Protein 7F9T (pdb70)

Sequence (958 aa):
MVTAKKDENFSEWYTQAIVRSEMIEYYDISGCYIMRPWAFHIWEKVQRFFDDEIKKMGVENSYFPMMFVSSRHKLEKGFSPEVAWVTHYGDSPLPEKIAIIRPTSETIMYPAYAKKWIRSHRDLPLKLNQWCSVVRWEFKQPTPFLRTREFLWQEGHTAHATEEEAWELVLDILELYRRWYEECLAVPVIKGEKSEGEKFAGGKKTTTVEAFIPENGRGIQAATSHLLGTNFAKMFEIEFEDEEGHKRLVHQTSWGCTTRSLGVMMIMTHGDDKGLVIPPRVASVQVVIIPILENTGEILGKCRELKTMLEKADIRVRIDDRSNYTPGWKYNHWEVKGVPLRLELGPKDLAKGTARVVRRDTGEAYQISWADLAPKLLELMEGIQRSLFEKAKARLHEGIEKISSTFDEVMPALNRKHLVLAPWCEDPESEEQIKKETQKLSEIQTGAMKTLCIPFDQPPMPEGTKCFYTGKPAKRWTLWGRSSYVTAKKDENFSEWYTQAIVRSEMMIEYYDISGCYIMRPWAFHIWEKVQRFFDDEIKKMGVENSYFPMFVSSRHKLEKGFSPEVAWVTHYGDSPLPEKIAIIRPTSETIMYPAYAKWIRSHRDLPLKLNQWCSVVRWEFKQQPTPFLRTREFLWQEGHTAHATEEEAWELVLDILELYRRWYEECLAVPVIKGEKSEGEKFAGGKKTTTVEAFIPENGRGIQAATSHLLGTNFAKMFEIEFEDEEGHKRLVHQTSWGCTTRSLGVMMIMTHGDDKGLVIPPRVASVQVVIIPILFKDENTGEILGKCRELKTMLEKADIRVRIDDRSNYTPGWKYNNHWEVKGVPLRLELGPKDLAKGTARVVRRDTGEAYQISWADLAPKLLELMEGIQRSLFEKAKARLHEGIEKISTFDEVMPALNRKHLVLAPWCEDPESEEQIKKETQKLSEIQTGAMKTLCIPFDQPPMPEGTKCFYTGKPAKRWTLWGRSSY

Secondary structure (DSSP, 8-state):
---S-TTTSHHHHHHHHHHHTT-EE--SSTT--EE-HHHHHHHHHHHHHHHHHHHHTT-EE-B--SEEEHHHHT-----S-EEEEEETTEEEEEEEEEPSSSHHHHHHHHHHH--BGGG--EEEEEEEEEE---SSPPBTTTB-SEEEEEEEEEEESSHHHHHHHHHHHHHHHHHIIIIIS----EEEE--TTTS-TTSSEEEEEEEEETTTTEEEEEEEEEEEETHHHHHHT-EEE-TTS-EEE-EEEEEEEETHHHHHHHHHH-BTTB----TTT-S-SEEEEE-----SHHHHHHHHHHHHHHHTT--EEE---TT--HHHHHHHHHHHT-SEEEEE-HHHHHHTEEEEEETTT--EEEEESTTHHHHHHHHHHHHHHHHHHHHHHHHHHTEEE-SSGGGHHHHHHTT-EEEEEE---HHHHHHHHHHHHHHHHH-----EEEEEESSPPP--TTPBPTTT-SBP-EEEEEE-B-/--S-TTT-HHHHHHHHHHHTT-EE--SSTT--EE-HHHHHHHHHHHHHHHHHHHHTT-EE-B--SEEEHHHHT-----S-EEEEEETTEEEEEEEEEPSSSHHHHHHHHHHH--BGGG--EEEEEEEEEE---SSPPBTTTB-SEEEEEEEEEEESSHHHHHHHHHHHHHHHHHIIIIIS----EEEE--TTTS-TTSSEEEEEEEEETTTTEEEEEEEEEEEETHHHHHHT-EEE-TTS-EEE-EEEEEEEETHHHHHHHHHH-BTTB----GGG-S-SEEEEE---TTSSHHHHHHHHHHHHHHHHTTT--EEE---TTS-HHHHHHHHHHTT-SEEEEE-HHHHHHTEEEEEETTT--EEEEEGGGHHHHHHHHHHHHHHHHHHHHHHHHHHTEEE-SSGGGHHHHHHTT-EEEEEE---HHHHHHHHHHHHHHHHH-----EEEEEESSPPP--TTPBPTTT-SBP-EEEEEE-B-

InterPro domains:
  IPR002314 Aminoacyl-tRNA synthetase, class II (G/ P/ S/T) [PF00587] (313-481)
  IPR002316 Proline-tRNA ligase, class IIa [PR01046] (274-292)
  IPR002316 Proline-tRNA ligase, class IIa [PR01046] (315-326)
  IPR002316 Proline-tRNA ligase, class IIa [PR01046] (345-353)
  IPR002316 Proline-tRNA ligase, class IIa [PR01046] (355-366)
  IPR004154 Anticodon-binding [PF03129] (500-596)
  IPR004499 Proline-tRNA ligase, class IIa, archaeal-type [MF_01571] (216-711)
  IPR004499 Proline-tRNA ligase, class IIa, archaeal-type [PTHR43382] (191-711)
  IPR004499 Proline-tRNA ligase, class IIa, archaeal-type [TIGR00408] (217-711)
  IPR006195 Aminoacyl-tRNA synthetase, class II [PS50862] (253-493)
  IPR007214 YbaK/aminoacyl-tRNA synthetase-associated domain [PF04073] (37-163)
  IPR016061 Proline-tRNA ligase, class II, C-terminal [PF09180] (623-711)
  IPR016061 Proline-tRNA ligase, class II, C-terminal [SM00946] (623-711)
  IPR017449 Prolyl-tRNA synthetase, class II [G3DSA:3.30.110.30] (617-711)
  IPR017449 Prolyl-tRNA synthetase, class II [SSF64586] (619-711)
  IPR033721 Prolyl-tRNA synthetase, catalytic domain [cd00778] (222-483)
  IPR036621 Anticodon-binding domain superfamily [G3DSA:3.40.50.800] (494-614)
  IPR036754 YbaK/aminoacyl-tRNA synthetase-associated domain superfamily [G3DSA:3.90.960.10] (5-181)
  IPR036754 YbaK/aminoacyl-tRNA synthetase-associated domain superfamily [SSF55826] (19-177)
  IPR045864 Class II Aminoacyl-tRNA synthetase/Biotinyl protein ligase (BPL) and lipoyl protein ligase (LPL) [G3DSA:3.30.930.10] (215-493)

Organism: Toxoplasma gondii (NCBI:txid5811)

CATH classification: 3.30.930.10 (+2 more: 3.40.50.800, 3.30.110.30)

Solvent-accessible surface area: 39431 Å² total; per-residue (Å²): 157,18,98,15,102,21,106,146,80,26,80,80,0,13,45,22,0,0,52,100,0,58,0,4,15,102,26,70,13,64,2,2,46,2,17,39,19,12,0,24,32,1,7,33,71,0,52,109,36,0,18,63,25,0,75,159,45,44,2,68,6,1,17,0,2,4,0,0,1,112,111,37,30,79,130,125,192,22,62,96,3,0,0,1,21,60,49,8,87,45,91,25,139,65,42,7,0,0,7,19,41,0,15,22,1,0,0,40,7,0,14,116,30,1,152,28,38,119,49,23,64,32,45,3,0,0,42,13,6,0,0,91,9,93,159,73,152,23,33,17,17,6,105,22,30,15,32,18,20,0,4,0,2,0,0,0,40,60,51,130,66,0,74,108,10,0,56,68,0,0,54,12,0,61,59,0,0,30,61,14,0,0,2,9,13,33,50,0,22,17,4,102,57,45,46,69,97,21,4,99,60,4,0,0,0,5,3,16,1,41,40,47,4,56,0,2,56,4,6,27,0,22,5,0,3,43,72,23,0,60,97,16,124,0,47,8,92,20,134,148,46,122,148,124,60,0,38,1,0,4,5,10,2,27,6,54,0,0,0,0,0,2,2,14,10,6,45,53,131,0,0,5,2,0,3,137,1,0,15,5,17,0,0,0,0,2,55,64,164,101,105,32,114,12,15,18,53,0,138,103,4,61,65,66,0,71,164,31,125,4,57,17,86,23,5,88,64,61,94,43,90,28,41,98,9,46,46,25,10,39,5,8,0,6,0,0,26,0,8,0,1,89,82,20,47,96,73,20,32,0,89,0,12,28,17,30,72,45,94,42,40,121,9,42,51,88,80,0,17,83,63,0,76,107,10,14,86,33,0,9,176,27,13,35,78,101,5,104,62,98,20,150,70,3,47,40,138,4,66,71,38,113,65,0,22,59,0,3,74,126,96,46,2,0,30,0,2,2,6,36,41,64,116,2,5,86,76,0,51,147,68,0,55,122,62,28,113,131,133,102,14,25,0,49,0,4,0,4,13,83,124,61,53,116,53,80,181,57,33,111,4,9,60,46,42,98,94,15,129,74,13,0,3,0,0,43,21,58,42,101,16,90,24,119,141,80,28,82,77,0,10,46,17,0,0,52,110,0,60,0,4,13,104,28,73,13,66,3,3,45,3,14,39,16,20,0,26,27,2,5,32,65,0,49,111,37,0,18,64,23,0,83,156,44,45,3,63,8,1,14,0,2,4,0,0,2,114,109,42,31,74,101,127,198,25,62,94,4,0,0,1,20,60,52,8,84,46,91,26,140,66,47,7,0,1,9,20,40,0,15,25,1,0,0,43,8,0,15,113,34,1,156,10,49,78,52,24,64,32,45,2,0,0,47,13,11,0,0,93,8,74,157,158,145,22,31,15,17,6,107,21,31,15,34,21,21,0,4,0,2,0,0,0,38,58,49,113,67,0,76,111,8,0,59,78,0,0,56,11,0,59,58,0,0,31,57,13,0,0,3,11,13,35,52,0,23,19,3,108,56,42,46,68,96,21,4,101,71,4,0,0,0,5,4,18,1,40,46,48,4,56,0,0,56,4,6,26,0,22,7,0,4,30,59,16,0,126,113,30,126,0,77,9,68,36,147,77,44,116,74,71,45,0,38,0,0,5,4,9,2,25,8,50,0,0,0,0,1,1,3,15,11,5,43,54,119,0,1,5,4,0,4,140,1,0,28,16,17,0,0,0,0,1,57,57,153,76,124,83,68,40,58,119,0,58,16,45,1,168,95,5,60,93,61,0,79,92,32,129,3,76,14,79,20,0,84,73,102,67,36,89,29,36,92,6,55,97,27,10,32,20,8,0,0,1,0,23,0,12,0,6,37,67,18,30,93,133,21,26,0,87,0,14,28,13,30,71,42,89,44,39,105,9,47,55,89,77,0,14,82,59,0,77,105,11,12,127,30,1,12,182,26,14,39,89,105,4,108,62,95,20,150,68,3,46,37,146,6,66,66,35,113,64,0,23,59,0,2,81,128,101,43,3,0,35,0,2,3,5,38,37,63,114,1,3,93,76,0,46,146,66,0,42,88,57,21,125,132,128,105,10,31,0,53,0,3,0,4,13,84,123,59,56,117,52,83,187,68,34,129,5,9,59,48,26,95,108,14,133,74,15,0,3,0,0,42,23,54

Structure (mmCIF, N/CA/C/O backbone):
data_7F9T
#
_entry.id   7F9T
#
_cell.length_a   70.587
_cell.length_b   70.630
_cell.length_c   76.485
_cell.angle_alpha   101.050
_cell.angle_beta   92.190
_cell.angle_gamma   115.840
#
_symmetry.space_group_name_H-M   'P 1'
#
loop_
_entity.id
_entity.type
_entity.pdbx_description
1 polymer 'Prolyl-tRNA synthetase (ProRS)'
2 non-polymer 4-[(3S)-3-cyclopropyl-3-(hydroxymethyl)-2-oxidanylidene-pyrrolidin-1-yl]-N-[[3-fluoranyl-5-(1-methylpyrazol-4-yl)phenyl]methyl]-6-methyl-pyridine-2-carboxamide
3 non-polymer 7-bromo-6-chloro-3-{3-[(2R,3S)-3-hydroxypiperidin-2-yl]-2-oxopropyl}quinazolin-4(3H)-one
4 non-polymer '2-(N-MORPHOLINO)-ETHANESULFONIC ACID'
5 non-polymer 'OXAMIC ACID'
6 non-polymer 1,2-ETHANEDIOL
7 non-polymer 'FORMIC ACID'
8 non-polymer 'ACETATE ION'
9 water water
#
loop_
_atom_site.group_PDB
_atom_site.id
_atom_site.type_symbol
_atom_site.label_atom_id
_atom_site.label_alt_id
_atom_site.label_comp_id
_atom_site.label_asym_id
_atom_site.label_entity_id
_atom_site.label_seq_id
_atom_site.pdbx_PDB_ins_code
_atom_site.Cartn_x
_atom_site.Cartn_y
_atom_site.Cartn_z
_atom_site.occupancy
_atom_site.B_iso_or_equiv
_atom_site.auth_seq_id
_atom_site.auth_comp_id
_atom_site.auth_asym_id
_atom_site.auth_atom_id
_atom_site.pdbx_PDB_model_num
ATOM 1 N N . MET A 1 3 ? -15.118 -22.278 38.707 1.00 56.80 333 MET A N 1
ATOM 2 C CA . MET A 1 3 ? -16.545 -22.025 38.861 1.00 60.73 333 MET A CA 1
ATOM 3 C C . MET A 1 3 ? -16.943 -20.675 38.279 1.00 60.67 333 MET A C 1
ATOM 4 O O . MET A 1 3 ? -16.238 -19.687 38.450 1.00 64.64 333 MET A O 1
ATOM 9 N N . VAL A 1 4 ? -18.071 -20.638 37.581 1.00 55.78 334 VAL A N 1
ATOM 10 C CA . VAL A 1 4 ? -18.572 -19.395 37.012 1.00 51.95 334 VAL A CA 1
ATOM 11 C C . VAL A 1 4 ? -19.359 -18.656 38.098 1.00 54.67 334 VAL A C 1
ATOM 12 O O . VAL A 1 4 ? -20.280 -19.217 38.679 1.00 57.87 334 VAL A O 1
ATOM 16 N N . THR A 1 5 ? -18.992 -17.407 38.374 1.00 51.68 335 THR A N 1
ATOM 17 C CA . THR A 1 5 ? -19.665 -16.626 39.412 1.00 49.78 335 THR A CA 1
ATOM 18 C C . THR A 1 5 ? -20.528 -15.473 38.894 1.00 48.64 335 THR A C 1
ATOM 19 O O . THR A 1 5 ? -21.525 -15.128 39.519 1.00 46.49 335 THR A O 1
ATOM 23 N N . ALA A 1 6 ? -20.142 -14.863 37.778 1.00 40.69 336 ALA A N 1
ATOM 24 C CA . ALA A 1 6 ? -20.946 -13.785 37.214 1.00 39.73 336 ALA A CA 1
ATOM 25 C C . ALA A 1 6 ? -22.230 -14.366 36.643 1.00 38.76 336 ALA A C 1
ATOM 26 O O . ALA A 1 6 ? -22.205 -15.394 35.958 1.00 39.88 336 ALA A O 1
ATOM 28 N N . LYS A 1 7 ? -23.355 -13.714 36.926 1.00 35.74 337 LYS A N 1
ATOM 29 C CA . LYS A 1 7 ? -24.647 -14.194 36.457 1.00 36.63 337 LYS A CA 1
ATOM 30 C C . LYS A 1 7 ? -24.933 -13.635 35.068 1.00 35.23 337 LYS A C 1
ATOM 31 O O . LYS A 1 7 ? -24.683 -12.455 34.795 1.00 35.55 337 LYS A O 1
ATOM 37 N N . LYS A 1 8 ? -25.426 -14.503 34.185 1.00 29.54 338 LYS A N 1
ATOM 38 C CA . LYS A 1 8 ? -25.521 -14.165 32.768 1.00 29.80 338 LYS A CA 1
ATOM 39 C C . LYS A 1 8 ? -26.402 -12.941 32.527 1.00 36.50 338 LYS A C 1
ATOM 40 O O . LYS A 1 8 ? -26.110 -12.123 31.645 1.00 35.00 338 LYS A O 1
ATOM 46 N N . ASP A 1 9 ? -27.483 -12.796 33.296 1.00 41.88 339 ASP A N 1
ATOM 47 C CA . ASP A 1 9 ? -28.403 -11.689 33.054 1.00 47.41 339 ASP A CA 1
ATOM 48 C C . ASP A 1 9 ? -27.916 -10.376 33.655 1.00 50.42 339 ASP A C 1
ATOM 49 O O . ASP A 1 9 ? -28.268 -9.306 33.149 1.00 61.68 339 ASP A O 1
ATOM 54 N N . GLU A 1 10 ? -27.098 -10.426 34.705 1.00 46.19 340 GLU A N 1
ATOM 55 C CA . GLU A 1 10 ? -26.721 -9.211 35.422 1.00 47.95 340 GLU A CA 1
ATOM 56 C C . GLU A 1 10 ? -25.466 -8.548 34.862 1.00 45.76 340 GLU A C 1
ATOM 57 O O . GLU A 1 10 ? -25.455 -7.335 34.633 1.00 48.85 340 GLU A O 1
ATOM 63 N N . ASN A 1 11 ? -24.392 -9.317 34.654 1.00 37.63 341 ASN A N 1
ATOM 64 C CA . ASN A 1 11 ? -23.146 -8.791 34.094 1.00 31.48 341 ASN A CA 1
ATOM 65 C C . ASN A 1 11 ? -22.764 -9.708 32.937 1.00 32.92 341 ASN A C 1
ATOM 66 O O . ASN A 1 11 ? -21.875 -10.554 33.060 1.00 31.36 341 ASN A O 1
ATOM 71 N N . PHE A 1 12 ? -23.454 -9.520 31.812 1.00 30.90 342 PHE A N 1
ATOM 72 C CA . PHE A 1 12 ? -23.307 -10.408 30.663 1.00 27.16 342 PHE A CA 1
ATOM 73 C C . PHE A 1 12 ? -21.868 -10.462 30.156 1.00 29.43 342 PHE A C 1
ATOM 74 O O . PHE A 1 12 ? -21.372 -11.535 29.794 1.00 26.92 342 PHE A O 1
ATOM 82 N N . SER A 1 13 ? -21.177 -9.322 30.111 1.00 30.34 343 SER A N 1
ATOM 83 C CA . SER A 1 13 ? -19.841 -9.313 29.520 1.00 33.76 343 SER A CA 1
ATOM 84 C C . SER A 1 13 ? -18.837 -10.067 30.388 1.00 29.46 343 SER A C 1
ATOM 85 O O . SER A 1 13 ? -18.013 -10.845 29.878 1.00 28.91 343 SER A O 1
ATOM 88 N N . GLU A 1 14 ? -18.903 -9.868 31.705 1.00 28.98 344 GLU A N 1
ATOM 89 C CA . GLU A 1 14 ? -18.036 -10.632 32.590 1.00 29.76 344 GLU A CA 1
ATOM 90 C C . GLU A 1 14 ? -18.423 -12.104 32.590 1.00 30.82 344 GLU A C 1
ATOM 91 O O . GLU A 1 14 ? -17.551 -12.982 32.664 1.00 28.46 344 GLU A O 1
ATOM 97 N N . TRP A 1 15 ? -19.723 -12.395 32.490 1.00 29.51 345 TRP A N 1
ATOM 98 C CA . TRP A 1 15 ? -20.152 -13.783 32.360 1.00 25.06 345 TRP A CA 1
ATOM 99 C C . TRP A 1 15 ? -19.501 -14.436 31.145 1.00 27.03 345 TRP A C 1
ATOM 100 O O . TRP A 1 15 ? -18.975 -15.550 31.232 1.00 26.32 345 TRP A O 1
ATOM 111 N N . TYR A 1 16 ? -19.523 -13.745 30.004 1.00 24.00 346 TYR A N 1
ATOM 112 C CA . TYR A 1 16 ? -18.969 -14.303 28.773 1.00 24.28 346 TYR A CA 1
ATOM 113 C C . TYR A 1 16 ? -17.475 -14.584 28.915 1.00 26.49 346 TYR A C 1
ATOM 114 O O . TYR A 1 16 ? -16.985 -15.660 28.531 1.00 25.05 346 TYR A O 1
ATOM 123 N N . THR A 1 17 ? -16.732 -13.615 29.459 1.00 25.24 347 THR A N 1
ATOM 124 C CA . THR A 1 17 ? -15.299 -13.813 29.669 1.00 27.85 347 THR A CA 1
ATOM 125 C C . THR A 1 17 ? -15.031 -15.007 30.585 1.00 28.95 347 THR A C 1
ATOM 126 O O . THR A 1 17 ? -14.199 -15.881 30.278 1.00 27.75 347 THR A O 1
ATOM 130 N N . GLN A 1 18 ? -15.721 -15.057 31.725 1.00 28.66 348 GLN A N 1
ATOM 131 C CA . GLN A 1 18 ? -15.537 -16.182 32.634 1.00 31.01 348 GLN A CA 1
ATOM 132 C C . GLN A 1 18 ? -15.859 -17.505 31.946 1.00 28.87 348 GLN A C 1
ATOM 133 O O . GLN A 1 18 ? -15.124 -18.485 32.093 1.00 27.37 348 GLN A O 1
ATOM 139 N N . ALA A 1 19 ? -16.947 -17.549 31.176 1.00 28.08 349 ALA A N 1
ATOM 140 C CA . ALA A 1 19 ? -17.395 -18.809 30.597 1.00 28.39 349 ALA A CA 1
ATOM 141 C C . ALA A 1 19 ? -16.376 -19.347 29.605 1.00 25.93 349 ALA A C 1
ATOM 142 O O . ALA A 1 19 ? -16.026 -20.540 29.633 1.00 28.30 349 ALA A O 1
ATOM 144 N N . ILE A 1 20 ? -15.855 -18.466 28.745 1.00 24.14 350 ILE A N 1
ATOM 145 C CA . ILE A 1 20 ? -14.956 -18.938 27.698 1.00 23.23 350 ILE A CA 1
ATOM 146 C C . ILE A 1 20 ? -13.566 -19.251 28.247 1.00 24.37 350 ILE A C 1
ATOM 147 O O . ILE A 1 20 ? -12.842 -20.069 27.663 1.00 23.23 350 ILE A O 1
ATOM 152 N N . VAL A 1 21 ? -13.167 -18.632 29.362 1.00 24.13 351 VAL A N 1
ATOM 153 C CA . VAL A 1 21 ? -11.859 -18.943 29.934 1.00 25.02 351 VAL A CA 1
ATOM 154 C C . VAL A 1 21 ? -11.928 -20.180 30.820 1.00 25.75 351 VAL A C 1
ATOM 155 O O . VAL A 1 21 ? -11.085 -21.082 30.725 1.00 26.49 351 VAL A O 1
ATOM 159 N N . ARG A 1 22 ? -12.925 -20.242 31.704 1.00 24.51 352 ARG A N 1
ATOM 160 C CA . ARG A 1 22 ? -13.000 -21.345 32.656 1.00 25.06 352 ARG A CA 1
ATOM 161 C C . ARG A 1 22 ? -13.422 -22.650 32.002 1.00 27.67 352 ARG A C 1
ATOM 162 O O . ARG A 1 22 ? -13.135 -23.721 32.557 1.00 28.96 352 ARG A O 1
ATOM 170 N N . SER A 1 23 ? -14.060 -22.584 30.829 1.00 25.97 353 SER A N 1
ATOM 171 C CA . SER A 1 23 ? -14.359 -23.780 30.050 1.00 26.86 353 SER A CA 1
ATOM 172 C C . SER A 1 23 ? -13.175 -24.258 29.215 1.00 27.00 353 SER A C 1
ATOM 173 O O . SER A 1 23 ? -13.312 -25.257 28.503 1.00 29.89 353 SER A O 1
ATOM 176 N N . GLU A 1 24 ? -12.046 -23.545 29.258 1.00 24.42 354 GLU A N 1
ATOM 177 C CA . GLU A 1 24 ? -10.847 -23.876 28.485 1.00 26.82 354 GLU A CA 1
ATOM 178 C C . GLU A 1 24 ? -11.094 -23.777 26.983 1.00 25.23 354 GLU A C 1
ATOM 179 O O . GLU A 1 24 ? -10.558 -24.549 26.190 1.00 26.57 354 GLU A O 1
ATOM 185 N N . MET A 1 25 ? -11.923 -22.821 26.579 1.00 21.47 355 MET A N 1
ATOM 186 C CA . MET A 1 25 ? -12.106 -22.593 25.155 1.00 22.80 355 MET A CA 1
ATOM 187 C C . MET A 1 25 ? -11.048 -21.673 24.560 1.00 24.04 355 MET A C 1
ATOM 188 O O . MET A 1 25 ? -10.608 -21.899 23.426 1.00 22.25 355 MET A O 1
ATOM 193 N N . ILE A 1 26 ? -10.636 -20.630 25.286 1.00 22.78 356 ILE A N 1
ATOM 194 C CA . ILE A 1 26 ? -9.691 -19.663 24.749 1.00 23.66 356 ILE A CA 1
ATOM 195 C C . ILE A 1 26 ? -8.534 -19.480 25.716 1.00 26.45 356 ILE A C 1
ATOM 196 O O . ILE A 1 26 ? -8.627 -19.763 26.916 1.00 27.87 356 ILE A O 1
ATOM 201 N N . GLU A 1 27 ? -7.429 -18.993 25.168 1.00 21.54 357 GLU A N 1
ATOM 202 C CA . GLU A 1 27 ? -6.326 -18.490 25.974 1.00 22.65 357 GLU A CA 1
ATOM 203 C C . GLU A 1 27 ? -5.927 -17.123 25.437 1.00 24.96 357 GLU A C 1
ATOM 204 O O . GLU A 1 27 ? -5.989 -16.881 24.227 1.00 21.86 357 GLU A O 1
ATOM 210 N N . TYR A 1 28 ? -5.542 -16.223 26.339 1.00 27.23 358 TYR A N 1
ATOM 211 C CA . TYR A 1 28 ? -5.137 -14.898 25.910 1.00 29.75 358 TYR A CA 1
ATOM 212 C C . TYR A 1 28 ? -3.747 -14.931 25.294 1.00 29.35 358 TYR A C 1
ATOM 213 O O . TYR A 1 28 ? -2.986 -15.892 25.437 1.00 28.64 358 TYR A O 1
ATOM 222 N N . TYR A 1 29 ? -3.420 -13.834 24.616 1.00 28.56 359 TYR A N 1
ATOM 223 C CA . TYR A 1 29 ? -2.200 -13.721 23.840 1.00 28.22 359 TYR A CA 1
ATOM 224 C C . TYR A 1 29 ? -1.722 -12.279 23.939 1.00 32.03 359 TYR A C 1
ATOM 225 O O . TYR A 1 29 ? -2.525 -11.357 24.113 1.00 30.78 359 TYR A O 1
ATOM 234 N N . ASP A 1 30 ? -0.412 -12.086 23.802 1.00 31.42 360 ASP A N 1
ATOM 235 C CA . ASP A 1 30 ? 0.155 -10.758 24.026 1.00 33.65 360 ASP A CA 1
ATOM 236 C C . ASP A 1 30 ? -0.154 -9.778 22.897 1.00 33.35 360 ASP A C 1
ATOM 237 O O . ASP A 1 30 ? -0.064 -8.562 23.109 1.00 39.77 360 ASP A O 1
ATOM 242 N N . ILE A 1 31 ? -0.504 -10.265 21.712 1.00 30.87 361 ILE A N 1
ATOM 243 C CA . ILE A 1 31 ? -0.893 -9.399 20.605 1.00 33.03 361 ILE A CA 1
ATOM 244 C C . ILE A 1 31 ? -2.399 -9.181 20.668 1.00 33.93 361 ILE A C 1
ATOM 245 O O . ILE A 1 31 ? -3.181 -10.124 20.494 1.00 31.37 361 ILE A O 1
ATOM 250 N N . SER A 1 32 ? -2.807 -7.933 20.897 1.00 27.78 362 SER A N 1
ATOM 251 C CA . SER A 1 32 ? -4.207 -7.630 21.148 1.00 32.15 362 SER A CA 1
ATOM 252 C C . SER A 1 32 ? -5.058 -7.963 19.931 1.00 29.24 362 SER A C 1
ATOM 253 O O . SER A 1 32 ? -4.651 -7.744 18.786 1.00 31.45 362 SER A O 1
ATOM 256 N N . GLY A 1 33 ? -6.242 -8.504 20.185 1.00 31.07 363 GLY A N 1
ATOM 257 C CA . GLY A 1 33 ? -7.145 -8.879 19.121 1.00 27.24 363 GLY A CA 1
ATOM 258 C C . GLY A 1 33 ? -6.963 -10.284 18.595 1.00 25.26 363 GLY A C 1
ATOM 259 O O . GLY A 1 33 ? -7.721 -10.704 17.715 1.00 28.13 363 GLY A O 1
ATOM 260 N N . CYS A 1 34 ? -5.994 -11.031 19.112 1.00 26.55 364 CYS A N 1
ATOM 261 C CA . CYS A 1 34 ? -5.733 -12.394 18.683 1.00 26.06 364 CYS A CA 1
ATOM 262 C C . CYS A 1 34 ? -5.869 -13.274 19.921 1.00 26.11 364 CYS A C 1
ATOM 263 O O . CYS A 1 34 ? -5.455 -12.882 21.015 1.00 27.06 364 CYS A O 1
ATOM 266 N N . TYR A 1 35 ? -6.457 -14.455 19.761 1.00 25.08 365 TYR A N 1
ATOM 267 C CA . TYR A 1 35 ? -6.691 -15.353 20.885 1.00 23.32 365 TYR A CA 1
ATOM 268 C C . TYR A 1 35 ? -6.366 -16.776 20.453 1.00 23.94 365 TYR A C 1
ATOM 269 O O . TYR A 1 35 ? -6.529 -17.140 19.289 1.00 26.38 365 TYR A O 1
ATOM 278 N N . ILE A 1 36 ? -5.901 -17.582 21.398 1.00 19.66 366 ILE A N 1
ATOM 279 C CA . ILE A 1 36 ? -5.649 -18.987 21.121 1.00 20.34 366 ILE A CA 1
ATOM 280 C C . ILE A 1 36 ? -6.964 -19.744 21.248 1.00 18.62 366 ILE A C 1
ATOM 281 O O . ILE A 1 36 ? -7.698 -19.561 22.230 1.00 22.12 366 ILE A O 1
ATOM 286 N N . MET A 1 37 ? -7.259 -20.598 20.261 1.00 18.13 367 MET A N 1
ATOM 287 C CA . MET A 1 37 ? -8.439 -21.460 20.272 1.00 20.04 367 MET A CA 1
ATOM 288 C C . MET A 1 37 ? -8.003 -22.842 20.748 1.00 21.85 367 MET A C 1
ATOM 289 O O . MET A 1 37 ? -7.342 -23.586 20.018 1.00 18.89 367 MET A O 1
ATOM 294 N N . ARG A 1 38 ? -8.378 -23.174 21.968 1.00 18.50 368 ARG A N 1
ATOM 295 C CA . ARG A 1 38 ? -8.004 -24.436 22.584 1.00 18.64 368 ARG A CA 1
ATOM 296 C C . ARG A 1 38 ? -8.912 -25.544 22.064 1.00 18.72 368 ARG A C 1
ATOM 297 O O . ARG A 1 38 ? -9.952 -25.273 21.470 1.00 19.11 368 ARG A O 1
ATOM 305 N N . PRO A 1 39 ? -8.551 -26.816 22.282 1.00 18.57 369 PRO A N 1
ATOM 306 C CA . PRO A 1 39 ? -9.343 -27.908 21.681 1.00 20.92 369 PRO A CA 1
ATOM 307 C C . PRO A 1 39 ? -10.824 -27.903 22.020 1.00 19.48 369 PRO A C 1
ATOM 308 O O . PRO A 1 39 ? -11.639 -28.267 21.160 1.00 22.61 369 PRO A O 1
ATOM 312 N N . TRP A 1 40 ? -11.210 -27.511 23.245 1.00 20.30 370 TRP A N 1
ATOM 313 C CA . TRP A 1 40 ? -12.637 -27.531 23.575 1.00 21.33 370 TRP A CA 1
ATOM 314 C C . TRP A 1 40 ? -13.456 -26.672 22.610 1.00 21.78 370 TRP A C 1
ATOM 315 O O . TRP A 1 40 ? -14.584 -27.033 22.242 1.00 21.81 370 TRP A O 1
ATOM 326 N N . ALA A 1 41 ? -12.901 -25.552 22.158 1.00 20.22 371 ALA A N 1
ATOM 327 C CA . ALA A 1 41 ? -13.571 -24.748 21.131 1.00 18.69 371 ALA A CA 1
ATOM 328 C C . ALA A 1 41 ? -13.275 -25.231 19.704 1.00 19.11 371 ALA A C 1
ATOM 329 O O . ALA A 1 41 ? -14.172 -25.278 18.831 1.00 18.93 371 ALA A O 1
ATOM 331 N N . PHE A 1 42 ? -12.017 -25.620 19.459 1.00 19.10 372 PHE A N 1
ATOM 332 C CA . PHE A 1 42 ? -11.638 -25.978 18.103 1.00 17.44 372 PHE A CA 1
ATOM 333 C C . PHE A 1 42 ? -12.408 -27.191 17.590 1.00 19.19 372 PHE A C 1
ATOM 334 O O . PHE A 1 42 ? -12.701 -27.266 16.387 1.00 19.66 372 PHE A O 1
ATOM 342 N N . HIS A 1 43 ? -12.771 -28.119 18.473 1.00 20.65 373 HIS A N 1
ATOM 343 C CA . HIS A 1 43 ? -13.542 -29.272 18.019 1.00 21.92 373 HIS A CA 1
ATOM 344 C C . HIS A 1 43 ? -14.875 -28.846 17.426 1.00 25.04 373 HIS A C 1
ATOM 345 O O . HIS A 1 43 ? -15.339 -29.435 16.442 1.00 22.44 373 HIS A O 1
ATOM 352 N N . ILE A 1 44 ? -15.505 -27.826 18.014 1.00 22.11 374 ILE A N 1
ATOM 353 C CA . ILE A 1 44 ? -16.766 -27.317 17.472 1.00 22.15 374 ILE A CA 1
ATOM 354 C C . ILE A 1 44 ? -16.562 -26.773 16.069 1.00 18.95 374 ILE A C 1
ATOM 355 O O . ILE A 1 44 ? -17.367 -27.031 15.152 1.00 21.53 374 ILE A O 1
ATOM 360 N N . TRP A 1 45 ? -15.478 -26.002 15.878 1.00 19.43 375 TRP A N 1
ATOM 361 C CA . TRP A 1 45 ? -15.151 -25.559 14.526 1.00 19.89 375 TRP A CA 1
ATOM 362 C C . TRP A 1 45 ? -14.971 -26.741 13.579 1.00 22.25 375 TRP A C 1
ATOM 363 O O . TRP A 1 45 ? -15.451 -26.713 12.444 1.00 18.88 375 TRP A O 1
ATOM 374 N N . GLU A 1 46 ? -14.253 -27.784 14.020 1.00 18.72 376 GLU A N 1
ATOM 375 C CA . GLU A 1 46 ? -14.059 -28.953 13.166 1.00 19.45 376 GLU A CA 1
ATOM 376 C C . GLU A 1 46 ? -15.394 -29.572 12.762 1.00 18.46 376 GLU A C 1
ATOM 377 O O . GLU A 1 46 ? -15.555 -30.022 11.624 1.00 19.05 376 GLU A O 1
ATOM 383 N N . LYS A 1 47 ? -16.363 -29.590 13.680 1.00 18.16 377 LYS A N 1
ATOM 384 C CA . LYS A 1 47 ? -17.659 -30.207 13.368 1.00 18.41 377 LYS A CA 1
ATOM 385 C C . LYS A 1 47 ? -18.443 -29.392 12.341 1.00 21.45 377 LYS A C 1
ATOM 386 O O . LYS A 1 47 ? -18.984 -29.955 11.371 1.00 21.87 377 LYS A O 1
ATOM 392 N N . VAL A 1 48 ? -18.544 -28.071 12.549 1.00 19.44 378 VAL A N 1
ATOM 393 C CA . VAL A 1 48 ? -19.264 -27.249 11.572 1.00 18.18 378 VAL A CA 1
ATOM 394 C C . VAL A 1 48 ? -18.531 -27.216 10.236 1.00 18.54 378 VAL A C 1
ATOM 395 O O . VAL A 1 48 ? -19.148 -27.178 9.167 1.00 19.23 378 VAL A O 1
ATOM 399 N N . GLN A 1 49 ? -17.195 -27.243 10.268 1.00 17.94 379 GLN A N 1
ATOM 400 C CA . GLN A 1 49 ? -16.436 -27.281 9.031 1.00 19.04 379 GLN A CA 1
ATOM 401 C C . GLN A 1 49 ? -16.742 -28.548 8.247 1.00 19.81 379 GLN A C 1
ATOM 402 O O . GLN A 1 49 ? -16.923 -28.500 7.030 1.00 18.24 379 GLN A O 1
ATOM 408 N N . ARG A 1 50 ? -16.800 -29.697 8.927 1.00 17.19 380 ARG A N 1
ATOM 409 C CA . ARG A 1 50 ? -17.110 -30.944 8.231 1.00 18.78 380 ARG A CA 1
ATOM 410 C C . ARG A 1 50 ? -18.514 -30.917 7.633 1.00 21.04 380 ARG A C 1
ATOM 411 O O . ARG A 1 50 ? -18.708 -31.317 6.477 1.00 20.87 380 ARG A O 1
ATOM 419 N N . PHE A 1 51 ? -19.504 -30.454 8.412 1.00 19.57 381 PHE A N 1
ATOM 420 C CA . PHE A 1 51 ? -20.866 -30.332 7.881 1.00 18.06 381 PHE A CA 1
ATOM 421 C C . PHE A 1 51 ? -20.888 -29.471 6.621 1.00 21.66 381 PHE A C 1
ATOM 422 O O . PHE A 1 51 ? -21.396 -29.884 5.561 1.00 20.34 381 PHE A O 1
ATOM 430 N N . PHE A 1 52 ? -20.329 -28.258 6.716 1.00 17.83 382 PHE A N 1
ATOM 431 C CA . PHE A 1 52 ? -20.459 -27.334 5.599 1.00 17.44 382 PHE A CA 1
ATOM 432 C C . PHE A 1 52 ? -19.670 -27.826 4.400 1.00 18.51 382 PHE A C 1
ATOM 433 O O . PHE A 1 52 ? -20.114 -27.722 3.256 1.00 18.93 382 PHE A O 1
ATOM 441 N N . ASP A 1 53 ? -18.469 -28.348 4.644 1.00 17.55 383 ASP A N 1
ATOM 442 C CA . ASP A 1 53 ? -17.643 -28.825 3.556 1.00 18.50 383 ASP A CA 1
ATOM 443 C C . ASP A 1 53 ? -18.324 -29.962 2.809 1.00 18.82 383 ASP A C 1
ATOM 444 O O . ASP A 1 53 ? -18.336 -29.972 1.569 1.00 19.20 383 ASP A O 1
ATOM 449 N N . ASP A 1 54 ? -18.911 -30.925 3.549 1.00 18.66 384 ASP A N 1
ATOM 450 C CA . ASP A 1 54 ? -19.642 -32.015 2.896 1.00 19.73 384 ASP A CA 1
ATOM 451 C C . ASP A 1 54 ? -20.777 -31.469 2.021 1.00 22.35 384 ASP A C 1
ATOM 452 O O . ASP A 1 54 ? -20.982 -31.922 0.878 1.00 23.57 384 ASP A O 1
ATOM 457 N N . GLU A 1 55 ? -21.495 -30.455 2.524 1.00 19.36 385 GLU A N 1
ATOM 458 C CA . GLU A 1 55 ? -22.627 -29.917 1.766 1.00 20.30 385 GLU A CA 1
ATOM 459 C C . GLU A 1 55 ? -22.182 -29.173 0.500 1.00 21.17 385 GLU A C 1
ATOM 460 O O . GLU A 1 55 ? -22.768 -29.343 -0.590 1.00 22.75 385 GLU A O 1
ATOM 466 N N . ILE A 1 56 ? -21.139 -28.344 0.608 1.00 18.23 386 ILE A N 1
ATOM 467 C CA . ILE A 1 56 ? -20.757 -27.604 -0.592 1.00 18.45 386 ILE A CA 1
ATOM 468 C C . ILE A 1 56 ? -20.147 -28.541 -1.616 1.00 19.47 386 ILE A C 1
ATOM 469 O O . ILE A 1 56 ? -20.234 -28.299 -2.825 1.00 21.34 386 ILE A O 1
ATOM 474 N N . LYS A 1 57 ? -19.503 -29.620 -1.160 1.00 20.40 387 LYS A N 1
ATOM 475 C CA . LYS A 1 57 ? -18.994 -30.592 -2.119 1.00 21.16 387 LYS A CA 1
ATOM 476 C C . LYS A 1 57 ? -20.136 -31.223 -2.898 1.00 27.59 387 LYS A C 1
ATOM 477 O O . LYS A 1 57 ? -20.006 -31.466 -4.104 1.00 25.08 387 LYS A O 1
ATOM 483 N N . LYS A 1 58 ? -21.278 -31.460 -2.235 1.00 23.35 388 LYS A N 1
ATOM 484 C CA . LYS A 1 58 ? -22.441 -31.945 -2.980 1.00 25.46 388 LYS A CA 1
ATOM 485 C C . LYS A 1 58 ? -22.884 -30.944 -4.039 1.00 27.50 388 LYS A C 1
ATOM 486 O O . LYS A 1 58 ? -23.463 -31.339 -5.060 1.00 31.84 388 LYS A O 1
ATOM 492 N N . MET A 1 59 ? -22.650 -29.649 -3.806 1.00 23.91 389 MET A N 1
ATOM 493 C CA . MET A 1 59 ? -22.970 -28.659 -4.838 1.00 25.39 389 MET A CA 1
ATOM 494 C C . MET A 1 59 ? -21.908 -28.506 -5.925 1.00 24.60 389 MET A C 1
ATOM 495 O O . MET A 1 59 ? -22.081 -27.670 -6.817 1.00 29.78 389 MET A O 1
ATOM 500 N N . GLY A 1 60 ? -20.808 -29.250 -5.871 1.00 25.96 390 GLY A N 1
ATOM 501 C CA . GLY A 1 60 ? -19.760 -29.088 -6.861 1.00 25.45 390 GLY A CA 1
ATOM 502 C C . GLY A 1 60 ? -18.736 -28.023 -6.540 1.00 23.35 390 GLY A C 1
ATOM 503 O O . GLY A 1 60 ? -17.935 -27.673 -7.411 1.00 25.81 390 GLY A O 1
ATOM 504 N N . VAL A 1 61 ? -18.739 -27.489 -5.338 1.00 21.42 391 VAL A N 1
ATOM 505 C CA . VAL A 1 61 ? -17.706 -26.532 -4.951 1.00 20.05 391 VAL A CA 1
ATOM 506 C C . VAL A 1 61 ? -16.467 -27.309 -4.552 1.00 23.01 391 VAL A C 1
ATOM 507 O O . VAL A 1 61 ? -16.558 -28.298 -3.809 1.00 24.22 391 VAL A O 1
ATOM 511 N N . GLU A 1 62 ? -15.298 -26.857 -5.010 1.00 19.23 392 GLU A N 1
ATOM 512 C CA . GLU A 1 62 ? -14.057 -27.551 -4.681 1.00 19.62 392 GLU A CA 1
ATOM 513 C C . GLU A 1 62 ? -13.164 -26.654 -3.840 1.00 19.31 392 GLU A C 1
ATOM 514 O O . GLU A 1 62 ? -13.120 -25.438 -4.052 1.00 19.97 392 GLU A O 1
ATOM 520 N N . ASN A 1 63 ? -12.451 -27.254 -2.890 1.00 18.29 393 ASN A N 1
ATOM 521 C CA . ASN A 1 63 ? -11.548 -26.486 -2.052 1.00 17.71 393 ASN A CA 1
ATOM 522 C C . ASN A 1 63 ? -10.225 -26.233 -2.773 1.00 18.14 393 ASN A C 1
ATOM 523 O O . ASN A 1 63 ? -9.841 -26.931 -3.724 1.00 20.24 393 ASN A O 1
ATOM 528 N N . SER A 1 64 ? -9.547 -25.186 -2.322 1.00 18.07 394 SER A N 1
ATOM 529 C CA . SER A 1 64 ? -8.305 -24.719 -2.919 1.00 19.47 394 SER A CA 1
ATOM 530 C C . SER A 1 64 ? -7.556 -23.989 -1.820 1.00 16.94 394 SER A C 1
ATOM 531 O O . SER A 1 64 ? -8.052 -23.837 -0.705 1.00 19.18 394 SER A O 1
ATOM 534 N N . TYR A 1 65 ? -6.367 -23.489 -2.147 1.00 17.04 395 TYR A N 1
ATOM 535 C CA . TYR A 1 65 ? -5.656 -22.648 -1.191 1.00 16.91 395 TYR A CA 1
ATOM 536 C C . TYR A 1 65 ? -4.858 -21.592 -1.940 1.00 17.15 395 TYR A C 1
ATOM 537 O O . TYR A 1 65 ? -3.953 -21.926 -2.710 1.00 19.02 395 TYR A O 1
ATOM 546 N N . PHE A 1 66 ? -5.200 -20.317 -1.721 1.00 17.20 396 PHE A N 1
ATOM 547 C CA . PHE A 1 66 ? -4.533 -19.175 -2.311 1.00 17.48 396 PHE A CA 1
ATOM 548 C C . PHE A 1 66 ? -3.633 -18.519 -1.281 1.00 17.72 396 PHE A C 1
ATOM 549 O O . PHE A 1 66 ? -3.809 -18.706 -0.069 1.00 17.72 396 PHE A O 1
ATOM 557 N N . PRO A 1 67 ? -2.629 -17.767 -1.726 1.00 17.71 397 PRO A N 1
ATOM 558 C CA . PRO A 1 67 ? -1.657 -17.192 -0.791 1.00 19.45 397 PRO A CA 1
ATOM 559 C C . PRO A 1 67 ? -2.278 -16.238 0.207 1.00 18.76 397 PRO A C 1
ATOM 560 O O . PRO A 1 67 ? -3.294 -15.586 -0.050 1.00 18.62 397 PRO A O 1
ATOM 564 N N . MET A 1 68 ? -1.613 -16.125 1.353 1.00 18.22 398 MET A N 1
ATOM 565 C CA A MET A 1 68 ? -2.059 -15.220 2.398 0.42 18.59 398 MET A CA 1
ATOM 566 C CA B MET A 1 68 ? -2.058 -15.222 2.401 0.58 18.61 398 MET A CA 1
ATOM 567 C C . MET A 1 68 ? -1.643 -13.777 2.148 1.00 20.19 398 MET A C 1
ATOM 568 O O . MET A 1 68 ? -2.113 -12.885 2.862 1.00 21.43 398 MET A O 1
ATOM 577 N N . PHE A 1 69 ? -0.798 -13.523 1.148 1.00 20.99 399 PHE A N 1
ATOM 578 C CA . PHE A 1 69 ? -0.272 -12.191 0.883 1.00 20.00 399 PHE A CA 1
ATOM 579 C C . PHE A 1 69 ? -0.821 -11.657 -0.422 1.00 21.60 399 PHE A C 1
ATOM 580 O O . PHE A 1 69 ? -0.976 -12.393 -1.400 1.00 22.97 399 PHE A O 1
ATOM 588 N N . VAL A 1 70 ? -1.052 -10.352 -0.448 1.00 20.81 400 VAL A N 1
ATOM 589 C CA . VAL A 1 70 ? -1.436 -9.673 -1.676 1.00 25.68 400 VAL A CA 1
ATOM 590 C C . VAL A 1 70 ? -0.583 -8.426 -1.866 1.00 23.73 400 VAL A C 1
ATOM 591 O O . VAL A 1 70 ? -0.375 -7.655 -0.922 1.00 21.88 400 VAL A O 1
ATOM 595 N N . SER A 1 71 ? -0.085 -8.235 -3.087 1.00 25.23 401 SER A N 1
ATOM 596 C CA A SER A 1 71 ? 0.754 -7.084 -3.388 0.51 27.86 401 SER A CA 1
ATOM 597 C CA B SER A 1 71 ? 0.751 -7.084 -3.400 0.49 28.05 401 SER A CA 1
ATOM 598 C C . SER A 1 71 ? -0.034 -5.786 -3.234 1.00 28.03 401 SER A C 1
ATOM 599 O O . SER A 1 71 ? -1.246 -5.733 -3.450 1.00 27.00 401 SER A O 1
ATOM 604 N N . ARG A 1 72 ? 0.683 -4.722 -2.858 1.00 25.94 402 ARG A N 1
ATOM 605 C CA . ARG A 1 72 ? 0.041 -3.428 -2.631 1.00 25.83 402 ARG A CA 1
ATOM 606 C C . ARG A 1 72 ? -0.797 -3.008 -3.831 1.00 29.91 402 ARG A C 1
ATOM 607 O O . ARG A 1 72 ? -1.952 -2.590 -3.681 1.00 28.70 402 ARG A O 1
ATOM 615 N N . HIS A 1 73 ? -0.235 -3.146 -5.035 1.00 30.73 403 HIS A N 1
ATOM 616 C CA . HIS A 1 73 ? -0.931 -2.687 -6.233 1.00 35.83 403 HIS A CA 1
ATOM 617 C C . HIS A 1 73 ? -2.113 -3.584 -6.587 1.00 37.59 403 HIS A C 1
ATOM 618 O O . HIS A 1 73 ? -3.070 -3.119 -7.216 1.00 38.42 403 HIS A O 1
ATOM 625 N N . LYS A 1 74 ? -2.072 -4.862 -6.199 1.00 32.75 404 LYS A N 1
ATOM 626 C CA . LYS A 1 74 ? -3.234 -5.718 -6.427 1.00 32.26 404 LYS A CA 1
ATOM 627 C C . LYS A 1 74 ? -4.324 -5.517 -5.377 1.00 39.81 404 LYS A C 1
ATOM 628 O O . LYS A 1 74 ? -5.507 -5.665 -5.694 1.00 37.46 404 LYS A O 1
ATOM 634 N N . LEU A 1 75 ? -3.963 -5.175 -4.136 1.00 33.35 405 LEU A N 1
ATOM 635 C CA . LEU A 1 75 ? -4.990 -4.917 -3.127 1.00 29.58 405 LEU A CA 1
ATOM 636 C C . LEU A 1 75 ? -5.672 -3.582 -3.377 1.00 28.80 405 LEU A C 1
ATOM 637 O O . LEU A 1 75 ? -6.898 -3.473 -3.282 1.00 30.86 405 LEU A O 1
ATOM 642 N N . GLU A 1 76 ? -4.882 -2.552 -3.669 1.00 33.11 406 GLU A N 1
ATOM 643 C CA . GLU A 1 76 ? -5.388 -1.204 -3.883 1.00 39.53 406 GLU A CA 1
ATOM 644 C C . GLU A 1 76 ? -5.811 -0.959 -5.326 1.00 50.34 406 GLU A C 1
ATOM 645 O O . GLU A 1 76 ? -5.730 0.177 -5.812 1.00 51.34 406 GLU A O 1
ATOM 651 N N . LYS A 1 77 ? -6.267 -2.009 -5.998 1.00 64.89 407 LYS A N 1
ATOM 652 C CA . LYS A 1 77 ? -6.711 -1.896 -7.377 1.00 71.06 407 LYS A CA 1
ATOM 653 C C . LYS A 1 77 ? -7.799 -0.835 -7.507 1.00 72.79 407 LYS A C 1
ATOM 654 O O . LYS A 1 77 ? -7.766 -0.005 -8.416 1.00 74.01 407 LYS A O 1
ATOM 660 N N . GLY A 1 84 ? -5.680 8.046 -0.816 1.00 57.69 414 GLY A N 1
ATOM 661 C CA . GLY A 1 84 ? -4.282 7.805 -0.517 1.00 59.85 414 GLY A CA 1
ATOM 662 C C . GLY A 1 84 ? -4.079 7.248 0.879 1.00 63.84 414 GLY A C 1
ATOM 663 O O . GLY A 1 84 ? -2.962 7.242 1.397 1.00 68.58 414 GLY A O 1
ATOM 664 N N . PHE A 1 85 ? -5.166 6.783 1.491 1.00 52.14 415 PHE A N 1
ATOM 665 C CA . PHE A 1 85 ? -5.126 6.189 2.822 1.00 45.69 415 PHE A CA 1
ATOM 666 C C . PHE A 1 85 ? -5.348 4.688 2.726 1.00 47.58 415 PHE A C 1
ATOM 667 O O . PHE A 1 85 ? -6.246 4.228 2.010 1.00 50.46 415 PHE A O 1
ATOM 675 N N . SER A 1 86 ? -4.528 3.933 3.444 1.00 36.98 416 SER A N 1
ATOM 676 C CA . SER A 1 86 ? -4.600 2.491 3.365 1.00 38.07 416 SER A CA 1
ATOM 677 C C . SER A 1 86 ? -5.834 1.963 4.085 1.00 37.30 416 SER A C 1
ATOM 678 O O . SER A 1 86 ? -6.286 2.542 5.077 1.00 32.16 416 SER A O 1
ATOM 681 N N . PRO A 1 87 ? -6.398 0.857 3.609 1.00 35.65 417 PRO A N 1
ATOM 682 C CA . PRO A 1 87 ? -7.361 0.111 4.420 1.00 32.94 417 PRO A CA 1
ATOM 683 C C . PRO A 1 87 ? -6.690 -0.388 5.693 1.00 32.99 417 PRO A C 1
ATOM 684 O O . PRO A 1 87 ? -5.476 -0.285 5.855 1.00 29.24 417 PRO A O 1
ATOM 688 N N . GLU A 1 88 ? -7.496 -0.931 6.610 1.00 31.53 418 GLU A N 1
ATOM 689 C CA . GLU A 1 88 ? -7.003 -1.394 7.911 1.00 28.39 418 GLU A CA 1
ATOM 690 C C . GLU A 1 88 ? -6.415 -2.807 7.795 1.00 24.19 418 GLU A C 1
ATOM 691 O O . GLU A 1 88 ? -6.883 -3.772 8.399 1.00 28.22 418 GLU A O 1
ATOM 697 N N . VAL A 1 89 ? -5.396 -2.927 6.956 1.00 24.32 419 VAL A N 1
ATOM 698 C CA . VAL A 1 89 ? -4.741 -4.205 6.748 1.00 25.70 419 VAL A CA 1
ATOM 699 C C . VAL A 1 89 ? -3.384 -4.182 7.423 1.00 22.56 419 VAL A C 1
ATOM 700 O O . VAL A 1 89 ? -2.781 -3.121 7.653 1.00 24.42 419 VAL A O 1
ATOM 704 N N . ALA A 1 90 ? -2.915 -5.379 7.745 1.00 22.92 420 ALA A N 1
ATOM 705 C CA . ALA A 1 90 ? -1.554 -5.569 8.221 1.00 21.67 420 ALA A CA 1
ATOM 706 C C . ALA A 1 90 ? -0.601 -5.636 7.029 1.00 20.49 420 ALA A C 1
ATOM 707 O O . ALA A 1 90 ? -0.814 -6.422 6.099 1.00 21.72 420 ALA A O 1
ATOM 709 N N . TRP A 1 91 ? 0.428 -4.784 7.041 1.00 21.01 421 TRP A N 1
ATOM 710 C CA . TRP A 1 91 ? 1.405 -4.707 5.955 1.00 21.23 421 TRP A CA 1
ATOM 711 C C . TRP A 1 91 ? 2.721 -5.356 6.377 1.00 21.21 421 TRP A C 1
ATOM 712 O O . TRP A 1 91 ? 3.325 -4.954 7.380 1.00 21.73 421 TRP A O 1
ATOM 723 N N . VAL A 1 92 ? 3.154 -6.340 5.605 1.00 20.91 422 VAL A N 1
ATOM 724 C CA . VAL A 1 92 ? 4.515 -6.867 5.682 1.00 20.99 422 VAL A CA 1
ATOM 725 C C . VAL A 1 92 ? 5.415 -5.976 4.843 1.00 21.84 422 VAL A C 1
ATOM 726 O O . VAL A 1 92 ? 5.167 -5.748 3.648 1.00 21.90 422 VAL A O 1
ATOM 730 N N . THR A 1 93 ? 6.486 -5.473 5.454 1.00 22.94 423 THR A N 1
ATOM 731 C CA . THR A 1 93 ? 7.357 -4.527 4.772 1.00 22.68 423 THR A CA 1
ATOM 732 C C . THR A 1 93 ? 8.796 -4.993 4.718 1.00 23.95 423 THR A C 1
ATOM 733 O O . THR A 1 93 ? 9.595 -4.392 3.988 1.00 26.98 423 THR A O 1
ATOM 737 N N . HIS A 1 94 ? 9.147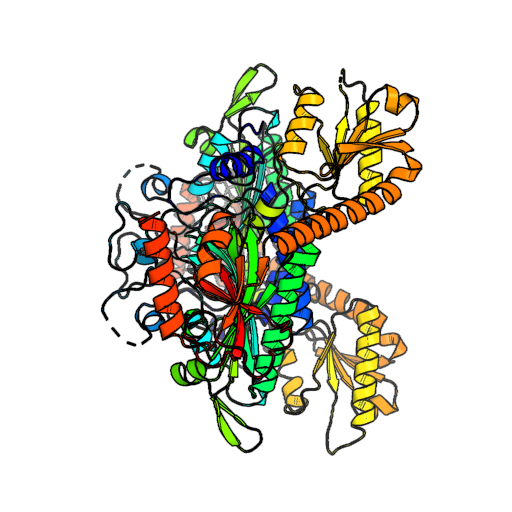 -6.030 5.468 1.00 22.47 424 HIS A N 1
ATOM 738 C CA . HIS A 1 94 ? 10.530 -6.470 5.575 1.00 24.41 424 HIS A CA 1
ATOM 739 C C . HIS A 1 94 ? 10.576 -7.987 5.611 1.00 25.66 424 HIS A C 1
ATOM 740 O O . HIS A 1 94 ? 9.701 -8.642 6.181 1.00 23.18 424 HIS A O 1
ATOM 747 N N . TYR A 1 95 ? 11.620 -8.543 5.008 1.00 25.39 425 TYR A N 1
ATOM 748 C CA . TYR A 1 95 ? 11.994 -9.925 5.252 1.00 28.19 425 TYR A CA 1
ATOM 749 C C . TYR A 1 95 ? 13.349 -9.876 5.929 1.00 28.32 425 TYR A C 1
ATOM 750 O O . TYR A 1 95 ? 14.290 -9.277 5.391 1.00 27.74 425 TYR A O 1
ATOM 759 N N . GLY A 1 96 ? 13.434 -10.451 7.128 1.00 26.14 426 GLY A N 1
ATOM 760 C CA . GLY A 1 96 ? 14.612 -10.190 7.935 1.00 27.73 426 GLY A CA 1
ATOM 761 C C . GLY A 1 96 ? 14.743 -8.695 8.140 1.00 25.82 426 GLY A C 1
ATOM 762 O O . GLY A 1 96 ? 13.767 -7.995 8.437 1.00 26.24 426 GLY A O 1
ATOM 763 N N . ASP A 1 97 ? 15.945 -8.170 7.918 1.00 26.13 427 ASP A N 1
ATOM 764 C CA . ASP A 1 97 ? 16.164 -6.737 8.016 1.00 24.91 427 ASP A CA 1
ATOM 765 C C . ASP A 1 97 ? 15.990 -6.009 6.685 1.00 26.97 427 ASP A C 1
ATOM 766 O O . ASP A 1 97 ? 16.142 -4.784 6.643 1.00 29.30 427 ASP A O 1
ATOM 771 N N . SER A 1 98 ? 15.645 -6.732 5.605 1.00 25.61 428 SER A N 1
ATOM 772 C CA . SER A 1 98 ? 15.629 -6.151 4.267 1.00 24.50 428 SER A CA 1
ATOM 773 C C . SER A 1 98 ? 14.242 -5.660 3.906 1.00 24.27 428 SER A C 1
ATOM 774 O O . SER A 1 98 ? 13.275 -6.421 4.059 1.00 26.22 428 SER A O 1
ATOM 777 N N . PRO A 1 99 ? 14.111 -4.420 3.447 1.00 26.25 429 PRO A N 1
ATOM 778 C CA . PRO A 1 99 ? 12.791 -3.947 3.007 1.00 27.74 429 PRO A CA 1
ATOM 779 C C . PRO A 1 99 ? 12.368 -4.644 1.726 1.00 29.40 429 PRO A C 1
ATOM 780 O O . PRO A 1 99 ? 13.171 -4.857 0.815 1.00 30.28 429 PRO A O 1
ATOM 784 N N . LEU A 1 100 ? 11.090 -4.994 1.653 1.00 28.18 430 LEU A N 1
ATOM 785 C CA . LEU A 1 100 ? 10.555 -5.476 0.394 1.00 29.93 430 LEU A CA 1
ATOM 786 C C . LEU A 1 100 ? 10.514 -4.321 -0.601 1.00 28.63 430 LEU A C 1
ATOM 787 O O . LEU A 1 100 ? 10.209 -3.189 -0.221 1.00 29.76 430 LEU A O 1
ATOM 792 N N . PRO A 1 101 ? 10.818 -4.573 -1.875 1.00 32.42 431 PRO A N 1
ATOM 793 C CA . PRO A 1 101 ? 10.667 -3.517 -2.884 1.00 32.72 431 PRO A CA 1
ATOM 794 C C . PRO A 1 101 ? 9.260 -2.959 -2.945 1.00 33.03 431 PRO A C 1
ATOM 795 O O . PRO A 1 101 ? 9.081 -1.763 -3.201 1.00 35.47 431 PRO A O 1
ATOM 799 N N . GLU A 1 102 ? 8.255 -3.798 -2.700 1.00 32.77 432 GLU A N 1
ATOM 800 C CA . GLU A 1 102 ? 6.871 -3.366 -2.591 1.00 31.71 432 GLU A CA 1
ATOM 801 C C . GLU A 1 102 ? 6.273 -4.090 -1.396 1.00 24.95 432 GLU A C 1
ATOM 802 O O . GLU A 1 102 ? 6.368 -5.315 -1.312 1.00 28.50 432 GLU A O 1
ATOM 808 N N . LYS A 1 103 ? 5.671 -3.339 -0.476 1.00 23.79 433 LYS A N 1
ATOM 809 C CA . LYS A 1 103 ? 5.035 -3.969 0.673 1.00 23.73 433 LYS A CA 1
ATOM 810 C C . LYS A 1 103 ? 3.864 -4.839 0.228 1.00 22.96 433 LYS A C 1
ATOM 811 O O . LYS A 1 103 ? 3.241 -4.622 -0.820 1.00 25.20 433 LYS A O 1
ATOM 817 N N . ILE A 1 104 ? 3.556 -5.827 1.057 1.00 21.55 434 ILE A N 1
ATOM 818 C CA . ILE A 1 104 ? 2.487 -6.772 0.753 1.00 21.16 434 ILE A CA 1
ATOM 819 C C . ILE A 1 104 ? 1.581 -6.867 1.968 1.00 22.84 434 ILE A C 1
ATOM 820 O O . ILE A 1 104 ? 2.030 -6.775 3.108 1.00 23.90 434 ILE A O 1
ATOM 825 N N . ALA A 1 105 ? 0.289 -7.067 1.738 1.00 20.38 435 ALA A N 1
ATOM 826 C CA . ALA A 1 105 ? -0.647 -7.119 2.848 1.00 20.58 435 ALA A CA 1
ATOM 827 C C . ALA A 1 105 ? -1.065 -8.547 3.175 1.00 19.50 435 ALA A C 1
ATOM 828 O O . ALA A 1 105 ? -1.087 -9.429 2.311 1.00 21.46 435 ALA A O 1
ATOM 830 N N . ILE A 1 106 ? -1.389 -8.783 4.444 1.00 19.29 436 ILE A N 1
ATOM 831 C CA A ILE A 1 106 ? -2.065 -10.018 4.834 0.47 19.04 436 ILE A CA 1
ATOM 832 C CA B ILE A 1 106 ? -2.059 -10.026 4.805 0.53 19.07 436 ILE A CA 1
ATOM 833 C C . ILE A 1 106 ? -3.516 -9.917 4.386 1.00 18.67 436 ILE A C 1
ATOM 834 O O . ILE A 1 106 ? -4.164 -8.882 4.593 1.00 18.97 436 ILE A O 1
ATOM 843 N N . ARG A 1 107 ? -4.020 -10.973 3.766 1.00 18.34 437 ARG A N 1
ATOM 844 C CA . ARG A 1 107 ? -5.387 -10.966 3.254 1.00 18.26 437 ARG A CA 1
ATOM 845 C C . ARG A 1 107 ? -6.402 -10.562 4.330 1.00 20.55 437 ARG A C 1
ATOM 846 O O . ARG A 1 107 ? -6.442 -11.168 5.410 1.00 18.64 437 ARG A O 1
ATOM 854 N N . PRO A 1 108 ? -7.270 -9.587 4.047 1.00 18.72 438 PRO A N 1
ATOM 855 C CA . PRO A 1 108 ? -8.470 -9.365 4.857 1.00 18.44 438 PRO A CA 1
ATOM 856 C C . PRO A 1 108 ? -9.665 -10.130 4.304 1.00 18.16 438 PRO A C 1
ATOM 857 O O . PRO A 1 108 ? -10.705 -10.206 4.975 1.00 19.26 438 PRO A O 1
ATOM 861 N N . THR A 1 109 ? -9.506 -10.666 3.094 1.00 18.11 439 THR A N 1
ATOM 862 C CA . THR A 1 109 ? -10.465 -11.410 2.278 1.00 17.98 439 THR A CA 1
ATOM 863 C C . THR A 1 109 ? -9.744 -11.589 0.944 1.00 18.11 439 THR A C 1
ATOM 864 O O . THR A 1 109 ? -8.717 -10.935 0.725 1.00 19.49 439 THR A O 1
ATOM 868 N N . SER A 1 110 ? -10.187 -12.479 0.061 1.00 19.09 440 SER A N 1
ATOM 869 C CA . SER A 1 110 ? -9.283 -12.892 -1.011 1.00 19.51 440 SER A CA 1
ATOM 870 C C . SER A 1 110 ? -9.743 -12.548 -2.424 1.00 18.95 440 SER A C 1
ATOM 871 O O . SER A 1 110 ? -9.171 -13.076 -3.383 1.00 20.73 440 SER A O 1
ATOM 874 N N . GLU A 1 111 ? -10.705 -11.628 -2.591 1.00 19.07 441 GLU A N 1
ATOM 875 C CA . GLU A 1 111 ? -11.123 -11.219 -3.932 1.00 20.08 441 GLU A CA 1
ATOM 876 C C . GLU A 1 111 ? -9.947 -10.788 -4.800 1.00 21.01 441 GLU A C 1
ATOM 877 O O . GLU A 1 111 ? -9.834 -11.200 -5.966 1.00 21.47 441 GLU A O 1
ATOM 883 N N . THR A 1 112 ? -9.051 -9.955 -4.255 1.00 19.81 442 THR A N 1
ATOM 884 C CA . THR A 1 112 ? -7.976 -9.408 -5.077 1.00 19.98 442 THR A CA 1
ATOM 885 C C . THR A 1 112 ? -6.860 -10.421 -5.325 1.00 19.82 442 THR A C 1
ATOM 886 O O . THR A 1 112 ? -5.989 -10.168 -6.175 1.00 21.87 442 THR A O 1
ATOM 890 N N . ILE A 1 113 ? -6.866 -11.533 -4.590 1.00 19.33 443 ILE A N 1
ATOM 891 C CA . ILE A 1 113 ? -5.933 -12.635 -4.785 1.00 20.19 443 ILE A CA 1
ATOM 892 C C . ILE A 1 113 ? -6.473 -13.647 -5.783 1.00 22.79 443 ILE A C 1
ATOM 893 O O . ILE A 1 113 ? -5.740 -14.128 -6.646 1.00 23.72 443 ILE A O 1
ATOM 898 N N . MET A 1 114 ? -7.769 -13.944 -5.709 1.00 20.52 444 MET A N 1
ATOM 899 C CA . MET A 1 114 ? -8.393 -14.983 -6.516 1.00 20.17 444 MET A CA 1
ATOM 900 C C . MET A 1 114 ? -8.842 -14.501 -7.885 1.00 19.65 444 MET A C 1
ATOM 901 O O . MET A 1 114 ? -8.699 -15.237 -8.872 1.00 21.29 444 MET A O 1
ATOM 906 N N . TYR A 1 115 ? -9.398 -13.294 -7.976 1.00 19.80 445 TYR A N 1
ATOM 907 C CA . TYR A 1 115 ? -10.064 -12.910 -9.216 1.00 20.82 445 TYR A CA 1
ATOM 908 C C . TYR A 1 115 ? -9.130 -12.732 -10.423 1.00 21.54 445 TYR A C 1
ATOM 909 O O . TYR A 1 115 ? -9.555 -13.006 -11.555 1.00 22.64 445 TYR A O 1
ATOM 918 N N . PRO A 1 116 ? -7.867 -12.297 -10.263 1.00 24.11 446 PRO A N 1
ATOM 919 C CA . PRO A 1 116 ? -6.960 -12.339 -11.434 1.00 22.66 446 PRO A CA 1
ATOM 920 C C . PRO A 1 116 ? -6.760 -13.750 -11.979 1.00 22.67 446 PRO A C 1
ATOM 921 O O . PRO A 1 116 ? -6.685 -13.961 -13.207 1.00 25.84 446 PRO A O 1
ATOM 925 N N . ALA A 1 117 ? -6.706 -14.742 -11.084 1.00 22.00 447 ALA A N 1
ATOM 926 C CA . ALA A 1 117 ? -6.666 -16.128 -11.533 1.00 21.54 447 ALA A CA 1
ATOM 927 C C . ALA A 1 117 ? -7.962 -16.519 -12.233 1.00 24.06 447 ALA A C 1
ATOM 928 O O . ALA A 1 117 ? -7.930 -17.224 -13.246 1.00 24.01 447 ALA A O 1
ATOM 930 N N . TYR A 1 118 ? -9.110 -16.095 -11.697 1.00 22.76 448 TYR A N 1
ATOM 931 C CA . TYR A 1 118 ? -10.370 -16.384 -12.376 1.00 23.63 448 TYR A CA 1
ATOM 932 C C . TYR A 1 118 ? -10.357 -15.825 -13.796 1.00 25.73 448 TYR A C 1
ATOM 933 O O . TYR A 1 118 ? -10.823 -16.481 -14.738 1.00 24.55 448 TYR A O 1
ATOM 942 N N . ALA A 1 119 ? -9.807 -14.616 -13.968 1.00 22.01 449 ALA A N 1
ATOM 943 C CA . ALA A 1 119 ? -9.736 -14.002 -15.293 1.00 24.39 449 ALA A CA 1
ATOM 944 C C . ALA A 1 119 ? -8.876 -14.830 -16.232 1.00 27.13 449 ALA A C 1
ATOM 945 O O . ALA A 1 119 ? -9.164 -14.915 -17.436 1.00 30.18 449 ALA A O 1
ATOM 947 N N . LYS A 1 120 ? -7.809 -15.442 -15.698 1.00 24.74 450 LYS A N 1
ATOM 948 C CA A LYS A 1 120 ? -6.973 -16.305 -16.528 0.49 24.99 450 LYS A CA 1
ATOM 949 C CA B LYS A 1 120 ? -6.974 -16.305 -16.530 0.51 25.04 450 LYS A CA 1
ATOM 950 C C . LYS A 1 120 ? -7.682 -17.613 -16.873 1.00 25.66 450 LYS A C 1
ATOM 951 O O . LYS A 1 120 ? -7.600 -18.089 -18.014 1.00 29.17 450 LYS A O 1
ATOM 962 N N . TRP A 1 121 ? -8.372 -18.212 -15.899 1.00 23.60 451 TRP A N 1
ATOM 963 C CA . TRP A 1 121 ? -8.943 -19.549 -16.054 1.00 25.20 451 TRP A CA 1
ATOM 964 C C . TRP A 1 121 ? -10.208 -19.561 -16.899 1.00 28.08 451 TRP A C 1
ATOM 965 O O . TRP A 1 121 ? -10.500 -20.576 -17.542 1.00 29.84 451 TRP A O 1
ATOM 976 N N . ILE A 1 122 ? -10.976 -18.476 -16.901 1.00 24.43 452 ILE A N 1
ATOM 977 C CA . ILE A 1 122 ? -12.258 -18.443 -17.599 1.00 24.96 452 ILE A CA 1
ATOM 978 C C . ILE A 1 122 ? -12.066 -17.820 -18.977 1.00 27.12 452 ILE A C 1
ATOM 979 O O . ILE A 1 122 ? -11.653 -16.661 -19.098 1.00 29.85 452 ILE A O 1
ATOM 984 N N . ARG A 1 123 ? -12.344 -18.593 -20.020 1.00 27.07 453 ARG A N 1
ATOM 985 C CA . ARG A 1 123 ? -12.198 -18.081 -21.379 1.00 28.17 453 ARG A CA 1
ATOM 986 C C . ARG A 1 123 ? -13.470 -18.269 -22.194 1.00 29.98 453 ARG A C 1
ATOM 987 O O . ARG A 1 123 ? -13.754 -17.486 -23.104 1.00 31.40 453 ARG A O 1
ATOM 995 N N . SER A 1 124 ? -14.236 -19.306 -21.883 1.00 30.31 454 SER A N 1
ATOM 996 C CA . SER A 1 124 ? -15.430 -19.613 -22.649 1.00 34.60 454 SER A CA 1
ATOM 997 C C . SER A 1 124 ? -16.486 -20.179 -21.716 1.00 32.60 454 SER A C 1
ATOM 998 O O . SER A 1 124 ? -16.225 -20.488 -20.551 1.00 31.10 454 SER A O 1
ATOM 1001 N N . HIS A 1 125 ? -17.707 -20.288 -22.246 1.00 30.37 455 HIS A N 1
ATOM 1002 C CA . HIS A 1 125 ? -18.804 -20.843 -21.469 1.00 29.49 455 HIS A CA 1
ATOM 1003 C C . HIS A 1 125 ? -18.502 -22.246 -20.963 1.00 30.74 455 HIS A C 1
ATOM 1004 O O . HIS A 1 125 ? -19.045 -22.650 -19.926 1.00 32.36 455 HIS A O 1
ATOM 1011 N N . ARG A 1 126 ? -17.629 -22.984 -21.663 1.00 33.35 456 ARG A N 1
ATOM 1012 C CA . ARG A 1 126 ? -17.250 -24.325 -21.225 1.00 33.63 456 ARG A CA 1
ATOM 1013 C C . ARG A 1 126 ? -16.595 -24.309 -19.852 1.00 32.65 456 ARG A C 1
ATOM 1014 O O . ARG A 1 126 ? -16.628 -25.316 -19.139 1.00 33.05 456 ARG A O 1
ATOM 1022 N N . ASP A 1 127 ? -15.967 -23.195 -19.483 1.00 31.65 457 ASP A N 1
ATOM 1023 C CA . ASP A 1 127 ? -15.272 -23.088 -18.210 1.00 29.78 457 ASP A CA 1
ATOM 1024 C C . ASP A 1 127 ? -16.203 -22.745 -17.056 1.00 31.21 457 ASP A C 1
ATOM 1025 O O . ASP A 1 127 ? -15.721 -22.597 -15.926 1.00 28.50 457 ASP A O 1
ATOM 1030 N N . LEU A 1 128 ? -17.512 -22.621 -17.304 1.00 28.32 458 LEU A N 1
ATOM 1031 C CA . LEU A 1 128 ? -18.401 -22.186 -16.242 1.00 25.78 458 LEU A CA 1
ATOM 1032 C C . LEU A 1 128 ? -19.450 -23.257 -15.959 1.00 28.29 458 LEU A C 1
ATOM 1033 O O . LEU A 1 128 ? -19.807 -24.029 -16.857 1.00 31.47 458 LEU A O 1
ATOM 1038 N N . PRO A 1 129 ? -19.970 -23.332 -14.719 1.00 27.48 459 PRO A N 1
ATOM 1039 C CA . PRO A 1 129 ? -19.597 -22.469 -13.591 1.00 24.18 459 PRO A CA 1
ATOM 1040 C C . PRO A 1 129 ? -18.267 -22.862 -12.951 1.00 24.81 459 PRO A C 1
ATOM 1041 O O . PRO A 1 129 ? -17.866 -24.025 -13.000 1.00 25.64 459 PRO A O 1
ATOM 1045 N N . LEU A 1 130 ? -17.588 -21.876 -12.373 1.00 21.21 460 LEU A N 1
ATOM 1046 C CA . LEU A 1 130 ? -16.375 -22.099 -11.595 1.00 20.80 460 LEU A CA 1
ATOM 1047 C C . LEU A 1 130 ? -16.724 -21.886 -10.127 1.00 23.84 460 LEU A C 1
ATOM 1048 O O . LEU A 1 130 ? -17.230 -20.820 -9.763 1.00 22.99 460 LEU A O 1
ATOM 1053 N N . LYS A 1 131 ? -16.479 -22.899 -9.289 1.00 19.95 461 LYS A N 1
ATOM 1054 C CA . LYS A 1 131 ? -16.935 -22.886 -7.901 1.00 19.02 461 LYS A CA 1
ATOM 1055 C C . LYS A 1 131 ? -15.790 -23.287 -6.987 1.00 18.61 461 LYS A C 1
ATOM 1056 O O . LYS A 1 131 ? -15.458 -24.479 -6.902 1.00 21.56 461 LYS A O 1
ATOM 1062 N N . LEU A 1 132 ? -15.232 -22.312 -6.258 1.00 18.70 462 LEU A N 1
ATOM 1063 C CA . LEU A 1 132 ? -14.120 -22.601 -5.362 1.00 18.01 462 LEU A CA 1
ATOM 1064 C C . LEU A 1 132 ? -14.439 -22.142 -3.947 1.00 18.19 462 LEU A C 1
ATOM 1065 O O . LEU A 1 132 ? -15.215 -21.214 -3.729 1.00 21.13 462 LEU A O 1
ATOM 1070 N N . ASN A 1 133 ? -13.815 -22.808 -2.987 1.00 17.39 463 ASN A N 1
ATOM 1071 C CA . ASN A 1 133 ? -13.892 -22.432 -1.587 1.00 17.11 463 ASN A CA 1
ATOM 1072 C C . ASN A 1 133 ? -12.495 -22.550 -1.002 1.00 18.89 463 ASN A C 1
ATOM 1073 O O . ASN A 1 133 ? -11.675 -23.340 -1.481 1.00 18.00 463 ASN A O 1
ATOM 1078 N N . GLN A 1 134 ? -12.241 -21.782 0.049 1.00 16.81 464 GLN A N 1
ATOM 1079 C CA . GLN A 1 134 ? -11.056 -22.068 0.843 1.00 17.33 464 GLN A CA 1
ATOM 1080 C C . GLN A 1 134 ? -11.314 -21.871 2.331 1.00 17.22 464 GLN A C 1
ATOM 1081 O O . GLN A 1 134 ? -12.074 -20.989 2.738 1.00 18.18 464 GLN A O 1
ATOM 1087 N N . TRP A 1 135 ? -10.677 -22.712 3.139 1.00 17.17 465 TRP A N 1
ATOM 1088 C CA . TRP A 1 135 ? -10.657 -22.569 4.588 1.00 16.20 465 TRP A CA 1
ATOM 1089 C C . TRP A 1 135 ? -9.326 -21.941 4.957 1.00 18.52 465 TRP A C 1
ATOM 1090 O O . TRP A 1 135 ? -8.269 -22.472 4.588 1.00 21.08 465 TRP A O 1
ATOM 1101 N N . CYS A 1 136 ? -9.367 -20.828 5.683 1.00 16.47 466 CYS A N 1
ATOM 1102 C CA . CYS A 1 136 ? -8.114 -20.127 6.006 1.00 16.95 466 CYS A CA 1
ATOM 1103 C C . CYS A 1 136 ? -8.364 -19.207 7.191 1.00 17.03 466 CYS A C 1
ATOM 1104 O O . CYS A 1 136 ? -9.382 -19.312 7.868 1.00 23.21 466 CYS A O 1
ATOM 1107 N N . SER A 1 137 ? -7.410 -18.331 7.480 1.00 17.48 467 SER A N 1
ATOM 1108 C CA . SER A 1 137 ? -7.668 -17.212 8.366 1.00 19.67 467 SER A CA 1
ATOM 1109 C C . SER A 1 137 ? -7.423 -15.911 7.614 1.00 19.09 467 SER A C 1
ATOM 1110 O O . SER A 1 137 ? -6.677 -15.874 6.630 1.00 19.46 467 SER A O 1
ATOM 1113 N N . VAL A 1 138 ? -8.094 -14.851 8.068 1.00 17.72 468 VAL A N 1
ATOM 1114 C CA . VAL A 1 138 ? -7.890 -13.510 7.534 1.00 17.68 468 VAL A CA 1
ATOM 1115 C C . VAL A 1 138 ? -7.621 -12.554 8.686 1.00 17.57 468 VAL A C 1
ATOM 1116 O O . VAL A 1 138 ? -7.853 -12.868 9.859 1.00 18.50 468 VAL A O 1
ATOM 1120 N N . VAL A 1 139 ? -7.092 -11.388 8.329 1.00 18.53 469 VAL A N 1
ATOM 1121 C CA . VAL A 1 139 ? -6.650 -10.391 9.291 1.00 18.22 469 VAL A CA 1
ATOM 1122 C C . VAL A 1 139 ? -7.264 -9.041 8.948 1.00 18.68 469 VAL A C 1
ATOM 1123 O O . VAL A 1 139 ? -7.120 -8.545 7.823 1.00 19.00 469 VAL A O 1
ATOM 1127 N N . ARG A 1 140 ? -7.950 -8.451 9.922 1.00 20.04 470 ARG A N 1
ATOM 1128 C CA . ARG A 1 140 ? -8.533 -7.121 9.788 1.00 19.14 470 ARG A CA 1
ATOM 1129 C C . ARG A 1 140 ? -8.135 -6.341 11.029 1.00 20.41 470 ARG A C 1
ATOM 1130 O O . ARG A 1 140 ? -8.662 -6.589 12.120 1.00 21.26 470 ARG A O 1
ATOM 1138 N N . TRP A 1 141 ? -7.191 -5.422 10.865 1.00 20.94 471 TRP A N 1
ATOM 1139 C CA . TRP A 1 141 ? -6.494 -4.823 12.004 1.00 24.07 471 TRP A CA 1
ATOM 1140 C C . TRP A 1 141 ? -7.208 -3.552 12.451 1.00 25.40 471 TRP A C 1
ATOM 1141 O O . TRP A 1 141 ? -6.714 -2.434 12.314 1.00 26.88 471 TRP A O 1
ATOM 1152 N N . GLU A 1 142 ? -8.392 -3.743 13.011 1.00 22.89 472 GLU A N 1
ATOM 1153 C CA . GLU A 1 142 ? -9.187 -2.607 13.454 1.00 23.90 472 GLU A CA 1
ATOM 1154 C C . GLU A 1 142 ? -8.674 -2.119 14.801 1.00 31.01 472 GLU A C 1
ATOM 1155 O O . GLU A 1 142 ? -8.230 -2.904 15.643 1.00 28.92 472 GLU A O 1
ATOM 1161 N N . PHE A 1 143 ? -8.738 -0.805 14.996 1.00 40.23 473 PHE A N 1
ATOM 1162 C CA . PHE A 1 143 ? -8.227 -0.177 16.207 1.00 45.63 473 PHE A CA 1
ATOM 1163 C C . PHE A 1 143 ? -9.189 -0.268 17.391 1.00 46.56 473 PHE A C 1
ATOM 1164 O O . PHE A 1 143 ? -8.834 0.164 18.491 1.00 57.60 473 PHE A O 1
ATOM 1172 N N . LYS A 1 144 ? -10.378 -0.829 17.209 1.00 42.51 474 LYS A N 1
ATOM 1173 C CA . LYS A 1 144 ? -11.367 -0.868 18.276 1.00 34.57 474 LYS A CA 1
ATOM 1174 C C . LYS A 1 144 ? -11.117 -2.059 19.204 1.00 33.23 474 LYS A C 1
ATOM 1175 O O . LYS A 1 144 ? -10.270 -2.921 18.949 1.00 32.80 474 LYS A O 1
ATOM 1177 N N . GLN A 1 145 ? -11.850 -2.097 20.308 1.00 32.23 475 GLN A N 1
ATOM 1178 C CA . GLN A 1 145 ? -11.710 -3.160 21.296 1.00 31.92 475 GLN A CA 1
ATOM 1179 C C . GLN A 1 145 ? -12.208 -4.507 20.773 1.00 25.48 475 GLN A C 1
ATOM 1180 O O . GLN A 1 145 ? -13.314 -4.596 20.265 1.00 28.48 475 GLN A O 1
ATOM 1186 N N . PRO A 1 146 ? -11.385 -5.560 20.899 1.00 26.10 476 PRO A N 1
ATOM 1187 C CA . PRO A 1 146 ? -11.824 -6.878 20.423 1.00 25.86 476 PRO A CA 1
ATOM 1188 C C . PRO A 1 146 ? -12.703 -7.603 21.431 1.00 26.42 476 PRO A C 1
ATOM 1189 O O . PRO A 1 146 ? -12.748 -7.273 22.615 1.00 26.53 476 PRO A O 1
ATOM 1193 N N . THR A 1 147 ? -13.413 -8.613 20.921 1.00 25.20 477 THR A N 1
ATOM 1194 C CA . THR A 1 147 ? -14.226 -9.524 21.727 1.00 25.92 477 THR A CA 1
ATOM 1195 C C . THR A 1 147 ? -13.921 -10.930 21.229 1.00 25.71 477 THR A C 1
ATOM 1196 O O . THR A 1 147 ? -14.083 -11.197 20.025 1.00 23.37 477 THR A O 1
ATOM 1200 N N . PRO A 1 148 ? -13.470 -11.845 22.088 1.00 24.20 478 PRO A N 1
ATOM 1201 C CA . PRO A 1 148 ? -13.167 -13.206 21.630 1.00 22.63 478 PRO A CA 1
ATOM 1202 C C . PRO A 1 148 ? -14.336 -13.817 20.865 1.00 20.59 478 PRO A C 1
ATOM 1203 O O . PRO A 1 148 ? -15.505 -13.629 21.223 1.00 23.31 478 PRO A O 1
ATOM 1207 N N . PHE A 1 149 ? -13.999 -14.518 19.778 1.00 21.07 479 PHE A N 1
ATOM 1208 C CA . PHE A 1 149 ? -14.922 -15.141 18.825 1.00 18.47 479 PHE A CA 1
ATOM 1209 C C . PHE A 1 149 ? -15.647 -14.125 17.948 1.00 19.70 479 PHE A C 1
ATOM 1210 O O . PHE A 1 149 ? -15.721 -14.306 16.732 1.00 23.20 479 PHE A O 1
ATOM 1218 N N . LEU A 1 150 ? -16.172 -13.058 18.539 1.00 19.34 480 LEU A N 1
ATOM 1219 C CA . LEU A 1 150 ? -17.136 -12.225 17.822 1.00 18.88 480 LEU A CA 1
ATOM 1220 C C . LEU A 1 150 ? -16.487 -11.182 16.917 1.00 22.40 480 LEU A C 1
ATOM 1221 O O . LEU A 1 150 ? -16.954 -10.959 15.791 1.00 20.75 480 LEU A O 1
ATOM 1226 N N . ARG A 1 151 ? -15.469 -10.475 17.416 1.00 21.23 481 ARG A N 1
ATOM 1227 C CA . ARG A 1 151 ? -14.779 -9.427 16.653 1.00 22.92 481 ARG A CA 1
ATOM 1228 C C . ARG A 1 151 ? -13.300 -9.531 17.004 1.00 22.20 481 ARG A C 1
ATOM 1229 O O . ARG A 1 151 ? -12.861 -9.017 18.040 1.00 26.38 481 ARG A O 1
ATOM 1237 N N . THR A 1 152 ? -12.526 -10.165 16.131 1.00 20.34 482 THR A N 1
ATOM 1238 C CA . THR A 1 152 ? -11.107 -10.385 16.385 1.00 21.20 482 THR A CA 1
ATOM 1239 C C . THR A 1 152 ? -10.294 -9.942 15.177 1.00 19.71 482 THR A C 1
ATOM 1240 O O . THR A 1 152 ? -10.806 -9.833 14.061 1.00 21.24 482 THR A O 1
ATOM 1244 N N . ARG A 1 153 ? -9.012 -9.644 15.421 1.00 19.61 483 ARG A N 1
ATOM 1245 C CA . ARG A 1 153 ? -8.149 -9.150 14.354 1.00 21.11 483 ARG A CA 1
ATOM 1246 C C . ARG A 1 153 ? -7.703 -10.254 13.410 1.00 22.69 483 ARG A C 1
ATOM 1247 O O . ARG A 1 153 ? -7.467 -10.000 12.227 1.00 25.72 483 ARG A O 1
ATOM 1255 N N . GLU A 1 154 ? -7.495 -11.458 13.921 1.00 19.83 484 GLU A N 1
ATOM 1256 C CA . GLU A 1 154 ? -7.316 -12.631 13.083 1.00 17.93 484 GLU A CA 1
ATOM 1257 C C . GLU A 1 154 ? -8.466 -13.574 13.379 1.00 19.08 484 GLU A C 1
ATOM 1258 O O . GLU A 1 154 ? -8.826 -13.779 14.540 1.00 19.58 484 GLU A O 1
ATOM 1264 N N . PHE A 1 155 ? -9.038 -14.147 12.328 1.00 17.43 485 PHE A N 1
ATOM 1265 C CA . PHE A 1 155 ? -10.094 -15.132 12.527 1.00 17.24 485 PHE A CA 1
ATOM 1266 C C . PHE A 1 155 ? -10.072 -16.192 11.438 1.00 17.16 485 PHE A C 1
ATOM 1267 O O . PHE A 1 155 ? -9.762 -15.904 10.276 1.00 18.62 485 PHE A O 1
ATOM 1275 N N . LEU A 1 156 ? -10.503 -17.390 11.812 1.00 18.65 486 LEU A N 1
ATOM 1276 C CA . LEU A 1 156 ? -10.630 -18.504 10.890 1.00 16.61 486 LEU A CA 1
ATOM 1277 C C . LEU A 1 156 ? -11.974 -18.379 10.190 1.00 16.78 486 LEU A C 1
ATOM 1278 O O . LEU A 1 156 ? -12.953 -17.972 10.800 1.00 18.16 486 LEU A O 1
ATOM 1283 N N . TRP A 1 157 ? -12.003 -18.721 8.909 1.00 16.46 487 TRP A N 1
ATOM 1284 C CA . TRP A 1 157 ? -13.227 -18.667 8.124 1.00 16.48 487 TRP A CA 1
ATOM 1285 C C . TRP A 1 157 ? -13.119 -19.504 6.872 1.00 16.38 487 TRP A C 1
ATOM 1286 O O . TRP A 1 157 ? -12.109 -20.135 6.621 1.00 16.30 487 TRP A O 1
ATOM 1297 N N . GLN A 1 158 ? -14.230 -19.600 6.165 1.00 16.43 488 GLN A N 1
ATOM 1298 C CA . GLN A 1 158 ? -14.235 -20.192 4.844 1.00 16.45 488 GLN A CA 1
ATOM 1299 C C . GLN A 1 158 ? -14.790 -19.095 3.943 1.00 16.62 488 GLN A C 1
ATOM 1300 O O . GLN A 1 158 ? -15.652 -18.327 4.354 1.00 17.59 488 GLN A O 1
ATOM 1306 N N . GLU A 1 159 ? -14.214 -18.950 2.760 1.00 16.70 489 GLU A N 1
ATOM 1307 C CA . GLU A 1 159 ? -14.734 -18.001 1.793 1.00 16.93 489 GLU A CA 1
ATOM 1308 C C . GLU A 1 159 ? -14.964 -18.752 0.487 1.00 18.36 489 GLU A C 1
ATOM 1309 O O . GLU A 1 159 ? -14.069 -19.415 -0.016 1.00 18.14 489 GLU A O 1
ATOM 1315 N N . GLY A 1 160 ? -16.178 -18.644 -0.038 1.00 17.24 490 GLY A N 1
ATOM 1316 C CA . GLY A 1 160 ? -16.559 -19.287 -1.281 1.00 17.40 490 GLY A CA 1
ATOM 1317 C C . GLY A 1 160 ? -16.692 -18.212 -2.336 1.00 17.71 490 GLY A C 1
ATOM 1318 O O . GLY A 1 160 ? -17.165 -17.129 -2.043 1.00 17.80 490 GLY A O 1
ATOM 1319 N N . HIS A 1 161 ? -16.244 -18.509 -3.553 1.00 17.93 491 HIS A N 1
ATOM 1320 C CA . HIS A 1 161 ? -16.231 -17.554 -4.662 1.00 18.30 491 HIS A CA 1
ATOM 1321 C C . HIS A 1 161 ? -16.613 -18.311 -5.925 1.00 19.10 491 HIS A C 1
ATOM 1322 O O . HIS A 1 161 ? -15.955 -19.289 -6.302 1.00 20.45 491 HIS A O 1
ATOM 1329 N N . THR A 1 162 ? -17.724 -17.919 -6.552 1.00 18.93 492 THR A N 1
ATOM 1330 C CA . THR A 1 162 ? -18.181 -18.646 -7.729 1.00 19.83 492 THR A CA 1
ATOM 1331 C C . THR A 1 162 ? -18.416 -17.683 -8.885 1.00 19.82 492 THR A C 1
ATOM 1332 O O . THR A 1 162 ? -18.630 -16.484 -8.689 1.00 20.68 492 THR A O 1
ATOM 1336 N N . ALA A 1 163 ? -18.355 -18.225 -10.100 1.00 20.56 493 ALA A N 1
ATOM 1337 C CA . ALA A 1 163 ? -18.618 -17.461 -11.311 1.00 21.20 493 ALA A CA 1
ATOM 1338 C C . ALA A 1 163 ? -19.510 -18.288 -12.219 1.00 21.14 493 ALA A C 1
ATOM 1339 O O . ALA A 1 163 ? -19.300 -19.497 -12.363 1.00 22.82 493 ALA A O 1
ATOM 1341 N N . HIS A 1 164 ? -20.503 -17.628 -12.827 1.00 21.58 494 HIS A N 1
ATOM 1342 C CA . HIS A 1 164 ? -21.533 -18.286 -13.617 1.00 24.11 494 HIS A CA 1
ATOM 1343 C C . HIS A 1 164 ? -21.780 -17.519 -14.904 1.00 25.35 494 HIS A C 1
ATOM 1344 O O . HIS A 1 164 ? -21.468 -16.333 -15.019 1.00 24.08 494 HIS A O 1
ATOM 1351 N N . ALA A 1 165 ? -22.379 -18.217 -15.869 1.00 25.12 495 ALA A N 1
ATOM 1352 C CA . ALA A 1 165 ? -22.753 -17.601 -17.136 1.00 27.19 495 ALA A CA 1
ATOM 1353 C C . ALA A 1 165 ? -23.988 -16.708 -17.032 1.00 26.29 495 ALA A C 1
ATOM 1354 O O . ALA A 1 165 ? -24.165 -15.826 -17.881 1.00 29.68 495 ALA A O 1
ATOM 1356 N N . THR A 1 166 ? -24.856 -16.921 -16.035 1.00 27.97 496 THR A N 1
ATOM 1357 C CA . THR A 1 166 ? -26.085 -16.142 -15.895 1.00 27.98 496 THR A CA 1
ATOM 1358 C C . THR A 1 166 ? -26.314 -15.710 -14.449 1.00 25.38 496 THR A C 1
ATOM 1359 O O . THR A 1 166 ? -25.906 -16.386 -13.486 1.00 24.60 496 THR A O 1
ATOM 1363 N N . GLU A 1 167 ? -27.046 -14.614 -14.308 1.00 26.65 497 GLU A N 1
ATOM 1364 C CA . GLU A 1 167 ? -27.380 -14.109 -12.994 1.00 26.12 497 GLU A CA 1
ATOM 1365 C C . GLU A 1 167 ? -28.343 -15.054 -12.292 1.00 26.06 497 GLU A C 1
ATOM 1366 O O . GLU A 1 167 ? -28.278 -15.199 -11.081 1.00 25.48 497 GLU A O 1
ATOM 1372 N N . GLU A 1 168 ? -29.227 -15.706 -13.042 1.00 30.23 498 GLU A N 1
ATOM 1373 C CA . GLU A 1 168 ? -30.175 -16.616 -12.406 1.00 28.02 498 GLU A CA 1
ATOM 1374 C C . GLU A 1 168 ? -29.461 -17.775 -11.716 1.00 26.14 498 GLU A C 1
ATOM 1375 O O . GLU A 1 168 ? -29.803 -18.138 -10.581 1.00 27.91 498 GLU A O 1
ATOM 1381 N N . GLU A 1 169 ? -28.462 -18.362 -12.382 1.00 25.51 499 GLU A N 1
ATOM 1382 C CA . GLU A 1 169 ? -27.689 -19.435 -11.767 1.00 24.93 499 GLU A CA 1
ATOM 1383 C C . GLU A 1 169 ? -26.894 -18.916 -10.577 1.00 23.88 499 GLU A C 1
ATOM 1384 O O . GLU A 1 169 ? -26.841 -19.571 -9.522 1.00 24.88 499 GLU A O 1
ATOM 1390 N N . ALA A 1 170 ? -26.289 -17.728 -10.716 1.00 24.64 500 ALA A N 1
ATOM 1391 C CA . ALA A 1 170 ? -25.575 -17.163 -9.572 1.00 22.30 500 ALA A CA 1
ATOM 1392 C C . ALA A 1 170 ? -26.500 -16.958 -8.371 1.00 20.86 500 ALA A C 1
ATOM 1393 O O . ALA A 1 170 ? -26.152 -17.318 -7.241 1.00 20.39 500 ALA A O 1
ATOM 1395 N N . TRP A 1 171 ? -27.700 -16.415 -8.602 1.00 22.07 501 TRP A N 1
ATOM 1396 C CA . TRP A 1 171 ? -28.620 -16.136 -7.503 1.00 21.07 501 TRP A CA 1
ATOM 1397 C C . TRP A 1 171 ? -29.113 -17.423 -6.854 1.00 21.81 501 TRP A C 1
ATOM 1398 O O . TRP A 1 171 ? -29.225 -17.507 -5.620 1.00 22.38 501 TRP A O 1
ATOM 1409 N N . GLU A 1 172 ? -29.393 -18.447 -7.670 1.00 23.06 502 GLU A N 1
ATOM 1410 C CA . GLU A 1 172 ? -29.720 -19.763 -7.132 1.00 24.06 502 GLU A CA 1
ATOM 1411 C C . GLU A 1 172 ? -28.648 -20.258 -6.165 1.00 22.68 502 GLU A C 1
ATOM 1412 O O . GLU A 1 172 ? -28.963 -20.765 -5.077 1.00 23.34 502 GLU A O 1
ATOM 1418 N N . LEU A 1 173 ? -27.371 -20.110 -6.541 1.00 23.34 503 LEU A N 1
ATOM 1419 C CA . LEU A 1 173 ? -26.295 -20.545 -5.653 1.00 22.53 503 LEU A CA 1
ATOM 1420 C C . LEU A 1 173 ? -26.218 -19.690 -4.386 1.00 20.76 503 LEU A C 1
ATOM 1421 O O . LEU A 1 173 ? -25.980 -20.220 -3.288 1.00 20.39 503 LEU A O 1
ATOM 1426 N N . VAL A 1 174 ? -26.382 -18.368 -4.524 1.00 19.84 504 VAL A N 1
ATOM 1427 C CA . VAL A 1 174 ? -26.422 -17.476 -3.359 1.00 19.65 504 VAL A CA 1
ATOM 1428 C C . VAL A 1 174 ? -27.399 -18.013 -2.328 1.00 21.04 504 VAL A C 1
ATOM 1429 O O . VAL A 1 174 ? -27.085 -18.131 -1.133 1.00 19.41 504 VAL A O 1
ATOM 1433 N N . LEU A 1 175 ? -28.594 -18.385 -2.798 1.00 21.12 505 LEU A N 1
ATOM 1434 C CA . LEU A 1 175 ? -29.649 -18.826 -1.891 1.00 20.41 505 LEU A CA 1
ATOM 1435 C C . LEU A 1 175 ? -29.387 -20.219 -1.329 1.00 19.45 505 LEU A C 1
ATOM 1436 O O . LEU A 1 175 ? -29.714 -20.489 -0.157 1.00 20.33 505 LEU A O 1
ATOM 1441 N N . ASP A 1 176 ? -28.805 -21.118 -2.139 1.00 19.94 506 ASP A N 1
ATOM 1442 C CA . ASP A 1 176 ? -28.444 -22.445 -1.635 1.00 23.38 506 ASP A CA 1
ATOM 1443 C C . ASP A 1 176 ? -27.387 -22.352 -0.532 1.00 18.85 506 ASP A C 1
ATOM 1444 O O . ASP A 1 176 ? -27.452 -23.075 0.483 1.00 19.65 506 ASP A O 1
ATOM 1449 N N . ILE A 1 177 ? -26.403 -21.455 -0.699 1.00 20.73 507 ILE A N 1
ATOM 1450 C CA . ILE A 1 177 ? -25.393 -21.265 0.343 1.00 20.09 507 ILE A CA 1
ATOM 1451 C C . ILE A 1 177 ? -26.026 -20.678 1.601 1.00 18.23 507 ILE A C 1
ATOM 1452 O O . ILE A 1 177 ? -25.755 -21.125 2.723 1.00 18.05 507 ILE A O 1
ATOM 1457 N N . LEU A 1 178 ? -26.891 -19.664 1.432 1.00 18.45 508 LEU A N 1
ATOM 1458 C CA . LEU A 1 178 ? -27.522 -19.083 2.613 1.00 18.47 508 LEU A CA 1
ATOM 1459 C C . LEU A 1 178 ? -28.309 -20.136 3.381 1.00 18.53 508 LEU A C 1
ATOM 1460 O O . LEU A 1 178 ? -28.345 -20.118 4.618 1.00 18.69 508 LEU A O 1
ATOM 1465 N N . GLU A 1 179 ? -28.948 -21.061 2.662 1.00 18.75 509 GLU A N 1
ATOM 1466 C CA . GLU A 1 179 ? -29.650 -22.142 3.337 1.00 19.84 509 GLU A CA 1
ATOM 1467 C C . GLU A 1 179 ? -28.683 -23.053 4.086 1.00 18.60 509 GLU A C 1
ATOM 1468 O O . GLU A 1 179 ? -28.995 -23.517 5.193 1.00 19.11 509 GLU A O 1
ATOM 1474 N N . LEU A 1 180 ? -27.484 -23.284 3.521 1.00 18.38 510 LEU A N 1
ATOM 1475 C CA . LEU A 1 180 ? -26.481 -24.052 4.261 1.00 19.01 510 LEU A CA 1
ATOM 1476 C C . LEU A 1 180 ? -26.058 -23.334 5.539 1.00 17.94 510 LEU A C 1
ATOM 1477 O O . LEU A 1 180 ? -25.830 -23.980 6.561 1.00 17.93 510 LEU A O 1
ATOM 1482 N N . TYR A 1 181 ? -25.965 -22.004 5.500 1.00 17.89 511 TYR A N 1
ATOM 1483 C CA . TYR A 1 181 ? -25.626 -21.254 6.712 1.00 18.11 511 TYR A CA 1
ATOM 1484 C C . TYR A 1 181 ? -26.752 -21.324 7.740 1.00 18.01 511 TYR A C 1
ATOM 1485 O O . TYR A 1 181 ? -26.507 -21.459 8.946 1.00 17.98 511 TYR A O 1
ATOM 1494 N N . ARG A 1 182 ? -28.006 -21.218 7.288 1.00 18.28 512 ARG A N 1
ATOM 1495 C CA . ARG A 1 182 ? -29.100 -21.487 8.210 1.00 20.38 512 ARG A CA 1
ATOM 1496 C C . ARG A 1 182 ? -28.926 -22.854 8.861 1.00 19.28 512 ARG A C 1
ATOM 1497 O O . ARG A 1 182 ? -29.122 -23.002 10.067 1.00 19.91 512 ARG A O 1
ATOM 1505 N N . ARG A 1 183 ? -28.560 -23.867 8.079 1.00 18.58 513 ARG A N 1
ATOM 1506 C CA . ARG A 1 183 ? -28.396 -25.206 8.657 1.00 19.39 513 ARG A CA 1
ATOM 1507 C C . ARG A 1 183 ? -27.193 -25.293 9.602 1.00 19.48 513 ARG A C 1
ATOM 1508 O O . ARG A 1 183 ? -27.270 -25.926 10.655 1.00 21.35 513 ARG A O 1
ATOM 1516 N N . TRP A 1 184 ? -26.090 -24.652 9.260 1.00 19.08 514 TRP A N 1
ATOM 1517 C CA . TRP A 1 184 ? -24.938 -24.593 10.155 1.00 20.11 514 TRP A CA 1
ATOM 1518 C C . TRP A 1 184 ? -25.372 -24.117 11.539 1.00 20.09 514 TRP A C 1
ATOM 1519 O O . TRP A 1 184 ? -25.134 -24.789 12.561 1.00 20.35 514 TRP A O 1
ATOM 1530 N N . TYR A 1 185 ? -26.078 -22.982 11.579 1.00 18.08 515 TYR A N 1
ATOM 1531 C CA . TYR A 1 185 ? -26.519 -22.446 12.864 1.00 18.29 515 TYR A CA 1
ATOM 1532 C C . TYR A 1 185 ? -27.625 -23.286 13.496 1.00 19.63 515 TYR A C 1
ATOM 1533 O O . TYR A 1 185 ? -27.531 -23.664 14.669 1.00 20.14 515 TYR A O 1
ATOM 1542 N N . GLU A 1 186 ? -28.694 -23.569 12.751 1.00 18.80 516 GLU A N 1
ATOM 1543 C CA . GLU A 1 186 ? -29.877 -24.160 13.359 1.00 20.64 516 GLU A CA 1
ATOM 1544 C C . GLU A 1 186 ? -29.707 -25.652 13.623 1.00 21.27 516 GLU A C 1
ATOM 1545 O O . GLU A 1 186 ? -30.093 -26.139 14.694 1.00 25.57 516 GLU A O 1
ATOM 1551 N N . GLU A 1 187 ? -29.146 -26.394 12.666 1.00 21.00 517 GLU A N 1
ATOM 1552 C CA . GLU A 1 187 ? -28.992 -27.833 12.818 1.00 21.91 517 GLU A CA 1
ATOM 1553 C C . GLU A 1 187 ? -27.747 -28.204 13.622 1.00 23.65 517 GLU A C 1
ATOM 1554 O O . GLU A 1 187 ? -27.818 -29.135 14.431 1.00 25.17 517 GLU A O 1
ATOM 1560 N N . CYS A 1 188 ? -26.605 -27.513 13.436 1.00 20.05 518 CYS A N 1
ATOM 1561 C CA . CYS A 1 188 ? -25.432 -27.933 14.202 1.00 19.91 518 CYS A CA 1
ATOM 1562 C C . CYS A 1 188 ? -25.395 -27.258 15.562 1.00 20.24 518 CYS A C 1
ATOM 1563 O O . CYS A 1 188 ? -25.253 -27.929 16.588 1.00 21.24 518 CYS A O 1
ATOM 1566 N N . LEU A 1 189 ? -25.540 -25.934 15.575 1.00 21.33 519 LEU A N 1
ATOM 1567 C CA . LEU A 1 189 ? -25.339 -25.129 16.770 1.00 19.14 519 LEU A CA 1
ATOM 1568 C C . LEU A 1 189 ? -26.617 -24.866 17.548 1.00 20.34 519 LEU A C 1
ATOM 1569 O O . LEU A 1 189 ? -26.551 -24.264 18.628 1.00 20.38 519 LEU A O 1
ATOM 1574 N N . ALA A 1 190 ? -27.776 -25.292 17.034 1.00 20.24 520 ALA A N 1
ATOM 1575 C CA . ALA A 1 190 ? -29.063 -25.063 17.688 1.00 19.82 520 ALA A CA 1
ATOM 1576 C C . ALA A 1 190 ? -29.348 -23.582 17.934 1.00 22.00 520 ALA A C 1
ATOM 1577 O O . ALA A 1 190 ? -30.000 -23.226 18.911 1.00 21.17 520 ALA A O 1
ATOM 1579 N N . VAL A 1 191 ? -28.867 -22.713 17.054 1.00 20.61 521 VAL A N 1
ATOM 1580 C CA . VAL A 1 191 ? -29.085 -21.272 17.147 1.00 22.54 521 VAL A CA 1
ATOM 1581 C C . VAL A 1 191 ? -30.072 -20.879 16.055 1.00 19.56 521 VAL A C 1
ATOM 1582 O O . VAL A 1 191 ? -29.785 -21.096 14.870 1.00 20.80 521 VAL A O 1
ATOM 1586 N N . PRO A 1 192 ? -31.217 -20.276 16.389 1.00 21.82 522 PRO A N 1
ATOM 1587 C CA . PRO A 1 192 ? -32.137 -19.806 15.347 1.00 21.99 522 PRO A CA 1
ATOM 1588 C C . PRO A 1 192 ? -31.618 -18.526 14.706 1.00 21.77 522 PRO A C 1
ATOM 1589 O O . PRO A 1 192 ? -31.053 -17.656 15.374 1.00 23.78 522 PRO A O 1
ATOM 1593 N N . VAL A 1 193 ? -31.779 -18.441 13.383 1.00 21.13 523 VAL A N 1
ATOM 1594 C CA . VAL A 1 193 ? -31.340 -17.279 12.626 1.00 21.49 523 VAL A CA 1
ATOM 1595 C C . VAL A 1 193 ? -32.441 -16.879 11.662 1.00 22.82 523 VAL A C 1
ATOM 1596 O O . VAL A 1 193 ? -33.349 -17.656 11.354 1.00 23.18 523 VAL A O 1
ATOM 1600 N N . ILE A 1 194 ? -32.354 -15.640 11.198 1.00 20.81 524 ILE A N 1
ATOM 1601 C CA . ILE A 1 194 ? -33.325 -15.062 10.283 1.00 20.39 524 ILE A CA 1
ATOM 1602 C C . ILE A 1 194 ? -32.618 -14.779 8.966 1.00 21.29 524 ILE A C 1
ATOM 1603 O O . ILE A 1 194 ? -31.616 -14.050 8.943 1.00 21.88 524 ILE A O 1
ATOM 1608 N N . LYS A 1 195 ? -33.136 -15.344 7.875 1.00 19.84 525 LYS A N 1
ATOM 1609 C CA . LYS A 1 195 ? -32.611 -15.042 6.549 1.00 19.74 525 LYS A CA 1
ATOM 1610 C C . LYS A 1 195 ? -33.175 -13.723 6.056 1.00 22.68 525 LYS A C 1
ATOM 1611 O O . LYS A 1 195 ? -34.389 -13.479 6.125 1.00 21.64 525 LYS A O 1
ATOM 1617 N N . GLY A 1 196 ? -32.308 -12.899 5.482 1.00 19.89 526 GLY A N 1
ATOM 1618 C CA . GLY A 1 196 ? -32.801 -11.657 4.914 1.00 20.23 526 GLY A CA 1
ATOM 1619 C C . GLY A 1 196 ? -31.846 -11.045 3.915 1.00 23.09 526 GLY A C 1
ATOM 1620 O O . GLY A 1 196 ? -30.779 -11.587 3.625 1.00 21.46 526 GLY A O 1
ATOM 1621 N N . GLU A 1 197 ? -32.253 -9.896 3.387 1.00 20.52 527 GLU A N 1
ATOM 1622 C CA . GLU A 1 197 ? -31.462 -9.115 2.450 1.00 20.59 527 GLU A CA 1
ATOM 1623 C C . GLU A 1 197 ? -30.938 -7.883 3.177 1.00 22.74 527 GLU A C 1
ATOM 1624 O O . GLU A 1 197 ? -31.671 -7.247 3.934 1.00 23.91 527 GLU A O 1
ATOM 1630 N N . LYS A 1 198 ? -29.676 -7.525 2.955 1.00 20.69 528 LYS A N 1
ATOM 1631 C CA . LYS A 1 198 ? -29.160 -6.300 3.554 1.00 20.71 528 LYS A CA 1
ATOM 1632 C C . LYS A 1 198 ? -29.711 -5.077 2.825 1.00 22.40 528 LYS A C 1
ATOM 1633 O O . LYS A 1 198 ? -29.951 -5.108 1.619 1.00 23.86 528 LYS A O 1
ATOM 1639 N N . SER A 1 199 ? -29.873 -3.983 3.569 1.00 21.81 529 SER A N 1
ATOM 1640 C CA . SER A 1 199 ? -30.227 -2.692 2.988 1.00 22.07 529 SER A CA 1
ATOM 1641 C C . SER A 1 199 ? -29.113 -2.194 2.064 1.00 23.08 529 SER A C 1
ATOM 1642 O O . SER A 1 199 ? -27.980 -2.689 2.085 1.00 23.35 529 SER A O 1
ATOM 1645 N N . GLU A 1 200 ? -29.449 -1.198 1.239 1.00 24.74 530 GLU A N 1
ATOM 1646 C CA . GLU A 1 200 ? -28.447 -0.624 0.339 1.00 25.86 530 GLU A CA 1
ATOM 1647 C C . GLU A 1 200 ? -27.271 -0.048 1.114 1.00 25.72 530 GLU A C 1
ATOM 1648 O O . GLU A 1 200 ? -26.122 -0.150 0.673 1.00 29.33 530 GLU A O 1
ATOM 1654 N N . GLY A 1 201 ? -27.527 0.537 2.286 1.00 27.42 531 GLY A N 1
ATOM 1655 C CA . GLY A 1 201 ? -26.434 1.085 3.077 1.00 27.05 531 GLY A CA 1
ATOM 1656 C C . GLY A 1 201 ? -25.571 0.048 3.764 1.00 29.28 531 GLY A C 1
ATOM 1657 O O . GLY A 1 201 ? -24.414 0.341 4.089 1.00 31.33 531 GLY A O 1
ATOM 1658 N N . GLU A 1 202 ? -26.096 -1.156 3.989 1.00 24.20 532 GLU A N 1
ATOM 1659 C CA . GLU A 1 202 ? -25.402 -2.186 4.748 1.00 22.28 532 GLU A CA 1
ATOM 1660 C C . GLU A 1 202 ? -24.821 -3.297 3.881 1.00 23.34 532 GLU A C 1
ATOM 1661 O O . GLU A 1 202 ? -24.064 -4.129 4.397 1.00 26.77 532 GLU A O 1
ATOM 1667 N N . LYS A 1 203 ? -25.150 -3.342 2.594 1.00 24.16 533 LYS A N 1
ATOM 1668 C CA . LYS A 1 203 ? -24.671 -4.430 1.756 1.00 21.69 533 LYS A CA 1
ATOM 1669 C C . LYS A 1 203 ? -23.206 -4.212 1.409 1.00 23.26 533 LYS A C 1
ATOM 1670 O O . LYS A 1 203 ? -22.670 -3.108 1.539 1.00 26.96 533 LYS A O 1
ATOM 1676 N N . PHE A 1 204 ? -22.562 -5.290 0.976 1.00 23.53 534 PHE A N 1
ATOM 1677 C CA . PHE A 1 204 ? -21.198 -5.217 0.461 1.00 23.29 534 PHE A CA 1
ATOM 1678 C C . PHE A 1 204 ? -21.161 -4.290 -0.748 1.00 24.48 534 PHE A C 1
ATOM 1679 O O . PHE A 1 204 ? -21.844 -4.532 -1.747 1.00 27.02 534 PHE A O 1
ATOM 1687 N N . ALA A 1 205 ? -20.352 -3.226 -0.666 1.00 25.81 535 ALA A N 1
ATOM 1688 C CA . ALA A 1 205 ? -20.348 -2.232 -1.736 1.00 32.19 535 ALA A CA 1
ATOM 1689 C C . ALA A 1 205 ? -19.849 -2.814 -3.053 1.00 28.05 535 ALA A C 1
ATOM 1690 O O . ALA A 1 205 ? -20.238 -2.342 -4.125 1.00 35.87 535 ALA A O 1
ATOM 1692 N N . GLY A 1 206 ? -19.026 -3.847 -3.000 1.00 29.94 536 GLY A N 1
ATOM 1693 C CA . GLY A 1 206 ? -18.556 -4.453 -4.226 1.00 36.56 536 GLY A CA 1
ATOM 1694 C C . GLY A 1 206 ? -19.557 -5.314 -4.963 1.00 40.60 536 GLY A C 1
ATOM 1695 O O . GLY A 1 206 ? -19.236 -5.819 -6.042 1.00 43.86 536 GLY A O 1
ATOM 1696 N N . GLY A 1 207 ? -20.769 -5.492 -4.429 1.00 28.95 537 GLY A N 1
ATOM 1697 C CA . GLY A 1 207 ? -21.726 -6.422 -4.993 1.00 28.91 537 GLY A CA 1
ATOM 1698 C C . GLY A 1 207 ? -23.070 -5.779 -5.299 1.00 28.92 537 GLY A C 1
ATOM 1699 O O . GLY A 1 207 ? -23.293 -4.591 -5.057 1.00 34.44 537 GLY A O 1
ATOM 1700 N N . LYS A 1 208 ? -23.966 -6.615 -5.821 1.00 27.38 538 LYS A N 1
ATOM 1701 C CA . LYS A 1 208 ? -25.295 -6.195 -6.242 1.00 28.69 538 LYS A CA 1
ATOM 1702 C C . LYS A 1 208 ? -26.330 -6.371 -5.138 1.00 26.78 538 LYS A C 1
ATOM 1703 O O . LYS A 1 208 ? -27.179 -5.491 -4.922 1.00 27.68 538 LYS A O 1
ATOM 1709 N N . LYS A 1 209 ? -26.305 -7.512 -4.456 1.00 23.35 539 LYS A N 1
ATOM 1710 C CA . LYS A 1 209 ? -27.252 -7.765 -3.383 1.00 23.14 539 LYS A CA 1
ATOM 1711 C C . LYS A 1 209 ? -26.552 -8.627 -2.352 1.00 23.60 539 LYS A C 1
ATOM 1712 O O . LYS A 1 209 ? -25.888 -9.599 -2.704 1.00 26.11 539 LYS A O 1
ATOM 1718 N N . THR A 1 210 ? -26.686 -8.273 -1.082 1.00 20.39 540 THR A N 1
ATOM 1719 C CA . THR A 1 210 ? -26.139 -9.095 -0.012 1.00 19.92 540 THR A CA 1
ATOM 1720 C C . THR A 1 210 ? -27.283 -9.746 0.745 1.00 21.65 540 THR A C 1
ATOM 1721 O O . THR A 1 210 ? -28.221 -9.058 1.162 1.00 22.80 540 THR A O 1
ATOM 1725 N N . THR A 1 211 ? -27.209 -11.064 0.913 1.00 19.54 541 THR A N 1
ATOM 1726 C CA . THR A 1 211 ? -28.105 -11.788 1.799 1.00 20.73 541 THR A CA 1
ATOM 1727 C C . THR A 1 211 ? -27.337 -12.192 3.049 1.00 21.56 541 THR A C 1
ATOM 1728 O O . THR A 1 211 ? -26.099 -12.268 3.057 1.00 19.62 541 THR A O 1
ATOM 1732 N N . THR A 1 212 ? -28.082 -12.413 4.125 1.00 19.12 542 THR A N 1
ATOM 1733 C CA . THR A 1 212 ? -27.476 -12.608 5.430 1.00 18.90 542 THR A CA 1
ATOM 1734 C C . THR A 1 212 ? -28.333 -13.541 6.259 1.00 18.91 542 THR A C 1
ATOM 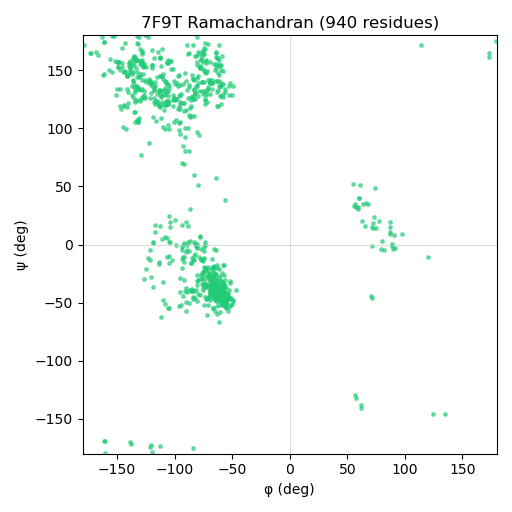1735 O O . THR A 1 212 ? -29.534 -13.698 6.006 1.00 19.33 542 THR A O 1
ATOM 1739 N N . VAL A 1 213 ? -27.714 -14.176 7.248 1.00 18.67 543 VAL A N 1
ATOM 1740 C CA . VAL A 1 213 ? -28.466 -14.743 8.369 1.00 18.76 543 VAL A CA 1
ATOM 1741 C C . VAL A 1 213 ? -28.110 -13.943 9.609 1.00 19.56 543 VAL A C 1
ATOM 1742 O O . VAL A 1 213 ? -26.931 -13.646 9.844 1.00 20.52 543 VAL A O 1
ATOM 1746 N N . GLU A 1 214 ? -29.128 -13.551 10.377 1.00 21.67 544 GLU A N 1
ATOM 1747 C CA . GLU A 1 214 ? -28.946 -12.709 11.553 1.00 20.62 544 GLU A CA 1
ATOM 1748 C C . GLU A 1 214 ? -29.367 -13.460 12.807 1.00 19.42 544 GLU A C 1
ATOM 1749 O O . GLU A 1 214 ? -30.365 -14.195 12.807 1.00 21.76 544 GLU A O 1
ATOM 1755 N N . ALA A 1 215 ? -28.591 -13.286 13.876 1.00 19.97 545 ALA A N 1
ATOM 1756 C CA . ALA A 1 215 ? -28.927 -13.835 15.178 1.00 20.01 545 ALA A CA 1
ATOM 1757 C C . ALA A 1 215 ? -29.197 -12.703 16.160 1.00 21.28 545 ALA A C 1
ATOM 1758 O O . ALA A 1 215 ? -28.861 -11.544 15.913 1.00 22.79 545 ALA A O 1
ATOM 1760 N N . PHE A 1 216 ? -29.803 -13.061 17.294 1.00 22.44 546 PHE A N 1
ATOM 1761 C CA . PHE A 1 216 ? -30.203 -12.096 18.311 1.00 25.24 546 PHE A CA 1
ATOM 1762 C C . PHE A 1 216 ? -29.658 -12.528 19.666 1.00 24.42 546 PHE A C 1
ATOM 1763 O O . PHE A 1 216 ? -29.773 -13.701 20.033 1.00 25.82 546 PHE A O 1
ATOM 1771 N N . ILE A 1 217 ? -29.074 -11.582 20.397 1.00 23.14 547 ILE A N 1
ATOM 1772 C CA . ILE A 1 217 ? -28.526 -11.831 21.733 1.00 27.70 547 ILE A CA 1
ATOM 1773 C C . ILE A 1 217 ? -29.423 -11.155 22.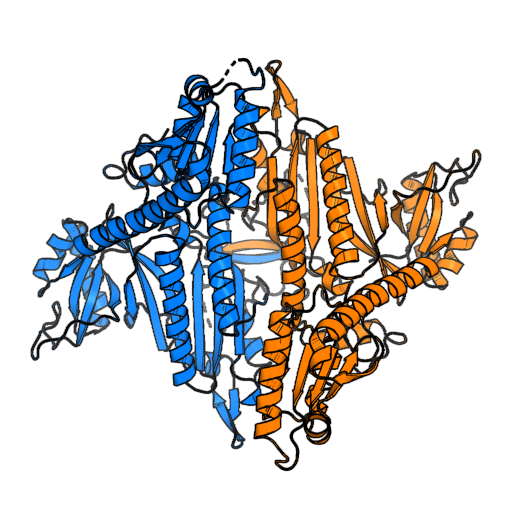765 1.00 26.03 547 ILE A C 1
ATOM 1774 O O . ILE A 1 217 ? -29.310 -9.939 22.980 1.00 26.80 547 ILE A O 1
ATOM 1779 N N . PRO A 1 218 ? -30.319 -11.889 23.429 1.00 27.12 548 PRO A N 1
ATOM 1780 C CA . PRO A 1 218 ? -31.267 -11.236 24.353 1.00 27.68 548 PRO A CA 1
ATOM 1781 C C . PRO A 1 218 ? -30.615 -10.463 25.494 1.00 29.52 548 PRO A C 1
ATOM 1782 O O . PRO A 1 218 ? -31.167 -9.449 25.933 1.00 29.94 548 PRO A O 1
ATOM 1786 N N . GLU A 1 219 ? -29.448 -10.893 25.979 1.00 29.34 549 GLU A N 1
ATOM 1787 C CA . GLU A 1 219 ? -28.902 -10.283 27.188 1.00 28.92 549 GLU A CA 1
ATOM 1788 C C . GLU A 1 219 ? -28.456 -8.843 26.967 1.00 30.10 549 GLU A C 1
ATOM 1789 O O . GLU A 1 219 ? -28.450 -8.049 27.916 1.00 35.30 549 GLU A O 1
ATOM 1795 N N . ASN A 1 220 ? -28.060 -8.487 25.745 1.00 27.75 550 ASN A N 1
ATOM 1796 C CA . ASN A 1 220 ? -27.712 -7.109 25.440 1.00 29.16 550 ASN A CA 1
ATOM 1797 C C . ASN A 1 220 ? -28.608 -6.499 24.373 1.00 26.70 550 ASN A C 1
ATOM 1798 O O . ASN A 1 220 ? -28.399 -5.342 23.997 1.00 29.35 550 ASN A O 1
ATOM 1803 N N . GLY A 1 221 ? -29.584 -7.251 23.874 1.00 25.01 551 GLY A N 1
ATOM 1804 C CA . GLY A 1 221 ? -30.540 -6.752 22.905 1.00 28.09 551 GLY A CA 1
ATOM 1805 C C . GLY A 1 221 ? -29.981 -6.521 21.521 1.00 29.60 551 GLY A C 1
ATOM 1806 O O . GLY A 1 221 ? -30.629 -5.849 20.717 1.00 30.60 551 GLY A O 1
ATOM 1807 N N . ARG A 1 222 ? -28.808 -7.061 21.205 1.00 25.65 552 ARG A N 1
ATOM 1808 C CA . ARG A 1 222 ? -28.144 -6.763 19.946 1.00 23.92 552 ARG A CA 1
ATOM 1809 C C . ARG A 1 222 ? -28.365 -7.865 18.921 1.00 26.38 552 ARG A C 1
ATOM 1810 O O . ARG A 1 222 ? -28.321 -9.058 19.243 1.00 25.77 552 ARG A O 1
ATOM 1818 N N . GLY A 1 223 ? -28.617 -7.457 17.680 1.00 22.74 553 GLY A N 1
ATOM 1819 C CA . GLY A 1 223 ? -28.470 -8.372 16.571 1.00 22.95 553 GLY A CA 1
ATOM 1820 C C . GLY A 1 223 ? -27.011 -8.543 16.191 1.00 22.43 553 GLY A C 1
ATOM 1821 O O . GLY A 1 223 ? -26.173 -7.667 16.413 1.00 22.24 553 GLY A O 1
ATOM 1822 N N . ILE A 1 224 ? -26.701 -9.697 15.602 1.00 22.33 554 ILE A N 1
ATOM 1823 C CA . ILE A 1 224 ? -25.353 -9.955 15.114 1.00 22.93 554 ILE A CA 1
ATOM 1824 C C . ILE A 1 224 ? -25.445 -10.704 13.793 1.00 22.32 554 ILE A C 1
ATOM 1825 O O . ILE A 1 224 ? -26.231 -11.654 13.660 1.00 22.33 554 ILE A O 1
ATOM 1830 N N . GLN A 1 225 ? -24.670 -10.267 12.807 1.00 21.64 555 GLN A N 1
ATOM 1831 C CA . GLN A 1 225 ? -24.653 -10.959 11.528 1.00 21.71 555 GLN A CA 1
ATOM 1832 C C . GLN A 1 225 ? -23.899 -12.272 11.663 1.00 21.23 555 GLN A C 1
ATOM 1833 O O . GLN A 1 225 ? -22.740 -12.298 12.093 1.00 22.62 555 GLN A O 1
ATOM 1839 N N . ALA A 1 226 ? -24.549 -13.362 11.285 1.00 20.42 556 ALA A N 1
ATOM 1840 C CA . ALA A 1 226 ? -24.036 -14.703 11.536 1.00 19.37 556 ALA A CA 1
ATOM 1841 C C . ALA A 1 226 ? -23.268 -15.281 10.356 1.00 20.46 556 ALA A C 1
ATOM 1842 O O . ALA A 1 226 ? -22.359 -16.098 10.557 1.00 19.48 556 ALA A O 1
ATOM 1844 N N . ALA A 1 227 ? -23.607 -14.886 9.135 1.00 19.05 557 ALA A N 1
ATOM 1845 C CA . ALA A 1 227 ? -22.958 -15.349 7.912 1.00 19.26 557 ALA A CA 1
ATOM 1846 C C . ALA A 1 227 ? -23.512 -14.519 6.771 1.00 18.67 557 ALA A C 1
ATOM 1847 O O . ALA A 1 227 ? -24.563 -13.872 6.913 1.00 19.61 557 ALA A O 1
ATOM 1849 N N . THR A 1 228 ? -22.827 -14.566 5.623 1.00 17.84 558 THR A N 1
ATOM 1850 C CA . THR A 1 228 ? -23.248 -13.704 4.521 1.00 19.90 558 THR A CA 1
ATOM 1851 C C . THR A 1 228 ? -23.074 -14.409 3.185 1.00 19.95 558 THR A C 1
ATOM 1852 O O . THR A 1 228 ? -22.169 -15.230 3.013 1.00 20.00 558 THR A O 1
ATOM 1856 N N . SER A 1 229 ? -23.948 -14.072 2.227 1.00 18.33 559 SER A N 1
ATOM 1857 C CA . SER A 1 229 ? -23.863 -14.638 0.881 1.00 18.40 559 SER A CA 1
ATOM 1858 C C . SER A 1 229 ? -24.272 -13.559 -0.117 1.00 18.98 559 SER A C 1
ATOM 1859 O O . SER A 1 229 ? -25.406 -13.057 -0.065 1.00 19.58 559 SER A O 1
ATOM 1862 N N . HIS A 1 230 ? -23.366 -13.205 -1.028 1.00 19.04 560 HIS A N 1
ATOM 1863 C CA . HIS A 1 230 ? -23.485 -12.041 -1.907 1.00 19.25 560 HIS A CA 1
ATOM 1864 C C . HIS A 1 230 ? -23.703 -12.465 -3.350 1.00 19.52 560 HIS A C 1
ATOM 1865 O O . HIS A 1 230 ? -22.955 -13.302 -3.879 1.00 20.04 560 HIS A O 1
ATOM 1872 N N . LEU A 1 231 ? -24.696 -11.839 -3.993 1.00 19.93 561 LEU A N 1
ATOM 1873 C CA . LEU A 1 231 ? -24.788 -11.792 -5.442 1.00 21.52 561 LEU A CA 1
ATOM 1874 C C . LEU A 1 231 ? -23.949 -10.596 -5.862 1.00 25.06 561 LEU A C 1
ATOM 1875 O O . LEU A 1 231 ? -24.319 -9.445 -5.598 1.00 24.94 561 LEU A O 1
ATOM 1880 N N . LEU A 1 232 ? -22.810 -10.863 -6.482 1.00 24.14 562 LEU A N 1
ATOM 1881 C CA . LEU A 1 232 ? -21.891 -9.804 -6.854 1.00 21.55 562 LEU A CA 1
ATOM 1882 C C . LEU A 1 232 ? -22.236 -9.183 -8.196 1.00 26.11 562 LEU A C 1
ATOM 1883 O O . LEU A 1 232 ? -21.737 -8.097 -8.507 1.00 28.00 562 LEU A O 1
ATOM 1888 N N . GLY A 1 233 ? -23.074 -9.847 -8.992 1.00 27.51 563 GLY A N 1
ATOM 1889 C CA . GLY A 1 233 ? -23.341 -9.401 -10.346 1.00 27.90 563 GLY A CA 1
ATOM 1890 C C . GLY A 1 233 ? -22.080 -9.408 -11.184 1.00 29.14 563 GLY A C 1
ATOM 1891 O O . GLY A 1 233 ? -21.219 -10.294 -11.067 1.00 26.32 563 GLY A O 1
ATOM 1892 N N . THR A 1 234 ? -21.947 -8.385 -12.025 1.00 29.47 564 THR A N 1
ATOM 1893 C CA . THR A 1 234 ? -20.821 -8.280 -12.940 1.00 26.83 564 THR A CA 1
ATOM 1894 C C . THR A 1 234 ? -19.784 -7.224 -12.552 1.00 26.81 564 THR A C 1
ATOM 1895 O O . THR A 1 234 ? -18.827 -7.028 -13.307 1.00 28.79 564 THR A O 1
ATOM 1899 N N . ASN A 1 235 ? -19.918 -6.573 -11.387 1.00 34.06 565 ASN A N 1
ATOM 1900 C CA . ASN A 1 235 ? -18.992 -5.502 -10.998 1.00 41.78 565 ASN A CA 1
ATOM 1901 C C . ASN A 1 235 ? -17.546 -5.994 -10.959 1.00 31.63 565 ASN A C 1
ATOM 1902 O O . ASN A 1 235 ? -16.638 -5.379 -11.542 1.00 32.85 565 ASN A O 1
ATOM 1907 N N . PHE A 1 236 ? -17.304 -7.087 -10.236 1.00 30.54 566 PHE A N 1
ATOM 1908 C CA . PHE A 1 236 ? -15.939 -7.590 -10.152 1.00 28.11 566 PHE A CA 1
ATOM 1909 C C . PHE A 1 236 ? -15.472 -8.148 -11.485 1.00 25.55 566 PHE A C 1
ATOM 1910 O O . PHE A 1 236 ? -14.283 -8.073 -11.798 1.00 28.55 566 PHE A O 1
ATOM 1918 N N . ALA A 1 237 ? -16.388 -8.690 -12.292 1.00 27.66 567 ALA A N 1
ATOM 1919 C CA . ALA A 1 237 ? -15.984 -9.187 -13.601 1.00 29.07 567 ALA A CA 1
ATOM 1920 C C . ALA A 1 237 ? -15.502 -8.044 -14.480 1.00 32.48 567 ALA A C 1
ATOM 1921 O O . ALA A 1 237 ? -14.550 -8.200 -15.245 1.00 32.31 567 ALA A O 1
ATOM 1923 N N . LYS A 1 238 ? -16.141 -6.877 -14.369 1.00 30.75 568 LYS A N 1
ATOM 1924 C CA . LYS A 1 238 ? -15.664 -5.697 -15.079 1.00 29.02 568 LYS A CA 1
ATOM 1925 C C . LYS A 1 238 ? -14.304 -5.255 -14.553 1.00 34.16 568 LYS A C 1
ATOM 1926 O O . LYS A 1 238 ? -13.380 -4.978 -15.332 1.00 36.81 568 LYS A O 1
ATOM 1928 N N . MET A 1 239 ? -14.159 -5.193 -13.227 1.00 29.29 569 MET A N 1
ATOM 1929 C CA . MET A 1 239 ? -12.922 -4.679 -12.641 1.00 32.37 569 MET A CA 1
ATOM 1930 C C . MET A 1 239 ? -11.730 -5.583 -12.947 1.00 32.34 569 MET A C 1
ATOM 1931 O O . MET A 1 239 ? -10.613 -5.091 -13.154 1.00 36.37 569 MET A O 1
ATOM 1936 N N . PHE A 1 240 ? -11.941 -6.897 -12.991 1.00 30.64 570 PHE A N 1
ATOM 1937 C CA . PHE A 1 240 ? -10.860 -7.853 -13.187 1.00 28.45 570 PHE A CA 1
ATOM 1938 C C . PHE A 1 240 ? -10.819 -8.438 -14.589 1.00 31.31 570 PHE A C 1
ATOM 1939 O O . PHE A 1 240 ? -9.962 -9.287 -14.864 1.00 30.02 570 PHE A O 1
ATOM 1947 N N . GLU A 1 241 ? -11.710 -7.995 -15.481 1.00 29.95 571 GLU A N 1
ATOM 1948 C CA . GLU A 1 241 ? -11.790 -8.514 -16.844 1.00 34.46 571 GLU A CA 1
ATOM 1949 C C . GLU A 1 241 ? -11.965 -10.033 -16.863 1.00 28.07 571 GLU A C 1
ATOM 1950 O O . GLU A 1 241 ? -11.223 -10.760 -17.527 1.00 29.60 571 GLU A O 1
ATOM 1956 N N . ILE A 1 242 ? -12.966 -10.501 -16.121 1.00 26.28 572 ILE A N 1
ATOM 1957 C CA . ILE A 1 242 ? -13.345 -11.917 -16.111 1.00 27.16 572 ILE A CA 1
ATOM 1958 C C . ILE A 1 242 ? -14.475 -12.057 -17.127 1.00 28.38 572 ILE A C 1
ATOM 1959 O O . ILE A 1 242 ? -15.655 -11.834 -16.823 1.00 27.58 572 ILE A O 1
ATOM 1964 N N . GLU A 1 243 ? -14.105 -12.429 -18.351 1.00 30.56 573 GLU A N 1
ATOM 1965 C CA . GLU A 1 243 ? -15.022 -12.490 -19.479 1.00 31.67 573 GLU A CA 1
ATOM 1966 C C . GLU A 1 243 ? -14.944 -13.872 -20.106 1.00 28.83 573 GLU A C 1
ATOM 1967 O O . GLU A 1 243 ? -13.943 -14.580 -19.978 1.00 31.25 573 GLU A O 1
ATOM 1973 N N . PHE A 1 244 ? -16.022 -14.262 -20.776 1.00 29.25 574 PHE A N 1
ATOM 1974 C CA . PHE A 1 244 ? -16.064 -15.541 -21.465 1.00 30.77 574 PHE A CA 1
ATOM 1975 C C . PHE A 1 244 ? -16.763 -15.370 -22.801 1.00 33.36 574 PHE A C 1
ATOM 1976 O O . PHE A 1 244 ? -17.670 -14.543 -22.951 1.00 33.73 574 PHE A O 1
ATOM 1984 N N . GLU A 1 245 ? -16.340 -16.161 -23.775 1.00 32.93 575 GLU A N 1
ATOM 1985 C CA . GLU A 1 245 ? -17.064 -16.198 -25.035 1.00 30.00 575 GLU A CA 1
ATOM 1986 C C . GLU A 1 245 ? -18.246 -17.150 -24.908 1.00 33.15 575 GLU A C 1
ATOM 1987 O O . GLU A 1 245 ? -18.091 -18.292 -24.465 1.00 33.67 575 GLU A O 1
ATOM 1993 N N . ASP A 1 246 ? -19.433 -16.672 -25.278 1.00 32.76 576 ASP A N 1
ATOM 1994 C CA . ASP A 1 246 ? -20.645 -17.462 -25.108 1.00 36.85 576 ASP A CA 1
ATOM 1995 C C . ASP A 1 246 ? -20.809 -18.487 -26.236 1.00 42.13 576 ASP A C 1
ATOM 1996 O O . ASP A 1 246 ? -19.993 -18.570 -27.160 1.00 41.70 576 ASP A O 1
ATOM 2001 N N . GLU A 1 247 ? -21.885 -19.289 -26.150 1.00 45.93 577 GLU A N 1
ATOM 2002 C CA . GLU A 1 247 ? -22.137 -20.351 -27.128 1.00 50.32 577 GLU A CA 1
ATOM 2003 C C . GLU A 1 247 ? -22.231 -19.834 -28.557 1.00 49.21 577 GLU A C 1
ATOM 2004 O O . GLU A 1 247 ? -22.127 -20.632 -29.496 1.00 49.36 577 GLU A O 1
ATOM 2010 N N . GLU A 1 248 ? -22.441 -18.533 -28.747 1.00 46.99 578 GLU A N 1
ATOM 2011 C CA . GLU A 1 248 ? -22.504 -17.940 -30.072 1.00 44.34 578 GLU A CA 1
ATOM 2012 C C . GLU A 1 248 ? -21.317 -17.036 -30.383 1.00 42.32 578 GLU A C 1
ATOM 2013 O O . GLU A 1 248 ? -21.294 -16.410 -31.447 1.00 43.17 578 GLU A O 1
ATOM 2019 N N . GLY A 1 249 ? -20.326 -16.963 -29.497 1.00 43.36 579 GLY A N 1
ATOM 2020 C CA . GLY A 1 249 ? -19.073 -16.298 -29.796 1.00 40.41 579 GLY A CA 1
ATOM 2021 C C . GLY A 1 249 ? -18.911 -14.871 -29.312 1.00 43.40 579 GLY A C 1
ATOM 2022 O O . GLY A 1 249 ? -17.928 -14.221 -29.689 1.00 46.55 579 GLY A O 1
ATOM 2023 N N . HIS A 1 250 ? -19.823 -14.360 -28.491 1.00 40.30 580 HIS A N 1
ATOM 2024 C CA . HIS A 1 250 ? -19.749 -12.982 -28.025 1.00 37.99 580 HIS A CA 1
ATOM 2025 C C . HIS A 1 250 ? -19.176 -12.931 -26.616 1.00 34.88 580 HIS A C 1
ATOM 2026 O O . HIS A 1 250 ? -19.500 -13.775 -25.779 1.00 39.45 580 HIS A O 1
ATOM 2033 N N . LYS A 1 251 ? -18.330 -11.932 -26.365 1.00 38.89 581 LYS A N 1
ATOM 2034 C CA . LYS A 1 251 ? -17.711 -11.766 -25.054 1.00 37.98 581 LYS A CA 1
ATOM 2035 C C . LYS A 1 251 ? -18.748 -11.279 -24.052 1.00 39.15 581 LYS A C 1
ATOM 2036 O O . LYS A 1 251 ? -19.521 -10.360 -24.337 1.00 38.68 581 LYS A O 1
ATOM 2042 N N . ARG A 1 252 ? -18.771 -11.919 -22.891 1.00 32.51 582 ARG A N 1
ATOM 2043 C CA . ARG A 1 252 ? -19.721 -11.588 -21.850 1.00 29.16 582 ARG A CA 1
ATOM 2044 C C . ARG A 1 252 ? -19.055 -11.603 -20.491 1.00 27.27 582 ARG A C 1
ATOM 2045 O O . ARG A 1 252 ? -18.084 -12.314 -20.279 1.00 30.33 582 ARG A O 1
ATOM 2053 N N . LEU A 1 253 ? -19.578 -10.806 -19.572 1.00 30.30 583 LEU A N 1
ATOM 2054 C CA . LEU A 1 253 ? -19.062 -10.804 -18.210 1.00 28.11 583 LEU A CA 1
ATOM 2055 C C . LEU A 1 253 ? -19.685 -11.933 -17.400 1.00 26.63 583 LEU A C 1
ATOM 2056 O O . LEU A 1 253 ? -20.872 -12.244 -17.544 1.00 28.42 583 LEU A O 1
ATOM 2061 N N . VAL A 1 254 ? -18.872 -12.561 -16.543 1.00 25.10 584 VAL A N 1
ATOM 2062 C CA . VAL A 1 254 ? -19.406 -13.564 -15.618 1.00 23.30 584 VAL A CA 1
ATOM 2063 C C . VAL A 1 254 ? -20.219 -12.898 -14.513 1.00 24.35 584 VAL A C 1
ATOM 2064 O O . VAL A 1 254 ? -20.063 -11.709 -14.205 1.00 26.09 584 VAL A O 1
ATOM 2068 N N . HIS A 1 255 ? -21.097 -13.687 -13.903 1.00 23.75 585 HIS A N 1
ATOM 2069 C CA . HIS A 1 255 ? -21.904 -13.268 -12.763 1.00 22.47 585 HIS A CA 1
ATOM 2070 C C . HIS A 1 255 ? -21.400 -14.024 -11.553 1.00 24.72 585 HIS A C 1
ATOM 2071 O O . HIS A 1 255 ? -21.388 -15.252 -11.560 1.00 24.03 585 HIS A O 1
ATOM 2078 N N . GLN A 1 256 ? -20.994 -13.302 -10.525 1.00 22.43 586 GLN A N 1
ATOM 2079 C CA . GLN A 1 256 ? -20.248 -13.932 -9.450 1.00 20.66 586 GLN A CA 1
ATOM 2080 C C . GLN A 1 256 ? -21.032 -13.954 -8.144 1.00 20.35 586 GLN A C 1
ATOM 2081 O O . GLN A 1 256 ? -22.001 -13.211 -7.948 1.00 21.67 586 GLN A O 1
ATOM 2087 N N . THR A 1 257 ? -20.587 -14.829 -7.247 1.00 19.81 587 THR A N 1
ATOM 2088 C CA . THR A 1 257 ? -21.061 -14.848 -5.872 1.00 19.44 587 THR A CA 1
ATOM 2089 C C . THR A 1 257 ? -19.848 -14.942 -4.961 1.00 19.04 587 THR A C 1
ATOM 2090 O O . THR A 1 257 ? -18.775 -15.383 -5.382 1.00 18.98 587 THR A O 1
ATOM 2094 N N . SER A 1 258 ? -20.035 -14.534 -3.706 1.00 18.80 588 SER A N 1
ATOM 2095 C CA . SER A 1 258 ? -19.048 -14.872 -2.670 1.00 18.41 588 SER A CA 1
ATOM 2096 C C . SER A 1 258 ? -19.770 -14.988 -1.340 1.00 18.20 588 SER A C 1
ATOM 2097 O O . SER A 1 258 ? -20.872 -14.459 -1.161 1.00 18.41 588 SER A O 1
ATOM 2100 N N . TRP A 1 259 ? -19.171 -15.721 -0.414 1.00 17.87 589 TRP A N 1
ATOM 2101 C CA . TRP A 1 259 ? -19.917 -16.059 0.789 1.00 17.72 589 TRP A CA 1
ATOM 2102 C C . TRP A 1 259 ? -18.939 -16.482 1.863 1.00 17.42 589 TRP A C 1
ATOM 2103 O O . TRP A 1 259 ? -17.904 -17.069 1.566 1.00 17.77 589 TRP A O 1
ATOM 2114 N N . GLY A 1 260 ? -19.265 -16.171 3.108 1.00 17.40 590 GLY A N 1
ATOM 2115 C CA . GLY A 1 260 ? -18.372 -16.582 4.169 1.00 17.71 590 GLY A CA 1
ATOM 2116 C C . GLY A 1 260 ? -19.044 -16.712 5.517 1.00 17.12 590 GLY A C 1
ATOM 2117 O O . GLY A 1 260 ? -20.125 -16.142 5.783 1.00 17.29 590 GLY A O 1
ATOM 2118 N N . CYS A 1 261 ? -18.365 -17.487 6.365 1.00 16.94 591 CYS A N 1
ATOM 2119 C CA . CYS A 1 261 ? -18.797 -17.662 7.751 1.00 16.96 591 CYS A CA 1
ATOM 2120 C C . CYS A 1 261 ? -17.555 -18.011 8.565 1.00 17.49 591 CYS A C 1
ATOM 2121 O O . CYS A 1 261 ? -16.617 -18.640 8.048 1.00 18.12 591 CYS A O 1
ATOM 2124 N N . THR A 1 262 ? -17.556 -17.587 9.833 1.00 17.00 592 THR A N 1
ATOM 2125 C CA . THR A 1 262 ? -16.340 -17.561 10.653 1.00 16.88 592 THR A CA 1
ATOM 2126 C C . THR A 1 262 ? -16.577 -18.220 12.009 1.00 18.45 592 THR A C 1
ATOM 2127 O O . THR A 1 262 ? -17.682 -18.664 12.345 1.00 17.84 592 THR A O 1
ATOM 2131 N N . THR A 1 263 ? -15.500 -18.268 12.814 1.00 18.00 593 THR A N 1
ATOM 2132 C CA . THR A 1 263 ? -15.608 -18.731 14.191 1.00 18.38 593 THR A CA 1
ATOM 2133 C C . THR A 1 263 ? -16.452 -17.822 15.078 1.00 17.40 593 THR A C 1
ATOM 2134 O O . THR A 1 263 ? -16.691 -18.189 16.240 1.00 19.84 593 THR A O 1
ATOM 2138 N N . ARG A 1 264 ? -16.939 -16.682 14.560 1.00 17.48 594 ARG A N 1
ATOM 2139 C CA . ARG A 1 264 ? -17.979 -15.938 15.267 1.00 19.44 594 ARG A CA 1
ATOM 2140 C C . ARG A 1 264 ? -19.152 -16.849 15.616 1.00 18.19 594 ARG A C 1
ATOM 2141 O O . ARG A 1 264 ? -19.782 -16.673 16.666 1.00 19.42 594 ARG A O 1
ATOM 2149 N N . SER A 1 265 ? -19.414 -17.854 14.774 1.00 17.84 595 SER A N 1
ATOM 2150 C CA . SER A 1 265 ? -20.523 -18.773 15.024 1.00 18.35 595 SER A CA 1
ATOM 2151 C C . SER A 1 265 ? -20.401 -19.461 16.382 1.00 19.93 595 SER A C 1
ATOM 2152 O O . SER A 1 265 ? -21.407 -19.671 17.071 1.00 20.83 595 SER A O 1
ATOM 2155 N N . LEU A 1 266 ? -19.178 -19.809 16.794 1.00 18.89 596 LEU A N 1
ATOM 2156 C CA . LEU A 1 266 ? -18.983 -20.398 18.118 1.00 21.41 596 LEU A CA 1
ATOM 2157 C C . LEU A 1 266 ? -19.375 -19.427 19.232 1.00 20.11 596 LEU A C 1
ATOM 2158 O O . LEU A 1 266 ? -19.962 -19.838 20.244 1.00 21.18 596 LEU A O 1
ATOM 2163 N N . GLY A 1 267 ? -19.009 -18.144 19.089 1.00 18.45 597 GLY A N 1
ATOM 2164 C CA . GLY A 1 267 ? -19.396 -17.154 20.084 1.00 18.85 597 GLY A CA 1
ATOM 2165 C C . GLY A 1 267 ? -20.902 -17.001 20.182 1.00 20.87 597 GLY A C 1
ATOM 2166 O O . GLY A 1 267 ? -21.458 -16.892 21.281 1.00 21.35 597 GLY A O 1
ATOM 2167 N N . VAL A 1 268 ? -21.574 -17.012 19.032 1.00 18.83 598 VAL A N 1
ATOM 2168 C CA . VAL A 1 268 ? -23.034 -16.929 19.022 1.00 19.04 598 VAL A CA 1
ATOM 2169 C C . VAL A 1 268 ? -23.630 -18.128 19.747 1.00 22.52 598 VAL A C 1
ATOM 2170 O O . VAL A 1 268 ? -24.548 -17.983 20.565 1.00 22.67 598 VAL A O 1
ATOM 2174 N N . MET A 1 269 ? -23.098 -19.327 19.481 1.00 21.97 599 MET A N 1
ATOM 2175 C CA A MET A 1 269 ? -23.567 -20.528 20.173 0.70 21.93 599 MET A CA 1
ATOM 2176 C CA B MET A 1 269 ? -23.576 -20.521 20.171 0.30 21.46 599 MET A CA 1
ATOM 2177 C C . MET A 1 269 ? -23.387 -20.404 21.683 1.00 23.22 599 MET A C 1
ATOM 2178 O O . MET A 1 269 ? -24.304 -20.719 22.466 1.00 24.08 599 MET A O 1
ATOM 2187 N N . ILE A 1 270 ? -22.191 -19.969 22.114 1.00 20.16 600 ILE A N 1
ATOM 2188 C CA . ILE A 1 270 ? -21.897 -19.813 23.540 1.00 20.86 600 ILE A CA 1
ATOM 2189 C C . ILE A 1 270 ? -22.923 -18.897 24.196 1.00 25.07 600 ILE A C 1
ATOM 2190 O O . ILE A 1 270 ? -23.497 -19.220 25.247 1.00 24.11 600 ILE A O 1
ATOM 2195 N N . MET A 1 271 ? -23.167 -17.737 23.578 1.00 23.50 601 MET A N 1
ATOM 2196 C CA . MET A 1 271 ? -24.080 -16.763 24.175 1.00 22.37 601 MET A CA 1
ATOM 2197 C C . MET A 1 271 ? -25.516 -17.261 24.158 1.00 24.83 601 MET A C 1
ATOM 2198 O O . MET A 1 271 ? -26.294 -16.933 25.064 1.00 26.82 601 MET A O 1
ATOM 2203 N N . THR A 1 272 ? -25.886 -18.048 23.146 1.00 20.64 602 THR A N 1
ATOM 2204 C CA . THR A 1 272 ? -27.269 -18.493 23.045 1.00 20.84 602 THR A CA 1
ATOM 2205 C C . THR A 1 272 ? -27.602 -19.508 24.123 1.00 27.55 602 THR A C 1
ATOM 2206 O O . THR A 1 272 ? -28.652 -19.403 24.772 1.00 27.25 602 THR A O 1
ATOM 2210 N N . HIS A 1 273 ? -26.722 -20.488 24.349 1.00 23.90 603 HIS A N 1
ATOM 2211 C CA . HIS A 1 273 ? -27.093 -21.597 25.222 1.00 24.43 603 HIS A CA 1
ATOM 2212 C C . HIS A 1 273 ? -26.518 -21.532 26.633 1.00 25.09 603 HIS A C 1
ATOM 2213 O O . HIS A 1 273 ? -26.975 -22.297 27.488 1.00 25.67 603 HIS A O 1
ATOM 2220 N N . GLY A 1 274 ? -25.536 -20.668 26.901 1.00 23.73 604 GLY A N 1
ATOM 2221 C CA . GLY A 1 274 ? -24.921 -20.652 28.217 1.00 25.97 604 GLY A CA 1
ATOM 2222 C C . GLY A 1 274 ? -25.902 -20.283 29.315 1.00 24.87 604 GLY A C 1
ATOM 2223 O O . GLY A 1 274 ? -26.968 -19.705 29.075 1.00 26.63 604 GLY A O 1
ATOM 2224 N N . ASP A 1 275 ? -25.536 -20.644 30.543 1.00 26.25 605 ASP A N 1
ATOM 2225 C CA . ASP A 1 275 ? -26.359 -20.325 31.711 1.00 29.26 605 ASP A CA 1
ATOM 2226 C C . ASP A 1 275 ? -25.445 -19.875 32.844 1.00 29.82 605 ASP A C 1
ATOM 2227 O O . ASP A 1 275 ? -24.240 -19.671 32.656 1.00 29.36 605 ASP A O 1
ATOM 2232 N N . ASP A 1 276 ? -26.011 -19.716 34.045 1.00 31.11 606 ASP A N 1
ATOM 2233 C CA . ASP A 1 276 ? -25.206 -19.254 35.170 1.00 33.97 606 ASP A CA 1
ATOM 2234 C C . ASP A 1 276 ? -24.104 -20.232 35.557 1.00 31.39 606 ASP A C 1
ATOM 2235 O O . ASP A 1 276 ? -23.098 -19.804 36.134 1.00 37.29 606 ASP A O 1
ATOM 2240 N N . LYS A 1 277 ? -24.259 -21.526 35.264 1.00 31.13 607 LYS A N 1
ATOM 2241 C CA . LYS A 1 277 ? -23.216 -22.495 35.598 1.00 31.56 607 LYS A CA 1
ATOM 2242 C C . LYS A 1 277 ? -22.101 -22.548 34.560 1.00 31.39 607 LYS A C 1
ATOM 2243 O O . LYS A 1 277 ? -21.046 -23.137 34.831 1.00 34.08 607 LYS A O 1
ATOM 2249 N N . GLY A 1 278 ? -22.305 -21.956 33.388 1.00 28.42 608 GLY A N 1
ATOM 2250 C CA . GLY A 1 278 ? -21.290 -21.960 32.355 1.00 28.60 608 GLY A CA 1
ATOM 2251 C C . GLY A 1 278 ? -21.844 -22.290 30.986 1.00 25.94 608 GLY A C 1
ATOM 2252 O O . GLY A 1 278 ? -22.978 -21.932 30.651 1.00 26.32 608 GLY A O 1
ATOM 2253 N N . LEU A 1 279 ? -21.041 -22.974 30.183 1.00 26.43 609 LEU A N 1
ATOM 2254 C CA . LEU A 1 279 ? -21.433 -23.321 28.829 1.00 25.40 609 LEU A CA 1
ATOM 2255 C C . LEU A 1 279 ? -22.435 -24.462 28.829 1.00 22.92 609 LEU A C 1
ATOM 2256 O O . LEU A 1 279 ? -22.515 -25.261 29.771 1.00 23.92 609 LEU A O 1
ATOM 2261 N N . VAL A 1 280 ? -23.196 -24.531 27.737 1.00 22.28 610 VAL A N 1
ATOM 2262 C CA . VAL A 1 280 ? -24.011 -25.689 27.383 1.00 22.68 610 VAL A CA 1
ATOM 2263 C C . VAL A 1 280 ? -23.753 -25.941 25.902 1.00 22.23 610 VAL A C 1
ATOM 2264 O O . VAL A 1 280 ? -24.084 -25.095 25.058 1.00 23.44 610 VAL A O 1
ATOM 2268 N N . ILE A 1 281 ? -23.130 -27.065 25.576 1.00 21.17 611 ILE A N 1
ATOM 2269 C CA . ILE A 1 281 ? -22.728 -27.346 24.200 1.00 20.60 611 ILE A CA 1
ATOM 2270 C C . ILE A 1 281 ? -23.744 -28.297 23.579 1.00 22.49 611 ILE A C 1
ATOM 2271 O O . ILE A 1 281 ? -23.967 -29.386 24.125 1.00 24.12 611 ILE A O 1
ATOM 2276 N N . PRO A 1 282 ? -24.343 -27.953 22.437 1.00 20.99 612 PRO A N 1
ATOM 2277 C CA . PRO A 1 282 ? -25.272 -28.872 21.774 1.00 22.38 612 PRO A CA 1
ATOM 2278 C C . PRO A 1 282 ? -24.584 -30.187 21.448 1.00 20.59 612 PRO A C 1
ATOM 2279 O O . PRO A 1 282 ? -23.429 -30.195 20.998 1.00 22.07 612 PRO A O 1
ATOM 2283 N N . PRO A 1 283 ? -25.273 -31.315 21.663 1.00 22.84 613 PRO A N 1
ATOM 2284 C CA . PRO A 1 283 ? -24.638 -32.627 21.428 1.00 23.08 613 PRO A CA 1
ATOM 2285 C C . PRO A 1 283 ? -24.078 -32.819 20.030 1.00 23.78 613 PRO A C 1
ATOM 2286 O O . PRO A 1 283 ? -23.102 -33.558 19.863 1.00 25.05 613 PRO A O 1
ATOM 2290 N N . ARG A 1 284 ? -24.665 -32.192 19.007 1.00 22.38 614 ARG A N 1
ATOM 2291 C CA . ARG A 1 284 ? -24.159 -32.403 17.657 1.00 22.00 614 ARG A CA 1
ATOM 2292 C C . ARG A 1 284 ? -22.752 -31.852 17.428 1.00 25.31 614 ARG A C 1
ATOM 2293 O O . ARG A 1 284 ? -22.091 -32.272 16.473 1.00 29.54 614 ARG A O 1
ATOM 2301 N N . VAL A 1 285 ? -22.266 -30.935 18.262 1.00 21.39 615 VAL A N 1
ATOM 2302 C CA . VAL A 1 285 ? -20.937 -30.359 18.073 1.00 22.17 615 VAL A CA 1
ATOM 2303 C C . VAL A 1 285 ? -20.001 -30.556 19.259 1.00 22.64 615 VAL A C 1
ATOM 2304 O O . VAL A 1 285 ? -18.817 -30.207 19.145 1.00 25.18 615 VAL A O 1
ATOM 2308 N N . ALA A 1 286 ? -20.468 -31.120 20.371 1.00 25.15 616 ALA A N 1
ATOM 2309 C CA . ALA A 1 286 ? -19.639 -31.208 21.571 1.00 25.84 616 ALA A CA 1
ATOM 2310 C C . ALA A 1 286 ? -18.453 -32.154 21.366 1.00 24.38 616 ALA A C 1
ATOM 2311 O O . ALA A 1 286 ? -18.624 -33.271 20.873 1.00 28.01 616 ALA A O 1
ATOM 2313 N N . SER A 1 287 ? -17.251 -31.707 21.774 1.00 27.06 617 SER A N 1
ATOM 2314 C CA . SER A 1 287 ? -16.061 -32.558 21.726 1.00 30.64 617 SER A CA 1
ATOM 2315 C C . SER A 1 287 ? -16.288 -33.863 22.484 1.00 33.82 617 SER A C 1
ATOM 2316 O O . SER A 1 287 ? -15.942 -34.950 22.002 1.00 33.17 617 SER A O 1
ATOM 2319 N N . VAL A 1 288 ? -16.861 -33.769 23.677 1.00 26.10 618 VAL A N 1
ATOM 2320 C CA . VAL A 1 288 ? -17.280 -34.912 24.473 1.00 26.21 618 VAL A CA 1
ATOM 2321 C C . VAL A 1 288 ? -18.790 -34.806 24.636 1.00 26.02 618 VAL A C 1
ATOM 2322 O O . VAL A 1 288 ? -19.299 -33.764 25.071 1.00 28.34 618 VAL A O 1
ATOM 2326 N N . GLN A 1 289 ? -19.507 -35.864 24.274 1.00 23.29 619 GLN A N 1
ATOM 2327 C CA . GLN A 1 289 ? -20.953 -35.876 24.456 1.00 24.47 619 GLN A CA 1
ATOM 2328 C C . GLN A 1 289 ? -21.354 -36.438 25.813 1.00 27.76 619 GLN A C 1
ATOM 2329 O O . GLN A 1 289 ? -22.330 -35.982 26.415 1.00 25.65 619 GLN A O 1
ATOM 2335 N N . VAL A 1 290 ? -20.642 -37.457 26.286 1.00 25.30 620 VAL A N 1
ATOM 2336 C CA . VAL A 1 290 ? -20.911 -38.066 27.581 1.00 25.27 620 VAL A CA 1
ATOM 2337 C C . VAL A 1 290 ? -19.598 -38.150 28.334 1.00 26.60 620 VAL A C 1
ATOM 2338 O O . VAL A 1 290 ? -18.624 -38.747 27.844 1.00 26.11 620 VAL A O 1
ATOM 2342 N N . VAL A 1 291 ? -19.564 -37.555 29.517 1.00 25.88 621 VAL A N 1
ATOM 2343 C CA . VAL A 1 291 ? -18.430 -37.715 30.410 1.00 25.45 621 VAL A CA 1
ATOM 2344 C C . VAL A 1 291 ? -18.808 -38.747 31.459 1.00 26.04 621 VAL A C 1
ATOM 2345 O O . VAL A 1 291 ? -19.869 -38.658 32.086 1.00 27.13 621 VAL A O 1
ATOM 2349 N N . ILE A 1 292 ? -17.974 -39.772 31.595 1.00 27.15 622 ILE A N 1
ATOM 2350 C CA . ILE A 1 292 ? -18.149 -40.787 32.622 1.00 29.03 622 ILE A CA 1
ATOM 2351 C C . ILE A 1 292 ? -17.289 -40.388 33.807 1.00 28.62 622 ILE A C 1
ATOM 2352 O O . ILE A 1 292 ? -16.076 -40.193 33.672 1.00 31.13 622 ILE A O 1
ATOM 2357 N N . ILE A 1 293 ? -17.925 -40.240 34.958 1.00 27.71 623 ILE A N 1
ATOM 2358 C CA . ILE A 1 293 ? -17.241 -39.826 36.174 1.00 32.40 623 ILE A CA 1
ATOM 2359 C C . ILE A 1 293 ? -17.331 -40.977 37.172 1.00 29.24 623 ILE A C 1
ATOM 2360 O O . ILE A 1 293 ? -18.404 -41.247 37.729 1.00 30.71 623 ILE A O 1
ATOM 2365 N N . PRO A 1 294 ? -16.237 -41.696 37.409 1.00 31.89 624 PRO A N 1
ATOM 2366 C CA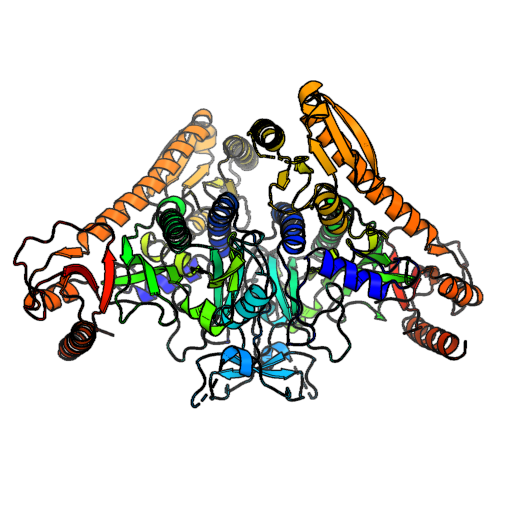 . PRO A 1 294 ? -16.241 -42.729 38.444 1.00 35.88 624 PRO A CA 1
ATOM 2367 C C . PRO A 1 294 ? -16.276 -42.056 39.805 1.00 31.84 624 PRO A C 1
ATOM 2368 O O . PRO A 1 294 ? -15.561 -41.077 40.039 1.00 35.87 624 PRO A O 1
ATOM 2372 N N . ILE A 1 295 ? -17.140 -42.540 40.681 1.00 36.39 625 ILE A N 1
ATOM 2373 C CA . ILE A 1 295 ? -17.270 -41.954 42.020 1.00 36.13 625 ILE A CA 1
ATOM 2374 C C . ILE A 1 295 ? -16.251 -42.659 42.906 1.00 36.64 625 ILE A C 1
ATOM 2375 O O . ILE A 1 295 ? -16.557 -43.570 43.677 1.00 40.87 625 ILE A O 1
ATOM 2380 N N . LEU A 1 296 ? -15.019 -42.182 42.781 1.00 40.64 626 LEU A N 1
ATOM 2381 C CA . LEU A 1 296 ? -13.883 -42.673 43.531 1.00 50.86 626 LEU A CA 1
ATOM 2382 C C . LEU A 1 296 ? -13.291 -41.523 44.328 1.00 62.69 626 LEU A C 1
ATOM 2383 O O . LEU A 1 296 ? -13.393 -40.365 43.937 1.00 66.32 626 LEU A O 1
ATOM 2388 N N . GLU A 1 300 ? -8.370 -45.290 46.304 1.00 96.27 630 GLU A N 1
ATOM 2389 C CA . GLU A 1 300 ? -9.148 -46.513 46.467 1.00 92.67 630 GLU A CA 1
ATOM 2390 C C . GLU A 1 300 ? -9.517 -47.138 45.122 1.00 94.10 630 GLU A C 1
ATOM 2391 O O . GLU A 1 300 ? -10.674 -47.476 44.890 1.00 96.91 630 GLU A O 1
ATOM 2397 N N . ASN A 1 301 ? -8.535 -47.287 44.243 1.00 87.98 631 ASN A N 1
ATOM 2398 C CA . ASN A 1 301 ? -8.746 -47.850 42.930 1.00 81.48 631 ASN A CA 1
ATOM 2399 C C . ASN A 1 301 ? -8.556 -49.353 42.902 1.00 79.96 631 ASN A C 1
ATOM 2400 O O . ASN A 1 301 ? -7.502 -49.846 42.509 1.00 81.66 631 ASN A O 1
ATOM 2405 N N . THR A 1 302 ? -9.579 -50.081 43.331 1.00 73.79 632 THR A N 1
ATOM 2406 C CA . THR A 1 302 ? -9.551 -51.534 43.302 1.00 68.53 632 THR A CA 1
ATOM 2407 C C . THR A 1 302 ? -9.501 -52.015 41.859 1.00 68.18 632 THR A C 1
ATOM 2408 O O . THR A 1 302 ? -8.813 -52.977 41.534 1.00 69.92 632 THR A O 1
ATOM 2412 N N . GLY A 1 303 ? -10.266 -51.343 41.004 1.00 61.77 633 GLY A N 1
ATOM 2413 C CA . GLY A 1 303 ? -10.337 -51.669 39.598 1.00 52.46 633 GLY A CA 1
ATOM 2414 C C . GLY A 1 303 ? -11.751 -52.025 39.200 1.00 49.74 633 GLY A C 1
ATOM 2415 O O . GLY A 1 303 ? -12.054 -52.135 38.017 1.00 54.35 633 GLY A O 1
ATOM 2416 N N . GLU A 1 304 ? -12.623 -52.202 40.186 1.00 44.18 634 GLU A N 1
ATOM 2417 C CA . GLU A 1 304 ? -14.007 -52.560 39.891 1.00 40.76 634 GLU A CA 1
ATOM 2418 C C . GLU A 1 304 ? -14.711 -51.429 39.141 1.00 39.43 634 GLU A C 1
ATOM 2419 O O . GLU A 1 304 ? -15.232 -51.621 38.028 1.00 43.53 634 GLU A O 1
ATOM 2425 N N . ILE A 1 305 ? -14.730 -50.256 39.752 1.00 36.32 635 ILE A N 1
ATOM 2426 C CA . ILE A 1 305 ? -15.394 -49.110 39.156 1.00 34.64 635 ILE A CA 1
ATOM 2427 C C . ILE A 1 305 ? -14.840 -48.727 37.792 1.00 41.24 635 ILE A C 1
ATOM 2428 O O . ILE A 1 305 ? -15.595 -48.547 36.848 1.00 38.49 635 ILE A O 1
ATOM 2433 N N . LEU A 1 306 ? -13.524 -48.624 37.677 1.00 37.53 636 LEU A N 1
ATOM 2434 C CA . LEU A 1 306 ? -12.956 -48.184 36.406 1.00 40.36 636 LEU A CA 1
ATOM 2435 C C . LEU A 1 306 ? -13.017 -49.263 35.337 1.00 45.09 636 LEU A C 1
ATOM 2436 O O . LEU A 1 306 ? -13.132 -48.939 34.145 1.00 40.75 636 LEU A O 1
ATOM 2441 N N . GLY A 1 307 ? -12.963 -50.536 35.737 1.00 42.64 637 GLY A N 1
ATOM 2442 C CA . GLY A 1 307 ? -13.245 -51.609 34.802 1.00 46.25 637 GLY A CA 1
ATOM 2443 C C . GLY A 1 307 ? -14.611 -51.460 34.165 1.00 44.81 637 GLY A C 1
ATOM 2444 O O . GLY A 1 307 ? -14.748 -51.496 32.932 1.00 45.62 637 GLY A O 1
ATOM 2445 N N . LYS A 1 308 ? -15.644 -51.258 34.995 1.00 44.02 638 LYS A N 1
ATOM 2446 C CA . LYS A 1 308 ? -16.980 -51.083 34.429 1.00 45.25 638 LYS A CA 1
ATOM 2447 C C . LYS A 1 308 ? -17.077 -49.821 33.580 1.00 41.56 638 LYS A C 1
ATOM 2448 O O . LYS A 1 308 ? -17.760 -49.824 32.549 1.00 43.57 638 LYS A O 1
ATOM 2454 N N . CYS A 1 309 ? -16.409 -48.729 33.989 1.00 36.92 639 CYS A N 1
ATOM 2455 C CA . CYS A 1 309 ? -16.420 -47.518 33.159 1.00 36.41 639 CYS A CA 1
ATOM 2456 C C . CYS A 1 309 ? -15.810 -47.748 31.788 1.00 41.12 639 CYS A C 1
ATOM 2457 O O . CYS A 1 309 ? -16.310 -47.224 30.790 1.00 37.02 639 CYS A O 1
ATOM 2460 N N . ARG A 1 310 ? -14.683 -48.454 31.732 1.00 40.57 640 ARG A N 1
ATOM 2461 C CA . ARG A 1 310 ? -14.056 -48.724 30.444 1.00 41.23 640 ARG A CA 1
ATOM 2462 C C . ARG A 1 310 ? -14.952 -49.599 29.577 1.00 43.67 640 ARG A C 1
ATOM 2463 O O . ARG A 1 310 ? -15.066 -49.377 28.359 1.00 46.78 640 ARG A O 1
ATOM 2471 N N . GLU A 1 311 ? -15.629 -50.574 30.190 1.00 40.42 641 GLU A N 1
ATOM 2472 C CA . GLU A 1 311 ? -16.593 -51.379 29.442 1.00 41.64 641 GLU A CA 1
ATOM 2473 C C . GLU A 1 311 ? -17.726 -50.517 28.887 1.00 44.37 641 GLU A C 1
ATOM 2474 O O . GLU A 1 311 ? -18.113 -50.656 27.716 1.00 44.97 641 GLU A O 1
ATOM 2480 N N . LEU A 1 312 ? -18.261 -49.615 29.713 1.00 38.07 642 LEU A N 1
ATOM 2481 C CA . LEU A 1 312 ? -19.328 -48.729 29.255 1.00 40.74 642 LEU A CA 1
ATOM 2482 C C . LEU A 1 312 ? -18.851 -47.820 28.130 1.00 40.42 642 LEU A C 1
ATOM 2483 O O . LEU A 1 312 ? -19.586 -47.578 27.165 1.00 35.90 642 LEU A O 1
ATOM 2488 N N . LYS A 1 313 ? -17.630 -47.291 28.239 1.00 35.58 643 LYS A N 1
ATOM 2489 C CA . LYS A 1 313 ? -17.107 -46.414 27.198 1.00 35.16 643 LYS A CA 1
ATOM 2490 C C . LYS A 1 313 ? -16.981 -47.156 25.876 1.00 45.90 643 LYS A C 1
ATOM 2491 O O . LYS A 1 313 ? -17.348 -46.630 24.821 1.00 36.44 643 LYS A O 1
ATOM 2497 N N . THR A 1 314 ? -16.452 -48.381 25.918 1.00 45.10 644 THR A N 1
ATOM 2498 C CA . THR A 1 314 ? -16.381 -49.211 24.718 1.00 45.61 644 THR A CA 1
ATOM 2499 C C . THR A 1 314 ? -17.762 -49.385 24.095 1.00 43.26 644 THR A C 1
ATOM 2500 O O . THR A 1 314 ? -17.963 -49.161 22.885 1.00 50.75 644 THR A O 1
ATOM 2504 N N . MET A 1 315 ? -18.730 -49.768 24.925 1.00 37.19 645 MET A N 1
ATOM 2505 C CA . MET A 1 315 ? -20.088 -49.999 24.452 1.00 36.48 645 MET A CA 1
ATOM 2506 C C . MET A 1 315 ? -20.663 -48.750 23.789 1.00 47.35 645 MET A C 1
ATOM 2507 O O . MET A 1 315 ? -21.206 -48.813 22.679 1.00 46.39 645 MET A O 1
ATOM 2512 N N . LEU A 1 316 ? -20.541 -47.602 24.456 1.00 42.89 646 LEU A N 1
ATOM 2513 C CA . LEU A 1 316 ? -21.113 -46.368 23.924 1.00 40.93 646 LEU A CA 1
ATOM 2514 C C . LEU A 1 316 ? -20.404 -45.933 22.651 1.00 39.63 646 LEU A C 1
ATOM 2515 O O . LEU A 1 316 ? -21.035 -45.385 21.738 1.00 36.29 646 LEU A O 1
ATOM 2520 N N . GLU A 1 317 ? -19.092 -46.145 22.576 1.00 30.29 647 GLU A N 1
ATOM 2521 C CA . GLU A 1 317 ? -18.359 -45.758 21.379 1.00 34.68 647 GLU A CA 1
ATOM 2522 C C . GLU A 1 317 ? -18.776 -46.595 20.182 1.00 44.78 647 GLU A C 1
ATOM 2523 O O . GLU A 1 317 ? -18.663 -46.136 19.035 1.00 40.81 647 GLU A O 1
ATOM 2529 N N . LYS A 1 318 ? -19.252 -47.818 20.424 1.00 47.42 648 LYS A N 1
ATOM 2530 C CA . LYS A 1 318 ? -19.819 -48.578 19.311 1.00 52.81 648 LYS A CA 1
ATOM 2531 C C . LYS A 1 318 ? -21.095 -47.937 18.757 1.00 57.08 648 LYS A C 1
ATOM 2532 O O . LYS A 1 318 ? -21.423 -48.141 17.583 1.00 60.12 648 LYS A O 1
ATOM 2538 N N . ALA A 1 319 ? -21.810 -47.148 19.564 1.00 53.60 649 ALA A N 1
ATOM 2539 C CA . ALA A 1 319 ? -22.929 -46.344 19.081 1.00 50.34 649 ALA A CA 1
ATOM 2540 C C . ALA A 1 319 ? -22.491 -44.965 18.586 1.00 46.34 649 ALA A C 1
ATOM 2541 O O . ALA A 1 319 ? -23.332 -44.072 18.431 1.00 48.11 649 ALA A O 1
ATOM 2543 N N . ASP A 1 320 ? -21.191 -44.779 18.347 1.00 41.81 650 ASP A N 1
ATOM 2544 C CA . ASP A 1 320 ? -20.611 -43.521 17.863 1.00 47.09 650 ASP A CA 1
ATOM 2545 C C . ASP A 1 320 ? -20.874 -42.334 18.791 1.00 46.39 650 ASP A C 1
ATOM 2546 O O . ASP A 1 320 ? -20.965 -41.190 18.343 1.00 44.25 650 ASP A O 1
ATOM 2551 N N . ILE A 1 321 ? -20.985 -42.588 20.074 1.00 44.87 651 ILE A N 1
ATOM 2552 C CA . ILE A 1 321 ? -21.058 -41.528 21.069 1.00 36.49 651 ILE A CA 1
ATOM 2553 C C . ILE A 1 321 ? -19.636 -41.155 21.469 1.00 35.47 651 ILE A C 1
ATOM 2554 O O . ILE A 1 321 ? -18.773 -42.026 21.633 1.00 32.54 651 ILE A O 1
ATOM 2559 N N . ARG A 1 322 ? -19.379 -39.856 21.595 1.00 28.14 652 ARG A N 1
ATOM 2560 C CA . ARG A 1 322 ? -18.060 -39.344 21.958 1.00 30.30 652 ARG A CA 1
ATOM 2561 C C . ARG A 1 322 ? -17.971 -39.308 23.481 1.00 30.57 652 ARG A C 1
ATOM 2562 O O . ARG A 1 322 ? -18.670 -38.525 24.130 1.00 27.07 652 ARG A O 1
ATOM 2570 N N . VAL A 1 323 ? -17.128 -40.168 24.051 1.00 26.93 653 VAL A N 1
ATOM 2571 C CA . VAL A 1 323 ? -17.131 -40.450 25.482 1.00 31.38 653 VAL A CA 1
ATOM 2572 C C . VAL A 1 323 ? -15.757 -40.121 26.038 1.00 35.75 653 VAL A C 1
ATOM 2573 O O . VAL A 1 323 ? -14.737 -40.379 25.389 1.00 32.41 653 VAL A O 1
ATOM 2577 N N . ARG A 1 324 ? -15.725 -39.545 27.235 1.00 29.31 654 ARG A N 1
ATOM 2578 C CA . ARG A 1 324 ? -14.468 -39.464 27.968 1.00 30.79 654 ARG A CA 1
ATOM 2579 C C . ARG A 1 324 ? -14.681 -39.934 29.394 1.00 29.75 654 ARG A C 1
ATOM 2580 O O . ARG A 1 324 ? -15.644 -39.524 30.037 1.00 29.78 654 ARG A O 1
ATOM 2588 N N . ILE A 1 325 ? -13.788 -40.787 29.890 1.00 30.36 655 ILE A N 1
ATOM 2589 C CA . ILE A 1 325 ? -13.779 -41.146 31.303 1.00 31.64 655 ILE A CA 1
ATOM 2590 C C . ILE A 1 325 ? -12.844 -40.175 32.008 1.00 36.75 655 ILE A C 1
ATOM 2591 O O . ILE A 1 325 ? -11.661 -40.079 31.661 1.00 34.73 655 ILE A O 1
ATOM 2596 N N . ASP A 1 326 ? -13.356 -39.449 32.998 1.00 30.14 656 ASP A N 1
ATOM 2597 C CA . ASP A 1 326 ? -12.483 -38.573 33.775 1.00 33.95 656 ASP A CA 1
ATOM 2598 C C . ASP A 1 326 ? -11.962 -39.361 34.966 1.00 34.51 656 ASP A C 1
ATOM 2599 O O . ASP A 1 326 ? -12.578 -39.407 36.031 1.00 31.58 656 ASP A O 1
ATOM 2604 N N . ASP A 1 327 ? -10.792 -39.975 34.792 1.00 38.56 657 ASP A N 1
ATOM 2605 C CA . ASP A 1 327 ? -10.147 -40.712 35.870 1.00 41.01 657 ASP A CA 1
ATOM 2606 C C . ASP A 1 327 ? -8.962 -39.963 36.471 1.00 45.75 657 ASP A C 1
ATOM 2607 O O . ASP A 1 327 ? -8.061 -40.596 37.032 1.00 49.11 657 ASP A O 1
ATOM 2612 N N . ARG A 1 328 ? -8.941 -38.636 36.364 1.00 40.89 658 ARG A N 1
ATOM 2613 C CA . ARG A 1 328 ? -7.847 -37.864 36.937 1.00 39.50 658 ARG A CA 1
ATOM 2614 C C . ARG A 1 328 ? -7.832 -38.000 38.454 1.00 44.36 658 ARG A C 1
ATOM 2615 O O . ARG A 1 328 ? -8.879 -38.013 39.108 1.00 41.54 658 ARG A O 1
ATOM 2623 N N . SER A 1 329 ? -6.631 -38.100 39.015 1.00 46.04 659 SER A N 1
ATOM 2624 C CA . SER A 1 329 ? -6.493 -38.311 40.445 1.00 42.97 659 SER A CA 1
ATOM 2625 C C . SER A 1 329 ? -6.696 -37.004 41.209 1.00 44.30 659 SER A C 1
ATOM 2626 O O . SER A 1 329 ? -6.669 -35.907 40.643 1.00 43.06 659 SER A O 1
ATOM 2628 N N . ASN A 1 330 ? -6.928 -37.142 42.512 1.00 41.98 660 ASN A N 1
ATOM 2629 C CA . ASN A 1 330 ? -6.883 -36.036 43.470 1.00 51.90 660 ASN A CA 1
ATOM 2630 C C . ASN A 1 330 ? -7.962 -34.985 43.235 1.00 58.23 660 ASN A C 1
ATOM 2631 O O . ASN A 1 330 ? -7.869 -33.868 43.754 1.00 69.86 660 ASN A O 1
ATOM 2633 N N . TYR A 1 331 ? -8.985 -35.308 42.455 1.00 48.76 661 TYR A N 1
ATOM 2634 C CA . TYR A 1 331 ? -10.154 -34.458 42.310 1.00 43.07 661 TYR A CA 1
ATOM 2635 C C . TYR A 1 331 ? -11.353 -35.236 42.825 1.00 35.66 661 TYR A C 1
ATOM 2636 O O . TYR A 1 331 ? -11.534 -36.405 42.471 1.00 42.68 661 TYR A O 1
ATOM 2645 N N . THR A 1 332 ? -12.174 -34.592 43.644 1.00 36.19 662 THR A N 1
ATOM 2646 C CA . THR A 1 332 ? -13.375 -35.244 44.123 1.00 34.52 662 THR A CA 1
ATOM 2647 C C . THR A 1 332 ? -14.407 -35.356 42.999 1.00 36.85 662 THR A C 1
ATOM 2648 O O . THR A 1 332 ? -14.362 -34.608 42.010 1.00 34.98 662 THR A O 1
ATOM 2652 N N . PRO A 1 333 ? -15.341 -36.305 43.128 1.00 37.84 663 PRO A N 1
ATOM 2653 C CA . PRO A 1 333 ? -16.436 -36.388 42.147 1.00 32.49 663 PRO A CA 1
ATOM 2654 C C . PRO A 1 333 ? -17.149 -35.069 41.929 1.00 33.20 663 PRO A C 1
ATOM 2655 O O . PRO A 1 333 ? -17.390 -34.698 40.778 1.00 31.73 663 PRO A O 1
ATOM 2659 N N . GLY A 1 334 ? -17.490 -34.346 42.999 1.00 35.55 664 GLY A N 1
ATOM 2660 C CA . GLY A 1 334 ? -18.176 -33.076 42.832 1.00 34.90 664 GLY A CA 1
ATOM 2661 C C . GLY A 1 334 ? -17.340 -32.050 42.092 1.00 33.09 664 GLY A C 1
ATOM 2662 O O . GLY A 1 334 ? -17.864 -31.245 41.315 1.00 33.23 664 GLY A O 1
ATOM 2663 N N . TRP A 1 335 ? -16.027 -32.057 42.332 1.00 33.97 665 TRP A N 1
ATOM 2664 C CA . TRP A 1 335 ? -15.144 -31.203 41.549 1.00 32.41 665 TRP A CA 1
ATOM 2665 C C . TRP A 1 335 ? -15.260 -31.537 40.069 1.00 30.62 665 TRP A C 1
ATOM 2666 O O . TRP A 1 335 ? -15.369 -30.639 39.222 1.00 30.45 665 TRP A O 1
ATOM 2677 N N . LYS A 1 336 ? -15.225 -32.833 39.738 1.00 29.34 666 LYS A N 1
ATOM 2678 C CA . LYS A 1 336 ? -15.357 -33.220 38.335 1.00 27.73 666 LYS A CA 1
ATOM 2679 C C . LYS A 1 336 ? -16.722 -32.827 37.769 1.00 30.71 666 LYS A C 1
ATOM 2680 O O . LYS A 1 336 ? -16.824 -32.392 36.611 1.00 29.64 666 LYS A O 1
ATOM 2686 N N . TYR A 1 337 ? -17.781 -32.965 38.574 1.00 28.15 667 TYR A N 1
ATOM 2687 C CA . TYR A 1 337 ? -19.116 -32.592 38.111 1.00 27.96 667 TYR A CA 1
ATOM 2688 C C . TYR A 1 337 ? -19.141 -31.129 37.705 1.00 27.44 667 TYR A C 1
ATOM 2689 O O . TYR A 1 337 ? -19.615 -30.780 36.616 1.00 26.75 667 TYR A O 1
ATOM 2698 N N . ASN A 1 338 ? -18.640 -30.250 38.582 1.00 29.45 668 ASN A N 1
ATOM 2699 C CA . ASN A 1 338 ? -18.650 -28.828 38.253 1.00 31.46 668 ASN A CA 1
ATOM 2700 C C . ASN A 1 338 ? -17.735 -28.522 37.074 1.00 27.64 668 ASN A C 1
ATOM 2701 O O . ASN A 1 338 ? -18.063 -27.677 36.238 1.00 29.14 668 ASN A O 1
ATOM 2706 N N . HIS A 1 339 ? -16.568 -29.170 37.010 1.00 26.40 669 HIS A N 1
ATOM 2707 C CA . HIS A 1 339 ? -15.643 -28.953 35.898 1.00 26.25 669 HIS A CA 1
ATOM 2708 C C . HIS A 1 339 ? -16.327 -29.197 34.552 1.00 26.25 669 HIS A C 1
ATOM 2709 O O . HIS A 1 339 ? -16.296 -28.343 33.643 1.00 28.08 669 HIS A O 1
ATOM 2716 N N . TRP A 1 340 ? -16.981 -30.354 34.416 1.00 26.16 670 TRP A N 1
ATOM 2717 C CA . TRP A 1 340 ? -17.604 -30.688 33.140 1.00 25.19 670 TRP A CA 1
ATOM 2718 C C . TRP A 1 340 ? -18.897 -29.909 32.906 1.00 25.91 670 TRP A C 1
ATOM 2719 O O . TRP A 1 340 ? -19.268 -29.672 31.751 1.00 25.22 670 TRP A O 1
ATOM 2730 N N . GLU A 1 341 ? -19.577 -29.486 33.980 1.00 24.96 671 GLU A N 1
ATOM 2731 C CA . GLU A 1 341 ? -20.710 -28.576 33.819 1.00 24.93 671 GLU A CA 1
ATOM 2732 C C . GLU A 1 341 ? -20.269 -27.233 33.245 1.00 24.40 671 GLU A C 1
ATOM 2733 O O . GLU A 1 341 ? -20.910 -26.702 32.329 1.00 25.45 671 GLU A O 1
ATOM 2739 N N . VAL A 1 342 ? -19.170 -26.671 33.768 1.00 24.50 672 VAL A N 1
ATOM 2740 C CA . VAL A 1 342 ? -18.656 -25.413 33.231 1.00 26.26 672 VAL A CA 1
ATOM 2741 C C . VAL A 1 342 ? -18.305 -25.572 31.759 1.00 23.21 672 VAL A C 1
ATOM 2742 O O . VAL A 1 342 ? -18.568 -24.682 30.937 1.00 25.16 672 VAL A O 1
ATOM 2746 N N . LYS A 1 343 ? -17.715 -26.715 31.400 1.00 26.10 673 LYS A N 1
ATOM 2747 C CA . LYS A 1 343 ? -17.385 -26.950 29.998 1.00 22.52 673 LYS A CA 1
ATOM 2748 C C . LYS A 1 343 ? -18.611 -27.194 29.127 1.00 25.28 673 LYS A C 1
ATOM 2749 O O . LYS A 1 343 ? -18.529 -27.060 27.902 1.00 27.49 673 LYS A O 1
ATOM 2755 N N . GLY A 1 344 ? -19.735 -27.555 29.722 1.00 23.29 674 GLY A N 1
ATOM 2756 C CA . GLY A 1 344 ? -20.942 -27.716 28.951 1.00 24.63 674 GLY A CA 1
ATOM 2757 C C . GLY A 1 344 ? -21.149 -29.074 28.331 1.00 23.06 674 GLY A C 1
ATOM 2758 O O . GLY A 1 344 ? -21.964 -29.183 27.413 1.00 22.70 674 GLY A O 1
ATOM 2759 N N . VAL A 1 345 ? -20.470 -30.118 28.810 1.00 22.47 675 VAL A N 1
ATOM 2760 C CA . VAL A 1 345 ? -20.748 -31.459 28.276 1.00 22.82 675 VAL A CA 1
ATOM 2761 C C . VAL A 1 345 ? -22.224 -31.758 28.450 1.00 23.39 675 VAL A C 1
ATOM 2762 O O . VAL A 1 345 ? -22.771 -31.559 29.553 1.00 24.33 675 VAL A O 1
ATOM 2766 N N . PRO A 1 346 ? -22.926 -32.219 27.419 1.00 22.63 676 PRO A N 1
ATOM 2767 C CA . PRO A 1 346 ? -24.390 -32.322 27.543 1.00 24.77 676 PRO A CA 1
ATOM 2768 C C . PRO A 1 346 ? -24.871 -33.414 28.483 1.00 26.27 676 PRO A C 1
ATOM 2769 O O . PRO A 1 346 ? -25.967 -33.283 29.037 1.00 26.26 676 PRO A O 1
ATOM 2773 N N . LEU A 1 347 ? -24.089 -34.477 28.701 1.00 26.00 677 LEU A N 1
ATOM 2774 C CA . LEU A 1 347 ? -24.519 -35.564 29.569 1.00 27.47 677 LEU A CA 1
ATOM 2775 C C . LEU A 1 347 ? -23.372 -35.991 30.468 1.00 25.02 677 LEU A C 1
ATOM 2776 O O . LEU A 1 347 ? -22.230 -36.113 30.016 1.00 27.28 677 LEU A O 1
ATOM 2781 N N . ARG A 1 348 ? -23.689 -36.201 31.738 1.00 25.95 678 ARG A N 1
ATOM 2782 C CA . ARG A 1 348 ? -22.754 -36.779 32.693 1.00 28.15 678 ARG A CA 1
ATOM 2783 C C . ARG A 1 348 ? -23.272 -38.147 33.114 1.00 28.90 678 ARG A C 1
ATOM 2784 O O . ARG A 1 348 ? -24.445 -38.293 33.467 1.00 28.91 678 ARG A O 1
ATOM 2792 N N . LEU A 1 349 ? -22.395 -39.148 33.099 1.00 27.13 679 LEU A N 1
ATOM 2793 C CA . LEU A 1 349 ? -22.725 -40.492 33.545 1.00 27.91 679 LEU A CA 1
ATOM 2794 C C . LEU A 1 349 ? -21.932 -40.766 34.814 1.00 28.57 679 LEU A C 1
ATOM 2795 O O . LEU A 1 349 ? -20.697 -40.757 34.782 1.00 30.70 679 LEU A O 1
ATOM 2800 N N . GLU A 1 350 ? -22.646 -40.995 35.913 1.00 29.47 680 GLU A N 1
ATOM 2801 C CA . GLU A 1 350 ? -22.077 -41.274 37.224 1.00 30.28 680 GLU A CA 1
ATOM 2802 C C . GLU A 1 350 ? -22.149 -42.769 37.502 1.00 34.04 680 GLU A C 1
ATOM 2803 O O . GLU A 1 350 ? -23.232 -43.378 37.415 1.00 35.26 680 GLU A O 1
ATOM 2809 N N . LEU A 1 351 ? -20.997 -43.340 37.878 1.00 35.12 681 LEU A N 1
ATOM 2810 C CA . LEU A 1 351 ? -20.875 -44.747 38.239 1.00 32.05 681 LEU A CA 1
ATOM 2811 C C . LEU A 1 351 ? -20.099 -44.858 39.547 1.00 32.98 681 LEU A C 1
ATOM 2812 O O . LEU A 1 351 ? -18.879 -44.660 39.567 1.00 36.04 681 LEU A O 1
ATOM 2817 N N . GLY A 1 352 ? -20.813 -45.147 40.627 1.00 34.36 682 GLY A N 1
ATOM 2818 C CA . GLY A 1 352 ? -20.202 -45.410 41.910 1.00 34.80 682 GLY A CA 1
ATOM 2819 C C . GLY A 1 352 ? -20.534 -46.794 42.425 1.00 38.04 682 GLY A C 1
ATOM 2820 O O . GLY A 1 352 ? -21.113 -47.627 41.724 1.00 36.44 682 GLY A O 1
ATOM 2821 N N . PRO A 1 353 ? -20.153 -47.073 43.672 1.00 36.89 683 PRO A N 1
ATOM 2822 C CA . PRO A 1 353 ? -20.397 -48.417 44.217 1.00 38.02 683 PRO A CA 1
ATOM 2823 C C . PRO A 1 353 ? -21.858 -48.840 44.217 1.00 38.57 683 PRO A C 1
ATOM 2824 O O . PRO A 1 353 ? -22.158 -50.002 43.913 1.00 42.50 683 PRO A O 1
ATOM 2828 N N . LYS A 1 354 ? -22.783 -47.943 44.576 1.00 40.81 684 LYS A N 1
ATOM 2829 C CA . LYS A 1 354 ? -24.194 -48.325 44.589 1.00 45.77 684 LYS A CA 1
ATOM 2830 C C . LYS A 1 354 ? -24.684 -48.624 43.177 1.00 44.47 684 LYS A C 1
ATOM 2831 O O . LYS A 1 354 ? -25.424 -49.598 42.954 1.00 47.50 684 LYS A O 1
ATOM 2833 N N . ASP A 1 355 ? -24.268 -47.799 42.213 1.00 45.58 685 ASP A N 1
ATOM 2834 C CA . ASP A 1 355 ? -24.571 -48.054 40.808 1.00 44.80 685 ASP A CA 1
ATOM 2835 C C . ASP A 1 355 ? -24.057 -49.424 40.387 1.00 45.85 685 ASP A C 1
ATOM 2836 O O . ASP A 1 355 ? -24.785 -50.214 39.776 1.00 43.59 685 ASP A O 1
ATOM 2841 N N . LEU A 1 356 ? -22.804 -49.731 40.727 1.00 45.19 686 LEU A N 1
ATOM 2842 C CA . LEU A 1 356 ? -22.232 -51.031 40.393 1.00 49.14 686 LEU A CA 1
ATOM 2843 C C . LEU A 1 356 ? -23.049 -52.167 40.994 1.00 47.31 686 LEU A C 1
ATOM 2844 O O . LEU A 1 356 ? -23.294 -53.184 40.334 1.00 50.92 686 LEU A O 1
ATOM 2849 N N . ALA A 1 357 ? -23.472 -52.019 42.253 1.00 40.06 687 ALA A N 1
ATOM 2850 C CA . ALA A 1 357 ? -24.244 -53.076 42.895 1.00 43.58 687 ALA A CA 1
ATOM 2851 C C . ALA A 1 357 ? -25.601 -53.271 42.232 1.00 49.86 687 ALA A C 1
ATOM 2852 O O . ALA A 1 357 ? -26.127 -54.390 42.227 1.00 50.71 687 ALA A O 1
ATOM 2854 N N . LYS A 1 358 ? -26.186 -52.203 41.680 1.00 48.31 688 LYS A N 1
ATOM 2855 C CA . LYS A 1 358 ? -27.515 -52.313 41.080 1.00 49.03 688 LYS A CA 1
ATOM 2856 C C . LYS A 1 358 ? -27.498 -52.586 39.575 1.00 44.56 688 LYS A C 1
ATOM 2857 O O . LYS A 1 358 ? -28.544 -52.933 39.017 1.00 51.55 688 LYS A O 1
ATOM 2859 N N . GLY A 1 359 ? -26.352 -52.457 38.911 1.00 43.09 689 GLY A N 1
ATOM 2860 C CA . GLY A 1 359 ? -26.291 -52.635 37.470 1.00 46.12 689 GLY A CA 1
ATOM 2861 C C . GLY A 1 359 ? -26.800 -51.463 36.663 1.00 50.28 689 GLY A C 1
ATOM 2862 O O . GLY A 1 359 ? -27.134 -51.629 35.483 1.00 48.34 689 GLY A O 1
ATOM 2863 N N . THR A 1 360 ? -26.855 -50.279 37.255 1.00 40.63 690 THR A N 1
ATOM 2864 C CA . THR A 1 360 ? -27.403 -49.086 36.629 1.00 37.41 690 THR A CA 1
ATOM 2865 C C . THR A 1 360 ? -26.325 -48.019 36.548 1.00 38.68 690 THR A C 1
ATOM 2866 O O . THR A 1 360 ? -25.175 -48.227 36.937 1.00 43.15 690 THR A O 1
ATOM 2870 N N . ALA A 1 361 ? -26.712 -46.863 36.014 1.00 34.23 691 ALA A N 1
ATOM 2871 C CA . ALA A 1 361 ? -25.884 -45.675 36.081 1.00 35.22 691 ALA A CA 1
ATOM 2872 C C . ALA A 1 361 ? -26.812 -44.479 36.198 1.00 37.91 691 ALA A C 1
ATOM 2873 O O . ALA A 1 361 ? -27.994 -44.542 35.824 1.00 38.35 691 ALA A O 1
ATOM 2875 N N . ARG A 1 362 ? -26.282 -43.388 36.744 1.00 33.92 692 ARG A N 1
ATOM 2876 C CA . ARG A 1 362 ? -27.084 -42.178 36.883 1.00 37.09 692 ARG A CA 1
ATOM 2877 C C . ARG A 1 362 ? -26.620 -41.171 35.847 1.00 32.38 692 ARG A C 1
ATOM 2878 O O . ARG A 1 362 ? -25.447 -40.792 35.823 1.00 31.44 692 ARG A O 1
ATOM 2886 N N . VAL A 1 363 ? -27.531 -40.748 34.978 1.00 32.24 693 VAL A N 1
ATOM 2887 C CA . VAL A 1 363 ? -27.212 -39.859 33.869 1.00 32.10 693 VAL A CA 1
ATOM 2888 C C . VAL A 1 363 ? -27.886 -38.519 34.132 1.00 29.84 693 VAL A C 1
ATOM 2889 O O . VAL A 1 363 ? -29.080 -38.473 34.423 1.00 33.76 693 VAL A O 1
ATOM 2893 N N . VAL A 1 364 ? -27.120 -37.438 34.040 1.00 28.30 694 VAL A N 1
ATOM 2894 C CA . VAL A 1 364 ? -27.618 -36.093 34.321 1.00 31.14 694 VAL A CA 1
ATOM 2895 C C . VAL A 1 364 ? -27.424 -35.238 33.078 1.00 27.17 694 VAL A C 1
ATOM 2896 O O . VAL A 1 364 ? -26.310 -35.143 32.551 1.00 26.57 694 VAL A O 1
ATOM 2900 N N . ARG A 1 365 ? -28.508 -34.616 32.605 1.00 27.03 695 ARG A N 1
ATOM 2901 C CA . ARG A 1 365 ? -28.424 -33.768 31.426 1.00 27.41 695 ARG A CA 1
ATOM 2902 C C . ARG A 1 365 ? -28.119 -32.328 31.820 1.00 25.97 695 ARG A C 1
ATOM 2903 O O . ARG A 1 365 ? -28.639 -31.815 32.815 1.00 26.53 695 ARG A O 1
ATOM 2911 N N . ARG A 1 366 ? -27.272 -31.686 31.021 1.00 26.92 696 ARG A N 1
ATOM 2912 C CA . ARG A 1 366 ? -26.689 -30.411 31.413 1.00 25.54 696 ARG A CA 1
ATOM 2913 C C . ARG A 1 366 ? -27.689 -29.273 31.282 1.00 26.48 696 ARG A C 1
ATOM 2914 O O . ARG A 1 366 ? -27.672 -28.332 32.086 1.00 28.26 696 ARG A O 1
ATOM 2922 N N . ASP A 1 367 ? -28.576 -29.350 30.290 1.00 28.11 697 ASP A N 1
ATOM 2923 C CA . ASP A 1 367 ? -29.448 -28.217 29.998 1.00 29.44 697 ASP A CA 1
ATOM 2924 C C . ASP A 1 367 ? -30.476 -27.995 31.104 1.00 30.52 697 ASP A C 1
ATOM 2925 O O . ASP A 1 367 ? -30.722 -26.851 31.500 1.00 32.55 697 ASP A O 1
ATOM 2930 N N . THR A 1 368 ? -31.061 -29.074 31.641 1.00 28.25 698 THR A N 1
ATOM 2931 C CA . THR A 1 368 ? -32.100 -28.956 32.656 1.00 30.61 698 THR A CA 1
ATOM 2932 C C . THR A 1 368 ? -31.689 -29.481 34.021 1.00 31.79 698 THR A C 1
ATOM 2933 O O . THR A 1 368 ? -32.356 -29.165 35.013 1.00 33.18 698 THR A O 1
ATOM 2937 N N . GLY A 1 369 ? -30.625 -30.274 34.100 1.00 29.09 699 GLY A N 1
ATOM 2938 C CA . GLY A 1 369 ? -30.258 -30.907 35.344 1.00 29.74 699 GLY A CA 1
ATOM 2939 C C . GLY A 1 369 ? -31.048 -32.148 35.693 1.00 32.72 699 GLY A C 1
ATOM 2940 O O . GLY A 1 369 ? -30.833 -32.708 36.774 1.00 33.83 699 GLY A O 1
ATOM 2941 N N . GLU A 1 370 ? -31.953 -32.598 34.825 1.00 30.60 700 GLU A N 1
ATOM 2942 C CA . GLU A 1 370 ? -32.746 -33.782 35.131 1.00 31.81 700 GLU A CA 1
ATOM 2943 C C . GLU A 1 370 ? -31.860 -35.025 35.151 1.00 30.47 700 GLU A C 1
ATOM 2944 O O . GLU A 1 370 ? -30.969 -35.187 34.312 1.00 28.86 700 GLU A O 1
ATOM 2950 N N . ALA A 1 371 ? -32.109 -35.896 36.127 1.00 33.90 701 ALA A N 1
ATOM 2951 C CA . ALA A 1 371 ? -31.356 -37.125 36.312 1.00 34.14 701 ALA A CA 1
ATOM 2952 C C . ALA A 1 371 ? -32.217 -38.339 35.981 1.00 35.25 701 ALA A C 1
ATOM 2953 O O . ALA A 1 371 ? -33.428 -38.357 36.225 1.00 37.57 701 ALA A O 1
ATOM 2955 N N . TYR A 1 372 ? -31.562 -39.368 35.445 1.00 34.68 702 TYR A N 1
ATOM 2956 C CA . TYR A 1 372 ? -32.201 -40.599 35.012 1.00 33.45 702 TYR A CA 1
ATOM 2957 C C . TYR A 1 372 ? -31.408 -41.785 35.542 1.00 32.67 702 TYR A C 1
ATOM 2958 O O . TYR A 1 372 ? -30.178 -41.803 35.459 1.00 35.09 702 TYR A O 1
ATOM 2967 N N . GLN A 1 373 ? -32.117 -42.781 36.059 1.00 37.82 703 GLN A N 1
ATOM 2968 C CA . GLN A 1 373 ? -31.505 -44.053 36.419 1.00 44.45 703 GLN A CA 1
ATOM 2969 C C . GLN A 1 373 ? -31.692 -45.007 35.248 1.00 40.61 703 GLN A C 1
ATOM 2970 O O . GLN A 1 373 ? -32.828 -45.336 34.891 1.00 44.86 703 GLN A O 1
ATOM 2976 N N . ILE A 1 374 ? -30.591 -45.445 34.646 1.00 38.14 704 ILE A N 1
ATOM 2977 C CA . ILE A 1 374 ? -30.650 -46.228 33.417 1.00 43.17 704 ILE A CA 1
ATOM 2978 C C . ILE A 1 374 ? -29.864 -47.518 33.610 1.00 46.95 704 ILE A C 1
ATOM 2979 O O . ILE A 1 374 ? -28.698 -47.480 34.015 1.00 43.62 704 ILE A O 1
ATOM 2984 N N . SER A 1 375 ? -30.494 -48.650 33.303 1.00 47.03 705 SER A N 1
ATOM 2985 C CA . SER A 1 375 ? -29.790 -49.925 33.323 1.00 47.84 705 SER A CA 1
ATOM 2986 C C . SER A 1 375 ? -28.694 -49.932 32.262 1.00 51.09 705 SER A C 1
ATOM 2987 O O . SER A 1 375 ? -28.782 -49.248 31.239 1.00 51.12 705 SER A O 1
ATOM 2990 N N . TRP A 1 376 ? -27.640 -50.711 32.521 1.00 44.59 706 TRP A N 1
ATOM 2991 C CA . TRP A 1 376 ? -26.495 -50.729 31.615 1.00 45.15 706 TRP A CA 1
ATOM 2992 C C . TRP A 1 376 ? -26.905 -51.126 30.201 1.00 44.18 706 TRP A C 1
ATOM 2993 O O . TRP A 1 376 ? -26.343 -50.624 29.218 1.00 42.36 706 TRP A O 1
ATOM 3004 N N . ALA A 1 377 ? -27.882 -52.028 30.082 1.00 49.38 707 ALA A N 1
ATOM 3005 C CA . ALA A 1 377 ? -28.335 -52.471 28.768 1.00 51.58 707 ALA A CA 1
ATOM 3006 C C . ALA A 1 377 ? -28.997 -51.336 27.994 1.00 49.56 707 ALA A C 1
ATOM 3007 O O . ALA A 1 377 ? -28.719 -51.149 26.805 1.00 54.51 707 ALA A O 1
ATOM 3009 N N . ASP A 1 378 ? -29.865 -50.562 28.651 1.00 50.71 708 ASP A N 1
ATOM 3010 C CA . ASP A 1 378 ? -30.586 -49.468 27.999 1.00 47.09 708 ASP A CA 1
ATOM 3011 C C . ASP A 1 378 ? -29.712 -48.251 27.702 1.00 48.90 708 ASP A C 1
ATOM 3012 O O . ASP A 1 378 ? -30.227 -47.260 27.155 1.00 44.85 708 ASP A O 1
ATOM 3017 N N . LEU A 1 379 ? -28.413 -48.308 28.014 1.00 41.69 709 LEU A N 1
ATOM 3018 C CA . LEU A 1 379 ? -27.592 -47.100 28.038 1.00 42.21 709 LEU A CA 1
ATOM 3019 C C . LEU A 1 379 ? -27.486 -46.449 26.664 1.00 46.06 709 LEU A C 1
ATOM 3020 O O . LEU A 1 379 ? -27.823 -45.272 26.500 1.00 45.09 709 LEU A O 1
ATOM 3025 N N . ALA A 1 380 ? -26.956 -47.174 25.677 1.00 39.29 710 ALA A N 1
ATOM 3026 C CA . ALA A 1 380 ? -26.714 -46.553 24.375 1.00 41.98 710 ALA A CA 1
ATOM 3027 C C . ALA A 1 380 ? -27.976 -45.993 23.731 1.00 41.28 710 ALA A C 1
ATOM 3028 O O . ALA A 1 380 ? -27.961 -44.813 23.325 1.00 39.22 710 ALA A O 1
ATOM 3030 N N . PRO A 1 381 ? -29.081 -46.743 23.603 1.00 44.95 711 PRO A N 1
ATOM 3031 C CA . PRO A 1 381 ? -30.289 -46.138 23.013 1.00 46.40 711 PRO A CA 1
ATOM 3032 C C . PRO A 1 381 ? -30.860 -44.992 23.831 1.00 49.29 711 PRO A C 1
ATOM 3033 O O . PRO A 1 381 ? -31.269 -43.970 23.256 1.00 46.02 711 PRO A O 1
ATOM 3037 N N . LYS A 1 382 ? -30.902 -45.130 25.161 1.00 39.76 712 LYS A N 1
ATOM 3038 C CA . LYS A 1 382 ? -31.428 -44.049 25.985 1.00 36.87 712 LYS A CA 1
ATOM 3039 C C . LYS A 1 382 ? -30.587 -42.782 25.844 1.00 38.03 712 LYS A C 1
ATOM 3040 O O . LYS A 1 382 ? -31.129 -41.673 25.821 1.00 38.74 712 LYS A O 1
ATOM 3046 N N . LEU A 1 383 ? -29.264 -42.922 25.715 1.00 34.38 713 LEU A N 1
ATOM 3047 C CA . LEU A 1 383 ? -28.407 -41.742 25.620 1.00 33.71 713 LEU A CA 1
ATOM 3048 C C . LEU A 1 383 ? -28.498 -41.088 24.247 1.00 36.95 713 LEU A C 1
ATOM 3049 O O . LEU A 1 383 ? -28.447 -39.853 24.140 1.00 32.81 713 LEU A O 1
ATOM 3054 N N . LEU A 1 384 ? -28.617 -41.891 23.185 1.00 33.28 714 LEU A N 1
ATOM 3055 C CA . LEU A 1 384 ? -28.904 -41.307 21.872 1.00 34.91 714 LEU A CA 1
ATOM 3056 C C . LEU A 1 384 ? -30.202 -40.503 21.907 1.00 35.75 714 LEU A C 1
ATOM 3057 O O . LEU A 1 384 ? -30.265 -39.364 21.403 1.00 33.34 714 LEU A O 1
ATOM 3062 N N . GLU A 1 385 ? -31.250 -41.083 22.499 1.00 36.65 715 GLU A N 1
ATOM 3063 C CA . GLU A 1 385 ? -32.533 -40.392 22.607 1.00 40.62 715 GLU A CA 1
ATOM 3064 C C . GLU A 1 385 ? -32.397 -39.092 23.388 1.00 42.27 715 GLU A C 1
ATOM 3065 O O . GLU A 1 385 ? -32.920 -38.045 22.982 1.00 39.14 715 GLU A O 1
ATOM 3071 N N . LEU A 1 386 ? -31.706 -39.144 24.528 1.00 34.42 716 LEU A N 1
ATOM 3072 C CA . LEU A 1 386 ? -31.552 -37.951 25.351 1.00 30.51 716 LEU A CA 1
ATOM 3073 C C . LEU A 1 386 ? -30.784 -36.865 24.608 1.00 31.45 716 LEU A C 1
ATOM 3074 O O . LEU A 1 386 ? -31.105 -35.681 24.738 1.00 32.70 716 LEU A O 1
ATOM 3079 N N . MET A 1 387 ? -29.754 -37.242 23.842 1.00 29.23 717 MET A N 1
ATOM 3080 C CA . MET A 1 387 ? -29.000 -36.241 23.089 1.00 28.25 717 MET A CA 1
ATOM 3081 C C . MET A 1 387 ? -29.871 -35.581 22.027 1.00 27.60 717 MET A C 1
ATOM 3082 O O . MET A 1 387 ? -29.794 -34.362 21.825 1.00 30.82 717 MET A O 1
ATOM 3087 N N . GLU A 1 388 ? -30.706 -36.372 21.347 1.00 29.25 718 GLU A N 1
ATOM 3088 C CA . GLU A 1 388 ? -31.653 -35.781 20.397 1.00 34.12 718 GLU A CA 1
ATOM 3089 C C . GLU A 1 388 ? -32.607 -34.813 21.094 1.00 33.00 718 GLU A C 1
ATOM 3090 O O . GLU A 1 388 ? -32.908 -33.722 20.569 1.00 31.59 718 GLU A O 1
ATOM 3093 N N . GLY A 1 389 ? -33.078 -35.188 22.286 1.00 32.00 719 GLY A N 1
ATOM 3094 C CA . GLY A 1 389 ? -33.967 -34.319 23.040 1.00 30.18 719 GLY A CA 1
ATOM 3095 C C . GLY A 1 389 ? -33.298 -33.034 23.493 1.00 31.76 719 GLY A C 1
ATOM 3096 O O . GLY A 1 389 ? -33.902 -31.960 23.440 1.00 29.67 719 GLY A O 1
ATOM 3097 N N . ILE A 1 390 ? -32.041 -33.123 23.937 1.00 27.45 720 ILE A N 1
ATOM 3098 C CA . ILE A 1 390 ? -31.301 -31.934 24.363 1.00 24.53 720 ILE A CA 1
ATOM 3099 C C . ILE A 1 390 ? -31.096 -30.988 23.187 1.00 26.08 720 ILE A C 1
ATOM 3100 O O . ILE A 1 390 ? -31.318 -29.776 23.293 1.00 25.05 720 ILE A O 1
ATOM 3105 N N . GLN A 1 391 ? -30.636 -31.527 22.058 1.00 24.72 721 GLN A N 1
ATOM 3106 C CA . GLN A 1 391 ? -30.404 -30.695 20.882 1.00 25.94 721 GLN A CA 1
ATOM 3107 C C . GLN A 1 391 ? -31.679 -29.956 20.489 1.00 23.86 721 GLN A C 1
ATOM 3108 O O . GLN A 1 391 ? -31.679 -28.723 20.298 1.00 27.46 721 GLN A O 1
ATOM 3114 N N . ARG A 1 392 ? -32.799 -30.687 20.428 1.00 25.50 722 ARG A N 1
ATOM 3115 C CA . ARG A 1 392 ? -34.034 -30.037 20.002 1.00 29.94 722 ARG A CA 1
ATOM 3116 C C . ARG A 1 392 ? -34.535 -29.037 21.039 1.00 29.07 722 ARG A C 1
ATOM 3117 O O . ARG A 1 392 ? -35.054 -27.974 20.675 1.00 31.15 722 ARG A O 1
ATOM 3125 N N . SER A 1 393 ? -34.390 -29.348 22.334 1.00 25.96 723 SER A N 1
ATOM 3126 C CA . SER A 1 393 ? -34.869 -28.431 23.363 1.00 26.13 723 SER A CA 1
ATOM 3127 C C . SER A 1 393 ? -34.048 -27.143 23.392 1.00 25.93 723 SER A C 1
ATOM 3128 O O . SER A 1 393 ? -34.609 -26.051 23.559 1.00 28.47 723 SER A O 1
ATOM 3131 N N . LEU A 1 394 ? -32.722 -27.248 23.239 1.00 25.00 724 LEU A N 1
ATOM 3132 C CA . LEU A 1 394 ? -31.882 -26.057 23.128 1.00 25.85 724 LEU A CA 1
ATOM 3133 C C . LEU A 1 394 ? -32.359 -25.171 21.987 1.00 25.19 724 LEU A C 1
ATOM 3134 O O . LEU A 1 394 ? -32.551 -23.954 22.159 1.00 26.33 724 LEU A O 1
ATOM 3139 N N . PHE A 1 395 ? -32.577 -25.772 20.813 1.00 23.72 725 PHE A N 1
ATOM 3140 C CA . PHE A 1 395 ? -33.045 -24.971 19.684 1.00 22.51 725 PHE A CA 1
ATOM 3141 C C . PHE A 1 395 ? -34.403 -24.335 19.966 1.00 27.49 725 PHE A C 1
ATOM 3142 O O . PHE A 1 395 ? -34.610 -23.148 19.692 1.00 25.31 725 PHE A O 1
ATOM 3150 N N . GLU A 1 396 ? -35.357 -25.114 20.478 1.00 25.76 726 GLU A N 1
ATOM 3151 C CA . GLU A 1 396 ? -36.712 -24.593 20.641 1.00 26.30 726 GLU A CA 1
ATOM 3152 C C . GLU A 1 396 ? -36.765 -23.469 21.668 1.00 28.00 726 GLU A C 1
ATOM 3153 O O . GLU A 1 396 ? -37.475 -22.473 21.469 1.00 26.94 726 GLU A O 1
ATOM 3159 N N . LYS A 1 397 ? -36.000 -23.589 22.758 1.00 27.06 727 LYS A N 1
ATOM 3160 C CA . LYS A 1 397 ? -36.004 -22.527 23.758 1.00 26.72 727 LYS A CA 1
ATOM 3161 C C . LYS A 1 397 ? -35.353 -21.266 23.207 1.00 28.08 727 LYS A C 1
ATOM 3162 O O . LYS A 1 397 ? -35.833 -20.146 23.456 1.00 26.17 727 LYS A O 1
ATOM 3168 N N . ALA A 1 398 ? -34.272 -21.430 22.435 1.00 25.07 728 ALA A N 1
ATOM 3169 C CA . ALA A 1 398 ? -33.644 -20.265 21.825 1.00 23.12 728 ALA A CA 1
ATOM 3170 C C . ALA A 1 398 ? -34.572 -19.598 20.815 1.00 25.10 728 ALA A C 1
ATOM 3171 O O . ALA A 1 398 ? -34.625 -18.365 20.732 1.00 24.00 728 ALA A O 1
ATOM 3173 N N . LYS A 1 399 ? -35.309 -20.395 20.038 1.00 23.37 729 LYS A N 1
ATOM 3174 C CA . LYS A 1 399 ? -36.234 -19.820 19.067 1.00 26.13 729 LYS A CA 1
ATOM 3175 C C . LYS A 1 399 ? -37.356 -19.072 19.770 1.00 31.47 729 LYS A C 1
ATOM 3176 O O . LYS A 1 399 ? -37.790 -18.008 19.302 1.00 26.89 729 LYS A O 1
ATOM 3182 N N . ALA A 1 400 ? -37.827 -19.599 20.905 1.00 28.44 730 ALA A N 1
ATOM 3183 C CA . ALA A 1 400 ? -38.826 -18.873 21.682 1.00 30.14 730 ALA A CA 1
ATOM 3184 C C . ALA A 1 400 ? -38.286 -17.527 22.145 1.00 30.80 730 ALA A C 1
ATOM 3185 O O . ALA A 1 400 ? -38.991 -16.507 22.080 1.00 30.87 730 ALA A O 1
ATOM 3187 N N . ARG A 1 401 ? -37.032 -17.499 22.614 1.00 28.05 731 ARG A N 1
ATOM 3188 C CA . ARG A 1 401 ? -36.449 -16.229 23.047 1.00 25.97 731 ARG A CA 1
ATOM 3189 C C . ARG A 1 401 ? -36.294 -15.257 21.877 1.00 29.44 731 ARG A C 1
ATOM 3190 O O . ARG A 1 401 ? -36.467 -14.039 22.038 1.00 30.32 731 ARG A O 1
ATOM 3198 N N . LEU A 1 402 ? -35.951 -15.775 20.695 1.00 28.96 732 LEU A N 1
ATOM 3199 C CA . LEU A 1 402 ? -35.880 -14.925 19.509 1.00 26.36 732 LEU A CA 1
ATOM 3200 C C . LEU A 1 402 ? -37.231 -14.287 19.218 1.00 29.54 732 LEU A C 1
ATOM 3201 O O . LEU A 1 402 ? -37.322 -13.075 18.994 1.00 30.10 732 LEU A O 1
ATOM 3206 N N . HIS A 1 403 ? -38.289 -15.098 19.209 1.00 27.66 733 HIS A N 1
ATOM 3207 C CA . HIS A 1 403 ? -39.625 -14.562 18.939 1.00 31.14 733 HIS A CA 1
ATOM 3208 C C . HIS A 1 403 ? -40.016 -13.512 19.970 1.00 30.51 733 HIS A C 1
ATOM 3209 O O . HIS A 1 403 ? -40.566 -12.461 19.619 1.00 32.96 733 HIS A O 1
ATOM 3216 N N . GLU A 1 404 ? -39.742 -13.779 21.250 1.00 29.36 734 GLU A N 1
ATOM 3217 C CA . GLU A 1 404 ? -40.073 -12.815 22.293 1.00 34.05 734 GLU A CA 1
ATOM 3218 C C . GLU A 1 404 ? -39.243 -11.543 22.194 1.00 37.40 734 GLU A C 1
ATOM 3219 O O . GLU A 1 404 ? -39.642 -10.513 22.750 1.00 42.19 734 GLU A O 1
ATOM 3221 N N . GLY A 1 405 ? -38.110 -11.584 21.506 1.00 29.93 735 GLY A N 1
ATOM 3222 C CA . GLY A 1 405 ? -37.280 -10.404 21.404 1.00 27.95 735 GLY A CA 1
ATOM 3223 C C . GLY A 1 405 ? -37.574 -9.465 20.255 1.00 27.26 735 GLY A C 1
ATOM 3224 O O . GLY A 1 405 ? -36.873 -8.459 20.113 1.00 28.36 735 GLY A O 1
ATOM 3225 N N . ILE A 1 406 ? -38.583 -9.743 19.433 1.00 26.41 736 ILE A N 1
ATOM 3226 C CA . ILE A 1 406 ? -38.890 -8.925 18.261 1.00 23.67 736 ILE A CA 1
ATOM 3227 C C . ILE A 1 406 ? -40.274 -8.324 18.439 1.00 27.70 736 ILE A C 1
ATOM 3228 O O . ILE A 1 406 ? -41.262 -9.058 18.578 1.00 29.04 736 ILE A O 1
ATOM 3233 N N . GLU A 1 407 ? -40.348 -6.996 18.432 1.00 26.75 737 GLU A N 1
ATOM 3234 C CA . GLU A 1 407 ? -41.608 -6.281 18.553 1.00 29.37 737 GLU A CA 1
ATOM 3235 C C . GLU A 1 407 ? -41.968 -5.713 17.202 1.00 26.62 737 GLU A C 1
ATOM 3236 O O . GLU A 1 407 ? -41.160 -5.047 16.554 1.00 28.83 737 GLU A O 1
ATOM 3242 N N . LYS A 1 408 ? -43.218 -5.912 16.776 1.00 28.74 738 LYS A N 1
ATOM 3243 C CA . LYS A 1 408 ? -43.739 -5.361 15.512 1.00 29.95 738 LYS A CA 1
ATOM 3244 C C . LYS A 1 408 ? -44.294 -3.965 15.813 1.00 30.82 738 LYS A C 1
ATOM 3245 O O . LYS A 1 408 ? -45.087 -3.818 16.730 1.00 32.15 738 LYS A O 1
ATOM 3251 N N . ILE A 1 409 ? -43.851 -2.934 15.079 1.00 27.57 739 ILE A N 1
ATOM 3252 C CA . ILE A 1 409 ? -44.223 -1.554 15.337 1.00 28.53 739 ILE A CA 1
ATOM 3253 C C . ILE A 1 409 ? -44.731 -0.923 14.050 1.00 30.70 739 ILE A C 1
ATOM 3254 O O . ILE A 1 409 ? -44.571 -1.459 12.952 1.00 29.57 739 ILE A O 1
ATOM 3259 N N . SER A 1 410 ? -45.368 0.229 14.209 1.00 31.22 740 SER A N 1
ATOM 3260 C CA A SER A 1 410 ? -45.920 0.985 13.097 0.48 30.33 740 SER A CA 1
ATOM 3261 C CA B SER A 1 410 ? -45.912 0.981 13.092 0.52 30.19 740 SER A CA 1
ATOM 3262 C C . SER A 1 410 ? -45.350 2.385 12.966 1.00 33.35 740 SER A C 1
ATOM 3263 O O . SER A 1 410 ? -45.319 2.916 11.855 1.00 33.99 740 SER A O 1
ATOM 3268 N N . THR A 1 411 ? -44.903 3.000 14.063 1.00 35.48 741 THR A N 1
ATOM 3269 C CA . THR A 1 411 ? -44.437 4.381 14.029 1.00 31.93 741 THR A CA 1
ATOM 3270 C C . THR A 1 411 ? -43.141 4.524 14.813 1.00 33.24 741 THR A C 1
ATOM 3271 O O . THR A 1 411 ? -42.793 3.688 15.653 1.00 33.24 741 THR A O 1
ATOM 3275 N N . PHE A 1 412 ? -42.444 5.631 14.549 1.00 35.77 742 PHE A N 1
ATOM 3276 C CA . PHE A 1 412 ? -41.127 5.829 15.144 1.00 37.10 742 PHE A CA 1
ATOM 3277 C C . PHE A 1 412 ? -41.188 6.008 16.656 1.00 35.06 742 PHE A C 1
ATOM 3278 O O . PHE A 1 412 ? -40.210 5.699 17.349 1.00 34.57 742 PHE A O 1
ATOM 3286 N N . ASP A 1 413 ? -42.307 6.505 17.188 1.00 36.55 743 ASP A N 1
ATOM 3287 C CA . ASP A 1 413 ? -42.396 6.716 18.629 1.00 39.69 743 ASP A CA 1
ATOM 3288 C C . ASP A 1 413 ? -42.392 5.419 19.434 1.00 41.09 743 ASP A C 1
ATOM 3289 O O . ASP A 1 413 ? -42.206 5.475 20.654 1.00 40.81 743 ASP A O 1
ATOM 3294 N N . GLU A 1 414 ? -42.568 4.260 18.793 1.00 35.55 744 GLU A N 1
ATOM 3295 C CA . GLU A 1 414 ? -42.461 2.979 19.486 1.00 33.21 744 GLU A CA 1
ATOM 3296 C C . GLU A 1 414 ? -41.017 2.489 19.603 1.00 33.55 744 GLU A C 1
ATOM 3297 O O . GLU A 1 414 ? -40.738 1.572 20.407 1.00 36.54 744 GLU A O 1
ATOM 3303 N N . VAL A 1 415 ? -40.096 3.109 18.854 1.00 29.09 745 VAL A N 1
ATOM 3304 C CA . VAL A 1 415 ? -38.747 2.559 18.702 1.00 27.09 745 VAL A CA 1
ATOM 3305 C C . VAL A 1 415 ? -37.988 2.595 20.020 1.00 34.55 745 VAL A C 1
ATOM 3306 O O . VAL A 1 415 ? -37.442 1.577 20.457 1.00 33.36 745 VAL A O 1
ATOM 3310 N N . MET A 1 416 ? -37.892 3.770 20.644 1.00 36.13 746 MET A N 1
ATOM 3311 C CA . MET A 1 416 ? -37.089 3.868 21.862 1.00 37.29 746 MET A CA 1
ATOM 3312 C C . MET A 1 416 ? -37.612 3.006 23.006 1.00 35.43 746 MET A C 1
ATOM 3313 O O . MET A 1 416 ? -36.785 2.372 23.682 1.00 35.19 746 MET A O 1
ATOM 3318 N N . PRO A 1 417 ? -38.919 2.926 23.276 1.00 32.22 747 PRO A N 1
ATOM 3319 C CA . PRO A 1 417 ? -39.378 1.938 24.267 1.00 36.43 747 PRO A CA 1
ATOM 3320 C C . PRO A 1 417 ? -38.940 0.522 23.936 1.00 37.07 747 PRO A C 1
ATOM 3321 O O . PRO A 1 417 ? -38.454 -0.200 24.827 1.00 35.67 747 PRO A O 1
ATOM 3325 N N . ALA A 1 418 ? -39.077 0.108 22.665 1.00 32.04 748 ALA A N 1
ATOM 3326 C CA . ALA A 1 418 ? -38.638 -1.240 22.299 1.00 30.79 748 ALA A CA 1
ATOM 3327 C C . ALA A 1 418 ? -37.138 -1.436 22.513 1.00 31.10 748 ALA A C 1
ATOM 3328 O O . ALA A 1 418 ? -36.708 -2.478 23.027 1.00 31.66 748 ALA A O 1
ATOM 3330 N N . LEU A 1 419 ? -36.321 -0.459 22.110 1.00 28.06 749 LEU A N 1
ATOM 3331 C CA . LEU A 1 419 ? -34.877 -0.587 22.299 1.00 30.15 749 LEU A CA 1
ATOM 3332 C C . LEU A 1 419 ? -34.520 -0.632 23.776 1.00 33.87 749 LEU A C 1
ATOM 3333 O O . LEU A 1 419 ? -33.575 -1.332 24.165 1.00 34.01 749 LEU A O 1
ATOM 3338 N N . ASN A 1 420 ? -35.269 0.090 24.610 1.00 36.89 750 ASN A N 1
ATOM 3339 C CA . ASN A 1 420 ? -34.998 0.071 26.041 1.00 38.47 750 ASN A CA 1
ATOM 3340 C C . ASN A 1 420 ? -35.379 -1.263 26.668 1.00 37.60 750 ASN A C 1
ATOM 3341 O O . ASN A 1 420 ? -34.786 -1.658 27.680 1.00 41.98 750 ASN A O 1
ATOM 3346 N N . ARG A 1 421 ? -36.348 -1.971 26.086 1.00 32.91 751 ARG A N 1
ATOM 3347 C CA . ARG A 1 421 ? -36.646 -3.346 26.491 1.00 34.24 751 ARG A CA 1
ATOM 3348 C C . ARG A 1 421 ? -35.654 -4.375 25.934 1.00 32.52 751 ARG A C 1
ATOM 3349 O O . ARG A 1 421 ? -35.881 -5.579 26.092 1.00 36.45 751 ARG A O 1
ATOM 3357 N N . LYS A 1 422 ? -34.577 -3.929 25.286 1.00 29.27 752 LYS A N 1
ATOM 3358 C CA . LYS A 1 422 ? -33.581 -4.820 24.686 1.00 28.57 752 LYS A CA 1
ATOM 3359 C C . LYS A 1 422 ? -34.199 -5.723 23.619 1.00 28.03 752 LYS A C 1
ATOM 3360 O O . LYS A 1 422 ? -33.862 -6.899 23.493 1.00 28.93 752 LYS A O 1
ATOM 3366 N N . HIS A 1 423 ? -35.102 -5.157 22.824 1.00 28.90 753 HIS A N 1
ATOM 3367 C CA . HIS A 1 423 ? -35.751 -5.883 21.747 1.00 26.37 753 HIS A CA 1
ATOM 3368 C C . HIS A 1 423 ? -35.321 -5.320 20.396 1.00 25.74 753 HIS A C 1
ATOM 3369 O O . HIS A 1 423 ? -34.805 -4.203 20.298 1.00 28.90 753 HIS A O 1
ATOM 3376 N N . LEU A 1 424 ? -35.515 -6.125 19.356 1.00 25.17 754 LEU A N 1
ATOM 3377 C CA . LEU A 1 424 ? -35.482 -5.651 17.979 1.00 24.78 754 LEU A CA 1
ATOM 3378 C C . LEU A 1 424 ? -36.878 -5.190 17.567 1.00 24.62 754 LEU A C 1
ATOM 3379 O O . LEU A 1 424 ? -37.876 -5.520 18.209 1.00 24.45 754 LEU A O 1
ATOM 3384 N N . VAL A 1 425 ? -36.953 -4.432 16.472 1.00 24.52 755 VAL A N 1
ATOM 3385 C CA . VAL A 1 425 ? -38.247 -4.012 15.940 1.00 24.93 755 VAL A CA 1
ATOM 3386 C C . VAL A 1 425 ? -38.396 -4.484 14.504 1.00 25.58 755 VAL A C 1
ATOM 3387 O O . VAL A 1 425 ? -37.442 -4.478 13.728 1.00 24.14 755 VAL A O 1
ATOM 3391 N N . LEU A 1 426 ? -39.606 -4.882 14.147 1.00 24.90 756 LEU A N 1
ATOM 3392 C CA . LEU A 1 426 ? -39.950 -5.172 12.766 1.00 24.05 756 LEU A CA 1
ATOM 3393 C C . LEU A 1 426 ? -40.906 -4.073 12.340 1.00 24.32 756 LEU A C 1
ATOM 3394 O O . LEU A 1 426 ? -41.966 -3.905 12.954 1.00 26.47 756 LEU A O 1
ATOM 3399 N N . ALA A 1 427 ? -40.519 -3.315 11.320 1.00 24.32 757 ALA A N 1
ATOM 3400 C CA . ALA A 1 427 ? -41.228 -2.095 10.970 1.00 25.55 757 ALA A CA 1
ATOM 3401 C C . ALA A 1 427 ? -41.392 -1.992 9.464 1.00 24.87 757 ALA A C 1
ATOM 3402 O O . ALA A 1 427 ? -40.519 -2.420 8.708 1.00 24.45 757 ALA A O 1
ATOM 3404 N N . PRO A 1 428 ? -42.496 -1.417 8.996 1.00 25.39 758 PRO A N 1
ATOM 3405 C CA . PRO A 1 428 ? -42.634 -1.185 7.554 1.00 25.48 758 PRO A CA 1
ATOM 3406 C C . PRO A 1 428 ? -41.750 -0.013 7.138 1.00 27.32 758 PRO A C 1
ATOM 3407 O O . PRO A 1 428 ? -41.754 1.037 7.785 1.00 25.98 758 PRO A O 1
ATOM 3411 N N . TRP A 1 429 ? -40.980 -0.200 6.064 1.00 25.42 759 TRP A N 1
ATOM 3412 C CA . TRP A 1 429 ? -39.956 0.761 5.681 1.00 25.39 759 TRP A CA 1
ATOM 3413 C C . TRP A 1 429 ? -39.987 1.022 4.179 1.00 25.58 759 TRP A C 1
ATOM 3414 O O . TRP A 1 429 ? -40.176 0.095 3.373 1.00 27.40 759 TRP A O 1
ATOM 3425 N N . CYS A 1 430 ? -39.788 2.303 3.822 1.00 26.05 760 CYS A N 1
ATOM 3426 C CA . CYS A 1 430 ? -39.678 2.758 2.440 1.00 28.28 760 CYS A CA 1
ATOM 3427 C C . CYS A 1 430 ? -38.341 2.404 1.792 1.00 29.86 760 CYS A C 1
ATOM 3428 O O . CYS A 1 430 ? -38.213 2.540 0.572 1.00 30.74 760 CYS A O 1
ATOM 3431 N N . GLU A 1 431 ? -37.349 1.950 2.563 1.00 25.38 761 GLU A N 1
ATOM 3432 C CA . GLU A 1 431 ? -36.057 1.481 2.056 1.00 30.20 761 GLU A CA 1
ATOM 3433 C C . GLU A 1 431 ? -35.145 2.594 1.540 1.00 29.89 761 GLU A C 1
ATOM 3434 O O . GLU A 1 431 ? -34.136 2.303 0.889 1.00 34.50 761 GLU A O 1
ATOM 3440 N N . ASP A 1 432 ? -35.437 3.857 1.848 1.00 30.60 762 ASP A N 1
ATOM 3441 C CA . ASP A 1 432 ? -34.540 4.947 1.440 1.00 31.23 762 ASP A CA 1
ATOM 3442 C C . ASP A 1 432 ? -33.264 4.962 2.288 1.00 27.32 762 ASP A C 1
ATOM 3443 O O . ASP A 1 432 ? -33.345 5.119 3.527 1.00 33.73 762 ASP A O 1
ATOM 3448 N N . PRO A 1 433 ? -32.083 4.830 1.674 1.00 33.81 763 PRO A N 1
ATOM 3449 C CA . PRO A 1 433 ? -30.822 4.830 2.449 1.00 35.95 763 PRO A CA 1
ATOM 3450 C C . PRO A 1 433 ? -30.603 6.090 3.269 1.00 29.45 763 PRO A C 1
ATOM 3451 O O . PRO A 1 433 ? -30.018 6.016 4.367 1.00 28.78 763 PRO A O 1
ATOM 3455 N N . GLU A 1 434 ? -31.032 7.249 2.748 1.00 30.86 764 GLU A N 1
ATOM 3456 C CA . GLU A 1 434 ? -30.971 8.470 3.538 1.00 31.13 764 GLU A CA 1
ATOM 3457 C C . GLU A 1 434 ? -31.720 8.291 4.847 1.00 30.61 764 GLU A C 1
ATOM 3458 O O . GLU A 1 434 ? -31.246 8.712 5.908 1.00 31.94 764 GLU A O 1
ATOM 3464 N N . SER A 1 435 ? -32.885 7.644 4.797 1.00 26.91 765 SER A N 1
ATOM 3465 C CA . SER A 1 435 ? -33.639 7.457 6.027 1.00 27.72 765 SER A CA 1
ATOM 3466 C C . SER A 1 435 ? -32.920 6.518 6.980 1.00 26.32 765 SER A C 1
ATOM 3467 O O . SER A 1 435 ? -32.998 6.713 8.197 1.00 27.74 765 SER A O 1
ATOM 3470 N N . GLU A 1 436 ? -32.212 5.501 6.470 1.00 25.64 766 GLU A N 1
ATOM 3471 C CA . GLU A 1 436 ? -31.469 4.663 7.416 1.00 26.35 766 GLU A CA 1
ATOM 3472 C C . GLU A 1 436 ? -30.380 5.462 8.132 1.00 28.07 766 GLU A C 1
ATOM 3473 O O . GLU A 1 436 ? -30.193 5.327 9.351 1.00 26.86 766 GLU A O 1
ATOM 3479 N N . GLU A 1 437 ? -29.668 6.319 7.400 1.00 28.34 767 GLU A N 1
ATOM 3480 C CA . GLU A 1 437 ? -28.660 7.134 8.078 1.00 33.12 767 GLU A CA 1
ATOM 3481 C C . GLU A 1 437 ? -29.300 8.078 9.094 1.00 29.72 767 GLU A C 1
ATOM 3482 O O . GLU A 1 437 ? -28.794 8.243 10.220 1.00 31.56 767 GLU A O 1
ATOM 3488 N N . GLN A 1 438 ? -30.443 8.665 8.734 1.00 27.68 768 GLN A N 1
ATOM 3489 C CA . GLN A 1 438 ? -31.131 9.549 9.666 1.00 27.67 768 GLN A CA 1
ATOM 3490 C C . GLN A 1 438 ? -31.570 8.793 10.914 1.00 34.28 768 GLN A C 1
ATOM 3491 O O . GLN A 1 438 ? -31.471 9.313 12.028 1.00 33.33 768 GLN A O 1
ATOM 3497 N N . ILE A 1 439 ? -32.052 7.558 10.748 1.00 28.38 769 ILE A N 1
ATOM 3498 C CA . ILE A 1 439 ? -32.538 6.782 11.886 1.00 31.84 769 ILE A CA 1
ATOM 3499 C C . ILE A 1 439 ? -31.390 6.402 12.818 1.00 29.81 769 ILE A C 1
ATOM 3500 O O . ILE A 1 439 ? -31.530 6.454 14.049 1.00 29.25 769 ILE A O 1
ATOM 3505 N N . LYS A 1 440 ? -30.250 6.001 12.248 1.00 28.20 770 LYS A N 1
ATOM 3506 C CA . LYS A 1 440 ? -29.062 5.736 13.061 1.00 28.00 770 LYS A CA 1
ATOM 3507 C C . LYS A 1 440 ? -28.694 6.959 13.894 1.00 34.97 770 LYS A C 1
ATOM 3508 O O . LYS A 1 440 ? -28.486 6.860 15.113 1.00 39.04 770 LYS A O 1
ATOM 3514 N N . LYS A 1 441 ? -28.659 8.135 13.258 1.00 31.92 771 LYS A N 1
ATOM 3515 C CA . LYS A 1 441 ? -28.284 9.342 13.995 1.00 33.89 771 LYS A CA 1
ATOM 3516 C C . LYS A 1 441 ? -29.311 9.691 15.070 1.00 35.73 771 LYS A C 1
ATOM 3517 O O . LYS A 1 441 ? -28.944 10.033 16.203 1.00 35.91 771 LYS A O 1
ATOM 3523 N N . GLU A 1 442 ? -30.604 9.609 14.738 1.00 31.91 772 GLU A N 1
ATOM 3524 C CA . GLU A 1 442 ? -31.632 9.990 15.698 1.00 34.33 772 GLU A CA 1
ATOM 3525 C C . GLU A 1 442 ? -31.657 9.047 16.894 1.00 39.65 772 GLU A C 1
ATOM 3526 O O . GLU A 1 442 ? -31.783 9.500 18.036 1.00 37.79 772 GLU A O 1
ATOM 3532 N N . THR A 1 443 ? -31.540 7.734 16.664 1.00 31.92 773 THR A N 1
ATOM 3533 C CA . THR A 1 443 ? -31.562 6.812 17.796 1.00 34.74 773 THR A CA 1
ATOM 3534 C C . THR A 1 443 ? -30.293 6.929 18.632 1.00 35.23 773 THR A C 1
ATOM 3535 O O . THR A 1 443 ? -30.350 6.825 19.864 1.00 37.57 773 THR A O 1
ATOM 3539 N N . GLN A 1 444 ? -29.144 7.165 17.992 1.00 37.57 774 GLN A N 1
ATOM 3540 C CA . GLN A 1 444 ? -27.928 7.413 18.759 1.00 39.37 774 GLN A CA 1
ATOM 3541 C C . GLN A 1 444 ? -28.090 8.638 19.651 1.00 45.43 774 GLN A C 1
ATOM 3542 O O . GLN A 1 444 ? -27.740 8.605 20.839 1.00 45.35 774 GLN A O 1
ATOM 3548 N N . LYS A 1 445 ? -28.654 9.719 19.108 1.00 46.56 775 LYS A N 1
ATOM 3549 C CA . LYS A 1 445 ? -28.781 10.933 19.905 1.00 51.14 775 LYS A CA 1
ATOM 3550 C C . LYS A 1 445 ? -29.843 10.790 20.985 1.00 51.42 775 LYS A C 1
ATOM 3551 O O . LYS A 1 445 ? -29.689 11.335 22.081 1.00 57.65 775 LYS A O 1
ATOM 3557 N N . LEU A 1 446 ? -30.928 10.070 20.700 1.00 43.58 776 LEU A N 1
ATOM 3558 C CA . LEU A 1 446 ? -31.930 9.831 21.730 1.00 37.43 776 LEU A CA 1
ATOM 3559 C C . LEU A 1 446 ? -31.362 8.984 22.859 1.00 45.46 776 LEU A C 1
ATOM 3560 O O . LEU A 1 446 ? -31.678 9.214 24.030 1.00 51.12 776 LEU A O 1
ATOM 3565 N N . SER A 1 447 ? -30.517 8.000 22.531 1.00 43.91 777 SER A N 1
ATOM 3566 C CA . SER A 1 447 ? -29.869 7.225 23.583 1.00 44.97 777 SER A CA 1
ATOM 3567 C C . SER A 1 447 ? -28.910 8.087 24.393 1.00 50.75 777 SER A C 1
ATOM 3568 O O . SER A 1 447 ? -28.891 8.006 25.626 1.00 51.10 777 SER A O 1
ATOM 3571 N N . GLU A 1 448 ? -28.111 8.919 23.718 1.00 55.97 778 GLU A N 1
ATOM 3572 C CA . GLU A 1 448 ? -27.249 9.874 24.411 1.00 56.98 778 GLU A CA 1
ATOM 3573 C C . GLU A 1 448 ? -28.057 10.731 25.382 1.00 60.91 778 GLU A C 1
ATOM 3574 O O . GLU A 1 448 ? -27.785 10.762 26.588 1.00 66.00 778 GLU A O 1
ATOM 3580 N N . ILE A 1 449 ? -29.073 11.425 24.860 1.00 59.16 779 ILE A N 1
ATOM 3581 C CA . ILE A 1 449 ? -29.905 12.316 25.666 1.00 60.47 779 ILE A CA 1
ATOM 3582 C C . ILE A 1 449 ? -30.529 11.567 26.836 1.00 68.86 779 ILE A C 1
ATOM 3583 O O . ILE A 1 449 ? -30.579 12.074 27.962 1.00 74.60 779 ILE A O 1
ATOM 3588 N N . GLN A 1 450 ? -31.008 10.348 26.590 1.00 72.42 780 GLN A N 1
ATOM 3589 C CA . GLN A 1 450 ? -31.637 9.570 27.651 1.00 71.02 780 GLN A CA 1
ATOM 3590 C C . GLN A 1 450 ? -30.609 9.063 28.654 1.00 73.39 780 GLN A C 1
ATOM 3591 O O . GLN A 1 450 ? -30.877 9.022 29.860 1.00 75.03 780 GLN A O 1
ATOM 3597 N N . THR A 1 462 ? -22.476 1.250 20.959 1.00 47.16 792 THR A N 1
ATOM 3598 C CA . THR A 1 462 ? -23.221 2.447 20.580 1.00 47.74 792 THR A CA 1
ATOM 3599 C C . THR A 1 462 ? -24.710 2.252 20.827 1.00 49.99 792 THR A C 1
ATOM 3600 O O . THR A 1 462 ? -25.188 1.124 20.969 1.00 53.35 792 THR A O 1
ATOM 3602 N N . GLY A 1 463 ? -25.441 3.359 20.877 1.00 39.22 793 GLY A N 1
ATOM 3603 C CA . GLY A 1 463 ? -26.877 3.316 21.012 1.00 39.65 793 GLY A CA 1
ATOM 3604 C C . GLY A 1 463 ? -27.646 3.357 19.712 1.00 37.14 793 GLY A C 1
ATOM 3605 O O . GLY A 1 463 ? -28.878 3.288 19.742 1.00 38.48 793 GLY A O 1
ATOM 3606 N N . ALA A 1 464 ? -26.966 3.464 18.573 1.00 36.99 794 ALA A N 1
ATOM 3607 C CA . ALA A 1 464 ? -27.659 3.603 17.300 1.00 33.90 794 ALA A CA 1
ATOM 3608 C C . ALA A 1 464 ? -28.374 2.314 16.930 1.00 26.01 794 ALA A C 1
ATOM 3609 O O . ALA A 1 464 ? -27.837 1.212 17.085 1.00 28.92 794 ALA A O 1
ATOM 3611 N N . MET A 1 465 ? -29.585 2.460 16.412 1.00 27.04 795 MET A N 1
ATOM 3612 C CA 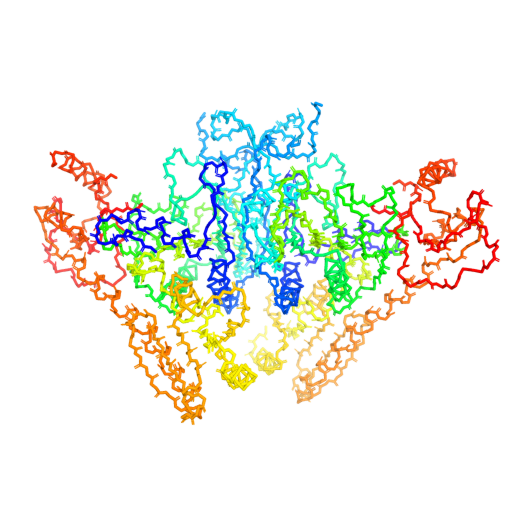. MET A 1 465 ? -30.307 1.355 15.812 1.00 26.47 795 MET A CA 1
ATOM 3613 C C . MET A 1 465 ? -30.063 1.395 14.312 1.00 29.39 795 MET A C 1
ATOM 3614 O O . MET A 1 465 ? -30.101 2.466 13.701 1.00 31.98 795 MET A O 1
ATOM 3619 N N . LYS A 1 466 ? -29.814 0.234 13.713 1.00 23.32 796 LYS A N 1
ATOM 3620 C CA . LYS A 1 466 ? -29.660 0.169 12.265 1.00 23.09 796 LYS A CA 1
ATOM 3621 C C . LYS A 1 466 ? -30.488 -0.990 11.724 1.00 23.51 796 LYS A C 1
ATOM 3622 O O . LYS A 1 466 ? -31.068 -1.766 12.488 1.00 23.76 796 LYS A O 1
ATOM 3628 N N . THR A 1 467 ? -30.567 -1.093 10.395 1.00 22.74 797 THR A N 1
ATOM 3629 C CA . THR A 1 467 ? -31.183 -2.277 9.822 1.00 23.07 797 THR A CA 1
ATOM 3630 C C . THR A 1 467 ? -30.281 -3.475 10.060 1.00 22.53 797 THR A C 1
ATOM 3631 O O . THR A 1 467 ? -29.051 -3.389 9.962 1.00 23.18 797 THR A O 1
ATOM 3635 N N . LEU A 1 468 ? -30.909 -4.595 10.395 1.00 21.47 798 LEU A N 1
ATOM 3636 C CA . LEU A 1 468 ? -30.261 -5.886 10.465 1.00 21.54 798 LEU A CA 1
ATOM 3637 C C . LEU A 1 468 ? -30.473 -6.643 9.166 1.00 23.03 798 LEU A C 1
ATOM 3638 O O . LEU A 1 468 ? -29.519 -7.049 8.508 1.00 23.55 798 LEU A O 1
ATOM 3643 N N . CYS A 1 469 ? -31.722 -6.772 8.738 1.00 21.20 799 CYS A N 1
ATOM 3644 C CA . CYS A 1 469 ? -31.994 -7.317 7.420 1.00 20.85 799 CYS A CA 1
ATOM 3645 C C . CYS A 1 469 ? -33.447 -7.027 7.083 1.00 21.26 799 CYS A C 1
ATOM 3646 O O . CYS A 1 469 ? -34.251 -6.670 7.948 1.00 22.35 799 CYS A O 1
ATOM 3649 N N . ILE A 1 470 ? -33.748 -7.148 5.800 1.00 21.33 800 ILE A N 1
ATOM 3650 C CA . ILE A 1 470 ? -35.119 -7.198 5.303 1.00 21.68 800 ILE A CA 1
ATOM 3651 C C . ILE A 1 470 ? -35.459 -8.680 5.153 1.00 21.44 800 ILE A C 1
ATOM 3652 O O . ILE A 1 470 ? -34.943 -9.323 4.229 1.00 21.23 800 ILE A O 1
ATOM 3657 N N . PRO A 1 471 ? -36.259 -9.269 6.047 1.00 21.50 801 PRO A N 1
ATOM 3658 C CA . PRO A 1 471 ? -36.409 -10.735 6.047 1.00 22.11 801 PRO A CA 1
ATOM 3659 C C . PRO A 1 471 ? -36.986 -11.277 4.748 1.00 22.28 801 PRO A C 1
ATOM 3660 O O . PRO A 1 471 ? -37.843 -10.656 4.110 1.00 22.31 801 PRO A O 1
ATOM 3664 N N . PHE A 1 472 ? -36.526 -12.475 4.374 1.00 21.97 802 PHE A N 1
ATOM 3665 C CA . PHE A 1 472 ? -37.133 -13.176 3.247 1.00 21.33 802 PHE A CA 1
ATOM 3666 C C . PHE A 1 472 ? -38.597 -13.458 3.524 1.00 24.02 802 PHE A C 1
ATOM 3667 O O . PHE A 1 472 ? -39.438 -13.366 2.623 1.00 27.58 802 PHE A O 1
ATOM 3675 N N . ASP A 1 473 ? -38.912 -13.833 4.761 1.00 23.58 803 ASP A N 1
ATOM 3676 C CA . ASP A 1 473 ? -40.290 -14.124 5.159 1.00 26.69 803 ASP A CA 1
ATOM 3677 C C . ASP A 1 473 ? -40.995 -12.789 5.380 1.00 28.50 803 ASP A C 1
ATOM 3678 O O . ASP A 1 473 ? -40.905 -12.180 6.453 1.00 30.94 803 ASP A O 1
ATOM 3683 N N . GLN A 1 474 ? -41.674 -12.317 4.331 1.00 25.12 804 GLN A N 1
ATOM 3684 C CA . GLN A 1 474 ? -42.414 -11.064 4.371 1.00 24.03 804 GLN A CA 1
ATOM 3685 C C . GLN A 1 474 ? -43.878 -11.338 4.659 1.00 29.86 804 GLN A C 1
ATOM 3686 O O . GLN A 1 474 ? -44.558 -11.988 3.846 1.00 33.06 804 GLN A O 1
ATOM 3692 N N . PRO A 1 475 ? -44.396 -10.861 5.783 1.00 26.27 805 PRO A N 1
ATOM 3693 C CA . PRO A 1 475 ? -45.846 -10.770 5.952 1.00 26.35 805 PRO A CA 1
ATOM 3694 C C . PRO A 1 475 ? -46.407 -9.793 4.939 1.00 29.13 805 PRO A C 1
ATOM 3695 O O . PRO A 1 475 ? -45.663 -8.977 4.376 1.00 28.39 805 PRO A O 1
ATOM 3699 N N . PRO A 1 476 ? -47.707 -9.837 4.671 1.00 28.82 806 PRO A N 1
ATOM 3700 C CA . PRO A 1 476 ? -48.259 -8.926 3.668 1.00 29.23 806 PRO A CA 1
ATOM 3701 C C . PRO A 1 476 ? -48.024 -7.477 4.065 1.00 28.92 806 PRO A C 1
ATOM 3702 O O . PRO A 1 476 ? -47.957 -7.138 5.250 1.00 26.16 806 PRO A O 1
ATOM 3706 N N . MET A 1 477 ? -47.897 -6.621 3.049 1.00 26.21 807 MET A N 1
ATOM 3707 C CA . MET A 1 477 ? -47.788 -5.185 3.263 1.00 27.34 807 MET A CA 1
ATOM 3708 C C . MET A 1 477 ? -49.118 -4.561 2.866 1.00 27.17 807 MET A C 1
ATOM 3709 O O . MET A 1 477 ? -49.400 -4.413 1.669 1.00 32.31 807 MET A O 1
ATOM 3714 N N . PRO A 1 478 ? -49.963 -4.202 3.825 1.00 27.52 808 PRO A N 1
ATOM 3715 C CA . PRO A 1 478 ? -51.299 -3.691 3.482 1.00 28.25 808 PRO A CA 1
ATOM 3716 C C . PRO A 1 478 ? -51.202 -2.441 2.623 1.00 31.86 808 PRO A C 1
ATOM 3717 O O . PRO A 1 478 ? -50.396 -1.550 2.884 1.00 30.58 808 PRO A O 1
ATOM 3721 N N . GLU A 1 479 ? -52.031 -2.388 1.585 1.00 30.50 809 GLU A N 1
ATOM 3722 C CA . GLU A 1 479 ? -52.092 -1.216 0.724 1.00 29.79 809 GLU A CA 1
ATOM 3723 C C . GLU A 1 479 ? -52.254 0.046 1.565 1.00 34.72 809 GLU A C 1
ATOM 3724 O O . GLU A 1 479 ? -53.109 0.112 2.448 1.00 36.48 809 GLU A O 1
ATOM 3730 N N . GLY A 1 480 ? -51.395 1.036 1.317 1.00 34.67 810 GLY A N 1
ATOM 3731 C CA . GLY A 1 480 ? -51.453 2.293 2.034 1.00 37.37 810 GLY A CA 1
ATOM 3732 C C . GLY A 1 480 ? -50.602 2.384 3.288 1.00 32.83 810 GLY A C 1
ATOM 3733 O O . GLY A 1 480 ? -50.592 3.445 3.930 1.00 39.12 810 GLY A O 1
ATOM 3734 N N . THR A 1 481 ? -49.915 1.307 3.675 1.00 31.47 811 THR A N 1
ATOM 3735 C CA . THR A 1 481 ? -49.090 1.340 4.880 1.00 30.05 811 THR A CA 1
ATOM 3736 C C . THR A 1 481 ? -47.968 2.352 4.718 1.00 30.76 811 THR A C 1
ATOM 3737 O O . THR A 1 481 ? -47.281 2.366 3.698 1.00 31.21 811 THR A O 1
ATOM 3741 N N . LYS A 1 482 ? -47.793 3.204 5.719 1.00 29.65 812 LYS A N 1
ATOM 3742 C CA . LYS A 1 482 ? -46.768 4.236 5.681 1.00 29.17 812 LYS A CA 1
ATOM 3743 C C . LYS A 1 482 ? -45.467 3.727 6.290 1.00 29.17 812 LYS A C 1
ATOM 3744 O O . LYS A 1 482 ? -45.467 2.913 7.217 1.00 30.18 812 LYS A O 1
ATOM 3750 N N . CYS A 1 483 ? -44.350 4.226 5.766 1.00 28.09 813 CYS A N 1
ATOM 3751 C CA . CYS A 1 483 ? -43.064 3.946 6.380 1.00 27.54 813 CYS A CA 1
ATOM 3752 C C . CYS A 1 483 ? -43.056 4.515 7.794 1.00 27.77 813 CYS A C 1
ATOM 3753 O O . CYS A 1 483 ? -43.521 5.635 8.033 1.00 29.83 813 CYS A O 1
ATOM 3756 N N . PHE A 1 484 ? -42.534 3.725 8.735 1.00 27.29 814 PHE A N 1
ATOM 3757 C CA . PHE A 1 484 ? -42.597 4.080 10.147 1.00 27.52 814 PHE A CA 1
ATOM 3758 C C . PHE A 1 484 ? -41.833 5.352 10.472 1.00 29.10 814 PHE A C 1
ATOM 3759 O O . PHE A 1 484 ? -42.104 5.962 11.511 1.00 28.89 814 PHE A O 1
ATOM 3767 N N . TYR A 1 485 ? -40.893 5.765 9.619 1.00 29.54 815 TYR A N 1
ATOM 3768 C CA . TYR A 1 485 ? -40.075 6.944 9.866 1.00 28.10 815 TYR A CA 1
ATOM 3769 C C . TYR A 1 485 ? -40.412 8.120 8.959 1.00 31.13 815 TYR A C 1
ATOM 3770 O O . TYR A 1 485 ? -40.617 9.229 9.448 1.00 33.73 815 TYR A O 1
ATOM 3779 N N . THR A 1 486 ? -40.467 7.904 7.646 1.00 30.82 816 THR A N 1
ATOM 3780 C CA . THR A 1 486 ? -40.620 8.982 6.674 1.00 30.47 816 THR A CA 1
ATOM 3781 C C . THR A 1 486 ? -42.068 9.285 6.316 1.00 32.13 816 THR A C 1
ATOM 3782 O O . THR A 1 486 ? -42.334 10.334 5.713 1.00 34.03 816 THR A O 1
ATOM 3786 N N . GLY A 1 487 ? -43.010 8.407 6.649 1.00 29.59 817 GLY A N 1
ATOM 3787 C CA . GLY A 1 487 ? -44.377 8.613 6.212 1.00 31.30 817 GLY A CA 1
ATOM 3788 C C . GLY A 1 487 ? -44.613 8.390 4.736 1.00 34.42 817 GLY A C 1
ATOM 3789 O O . GLY A 1 487 ? -45.754 8.550 4.278 1.00 36.53 817 GLY A O 1
ATOM 3790 N N . LYS A 1 488 ? -43.578 8.053 3.975 1.00 30.83 818 LYS A N 1
ATOM 3791 C CA . LYS A 1 488 ? -43.726 7.657 2.585 1.00 32.42 818 LYS A CA 1
ATOM 3792 C C . LYS A 1 488 ? -44.321 6.255 2.505 1.00 35.62 818 LYS A C 1
ATOM 3793 O O . LYS A 1 488 ? -44.419 5.543 3.511 1.00 34.80 818 LYS A O 1
ATOM 3799 N N . PRO A 1 489 ? -44.755 5.826 1.319 1.00 34.83 819 PRO A N 1
ATOM 3800 C CA . PRO A 1 489 ? -45.284 4.461 1.194 1.00 34.91 819 PRO A CA 1
ATOM 3801 C C . PRO A 1 489 ? -44.234 3.430 1.578 1.00 30.43 819 PRO A C 1
ATOM 3802 O O . PRO A 1 489 ? -43.112 3.445 1.073 1.00 33.01 819 PRO A O 1
ATOM 3806 N N . ALA A 1 490 ? -44.608 2.537 2.488 1.00 29.92 820 ALA A N 1
ATOM 3807 C CA . ALA A 1 490 ? -43.688 1.490 2.890 1.00 28.49 820 ALA A CA 1
ATOM 3808 C C . ALA A 1 490 ? -43.540 0.474 1.770 1.00 30.82 820 ALA A C 1
ATOM 3809 O O . ALA A 1 490 ? -44.463 0.237 0.986 1.00 34.07 820 ALA A O 1
ATOM 3811 N N . LYS A 1 491 ? -42.361 -0.132 1.694 1.00 29.07 821 LYS A N 1
ATOM 3812 C CA . LYS A 1 491 ? -42.124 -1.203 0.742 1.00 28.98 821 LYS A CA 1
ATOM 3813 C C . LYS A 1 491 ? -42.068 -2.564 1.408 1.00 31.60 821 LYS A C 1
ATOM 3814 O O . LYS A 1 491 ? -42.830 -3.469 1.036 1.00 31.44 821 LYS A O 1
ATOM 3820 N N . ARG A 1 492 ? -41.205 -2.737 2.409 1.00 27.06 822 ARG A N 1
ATOM 3821 C CA . ARG A 1 492 ? -41.065 -4.063 2.998 1.00 27.61 822 ARG A CA 1
ATOM 3822 C C . ARG A 1 492 ? -40.945 -3.950 4.508 1.00 25.37 822 ARG A C 1
ATOM 3823 O O . ARG A 1 492 ? -40.551 -2.914 5.044 1.00 27.45 822 ARG A O 1
ATOM 3831 N N . TRP A 1 493 ? -41.302 -5.032 5.193 1.00 24.59 823 TRP A N 1
ATOM 3832 C CA . TRP A 1 493 ? -41.040 -5.134 6.621 1.00 23.84 823 TRP A CA 1
ATOM 3833 C C . TRP A 1 493 ? -39.547 -5.349 6.827 1.00 23.32 823 TRP A C 1
ATOM 3834 O O . TRP A 1 493 ? -38.952 -6.230 6.202 1.00 23.51 823 TRP A O 1
ATOM 3845 N N . THR A 1 494 ? -38.953 -4.528 7.684 1.00 23.35 824 THR A N 1
ATOM 3846 C CA . THR A 1 494 ? -37.512 -4.508 7.915 1.00 22.95 824 THR A CA 1
ATOM 3847 C C . THR A 1 494 ? -37.230 -4.708 9.398 1.00 22.86 824 THR A C 1
ATOM 3848 O O . THR A 1 494 ? -37.921 -4.161 10.258 1.00 23.25 824 THR A O 1
ATOM 3852 N N . LEU A 1 495 ? -36.192 -5.493 9.698 1.00 22.38 825 LEU A N 1
ATOM 3853 C CA . LEU A 1 495 ? -35.794 -5.762 11.070 1.00 22.30 825 LEU A CA 1
ATOM 3854 C C . LEU A 1 495 ? -34.695 -4.780 11.456 1.00 22.32 825 LEU A C 1
ATOM 3855 O O . LEU A 1 495 ? -33.716 -4.632 10.722 1.00 23.14 825 LEU A O 1
ATOM 3860 N N . TRP A 1 496 ? -34.871 -4.102 12.584 1.00 22.68 826 TRP A N 1
ATOM 3861 C CA . TRP A 1 496 ? -33.946 -3.085 13.057 1.00 22.83 826 TRP A CA 1
ATOM 3862 C C . TRP A 1 496 ? -33.553 -3.392 14.492 1.00 23.64 826 TRP A C 1
ATOM 3863 O O . TRP A 1 496 ? -34.333 -3.964 15.256 1.00 25.24 826 TRP A O 1
ATOM 3874 N N . GLY A 1 497 ? -32.361 -2.953 14.873 1.00 23.21 827 GLY A N 1
ATOM 3875 C CA . GLY A 1 497 ? -31.988 -3.046 16.274 1.00 23.36 827 GLY A CA 1
ATOM 3876 C C . GLY A 1 497 ? -30.616 -2.457 16.502 1.00 22.92 827 GLY A C 1
ATOM 3877 O O . GLY A 1 497 ? -29.903 -2.098 15.559 1.00 23.59 827 GLY A O 1
ATOM 3878 N N . ARG A 1 498 ? -30.269 -2.341 17.788 1.00 23.69 828 ARG A N 1
ATOM 3879 C CA . ARG A 1 498 ? -28.866 -2.223 18.149 1.00 23.06 828 ARG A CA 1
ATOM 3880 C C . ARG A 1 498 ? -28.134 -3.466 17.646 1.00 23.87 828 ARG A C 1
ATOM 3881 O O . ARG A 1 498 ? -28.729 -4.537 17.477 1.00 25.64 828 ARG A O 1
ATOM 3889 N N . SER A 1 499 ? -26.830 -3.339 17.405 1.00 25.18 829 SER A N 1
ATOM 3890 C CA A SER A 1 499 ? -26.128 -4.403 16.708 0.55 23.19 829 SER A CA 1
ATOM 3891 C CA B SER A 1 499 ? -26.120 -4.372 16.672 0.45 23.74 829 SER A CA 1
ATOM 3892 C C . SER A 1 499 ? -24.667 -4.447 17.117 1.00 25.16 829 SER A C 1
ATOM 3893 O O . SER A 1 499 ? -24.145 -3.544 17.781 1.00 26.49 829 SER A O 1
ATOM 3898 N N . TYR A 1 500 ? -24.024 -5.533 16.709 1.00 26.22 830 TYR A N 1
ATOM 3899 C CA . TYR A 1 500 ? -22.580 -5.678 16.805 1.00 25.24 830 TYR A CA 1
ATOM 3900 C C . TYR A 1 500 ? -21.985 -5.105 15.531 1.00 35.27 830 TYR A C 1
ATOM 3901 O O . TYR A 1 500 ? -22.711 -4.636 14.649 1.00 36.70 830 TYR A O 1
ATOM 3911 N N . VAL B 1 4 ? 1.782 -32.918 -21.819 1.00 50.00 334 VAL B N 1
ATOM 3912 C CA . VAL B 1 4 ? 3.206 -32.796 -21.525 1.00 50.11 334 VAL B CA 1
ATOM 3913 C C . VAL B 1 4 ? 4.073 -33.164 -22.739 1.00 55.02 334 VAL B C 1
ATOM 3914 O O . VAL B 1 4 ? 3.785 -34.133 -23.433 1.00 60.94 334 VAL B O 1
ATOM 3918 N N . THR B 1 5 ? 5.127 -32.388 -22.990 1.00 49.12 335 THR B N 1
ATOM 3919 C CA . THR B 1 5 ? 6.031 -32.658 -24.107 1.00 45.69 335 THR B CA 1
ATOM 3920 C C . THR B 1 5 ? 7.471 -32.888 -23.652 1.00 46.84 335 THR B C 1
ATOM 3921 O O . THR B 1 5 ? 8.230 -33.568 -24.331 1.00 48.61 335 THR B O 1
ATOM 3925 N N . ALA B 1 6 ? 7.858 -32.302 -22.524 1.00 35.01 336 ALA B N 1
ATOM 3926 C CA . ALA B 1 6 ? 9.198 -32.526 -21.999 1.00 37.03 336 ALA B CA 1
ATOM 3927 C C . ALA B 1 6 ? 9.296 -33.950 -21.470 1.00 35.20 336 ALA B C 1
ATOM 3928 O O . ALA B 1 6 ? 8.339 -34.479 -20.901 1.00 37.18 336 ALA B O 1
ATOM 3930 N N . LYS B 1 7 ? 10.446 -34.582 -21.685 1.00 33.29 337 LYS B N 1
ATOM 3931 C CA . LYS B 1 7 ? 10.666 -35.951 -21.240 1.00 38.54 337 LYS B CA 1
ATOM 3932 C C . LYS B 1 7 ? 11.234 -35.943 -19.828 1.00 31.26 337 LYS B C 1
ATOM 3933 O O . LYS B 1 7 ? 12.170 -35.193 -19.531 1.00 34.62 337 LYS B O 1
ATOM 3939 N N . LYS B 1 8 ? 10.666 -36.787 -18.963 1.00 28.57 338 LYS B N 1
ATOM 3940 C CA . LYS B 1 8 ? 11.075 -36.818 -17.563 1.00 26.45 338 LYS B CA 1
ATOM 3941 C C . LYS B 1 8 ? 12.553 -37.165 -17.416 1.00 31.85 338 LYS B C 1
ATOM 3942 O O . LYS B 1 8 ? 13.222 -36.649 -16.515 1.00 31.23 338 LYS B O 1
ATOM 3948 N N . ASP B 1 9 ? 13.079 -38.006 -18.307 1.00 34.89 339 ASP B N 1
ATOM 3949 C CA . ASP B 1 9 ? 14.455 -38.491 -18.245 1.00 37.47 339 ASP B CA 1
ATOM 3950 C C . ASP B 1 9 ? 15.451 -37.595 -18.974 1.00 37.44 339 ASP B C 1
ATOM 3951 O O . ASP B 1 9 ? 16.645 -37.916 -19.004 1.00 42.19 339 ASP B O 1
ATOM 3956 N N . GLU B 1 10 ? 14.995 -36.500 -19.578 1.00 39.42 340 GLU B N 1
ATOM 3957 C CA . GLU B 1 10 ? 15.865 -35.592 -20.311 1.00 42.35 340 GLU B CA 1
ATOM 3958 C C . GLU B 1 10 ? 15.996 -34.243 -19.616 1.00 46.33 340 GLU B C 1
ATOM 3959 O O . GLU B 1 10 ? 17.094 -33.862 -19.203 1.00 59.08 340 GLU B O 1
ATOM 3965 N N . ASN B 1 11 ? 14.897 -33.508 -19.468 1.00 37.54 341 ASN B N 1
ATOM 3966 C CA . ASN B 1 11 ? 14.896 -32.208 -18.809 1.00 36.86 341 ASN B CA 1
ATOM 3967 C C . ASN B 1 11 ? 13.911 -32.307 -17.653 1.00 31.55 341 ASN B C 1
ATOM 3968 O O . ASN B 1 11 ? 12.736 -31.958 -17.793 1.00 30.04 341 ASN B O 1
ATOM 3973 N N . PHE B 1 12 ? 14.412 -32.757 -16.502 1.00 31.48 342 PHE B N 1
ATOM 3974 C CA . PHE B 1 12 ? 13.547 -33.097 -15.376 1.00 27.01 342 PHE B CA 1
ATOM 3975 C C . PHE B 1 12 ? 12.820 -31.875 -14.823 1.00 26.93 342 PHE B C 1
ATOM 3976 O O . PHE B 1 12 ? 11.627 -31.950 -14.506 1.00 26.63 342 PHE B O 1
ATOM 3984 N N . SER B 1 13 ? 13.506 -30.735 -14.708 1.00 30.06 343 SER B N 1
ATOM 3985 C CA . SER B 1 13 ? 12.853 -29.559 -14.132 1.00 31.08 343 SER B CA 1
ATOM 3986 C C . SER B 1 13 ? 11.754 -29.012 -15.045 1.00 27.90 343 SER B C 1
ATOM 3987 O O . SER B 1 13 ? 10.679 -28.616 -14.570 1.00 27.98 343 SER B O 1
ATOM 3990 N N . GLU B 1 14 ? 11.996 -28.996 -16.221 1.00 28.71 344 GLU B N 1
ATOM 3991 C CA . GLU B 1 14 ? 10.993 -28.615 -17.211 1.00 27.53 344 GLU B CA 1
ATOM 3992 C C . GLU B 1 14 ? 9.861 -29.631 -17.271 1.00 26.97 344 GLU B C 1
ATOM 3993 O O . GLU B 1 14 ? 8.693 -29.259 -17.462 1.00 28.57 344 GLU B O 1
ATOM 3999 N N . TRP B 1 15 ? 10.110 -30.860 -17.203 1.00 26.65 345 TRP B N 1
ATOM 4000 C CA . TRP B 1 15 ? 9.062 -31.869 -17.115 1.00 24.12 345 TRP B CA 1
ATOM 4001 C C . TRP B 1 15 ? 8.184 -31.625 -15.894 1.00 25.96 345 TRP B C 1
ATOM 4002 O O . TRP B 1 15 ? 6.952 -31.716 -15.970 1.00 25.41 345 TRP B O 1
ATOM 4013 N N . TYR B 1 16 ? 8.809 -31.343 -14.747 1.00 25.02 346 TYR B N 1
ATOM 4014 C CA . TYR B 1 16 ? 8.056 -31.132 -13.513 1.00 22.16 346 TYR B CA 1
ATOM 4015 C C . TYR B 1 16 ? 7.133 -29.929 -13.638 1.00 24.06 346 TYR B C 1
ATOM 4016 O O . TYR B 1 16 ? 5.949 -29.991 -13.264 1.00 24.14 346 TYR B O 1
ATOM 4025 N N . THR B 1 17 ? 7.654 -28.825 -14.181 1.00 23.20 347 THR B N 1
ATOM 4026 C CA . THR B 1 17 ? 6.815 -27.639 -14.347 1.00 24.18 347 THR B CA 1
ATOM 4027 C C . THR B 1 17 ? 5.641 -27.915 -15.284 1.00 29.00 347 THR B C 1
ATOM 4028 O O . THR B 1 17 ? 4.492 -27.555 -14.984 1.00 27.06 347 THR B O 1
ATOM 4032 N N . GLN B 1 18 ? 5.906 -28.562 -16.423 1.00 28.54 348 GLN B N 1
ATOM 4033 C CA . GLN B 1 18 ? 4.805 -28.899 -17.325 1.00 26.99 348 GLN B CA 1
ATOM 4034 C C . GLN B 1 18 ? 3.787 -29.800 -16.636 1.00 27.91 348 GLN B C 1
ATOM 4035 O O . GLN B 1 18 ? 2.578 -29.604 -16.784 1.00 26.92 348 GLN B O 1
ATOM 4041 N N . ALA B 1 19 ? 4.250 -30.790 -15.874 1.00 25.20 349 ALA B N 1
ATOM 4042 C CA . ALA B 1 19 ? 3.329 -31.736 -15.254 1.00 25.74 349 ALA B CA 1
ATOM 4043 C C . ALA B 1 19 ? 2.381 -31.035 -14.295 1.00 24.73 349 ALA B C 1
ATOM 4044 O O . ALA B 1 19 ? 1.158 -31.242 -14.343 1.00 26.39 349 ALA B O 1
ATOM 4046 N N . ILE B 1 20 ? 2.926 -30.167 -13.441 1.00 24.06 350 ILE B N 1
ATOM 4047 C CA . ILE B 1 20 ? 2.087 -29.548 -12.420 1.00 21.31 350 ILE B CA 1
ATOM 4048 C C . ILE B 1 20 ? 1.214 -28.434 -12.998 1.00 22.23 350 ILE B C 1
ATOM 4049 O O . ILE B 1 20 ? 0.157 -28.132 -12.435 1.00 22.62 350 ILE B O 1
ATOM 4054 N N . VAL B 1 21 ? 1.632 -27.798 -14.099 1.00 21.90 351 VAL B N 1
ATOM 4055 C CA . VAL B 1 21 ? 0.792 -26.762 -14.704 1.00 21.87 351 VAL B CA 1
ATOM 4056 C C . VAL B 1 21 ? -0.303 -27.385 -15.554 1.00 24.05 351 VAL B C 1
ATOM 4057 O O . VAL B 1 21 ? -1.482 -27.028 -15.437 1.00 25.24 351 VAL B O 1
ATOM 4061 N N . ARG B 1 22 ? 0.060 -28.326 -16.426 1.00 24.59 352 ARG B N 1
ATOM 4062 C CA . ARG B 1 22 ? -0.910 -28.883 -17.360 1.00 24.64 352 ARG B CA 1
ATOM 4063 C C . ARG B 1 22 ? -1.912 -29.807 -16.688 1.00 27.33 352 ARG B C 1
ATOM 4064 O O . ARG B 1 22 ? -3.011 -29.994 -17.231 1.00 28.80 352 ARG B O 1
ATOM 4072 N N . SER B 1 23 ? -1.575 -30.363 -15.522 1.00 25.75 353 SER B N 1
ATOM 4073 C CA . SER B 1 23 ? -2.547 -31.102 -14.726 1.00 25.47 353 SER B CA 1
ATOM 4074 C C . SER B 1 23 ? -3.453 -30.198 -13.895 1.00 29.10 353 SER B C 1
ATOM 4075 O O . SER B 1 23 ? -4.337 -30.708 -13.196 1.00 29.06 353 SER B O 1
ATOM 4078 N N . GLU B 1 24 ? -3.250 -28.882 -13.945 1.00 23.61 354 GLU B N 1
ATOM 4079 C CA . GLU B 1 24 ? -4.053 -27.925 -13.180 1.00 22.71 354 GLU B CA 1
ATOM 4080 C C . GLU B 1 24 ? -3.845 -28.080 -11.673 1.00 23.58 354 GLU B C 1
ATOM 4081 O O . GLU B 1 24 ? -4.765 -27.901 -10.879 1.00 24.00 354 GLU B O 1
ATOM 4087 N N . MET B 1 25 ? -2.619 -28.405 -11.264 1.00 21.98 355 MET B N 1
ATOM 4088 C CA A MET B 1 25 ? -2.338 -28.482 -9.838 0.60 22.27 355 MET B CA 1
ATOM 4089 C CA B MET B 1 25 ? -2.308 -28.489 -9.839 0.40 22.15 355 MET B CA 1
ATOM 4090 C C . MET B 1 25 ? -1.955 -27.137 -9.241 1.00 20.88 355 MET B C 1
ATOM 4091 O O . MET B 1 25 ? -2.321 -26.855 -8.097 1.00 21.66 355 MET B O 1
ATOM 4100 N N . ILE B 1 26 ? -1.233 -26.299 -9.989 1.00 21.92 356 ILE B N 1
ATOM 4101 C CA . ILE B 1 26 ? -0.755 -25.030 -9.462 1.00 22.29 356 ILE B CA 1
ATOM 4102 C C . ILE B 1 26 ? -1.097 -23.901 -10.427 1.00 23.15 356 ILE B C 1
ATOM 4103 O O . ILE B 1 26 ? -1.257 -24.095 -11.636 1.00 27.25 356 ILE B O 1
ATOM 4108 N N . GLU B 1 27 ? -1.187 -22.704 -9.868 1.00 20.95 357 GLU B N 1
ATOM 4109 C CA . GLU B 1 27 ? -1.209 -21.491 -10.671 1.00 23.23 357 GLU B CA 1
ATOM 4110 C C . GLU B 1 27 ? -0.133 -20.549 -10.150 1.00 21.63 357 GLU B C 1
ATOM 4111 O O . GLU B 1 27 ? 0.143 -20.508 -8.951 1.00 22.80 357 GLU B O 1
ATOM 4117 N N . TYR B 1 28 ? 0.464 -19.787 -11.058 1.00 25.17 358 TYR B N 1
ATOM 4118 C CA . TYR B 1 28 ? 1.487 -18.842 -10.655 1.00 26.96 358 TYR B CA 1
ATOM 4119 C C . TYR B 1 28 ? 0.867 -17.620 -9.995 1.00 27.35 358 TYR B C 1
ATOM 4120 O O . TYR B 1 28 ? -0.339 -17.378 -10.070 1.00 29.06 358 TYR B O 1
ATOM 4129 N N . TYR B 1 29 ? 1.728 -16.839 -9.345 1.00 26.21 359 TYR B N 1
ATOM 4130 C CA . TYR B 1 29 ? 1.298 -15.706 -8.546 1.00 26.90 359 TYR B CA 1
ATOM 4131 C C . TYR B 1 29 ? 2.403 -14.659 -8.593 1.00 28.97 359 TYR B C 1
ATOM 4132 O O . TYR B 1 29 ? 3.582 -14.986 -8.767 1.00 30.94 359 TYR B O 1
ATOM 4141 N N . ASP B 1 30 ? 2.018 -13.397 -8.437 1.00 28.20 360 ASP B N 1
ATOM 4142 C CA . ASP B 1 30 ? 2.982 -12.324 -8.656 1.00 27.43 360 ASP B CA 1
ATOM 4143 C C . ASP B 1 30 ? 3.995 -12.180 -7.528 1.00 34.42 360 ASP B C 1
ATOM 4144 O O . ASP B 1 30 ? 5.077 -11.626 -7.755 1.00 37.93 360 ASP B O 1
ATOM 4149 N N . ILE B 1 31 ? 3.687 -12.653 -6.325 1.00 30.26 361 ILE B N 1
ATOM 4150 C CA . ILE B 1 31 ? 4.638 -12.612 -5.224 1.00 29.33 361 ILE B CA 1
ATOM 4151 C C . ILE B 1 31 ? 5.504 -13.861 -5.306 1.00 33.38 361 ILE B C 1
ATOM 4152 O O . ILE B 1 31 ? 5.001 -14.986 -5.193 1.00 30.83 361 ILE B O 1
ATOM 4157 N N . SER B 1 32 ? 6.807 -13.658 -5.497 1.00 27.85 362 SER B N 1
ATOM 4158 C CA . SER B 1 32 ? 7.737 -14.752 -5.707 1.00 30.30 362 SER B CA 1
ATOM 4159 C C . SER B 1 32 ? 7.737 -15.709 -4.522 1.00 28.63 362 SER B C 1
ATOM 4160 O O . SER B 1 32 ? 7.720 -15.293 -3.358 1.00 29.28 362 SER B O 1
ATOM 4163 N N . GLY B 1 33 ? 7.760 -17.001 -4.834 1.00 24.71 363 GLY B N 1
ATOM 4164 C CA . GLY B 1 33 ? 7.849 -18.038 -3.831 1.00 23.38 363 GLY B CA 1
ATOM 4165 C C . GLY B 1 33 ? 6.522 -18.514 -3.283 1.00 22.63 363 GLY B C 1
ATOM 4166 O O . GLY B 1 33 ? 6.507 -19.377 -2.400 1.00 25.75 363 GLY B O 1
ATOM 4167 N N . CYS B 1 34 ? 5.410 -17.958 -3.754 1.00 24.09 364 CYS B N 1
ATOM 4168 C CA . CYS B 1 34 ? 4.068 -18.377 -3.376 1.00 25.72 364 CYS B CA 1
ATOM 4169 C C . CYS B 1 34 ? 3.327 -18.847 -4.621 1.00 23.94 364 CYS B C 1
ATOM 4170 O O . CYS B 1 34 ? 3.437 -18.241 -5.690 1.00 27.73 364 CYS B O 1
ATOM 4173 N N . TYR B 1 35 ? 2.578 -19.925 -4.489 1.00 23.06 365 TYR B N 1
ATOM 4174 C CA . TYR B 1 35 ? 1.861 -20.479 -5.624 1.00 21.79 365 TYR B CA 1
ATOM 4175 C C . TYR B 1 35 ? 0.440 -20.766 -5.181 1.00 23.04 365 TYR B C 1
ATOM 4176 O O . TYR B 1 35 ? 0.185 -20.996 -4.003 1.00 25.70 365 TYR B O 1
ATOM 4185 N N . ILE B 1 36 ? -0.488 -20.711 -6.124 1.00 21.68 366 ILE B N 1
ATOM 4186 C CA . ILE B 1 36 ? -1.860 -21.089 -5.829 1.00 19.83 366 ILE B CA 1
ATOM 4187 C C . ILE B 1 36 ? -1.978 -22.600 -5.945 1.00 19.40 366 ILE B C 1
ATOM 4188 O O . ILE B 1 36 ? -1.515 -23.187 -6.939 1.00 21.17 366 ILE B O 1
ATOM 4193 N N . MET B 1 37 ? -2.625 -23.229 -4.951 1.00 18.75 367 MET B N 1
ATOM 4194 C CA . MET B 1 37 ? -2.924 -24.659 -4.975 1.00 18.63 367 MET B CA 1
ATOM 4195 C C . MET B 1 37 ? -4.341 -24.824 -5.507 1.00 21.63 367 MET B C 1
ATOM 4196 O O . MET B 1 37 ? -5.324 -24.557 -4.804 1.00 20.59 367 MET B O 1
ATOM 4201 N N . ARG B 1 38 ? -4.428 -25.270 -6.742 1.00 18.59 368 ARG B N 1
ATOM 4202 C CA . ARG B 1 38 ? -5.702 -25.456 -7.407 1.00 19.73 368 ARG B CA 1
ATOM 4203 C C . ARG B 1 38 ? -6.392 -26.702 -6.870 1.00 19.24 368 ARG B C 1
ATOM 4204 O O . ARG B 1 38 ? -5.773 -27.557 -6.216 1.00 18.94 368 ARG B O 1
ATOM 4212 N N . PRO B 1 39 ? -7.692 -26.836 -7.134 1.00 19.97 369 PRO B N 1
ATOM 4213 C CA . PRO B 1 39 ? -8.445 -27.978 -6.606 1.00 19.18 369 PRO B CA 1
ATOM 4214 C C . PRO B 1 39 ? -7.857 -29.355 -6.895 1.00 20.35 369 PRO B C 1
ATOM 4215 O O . PRO B 1 39 ? -7.922 -30.222 -6.017 1.00 23.45 369 PRO B O 1
ATOM 4219 N N . TRP B 1 40 ? -7.306 -29.599 -8.091 1.00 20.67 370 TRP B N 1
ATOM 4220 C CA . TRP B 1 40 ? -6.773 -30.930 -8.375 1.00 21.38 370 TRP B CA 1
ATOM 4221 C C . TRP B 1 40 ? -5.679 -31.321 -7.383 1.00 22.50 370 TRP B C 1
ATOM 4222 O O . TRP B 1 40 ? -5.619 -32.472 -6.934 1.00 23.63 370 TRP B O 1
ATOM 4233 N N . ALA B 1 41 ? -4.824 -30.369 -6.995 1.00 21.00 371 ALA B N 1
ATOM 4234 C CA . ALA B 1 41 ? -3.820 -30.663 -5.974 1.00 19.51 371 ALA B CA 1
ATOM 4235 C C . ALA B 1 41 ? -4.442 -30.728 -4.583 1.00 20.52 371 ALA B C 1
ATOM 4236 O O . ALA B 1 41 ? -4.098 -31.603 -3.757 1.00 20.03 371 ALA B O 1
ATOM 4238 N N . PHE B 1 42 ? -5.384 -29.824 -4.318 1.00 18.59 372 PHE B N 1
ATOM 4239 C CA . PHE B 1 42 ? -5.943 -29.757 -2.981 1.00 17.38 372 PHE B CA 1
ATOM 4240 C C . PHE B 1 42 ? -6.689 -31.038 -2.620 1.00 17.49 372 PHE B C 1
ATOM 4241 O O . PHE B 1 42 ? -6.701 -31.413 -1.439 1.00 20.21 372 PHE B O 1
ATOM 4249 N N . HIS B 1 43 ? -7.253 -31.735 -3.618 1.00 19.89 373 HIS B N 1
ATOM 4250 C CA . HIS B 1 43 ? -7.938 -33.016 -3.380 1.00 22.34 373 HIS B CA 1
ATOM 4251 C C . HIS B 1 43 ? -6.991 -34.036 -2.740 1.00 24.06 373 HIS B C 1
ATOM 4252 O O . HIS B 1 43 ? -7.353 -34.732 -1.771 1.00 25.16 373 HIS B O 1
ATOM 4259 N N . ILE B 1 44 ? -5.767 -34.124 -3.265 1.00 22.00 374 ILE B N 1
ATOM 4260 C CA . ILE B 1 44 ? -4.780 -35.055 -2.706 1.00 21.10 374 ILE B CA 1
ATOM 4261 C C . ILE B 1 44 ? -4.409 -34.650 -1.293 1.00 22.19 374 ILE B C 1
ATOM 4262 O O . ILE B 1 44 ? -4.286 -35.499 -0.387 1.00 20.70 374 ILE B O 1
ATOM 4267 N N . TRP B 1 45 ? -4.177 -33.349 -1.090 1.00 20.41 375 TRP B N 1
ATOM 4268 C CA . TRP B 1 45 ? -3.905 -32.870 0.259 1.00 19.22 375 TRP B CA 1
ATOM 4269 C C . TRP B 1 45 ? -5.016 -33.258 1.227 1.00 21.39 375 TRP B C 1
ATOM 4270 O O . TRP B 1 45 ? -4.747 -33.676 2.353 1.00 20.69 375 TRP B O 1
ATOM 4281 N N . GLU B 1 46 ? -6.279 -33.092 0.816 1.00 20.52 376 GLU B N 1
ATOM 4282 C CA . GLU B 1 46 ? -7.391 -33.454 1.692 1.00 21.87 376 GLU B CA 1
ATOM 4283 C C . GLU B 1 46 ? -7.349 -34.928 2.068 1.00 19.06 376 GLU B C 1
ATOM 4284 O O . GLU B 1 46 ? -7.651 -35.285 3.212 1.00 20.86 376 GLU B O 1
ATOM 4290 N N . LYS B 1 47 ? -6.961 -35.791 1.120 1.00 20.70 377 LYS B N 1
ATOM 4291 C CA . LYS B 1 47 ? -6.882 -37.227 1.418 1.00 21.33 377 LYS B CA 1
ATOM 4292 C C . LYS B 1 47 ? -5.805 -37.529 2.461 1.00 22.76 377 LYS B C 1
ATOM 4293 O O . LYS B 1 47 ? -6.048 -38.272 3.432 1.00 21.85 377 LYS B O 1
ATOM 4299 N N . VAL B 1 48 ? -4.607 -36.956 2.288 1.00 21.02 378 VAL B N 1
ATOM 4300 C CA . VAL B 1 48 ? -3.556 -37.288 3.258 1.00 21.20 378 VAL B CA 1
ATOM 4301 C C . VAL B 1 48 ? -3.816 -36.600 4.595 1.00 19.22 378 VAL B C 1
ATOM 4302 O O . VAL B 1 48 ? -3.523 -37.153 5.663 1.00 19.34 378 VAL B O 1
ATOM 4306 N N . GLN B 1 49 ? -4.405 -35.405 4.570 1.00 19.04 379 GLN B N 1
ATOM 4307 C CA . GLN B 1 49 ? -4.778 -34.743 5.808 1.00 17.73 379 GLN B CA 1
ATOM 4308 C C . GLN B 1 49 ? -5.781 -35.581 6.586 1.00 21.37 379 GLN B C 1
ATOM 4309 O O . GLN B 1 49 ? -5.666 -35.716 7.808 1.00 20.01 379 GLN B O 1
ATOM 4315 N N . ARG B 1 50 ? -6.784 -36.135 5.899 1.00 19.77 380 ARG B N 1
ATOM 4316 C CA . ARG B 1 50 ? -7.777 -36.939 6.595 1.00 21.12 380 ARG B CA 1
ATOM 4317 C C . ARG B 1 50 ? -7.150 -38.187 7.193 1.00 19.92 380 ARG B C 1
ATOM 4318 O O . ARG B 1 50 ? -7.430 -38.525 8.350 1.00 21.21 380 ARG B O 1
ATOM 4326 N N . PHE B 1 51 ? -6.294 -38.874 6.425 1.00 20.44 381 PHE B N 1
ATOM 4327 C CA . PHE B 1 51 ? -5.604 -40.039 6.984 1.00 21.48 381 PHE B CA 1
ATOM 4328 C C . PHE B 1 51 ? -4.848 -39.676 8.258 1.00 22.14 381 PHE B C 1
ATOM 4329 O O . PHE B 1 51 ? -5.004 -40.327 9.313 1.00 22.50 381 PHE B O 1
ATOM 4337 N N . PHE B 1 52 ? -3.988 -38.651 8.176 1.00 20.45 382 PHE B N 1
ATOM 4338 C CA . PHE B 1 52 ? -3.129 -38.341 9.309 1.00 21.72 382 PHE B CA 1
ATOM 4339 C C . PHE B 1 52 ? -3.943 -37.843 10.490 1.00 17.83 382 PHE B C 1
ATOM 4340 O O . PHE B 1 52 ? -3.679 -38.210 11.637 1.00 20.93 382 PHE B O 1
ATOM 4348 N N . ASP B 1 53 ? -4.940 -36.994 10.229 1.00 19.40 383 ASP B N 1
ATOM 4349 C CA . ASP B 1 53 ? -5.739 -36.459 11.315 1.00 20.95 383 ASP B CA 1
ATOM 4350 C C . ASP B 1 53 ? -6.510 -37.565 12.035 1.00 21.25 383 ASP B C 1
ATOM 4351 O O . ASP B 1 53 ? -6.574 -37.579 13.274 1.00 21.32 383 ASP B O 1
ATOM 4356 N N . ASP B 1 54 ? -7.090 -38.505 11.276 1.00 21.63 384 ASP B N 1
ATOM 4357 C CA . ASP B 1 54 ? -7.756 -39.644 11.900 1.00 24.14 384 ASP B CA 1
ATOM 4358 C C . ASP B 1 54 ? -6.786 -40.419 12.800 1.00 22.62 384 ASP B C 1
ATOM 4359 O O . ASP B 1 54 ? -7.119 -40.765 13.949 1.00 25.18 384 ASP B O 1
ATOM 4364 N N . GLU B 1 55 ? -5.559 -40.658 12.317 1.00 20.36 385 GLU B N 1
ATOM 4365 C CA . GLU B 1 55 ? -4.620 -41.467 13.100 1.00 21.26 385 GLU B CA 1
ATOM 4366 C C . GLU B 1 55 ? -4.140 -40.746 14.366 1.00 21.39 385 GLU B C 1
ATOM 4367 O O . GLU B 1 55 ? -4.016 -41.360 15.451 1.00 24.47 385 GLU B O 1
ATOM 4373 N N . ILE B 1 56 ? -3.852 -39.447 14.264 1.00 21.10 386 ILE B N 1
ATOM 4374 C CA . ILE B 1 56 ? -3.378 -38.762 15.461 1.00 20.78 386 ILE B CA 1
ATOM 4375 C C . ILE B 1 56 ? -4.500 -38.611 16.473 1.00 23.64 386 ILE B C 1
ATOM 4376 O O . ILE B 1 56 ? -4.247 -38.601 17.688 1.00 23.70 386 ILE B O 1
ATOM 4381 N N . LYS B 1 57 ? -5.750 -38.503 16.000 1.00 24.03 387 LYS B N 1
ATOM 4382 C CA . LYS B 1 57 ? -6.879 -38.512 16.924 1.00 25.71 387 LYS B CA 1
ATOM 4383 C C . LYS B 1 57 ? -6.953 -39.838 17.670 1.00 29.93 387 LYS B C 1
ATOM 4384 O O . LYS B 1 57 ? -7.235 -39.858 18.872 1.00 27.24 387 LYS B O 1
ATOM 4390 N N . LYS B 1 58 ? -6.674 -40.953 16.979 1.00 24.70 388 LYS B N 1
ATOM 4391 C CA . LYS B 1 58 ? -6.629 -42.239 17.681 1.00 25.28 388 LYS B CA 1
ATOM 4392 C C . LYS B 1 58 ? -5.581 -42.230 18.786 1.00 29.37 388 LYS B C 1
ATOM 4393 O O . LYS B 1 58 ? -5.747 -42.919 19.806 1.00 33.25 388 LYS B O 1
ATOM 4399 N N . MET B 1 59 ? -4.490 -41.476 18.600 1.00 28.74 389 MET B N 1
ATOM 4400 C CA . MET B 1 59 ? -3.485 -41.354 19.658 1.00 28.21 389 MET B CA 1
ATOM 4401 C C . MET B 1 59 ? -3.838 -40.356 20.763 1.00 27.67 389 MET B C 1
ATOM 4402 O O . MET B 1 59 ? -3.024 -40.160 21.668 1.00 29.08 389 MET B O 1
ATOM 4407 N N . GLY B 1 60 ? -4.989 -39.685 20.707 1.00 24.86 390 GLY B N 1
ATOM 4408 C CA . GLY B 1 60 ? -5.306 -38.677 21.707 1.00 28.14 390 GLY B CA 1
ATOM 4409 C C . GLY B 1 60 ? -4.796 -37.272 21.436 1.00 28.13 390 GLY B C 1
ATOM 4410 O O . GLY B 1 60 ? -4.879 -36.418 22.327 1.00 26.94 390 GLY B O 1
ATOM 4411 N N . VAL B 1 61 ? -4.261 -37.003 20.251 1.00 25.33 391 VAL B N 1
ATOM 4412 C CA . VAL B 1 61 ? -3.849 -35.647 19.893 1.00 22.95 391 VAL B CA 1
ATOM 4413 C C . VAL B 1 61 ? -5.085 -34.850 19.500 1.00 22.32 391 VAL B C 1
ATOM 4414 O O . VAL B 1 61 ? -5.930 -35.330 18.729 1.00 25.92 391 VAL B O 1
ATOM 4418 N N . GLU B 1 62 ? -5.207 -33.643 20.046 1.00 21.39 392 GLU B N 1
ATOM 4419 C CA . GLU B 1 62 ? -6.350 -32.778 19.752 1.00 22.07 392 GLU B CA 1
ATOM 4420 C C . GLU B 1 62 ? -5.908 -31.587 18.909 1.00 21.77 392 GLU B C 1
ATOM 4421 O O . GLU B 1 62 ? -4.827 -31.035 19.131 1.00 20.12 392 GLU B O 1
ATOM 4427 N N . ASN B 1 63 ? -6.755 -31.181 17.955 1.00 20.74 393 ASN B N 1
ATOM 4428 C CA . ASN B 1 63 ? -6.447 -30.023 17.121 1.00 19.30 393 ASN B CA 1
ATOM 4429 C C . ASN B 1 63 ? -6.782 -28.724 17.851 1.00 18.98 393 ASN B C 1
ATOM 4430 O O . ASN B 1 63 ? -7.618 -28.682 18.763 1.00 21.05 393 ASN B O 1
ATOM 4435 N N . SER B 1 64 ? -6.086 -27.662 17.450 1.00 18.79 394 SER B N 1
ATOM 4436 C CA . SER B 1 64 ? -6.181 -26.351 18.070 1.00 19.25 394 SER B CA 1
ATOM 4437 C C . SER B 1 64 ? -5.832 -25.326 17.004 1.00 17.14 394 SER B C 1
ATOM 4438 O O . SER B 1 64 ? -5.527 -25.681 15.865 1.00 19.04 394 SER B O 1
ATOM 4441 N N . TYR B 1 65 ? -5.872 -24.046 17.371 1.00 17.23 395 TYR B N 1
ATOM 4442 C CA . TYR B 1 65 ? -5.416 -23.015 16.437 1.00 17.09 395 TYR B CA 1
ATOM 4443 C C . TYR B 1 65 ? -4.796 -21.862 17.204 1.00 17.35 395 TYR B C 1
ATOM 4444 O O . TYR B 1 65 ? -5.475 -21.190 17.987 1.00 19.26 395 TYR B O 1
ATOM 4453 N N . PHE B 1 66 ? -3.523 -21.609 16.951 1.00 17.40 396 PHE B N 1
ATOM 4454 C CA . PHE B 1 66 ? -2.785 -20.533 17.575 1.00 17.69 396 PHE B CA 1
ATOM 4455 C C . PHE B 1 66 ? -2.585 -19.412 16.561 1.00 18.27 396 PHE B C 1
ATOM 4456 O O . PHE B 1 66 ? -2.664 -19.641 15.351 1.00 18.27 396 PHE B O 1
ATOM 4464 N N . PRO B 1 67 ? -2.322 -18.190 17.021 1.00 17.91 397 PRO B N 1
ATOM 4465 C CA . PRO B 1 67 ? -2.226 -17.052 16.096 1.00 18.04 397 PRO B CA 1
ATOM 4466 C C . PRO B 1 67 ? -1.084 -17.172 15.096 1.00 18.69 397 PRO B C 1
ATOM 4467 O O . PRO B 1 67 ? -0.053 -17.813 15.330 1.00 18.28 397 PRO B O 1
ATOM 4471 N N . MET B 1 68 ? -1.260 -16.480 13.981 1.00 18.83 398 MET B N 1
ATOM 4472 C CA . MET B 1 68 ? -0.246 -16.480 12.941 1.00 19.07 398 MET B CA 1
ATOM 4473 C C . MET B 1 68 ? 0.874 -15.494 13.229 1.00 20.45 398 MET B C 1
ATOM 4474 O O . MET B 1 68 ? 1.880 -15.512 12.513 1.00 21.32 398 MET B O 1
ATOM 4479 N N . PHE B 1 69 ? 0.735 -14.658 14.261 1.00 18.44 399 PHE B N 1
ATOM 4480 C CA . PHE B 1 69 ? 1.674 -13.582 14.545 1.00 21.18 399 PHE B CA 1
ATOM 4481 C C . PHE B 1 69 ? 2.419 -13.865 15.833 1.00 24.79 399 PHE B C 1
ATOM 4482 O O . PHE B 1 69 ? 1.850 -14.388 16.793 1.00 25.12 399 PHE B O 1
ATOM 4490 N N . VAL B 1 70 ? 3.682 -13.464 15.868 1.00 21.55 400 VAL B N 1
ATOM 4491 C CA . VAL B 1 70 ? 4.481 -13.575 17.081 1.00 23.03 400 VAL B CA 1
ATOM 4492 C C . VAL B 1 70 ? 5.239 -12.269 17.293 1.00 25.66 400 VAL B C 1
ATOM 4493 O O . VAL B 1 70 ? 5.855 -11.747 16.364 1.00 23.23 400 VAL B O 1
ATOM 4497 N N . SER B 1 71 ? 5.176 -11.740 18.511 1.00 26.96 401 SER B N 1
ATOM 4498 C CA A SER B 1 71 ? 5.852 -10.485 18.800 0.51 26.96 401 SER B CA 1
ATOM 4499 C CA B SER B 1 71 ? 5.856 -10.493 18.834 0.49 27.09 401 SER B CA 1
ATOM 4500 C C . SER B 1 71 ? 7.365 -10.640 18.662 1.00 28.22 401 SER B C 1
ATOM 4501 O O . SER B 1 71 ? 7.927 -11.716 18.870 1.00 26.95 401 SER B O 1
ATOM 4506 N N . ARG B 1 72 ? 8.021 -9.530 18.305 1.00 24.74 402 ARG B N 1
ATOM 4507 C CA . ARG B 1 72 ? 9.474 -9.547 18.128 1.00 28.31 402 ARG B CA 1
ATOM 4508 C C . ARG B 1 72 ? 10.171 -10.116 19.355 1.00 29.06 402 ARG B C 1
ATOM 4509 O O . ARG B 1 72 ? 11.042 -10.984 19.237 1.00 28.29 402 ARG B O 1
ATOM 4517 N N . HIS B 1 73 ? 9.769 -9.663 20.546 1.00 30.80 403 HIS B N 1
ATOM 4518 C CA . HIS B 1 73 ? 10.457 -10.093 21.761 1.00 39.15 403 HIS B CA 1
ATOM 4519 C C . HIS B 1 73 ? 10.173 -11.553 22.100 1.00 40.32 403 HIS B C 1
ATOM 4520 O O . HIS B 1 73 ? 11.005 -12.207 22.738 1.00 38.56 403 HIS B O 1
ATOM 4527 N N . LYS B 1 74 ? 9.021 -12.088 21.682 1.00 31.21 404 LYS B N 1
ATOM 4528 C CA . LYS B 1 74 ? 8.765 -13.510 21.902 1.00 37.49 404 LYS B CA 1
ATOM 4529 C C . LYS B 1 74 ? 9.460 -14.381 20.859 1.00 39.06 404 LYS B C 1
ATOM 4530 O O . LYS B 1 74 ? 9.914 -15.486 21.178 1.00 40.30 404 LYS B O 1
ATOM 4536 N N . LEU B 1 75 ? 9.554 -13.910 19.612 1.00 39.85 405 LEU B N 1
ATOM 4537 C CA . LEU B 1 75 ? 10.263 -14.681 18.592 1.00 36.49 405 LEU B CA 1
ATOM 4538 C C . LEU B 1 75 ? 11.761 -14.717 18.867 1.00 31.75 405 LEU B C 1
ATOM 4539 O O . LEU B 1 75 ? 12.390 -15.778 18.776 1.00 35.54 405 LEU B O 1
ATOM 4544 N N . GLU B 1 76 ? 12.348 -13.576 19.211 1.00 32.22 406 GLU B N 1
ATOM 4545 C CA . GLU B 1 76 ? 13.788 -13.469 19.411 1.00 40.47 406 GLU B CA 1
ATOM 4546 C C . GLU B 1 76 ? 14.211 -13.743 20.851 1.00 51.80 406 GLU B C 1
ATOM 4547 O O . GLU B 1 76 ? 15.319 -13.357 21.247 1.00 55.92 406 GLU B O 1
ATOM 4553 N N . LYS B 1 77 ? 13.363 -14.406 21.635 1.00 55.31 407 LYS B N 1
ATOM 4554 C CA . LYS B 1 77 ? 13.705 -14.782 23.004 1.00 56.38 407 LYS B CA 1
ATOM 4555 C C . LYS B 1 77 ? 14.875 -15.764 23.017 1.00 59.78 407 LYS B C 1
ATOM 4556 O O . LYS B 1 77 ? 15.988 -15.414 23.407 1.00 62.06 407 LYS B O 1
ATOM 4558 N N . GLY B 1 84 ? 21.994 -7.497 16.718 1.00 68.59 414 GLY B N 1
ATOM 4559 C CA . GLY B 1 84 ? 21.930 -8.824 16.138 1.00 65.66 414 GLY B CA 1
ATOM 4560 C C . GLY B 1 84 ? 21.222 -8.826 14.801 1.00 65.44 414 GLY B C 1
ATOM 4561 O O . GLY B 1 84 ? 20.639 -7.825 14.393 1.00 65.75 414 GLY B O 1
ATOM 4562 N N . PHE B 1 85 ? 21.270 -9.962 14.119 1.00 62.79 415 PHE B N 1
ATOM 4563 C CA . PHE B 1 85 ? 20.624 -10.093 12.827 1.00 60.01 415 PHE B CA 1
ATOM 4564 C C . PHE B 1 85 ? 19.381 -10.946 12.968 1.00 55.67 415 PHE B C 1
ATOM 4565 O O . PHE B 1 85 ? 19.398 -12.017 13.561 1.00 58.24 415 PHE B O 1
ATOM 4573 N N . SER B 1 86 ? 18.294 -10.436 12.419 1.00 40.57 416 SER B N 1
ATOM 4574 C CA . SER B 1 86 ? 17.013 -11.103 12.461 1.00 35.44 416 SER B CA 1
ATOM 4575 C C . SER B 1 86 ? 17.038 -12.353 11.593 1.00 40.29 416 SER B C 1
ATOM 4576 O O . SER B 1 86 ? 17.775 -12.430 10.614 1.00 32.72 416 SER B O 1
ATOM 4579 N N . PRO B 1 87 ? 16.136 -13.330 11.877 1.00 37.13 417 PRO B N 1
ATOM 4580 C CA . PRO B 1 87 ? 15.914 -14.527 11.056 1.00 37.79 417 PRO B CA 1
ATOM 4581 C C . PRO B 1 87 ? 15.166 -14.165 9.780 1.00 37.39 417 PRO B C 1
ATOM 4582 O O . PRO B 1 87 ? 14.719 -13.034 9.595 1.00 32.71 417 PRO B O 1
ATOM 4586 N N . GLU B 1 88 ? 15.023 -15.154 8.891 1.00 30.86 418 GLU B N 1
ATOM 4587 C CA . GLU B 1 88 ? 14.405 -14.958 7.579 1.00 30.15 418 GLU B CA 1
ATOM 4588 C C . GLU B 1 88 ? 12.877 -14.950 7.665 1.00 24.91 418 GLU B C 1
ATOM 4589 O O . GLU B 1 88 ? 12.197 -15.699 6.950 1.00 29.84 418 GLU B O 1
ATOM 4595 N N . VAL B 1 89 ? 12.322 -14.140 8.549 1.00 24.65 419 VAL B N 1
ATOM 4596 C CA . VAL B 1 89 ? 10.883 -14.100 8.723 1.00 26.39 419 VAL B CA 1
ATOM 4597 C C . VAL B 1 89 ? 10.326 -12.857 8.057 1.00 26.30 419 VAL B C 1
ATOM 4598 O O . VAL B 1 89 ? 11.020 -11.853 7.847 1.00 24.19 419 VAL B O 1
ATOM 4602 N N . ALA B 1 90 ? 9.039 -12.930 7.750 1.00 22.51 420 ALA B N 1
ATOM 4603 C CA . ALA B 1 90 ? 8.288 -11.785 7.259 1.00 20.31 420 ALA B CA 1
ATOM 4604 C C . ALA B 1 90 ? 7.806 -10.972 8.453 1.00 22.09 420 ALA B C 1
ATOM 4605 O O . ALA B 1 90 ? 7.178 -11.518 9.373 1.00 22.03 420 ALA B O 1
ATOM 4607 N N . TRP B 1 91 ? 8.108 -9.676 8.441 1.00 20.79 421 TRP B N 1
ATOM 4608 C CA . TRP B 1 91 ? 7.777 -8.754 9.528 1.00 21.09 421 TRP B CA 1
ATOM 4609 C C . TRP B 1 91 ? 6.628 -7.838 9.126 1.00 21.13 421 TRP B C 1
ATOM 4610 O O . TRP B 1 91 ? 6.717 -7.126 8.120 1.00 21.65 421 TRP B O 1
ATOM 4621 N N . VAL B 1 92 ? 5.567 -7.859 9.919 1.00 20.92 422 VAL B N 1
ATOM 4622 C CA . VAL B 1 92 ? 4.491 -6.876 9.826 1.00 21.06 422 VAL B CA 1
ATOM 4623 C C . VAL B 1 92 ? 4.905 -5.676 10.659 1.00 21.69 422 VAL B C 1
ATOM 4624 O O . VAL B 1 92 ? 5.206 -5.800 11.854 1.00 24.64 422 VAL B O 1
ATOM 4628 N N . THR B 1 93 ? 4.915 -4.502 10.031 1.00 22.27 423 THR B N 1
ATOM 4629 C CA . THR B 1 93 ? 5.389 -3.306 10.696 1.00 22.86 423 THR B CA 1
ATOM 4630 C C . THR B 1 93 ? 4.344 -2.211 10.768 1.00 23.13 423 THR B C 1
ATOM 4631 O O . THR B 1 93 ? 4.538 -1.260 11.530 1.00 27.83 423 THR B O 1
ATOM 4635 N N . HIS B 1 94 ? 3.255 -2.322 10.011 1.00 22.77 424 HIS B N 1
ATOM 4636 C CA . HIS B 1 94 ? 2.250 -1.272 9.925 1.00 23.06 424 HIS B CA 1
ATOM 4637 C C . HIS B 1 94 ? 0.861 -1.884 9.887 1.00 22.48 424 HIS B C 1
ATOM 4638 O O . HIS B 1 94 ? 0.648 -2.951 9.305 1.00 25.02 424 HIS B O 1
ATOM 4645 N N . TYR B 1 95 ? -0.087 -1.186 10.496 1.00 25.74 425 TYR B N 1
ATOM 4646 C CA . TYR B 1 95 ? -1.499 -1.433 10.268 1.00 25.89 425 TYR B CA 1
ATOM 4647 C C . TYR B 1 95 ? -2.033 -0.195 9.572 1.00 27.48 425 TYR B C 1
ATOM 4648 O O . TYR B 1 95 ? -1.913 0.915 10.104 1.00 28.29 425 TYR B O 1
ATOM 4657 N N . GLY B 1 96 ? -2.561 -0.377 8.368 1.00 26.53 426 GLY B N 1
ATOM 4658 C CA . GLY B 1 96 ? -2.812 0.782 7.528 1.00 27.01 426 GLY B CA 1
ATOM 4659 C C . GLY B 1 96 ? -1.529 1.570 7.332 1.00 26.55 426 GLY B C 1
ATOM 4660 O O . GLY B 1 96 ? -0.476 1.017 6.998 1.00 28.73 426 GLY B O 1
ATOM 4661 N N . ASP B 1 97 ? -1.598 2.878 7.573 1.00 27.46 427 ASP B N 1
ATOM 4662 C CA . ASP B 1 97 ? -0.433 3.745 7.470 1.00 25.09 427 ASP B CA 1
ATOM 4663 C C . ASP B 1 97 ? 0.307 3.915 8.795 1.00 25.38 427 ASP B C 1
ATOM 4664 O O . ASP B 1 97 ? 1.327 4.608 8.834 1.00 28.38 427 ASP B O 1
ATOM 4669 N N . SER B 1 98 ? -0.172 3.290 9.874 1.00 27.05 428 SER B N 1
ATOM 4670 C CA . SER B 1 98 ? 0.416 3.584 11.171 1.00 25.37 428 SER B CA 1
ATOM 4671 C C . SER B 1 98 ? 1.433 2.515 11.537 1.00 25.84 428 SER B C 1
ATOM 4672 O O . SER B 1 98 ? 1.194 1.335 11.296 1.00 27.42 428 SER B O 1
ATOM 4675 N N . PRO B 1 99 ? 2.566 2.905 12.110 1.00 25.55 429 PRO B N 1
ATOM 4676 C CA . PRO B 1 99 ? 3.555 1.895 12.502 1.00 25.26 429 PRO B CA 1
ATOM 4677 C C . PRO B 1 99 ? 3.122 1.192 13.774 1.00 32.23 429 PRO B C 1
ATOM 4678 O O . PRO B 1 99 ? 2.593 1.807 14.703 1.00 31.44 429 PRO B O 1
ATOM 4682 N N . LEU B 1 100 ? 3.344 -0.116 13.808 1.00 26.76 430 LEU B N 1
ATOM 4683 C CA . LEU B 1 100 ? 3.135 -0.842 15.048 1.00 30.94 430 LEU B CA 1
ATOM 4684 C C . LEU B 1 100 ? 4.177 -0.394 16.069 1.00 33.50 430 LEU B C 1
ATOM 4685 O O . LEU B 1 100 ? 5.331 -0.141 15.711 1.00 30.93 430 LEU B O 1
ATOM 4690 N N . PRO B 1 101 ? 3.801 -0.268 17.341 1.00 33.99 431 PRO B N 1
ATOM 4691 C CA . PRO B 1 101 ? 4.807 0.050 18.365 1.00 33.73 431 PRO B CA 1
ATOM 4692 C C . PRO B 1 101 ? 5.932 -0.968 18.418 1.00 31.68 431 PRO B C 1
ATOM 4693 O O . PRO B 1 101 ? 7.091 -0.603 18.655 1.00 35.20 431 PRO B O 1
ATOM 4697 N N . GLU B 1 102 ? 5.620 -2.234 18.170 1.00 36.19 432 GLU B N 1
ATOM 4698 C CA . GLU B 1 102 ? 6.613 -3.289 18.061 1.00 33.46 432 GLU B CA 1
ATOM 4699 C C . GLU B 1 102 ? 6.227 -4.148 16.868 1.00 27.32 432 GLU B C 1
ATOM 4700 O O . GLU B 1 102 ? 5.081 -4.590 16.771 1.00 26.89 432 GLU B O 1
ATOM 4706 N N . LYS B 1 103 ? 7.179 -4.386 15.970 1.00 27.55 433 LYS B N 1
ATOM 4707 C CA . LYS B 1 103 ? 6.882 -5.212 14.810 1.00 25.47 433 LYS B CA 1
ATOM 4708 C C . LYS B 1 103 ? 6.581 -6.648 15.233 1.00 24.30 433 LYS B C 1
ATOM 4709 O O . LYS B 1 103 ? 7.030 -7.125 16.286 1.00 26.04 433 LYS B O 1
ATOM 4715 N N . ILE B 1 104 ? 5.818 -7.347 14.391 1.00 21.69 434 ILE B N 1
ATOM 4716 C CA . ILE B 1 104 ? 5.405 -8.720 14.680 1.00 21.13 434 ILE B CA 1
ATOM 4717 C C . ILE B 1 104 ? 5.706 -9.593 13.474 1.00 22.61 434 ILE B C 1
ATOM 4718 O O . ILE B 1 104 ? 5.624 -9.150 12.333 1.00 23.81 434 ILE B O 1
ATOM 4723 N N . ALA B 1 105 ? 6.091 -10.840 13.717 1.00 20.40 435 ALA B N 1
ATOM 4724 C CA . ALA B 1 105 ? 6.458 -11.717 12.616 1.00 20.06 435 ALA B CA 1
ATOM 4725 C C . ALA B 1 105 ? 5.341 -12.685 12.270 1.00 19.52 435 ALA B C 1
ATOM 4726 O O . ALA B 1 105 ? 4.544 -13.077 13.127 1.00 20.53 435 ALA B O 1
ATOM 4728 N N . ILE B 1 106 ? 5.292 -13.084 11.002 1.00 19.23 436 ILE B N 1
ATOM 4729 C CA A ILE B 1 106 ? 4.454 -14.209 10.596 0.56 18.73 436 ILE B CA 1
ATOM 4730 C CA B ILE B 1 106 ? 4.452 -14.208 10.607 0.44 18.73 436 ILE B CA 1
ATOM 4731 C C . ILE B 1 106 ? 5.159 -15.492 11.003 1.00 18.59 436 ILE B C 1
ATOM 4732 O O . ILE B 1 106 ? 6.369 -15.635 10.802 1.00 20.04 436 ILE B O 1
ATOM 4741 N N . ARG B 1 107 ? 4.402 -16.434 11.550 1.00 18.29 437 ARG B N 1
ATOM 4742 C CA . ARG B 1 107 ? 5.003 -17.648 12.091 1.00 18.22 437 ARG B CA 1
ATOM 4743 C C . ARG B 1 107 ? 5.809 -18.389 11.026 1.00 20.52 437 ARG B C 1
ATOM 4744 O O . ARG B 1 107 ? 5.281 -18.686 9.942 1.00 18.28 437 ARG B O 1
ATOM 4752 N N . PRO B 1 108 ? 7.063 -18.755 11.313 1.00 18.77 438 PRO B N 1
ATOM 4753 C CA . PRO B 1 108 ? 7.774 -19.744 10.499 1.00 18.25 438 PRO B CA 1
ATOM 4754 C C . PRO B 1 108 ? 7.601 -21.150 11.052 1.00 18.05 438 PRO B C 1
ATOM 4755 O O . PRO B 1 108 ? 7.969 -22.128 10.378 1.00 18.51 438 PRO B O 1
ATOM 4759 N N . THR B 1 109 ? 7.045 -21.237 12.262 1.00 18.06 439 THR B N 1
ATOM 4760 C CA . THR B 1 109 ? 6.817 -22.431 13.075 1.00 17.97 439 THR B CA 1
ATOM 4761 C C . THR B 1 109 ? 6.324 -21.875 14.404 1.00 19.81 439 THR B C 1
ATOM 4762 O O . THR B 1 109 ? 6.485 -20.679 14.655 1.00 20.44 439 THR B O 1
ATOM 4766 N N . SER B 1 110 ? 5.681 -22.679 15.248 1.00 19.15 440 SER B N 1
ATOM 4767 C CA . SER B 1 110 ? 4.912 -22.074 16.331 1.00 18.22 440 SER B CA 1
ATOM 4768 C C . SER B 1 110 ? 5.439 -22.323 17.743 1.00 19.81 440 SER B C 1
ATOM 4769 O O . SER B 1 110 ? 4.735 -22.023 18.704 1.00 20.54 440 SER B O 1
ATOM 4772 N N . GLU B 1 111 ? 6.685 -22.777 17.902 1.00 20.35 441 GLU B N 1
ATOM 4773 C CA . GLU B 1 111 ? 7.211 -23.018 19.246 1.00 23.79 441 GLU B CA 1
ATOM 4774 C C . GLU B 1 111 ? 7.077 -21.789 20.143 1.00 23.29 441 GLU B C 1
ATOM 4775 O O . GLU B 1 111 ? 6.629 -21.891 21.298 1.00 22.45 441 GLU B O 1
ATOM 4781 N N . THR B 1 112 ? 7.460 -20.609 19.628 1.00 23.04 442 THR B N 1
ATOM 4782 C CA . THR B 1 112 ? 7.482 -19.400 20.447 1.00 22.20 442 THR B CA 1
ATOM 4783 C C . THR B 1 112 ? 6.091 -18.855 20.701 1.00 24.08 442 THR B C 1
ATOM 4784 O O . THR B 1 112 ? 5.925 -17.978 21.555 1.00 24.42 442 THR B O 1
ATOM 4788 N N . ILE B 1 113 ? 5.103 -19.354 19.969 1.00 22.30 443 ILE B N 1
ATOM 4789 C CA . ILE B 1 113 ? 3.710 -18.977 20.154 1.00 23.45 443 ILE B CA 1
ATOM 4790 C C . ILE B 1 113 ? 3.022 -19.902 21.142 1.00 22.26 443 ILE B C 1
ATOM 4791 O O . ILE B 1 113 ? 2.234 -19.452 21.977 1.00 24.80 443 ILE B O 1
ATOM 4796 N N . MET B 1 114 ? 3.324 -21.199 21.053 1.00 20.25 444 MET B N 1
ATOM 4797 C CA . MET B 1 114 ? 2.610 -22.200 21.838 1.00 20.34 444 MET B CA 1
ATOM 4798 C C . MET B 1 114 ? 3.229 -22.418 23.211 1.00 21.95 444 MET B C 1
ATOM 4799 O O . MET B 1 114 ? 2.495 -22.601 24.187 1.00 22.19 444 MET B O 1
ATOM 4804 N N . TYR B 1 115 ? 4.561 -22.410 23.319 1.00 20.25 445 TYR B N 1
ATOM 4805 C CA . TYR B 1 115 ? 5.157 -22.885 24.565 1.00 20.61 445 TYR B CA 1
ATOM 4806 C C . TYR B 1 115 ? 4.901 -21.986 25.779 1.00 24.47 445 TYR B C 1
ATOM 4807 O O . TYR B 1 115 ? 4.820 -22.503 26.903 1.00 23.61 445 TYR B O 1
ATOM 4816 N N . PRO B 1 116 ? 4.752 -20.659 25.636 1.00 22.85 446 PRO B N 1
ATOM 4817 C CA . PRO B 1 116 ? 4.339 -19.880 26.823 1.00 25.08 446 PRO B CA 1
ATOM 4818 C C . PRO B 1 116 ? 2.966 -20.291 27.341 1.00 26.71 446 PRO B C 1
ATOM 4819 O O . PRO B 1 116 ? 2.729 -20.344 28.567 1.00 26.71 446 PRO B O 1
ATOM 4823 N N . ALA B 1 117 ? 2.067 -20.649 26.421 1.00 23.48 447 ALA B N 1
ATOM 4824 C CA . ALA B 1 117 ? 0.781 -21.209 26.818 1.00 21.93 447 ALA B CA 1
ATOM 4825 C C . ALA B 1 117 ? 0.952 -22.559 27.506 1.00 26.90 447 ALA B C 1
ATOM 48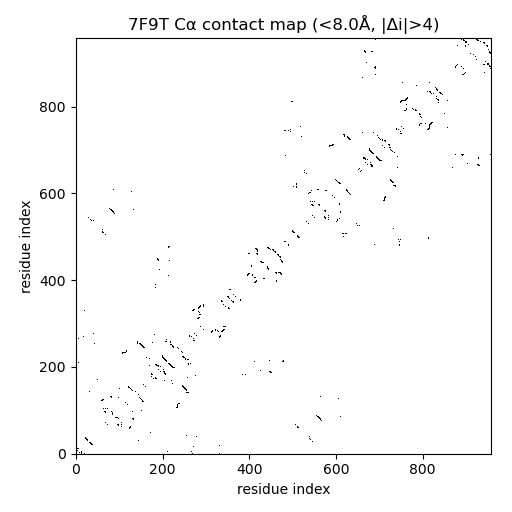26 O O . ALA B 1 117 ? 0.282 -22.832 28.506 1.00 25.43 447 ALA B O 1
ATOM 4828 N N . TYR B 1 118 ? 1.821 -23.425 26.974 1.00 23.93 448 TYR B N 1
ATOM 4829 C CA . TYR B 1 118 ? 2.070 -24.705 27.637 1.00 25.40 448 TYR B CA 1
ATOM 4830 C C . TYR B 1 118 ? 2.540 -24.485 29.068 1.00 28.19 448 TYR B C 1
ATOM 4831 O O . TYR B 1 118 ? 2.129 -25.207 29.993 1.00 26.31 448 TYR B O 1
ATOM 4840 N N . ALA B 1 119 ? 3.404 -23.486 29.267 1.00 23.30 449 ALA B N 1
ATOM 4841 C CA . ALA B 1 119 ? 3.922 -23.210 30.601 1.00 27.52 449 ALA B CA 1
ATOM 4842 C C . ALA B 1 119 ? 2.799 -22.811 31.539 1.00 27.37 449 ALA B C 1
ATOM 4843 O O . ALA B 1 119 ? 2.783 -23.206 32.713 1.00 31.70 449 ALA B O 1
ATOM 4845 N N . LYS B 1 120 ? 1.853 -22.012 31.037 1.00 28.16 450 LYS B N 1
ATOM 4846 C CA . LYS B 1 120 ? 0.706 -21.639 31.863 1.00 29.41 450 LYS B CA 1
ATOM 4847 C C . LYS B 1 120 ? -0.210 -22.835 32.142 1.00 28.49 450 LYS B C 1
ATOM 4848 O O . LYS B 1 120 ? -0.713 -22.990 33.263 1.00 34.35 450 LYS B O 1
ATOM 4854 N N . TRP B 1 121 ? -0.442 -23.687 31.141 1.00 25.99 451 TRP B N 1
ATOM 4855 C CA . TRP B 1 121 ? -1.466 -24.724 31.254 1.00 26.21 451 TRP B CA 1
ATOM 4856 C C . TRP B 1 121 ? -1.008 -25.912 32.080 1.00 32.13 451 TRP B C 1
ATOM 4857 O O . TRP B 1 121 ? -1.841 -26.606 32.676 1.00 32.61 451 TRP B O 1
ATOM 4868 N N . ILE B 1 122 ? 0.286 -26.197 32.085 1.00 25.45 452 ILE B N 1
ATOM 4869 C CA . ILE B 1 122 ? 0.803 -27.386 32.752 1.00 29.10 452 ILE B CA 1
ATOM 4870 C C . ILE B 1 122 ? 1.186 -27.015 34.179 1.00 30.84 452 ILE B C 1
ATOM 4871 O O . ILE B 1 122 ? 2.110 -26.229 34.416 1.00 29.43 452 ILE B O 1
ATOM 4876 N N . ARG B 1 123 ? 0.477 -27.589 35.138 1.00 32.89 453 ARG B N 1
ATOM 4877 C CA . ARG B 1 123 ? 0.783 -27.366 36.542 1.00 37.44 453 ARG B CA 1
ATOM 4878 C C . ARG B 1 123 ? 1.161 -28.638 37.278 1.00 37.49 453 ARG B C 1
ATOM 4879 O O . ARG B 1 123 ? 2.029 -28.602 38.146 1.00 37.93 453 ARG B O 1
ATOM 4887 N N . SER B 1 124 ? 0.536 -29.766 36.955 1.00 35.78 454 SER B N 1
ATOM 4888 C CA . SER B 1 124 ? 0.825 -31.008 37.653 1.00 40.51 454 SER B CA 1
ATOM 4889 C C . SER B 1 124 ? 0.775 -32.166 36.668 1.00 40.83 454 SER B C 1
ATOM 4890 O O . SER B 1 124 ? 0.397 -32.009 35.503 1.00 40.38 454 SER B O 1
ATOM 4893 N N . HIS B 1 125 ? 1.161 -33.347 37.159 1.00 37.00 455 HIS B N 1
ATOM 4894 C CA . HIS B 1 125 ? 1.111 -34.556 36.345 1.00 34.50 455 HIS B CA 1
ATOM 4895 C C . HIS B 1 125 ? -0.295 -34.852 35.836 1.00 38.45 455 HIS B C 1
ATOM 4896 O O . HIS B 1 125 ? -0.443 -35.512 34.799 1.00 40.52 455 HIS B O 1
ATOM 4903 N N . ARG B 1 126 ? -1.327 -34.364 36.533 1.00 36.57 456 ARG B N 1
ATOM 4904 C CA . ARG B 1 126 ? -2.703 -34.528 36.076 1.00 35.95 456 ARG B CA 1
ATOM 4905 C C . ARG B 1 126 ? -2.943 -33.861 34.730 1.00 33.67 456 ARG B C 1
ATOM 4906 O O . ARG B 1 126 ? -3.916 -34.195 34.042 1.00 36.79 456 ARG B O 1
ATOM 4914 N N . ASP B 1 127 ? -2.099 -32.907 34.359 1.00 32.36 457 ASP B N 1
ATOM 4915 C CA . ASP B 1 127 ? -2.216 -32.205 33.093 1.00 33.92 457 ASP B CA 1
ATOM 4916 C C . ASP B 1 127 ? -1.466 -32.899 31.967 1.00 37.26 457 ASP B C 1
ATOM 4917 O O . ASP B 1 127 ? -1.566 -32.462 30.814 1.00 33.04 457 ASP B O 1
ATOM 4922 N N . LEU B 1 128 ? -0.726 -33.967 32.266 1.00 33.14 458 LEU B N 1
ATOM 4923 C CA . LEU B 1 128 ? 0.055 -34.587 31.213 1.00 31.79 458 LEU B CA 1
ATOM 4924 C C . LEU B 1 128 ? -0.489 -35.973 30.880 1.00 35.83 458 LEU B C 1
ATOM 4925 O O . LEU B 1 128 ? -1.115 -36.621 31.729 1.00 37.29 458 LEU B O 1
ATOM 4930 N N . PRO B 1 129 ? -0.281 -36.458 29.645 1.00 31.26 459 PRO B N 1
ATOM 4931 C CA . PRO B 1 129 ? 0.387 -35.708 28.572 1.00 26.75 459 PRO B CA 1
ATOM 4932 C C . PRO B 1 129 ? -0.515 -34.677 27.905 1.00 26.33 459 PRO B C 1
ATOM 4933 O O . PRO B 1 129 ? -1.746 -34.815 27.856 1.00 30.80 459 PRO B O 1
ATOM 4937 N N . LEU B 1 130 ? 0.118 -33.632 27.390 1.00 24.96 460 LEU B N 1
ATOM 4938 C CA . LEU B 1 130 ? -0.569 -32.612 26.613 1.00 21.15 460 LEU B CA 1
ATOM 4939 C C . LEU B 1 130 ? -0.183 -32.834 25.157 1.00 23.32 460 LEU B C 1
ATOM 4940 O O . LEU B 1 130 ? 1.004 -32.809 24.821 1.00 25.54 460 LEU B O 1
ATOM 4945 N N . LYS B 1 131 ? -1.169 -33.080 24.301 1.00 22.23 461 LYS B N 1
ATOM 4946 C CA . LYS B 1 131 ? -0.905 -33.439 22.910 1.00 22.62 461 LYS B CA 1
ATOM 4947 C C . LYS B 1 131 ? -1.761 -32.576 21.995 1.00 20.26 461 LYS B C 1
ATOM 4948 O O . LYS B 1 131 ? -2.977 -32.805 21.880 1.00 22.08 461 LYS B O 1
ATOM 4954 N N . LEU B 1 132 ? -1.124 -31.638 21.287 1.00 20.97 462 LEU B N 1
ATOM 4955 C CA . LEU B 1 132 ? -1.871 -30.735 20.425 1.00 18.39 462 LEU B CA 1
ATOM 4956 C C . LEU B 1 132 ? -1.284 -30.757 19.025 1.00 21.20 462 LEU B C 1
ATOM 4957 O O . LEU B 1 132 ? -0.088 -30.997 18.835 1.00 21.18 462 LEU B O 1
ATOM 4962 N N . ASN B 1 133 ? -2.132 -30.457 18.057 1.00 18.31 463 ASN B N 1
ATOM 4963 C CA . ASN B 1 133 ? -1.730 -30.350 16.667 1.00 17.43 463 ASN B CA 1
ATOM 4964 C C . ASN B 1 133 ? -2.455 -29.156 16.078 1.00 20.70 463 ASN B C 1
ATOM 4965 O O . ASN B 1 133 ? -3.530 -28.782 16.551 1.00 20.13 463 ASN B O 1
ATOM 4970 N N . GLN B 1 134 ? -1.864 -28.559 15.047 1.00 18.00 464 GLN B N 1
ATOM 4971 C CA . GLN B 1 134 ? -2.629 -27.611 14.249 1.00 18.47 464 GLN B CA 1
ATOM 4972 C C . GLN B 1 134 ? -2.300 -27.744 12.767 1.00 19.25 464 GLN B C 1
ATOM 4973 O O . GLN B 1 134 ? -1.153 -27.996 12.373 1.00 18.99 464 GLN B O 1
ATOM 4979 N N . TRP B 1 135 ? -3.324 -27.521 11.949 1.00 17.93 465 TRP B N 1
ATOM 4980 C CA . TRP B 1 135 ? -3.180 -27.415 10.502 1.00 17.16 465 TRP B CA 1
ATOM 4981 C C . TRP B 1 135 ? -3.177 -25.932 10.168 1.00 20.20 465 TRP B C 1
ATOM 4982 O O . TRP B 1 135 ? -4.113 -25.204 10.536 1.00 20.13 465 TRP B O 1
ATOM 4993 N N . CYS B 1 136 ? -2.131 -25.468 9.492 1.00 16.40 466 CYS B N 1
ATOM 4994 C CA . CYS B 1 136 ? -2.051 -24.034 9.183 1.00 17.45 466 CYS B CA 1
ATOM 4995 C C . CYS B 1 136 ? -1.067 -23.850 8.041 1.00 18.53 466 CYS B C 1
ATOM 4996 O O . CYS B 1 136 ? -0.711 -24.811 7.360 1.00 22.28 466 CYS B O 1
ATOM 4999 N N . SER B 1 137 ? -0.695 -22.604 7.769 1.00 17.86 467 SER B N 1
ATOM 5000 C CA . SER B 1 137 ? 0.406 -22.344 6.862 1.00 16.76 467 SER B CA 1
ATOM 5001 C C . SER B 1 137 ? 1.463 -21.593 7.647 1.00 17.31 467 SER B C 1
ATOM 5002 O O . SER B 1 137 ? 1.166 -20.939 8.652 1.00 19.09 467 SER B O 1
ATOM 5005 N N . VAL B 1 138 ? 2.708 -21.724 7.199 1.00 16.97 468 VAL B N 1
ATOM 5006 C CA . VAL B 1 138 ? 3.805 -20.952 7.768 1.00 17.22 468 VAL B CA 1
ATOM 5007 C C . VAL B 1 138 ? 4.574 -20.298 6.637 1.00 17.42 468 VAL B C 1
ATOM 5008 O O . VAL B 1 138 ? 4.410 -20.639 5.462 1.00 18.07 468 VAL B O 1
ATOM 5012 N N . VAL B 1 139 ? 5.443 -19.370 7.022 1.00 17.87 469 VAL B N 1
ATOM 5013 C CA . VAL B 1 139 ? 6.136 -18.509 6.077 1.00 17.99 469 VAL B CA 1
ATOM 5014 C C . VAL B 1 139 ? 7.616 -18.489 6.425 1.00 19.20 469 VAL B C 1
ATOM 5015 O O . VAL B 1 139 ? 7.989 -18.170 7.559 1.00 18.68 469 VAL B O 1
ATOM 5019 N N . ARG B 1 140 ? 8.448 -18.837 5.451 1.00 18.43 470 ARG B N 1
ATOM 5020 C CA . ARG B 1 140 ? 9.900 -18.788 5.600 1.00 18.76 470 ARG B CA 1
ATOM 5021 C C . ARG B 1 140 ? 10.430 -18.071 4.371 1.00 19.47 470 ARG B C 1
ATOM 5022 O O . ARG B 1 140 ? 10.440 -18.640 3.274 1.00 20.11 470 ARG B O 1
ATOM 5030 N N . TRP B 1 141 ? 10.882 -16.834 4.562 1.00 19.97 471 TRP B N 1
ATOM 5031 C CA . TRP B 1 141 ? 11.114 -15.922 3.436 1.00 20.29 471 TRP B CA 1
ATOM 5032 C C . TRP B 1 141 ? 12.572 -15.998 2.986 1.00 25.53 471 TRP B C 1
ATOM 5033 O O . TRP B 1 141 ? 13.372 -15.073 3.156 1.00 26.91 471 TRP B O 1
ATOM 5044 N N . GLU B 1 142 ? 12.905 -17.137 2.386 1.00 22.57 472 GLU B N 1
ATOM 5045 C CA . GLU B 1 142 ? 14.271 -17.370 1.925 1.00 23.32 472 GLU B CA 1
ATOM 5046 C C . GLU B 1 142 ? 14.505 -16.684 0.587 1.00 26.60 472 GLU B C 1
ATOM 5047 O O . GLU B 1 142 ? 13.616 -16.630 -0.263 1.00 28.49 472 GLU B O 1
ATOM 5053 N N . PHE B 1 143 ? 15.713 -16.158 0.405 1.00 32.24 473 PHE B N 1
ATOM 5054 C CA . PHE B 1 143 ? 16.062 -15.394 -0.790 1.00 38.37 473 PHE B CA 1
ATOM 5055 C C . PHE B 1 143 ? 16.327 -16.264 -2.019 1.00 42.07 473 PHE B C 1
ATOM 5056 O O . PHE B 1 143 ? 16.546 -15.721 -3.106 1.00 54.39 473 PHE B O 1
ATOM 5064 N N . LYS B 1 144 ? 16.295 -17.581 -1.886 1.00 37.71 474 LYS B N 1
ATOM 5065 C CA . LYS B 1 144 ? 16.713 -18.477 -2.952 1.00 30.51 474 LYS B CA 1
ATOM 5066 C C . LYS B 1 144 ? 15.552 -18.820 -3.884 1.00 33.84 474 LYS B C 1
ATOM 5067 O O . LYS B 1 144 ? 14.395 -18.482 -3.636 1.00 35.44 474 LYS B O 1
ATOM 5073 N N . GLN B 1 145 ? 15.892 -19.493 -4.980 1.00 31.52 475 GLN B N 1
ATOM 5074 C CA A GLN B 1 145 ? 14.909 -19.810 -6.007 0.49 29.72 475 GLN B CA 1
ATOM 5075 C CA B GLN B 1 145 ? 14.908 -19.811 -6.008 0.51 29.68 475 GLN B CA 1
ATOM 5076 C C . GLN B 1 145 ? 13.905 -20.827 -5.476 1.00 25.39 475 GLN B C 1
ATOM 5077 O O . GLN B 1 145 ? 14.305 -21.887 -4.977 1.00 24.78 475 GLN B O 1
ATOM 5088 N N . PRO B 1 146 ? 12.610 -20.552 -5.562 1.00 24.80 476 PRO B N 1
ATOM 5089 C CA . PRO B 1 146 ? 11.612 -21.508 -5.081 1.00 21.75 476 PRO B CA 1
ATOM 5090 C C . PRO B 1 146 ? 11.328 -22.600 -6.104 1.00 24.02 476 PRO B C 1
ATOM 5091 O O . PRO B 1 146 ? 11.642 -22.483 -7.289 1.00 25.15 476 PRO B O 1
ATOM 5095 N N . THR B 1 147 ? 10.724 -23.684 -5.606 1.00 23.06 477 THR B N 1
ATOM 5096 C CA . THR B 1 147 ? 10.230 -24.766 -6.444 1.00 24.61 477 THR B CA 1
ATOM 5097 C C . THR B 1 147 ? 8.834 -25.121 -5.948 1.00 22.95 477 THR B C 1
ATOM 5098 O O . THR B 1 147 ? 8.675 -25.431 -4.755 1.00 21.88 477 THR B O 1
ATOM 5102 N N . PRO B 1 148 ? 7.815 -25.098 -6.813 1.00 23.14 478 PRO B N 1
ATOM 5103 C CA . PRO B 1 148 ? 6.456 -25.460 -6.385 1.00 22.34 478 PRO B CA 1
ATOM 5104 C C . PRO B 1 148 ? 6.422 -26.782 -5.620 1.00 20.37 478 PRO B C 1
ATOM 5105 O O . PRO B 1 148 ? 7.090 -27.757 -5.990 1.00 21.55 478 PRO B O 1
ATOM 5109 N N . PHE B 1 149 ? 5.648 -26.782 -4.525 1.00 19.67 479 PHE B N 1
ATOM 5110 C CA . PHE B 1 149 ? 5.488 -27.873 -3.561 1.00 18.28 479 PHE B CA 1
ATOM 5111 C C . PHE B 1 149 ? 6.722 -28.123 -2.693 1.00 19.17 479 PHE B C 1
ATOM 5112 O O . PHE B 1 149 ? 6.587 -28.265 -1.477 1.00 20.56 479 PHE B O 1
ATOM 5120 N N . LEU B 1 150 ? 7.914 -28.131 -3.290 1.00 20.28 480 LEU B N 1
ATOM 5121 C CA . LEU B 1 150 ? 9.087 -28.644 -2.583 1.00 18.67 480 LEU B CA 1
ATOM 5122 C C . LEU B 1 150 ? 9.718 -27.612 -1.653 1.00 18.61 480 LEU B C 1
ATOM 5123 O O . LEU B 1 150 ? 10.096 -27.943 -0.520 1.00 18.60 480 LEU B O 1
ATOM 5128 N N . ARG B 1 151 ? 9.907 -26.383 -2.133 1.00 21.20 481 ARG B N 1
ATOM 5129 C CA . ARG B 1 151 ? 10.574 -25.325 -1.364 1.00 20.57 481 ARG B CA 1
ATOM 5130 C C . ARG B 1 151 ? 9.887 -24.007 -1.713 1.00 23.12 481 ARG B C 1
ATOM 5131 O O . ARG B 1 151 ? 10.128 -23.428 -2.781 1.00 23.19 481 ARG B O 1
ATOM 5139 N N . THR B 1 152 ? 9.005 -23.543 -0.824 1.00 19.59 482 THR B N 1
ATOM 5140 C CA . THR B 1 152 ? 8.218 -22.341 -1.086 1.00 18.54 482 THR B CA 1
ATOM 5141 C C . THR B 1 152 ? 8.219 -21.449 0.145 1.00 19.29 482 THR B C 1
ATOM 5142 O O . THR B 1 152 ? 8.492 -21.893 1.263 1.00 18.32 482 THR B O 1
ATOM 5146 N N . ARG B 1 153 ? 7.897 -20.173 -0.069 1.00 19.14 483 ARG B N 1
ATOM 5147 C CA . ARG B 1 153 ? 7.976 -19.209 1.029 1.00 19.78 483 ARG B CA 1
ATOM 5148 C C . ARG B 1 153 ? 6.764 -19.279 1.949 1.00 21.77 483 ARG B C 1
ATOM 5149 O O . ARG B 1 153 ? 6.874 -18.954 3.135 1.00 24.26 483 ARG B O 1
ATOM 5157 N N . GLU B 1 154 ? 5.597 -19.642 1.427 1.00 19.04 484 GLU B N 1
ATOM 5158 C CA . GLU B 1 154 ? 4.452 -19.997 2.251 1.00 18.80 484 GLU B CA 1
ATOM 5159 C C . GLU B 1 154 ? 4.079 -21.426 1.925 1.00 17.48 484 GLU B C 1
ATOM 5160 O O . GLU B 1 154 ? 4.076 -21.821 0.756 1.00 18.70 484 GLU B O 1
ATOM 5166 N N . PHE B 1 155 ? 3.791 -22.213 2.960 1.00 17.25 485 PHE B N 1
ATOM 5167 C CA . PHE B 1 155 ? 3.323 -23.568 2.692 1.00 17.10 485 PHE B CA 1
ATOM 5168 C C . PHE B 1 155 ? 2.380 -24.038 3.783 1.00 16.85 485 PHE B C 1
ATOM 5169 O O . PHE B 1 155 ? 2.483 -23.619 4.937 1.00 18.37 485 PHE B O 1
ATOM 5177 N N . LEU B 1 156 ? 1.491 -24.946 3.397 1.00 16.73 486 LEU B N 1
ATOM 5178 C CA . LEU B 1 156 ? 0.543 -25.565 4.304 1.00 16.55 486 LEU B CA 1
ATOM 5179 C C . LEU B 1 156 ? 1.235 -26.732 4.988 1.00 17.65 486 LEU B C 1
ATOM 5180 O O . LEU B 1 156 ? 2.028 -27.430 4.370 1.00 17.90 486 LEU B O 1
ATOM 5185 N N . TRP B 1 157 ? 0.930 -26.927 6.263 1.00 16.51 487 TRP B N 1
ATOM 5186 C CA . TRP B 1 157 ? 1.502 -28.018 7.036 1.00 16.57 487 TRP B CA 1
ATOM 5187 C C . TRP B 1 157 ? 0.686 -28.296 8.274 1.00 16.51 487 TRP B C 1
ATOM 5188 O O . TRP B 1 157 ? -0.320 -27.655 8.523 1.00 16.41 487 TRP B O 1
ATOM 5199 N N . GLN B 1 158 ? 1.068 -29.351 8.972 1.00 16.61 488 GLN B N 1
ATOM 5200 C CA . GLN B 1 158 ? 0.522 -29.623 10.284 1.00 16.66 488 GLN B CA 1
ATOM 5201 C C . GLN B 1 158 ? 1.735 -29.653 11.197 1.00 18.09 488 GLN B C 1
ATOM 5202 O O . GLN B 1 158 ? 2.798 -30.114 10.802 1.00 17.44 488 GLN B O 1
ATOM 5208 N N . GLU B 1 159 ? 1.612 -29.057 12.371 1.00 17.57 489 GLU B N 1
ATOM 5209 C CA . GLU B 1 159 ? 2.683 -29.130 13.346 1.00 17.16 489 GLU B CA 1
ATOM 5210 C C . GLU B 1 159 ? 2.097 -29.666 14.644 1.00 17.31 489 GLU B C 1
ATOM 5211 O O . GLU B 1 159 ? 1.132 -29.118 15.158 1.00 17.78 489 GLU B O 1
ATOM 5217 N N . GLY B 1 160 ? 2.698 -30.734 15.159 1.00 17.52 490 GLY B N 1
ATOM 5218 C CA . GLY B 1 160 ? 2.268 -31.367 16.395 1.00 18.87 490 GLY B CA 1
ATOM 5219 C C . GLY B 1 160 ? 3.267 -31.062 17.491 1.00 18.28 490 GLY B C 1
ATOM 5220 O O . GLY B 1 160 ? 4.461 -31.030 17.236 1.00 18.17 490 GLY B O 1
ATOM 5221 N N . HIS B 1 161 ? 2.776 -30.800 18.702 1.00 18.31 491 HIS B N 1
ATOM 5222 C CA . HIS B 1 161 ? 3.618 -30.420 19.830 1.00 20.20 491 HIS B CA 1
ATOM 5223 C C . HIS B 1 161 ? 3.069 -31.118 21.068 1.00 19.51 491 HIS B C 1
ATOM 5224 O O . HIS B 1 161 ? 1.883 -30.970 21.402 1.00 22.05 491 HIS B O 1
ATOM 5231 N N . THR B 1 162 ? 3.909 -31.922 21.718 1.00 20.80 492 THR B N 1
ATOM 5232 C CA . THR B 1 162 ? 3.446 -32.674 22.879 1.00 24.77 492 THR B CA 1
ATOM 5233 C C . THR B 1 162 ? 4.386 -32.484 24.059 1.00 22.40 492 THR B C 1
ATOM 5234 O O . THR B 1 162 ? 5.567 -32.163 23.899 1.00 21.68 492 THR B O 1
ATOM 5238 N N . ALA B 1 163 ? 3.826 -32.674 25.255 1.00 23.15 493 ALA B N 1
ATOM 5239 C CA . ALA B 1 163 ? 4.564 -32.611 26.510 1.00 25.53 493 ALA B CA 1
ATOM 5240 C C . ALA B 1 163 ? 4.193 -33.816 27.362 1.00 21.78 493 ALA B C 1
ATOM 5241 O O . ALA B 1 163 ? 3.014 -34.171 27.468 1.00 25.42 493 ALA B O 1
ATOM 5243 N N . HIS B 1 164 ? 5.207 -34.443 27.963 1.00 24.10 494 HIS B N 1
ATOM 5244 C CA . HIS B 1 164 ? 5.074 -35.698 28.686 1.00 28.91 494 HIS B CA 1
ATOM 5245 C C . HIS B 1 164 ? 5.804 -35.634 30.020 1.00 28.97 494 HIS B C 1
ATOM 5246 O O . HIS B 1 164 ? 6.732 -34.844 30.224 1.00 25.27 494 HIS B O 1
ATOM 5253 N N . ALA B 1 165 ? 5.384 -36.509 30.930 1.00 30.05 495 ALA B N 1
ATOM 5254 C CA . ALA B 1 165 ? 6.048 -36.602 32.221 1.00 32.16 495 ALA B CA 1
ATOM 5255 C C . ALA B 1 165 ? 7.408 -37.294 32.148 1.00 29.54 495 ALA B C 1
ATOM 5256 O O . ALA B 1 165 ? 8.236 -37.090 33.044 1.00 33.90 495 ALA B O 1
ATOM 5258 N N . THR B 1 166 ? 7.653 -38.120 31.123 1.00 30.43 496 THR B N 1
ATOM 5259 C CA . THR B 1 166 ? 8.900 -38.873 31.025 1.00 31.91 496 THR B CA 1
ATOM 5260 C C . THR B 1 166 ? 9.439 -38.885 29.598 1.00 29.91 496 THR B C 1
ATOM 5261 O O . THR B 1 166 ? 8.681 -38.845 28.612 1.00 27.96 496 THR B O 1
ATOM 5265 N N . GLU B 1 167 ? 10.756 -39.007 29.491 1.00 30.29 497 GLU B N 1
ATOM 5266 C CA . GLU B 1 167 ? 11.391 -39.069 28.190 1.00 30.59 497 GLU B CA 1
ATOM 5267 C C . GLU B 1 167 ? 10.967 -40.330 27.447 1.00 32.60 497 GLU B C 1
ATOM 5268 O O . GLU B 1 167 ? 10.804 -40.307 26.237 1.00 28.19 497 GLU B O 1
ATOM 5274 N N . GLU B 1 168 ? 10.784 -41.431 28.169 1.00 31.84 498 GLU B N 1
ATOM 5275 C CA . GLU B 1 168 ? 10.366 -42.673 27.524 1.00 32.33 498 GLU B CA 1
ATOM 5276 C C . GLU B 1 168 ? 9.034 -42.504 26.800 1.00 30.38 498 GLU B C 1
ATOM 5277 O O . GLU B 1 168 ? 8.876 -42.939 25.651 1.00 30.31 498 GLU B O 1
ATOM 5283 N N . GLU B 1 169 ? 8.060 -41.877 27.461 1.00 32.56 499 GLU B N 1
ATOM 5284 C CA . GLU B 1 169 ? 6.767 -41.636 26.827 1.00 29.87 499 GLU B CA 1
ATOM 5285 C C . GLU B 1 169 ? 6.903 -40.678 25.644 1.00 27.84 499 GLU B C 1
ATOM 5286 O O . GLU B 1 169 ? 6.311 -40.903 24.574 1.00 26.67 499 GLU B O 1
ATOM 5292 N N . ALA B 1 170 ? 7.716 -39.627 25.802 1.00 26.57 500 ALA B N 1
ATOM 5293 C CA . ALA B 1 170 ? 7.905 -38.707 24.681 1.00 23.78 500 ALA B CA 1
ATOM 5294 C C . ALA B 1 170 ? 8.547 -39.411 23.484 1.00 23.27 500 ALA B C 1
ATOM 5295 O O . ALA B 1 170 ? 8.134 -39.209 22.342 1.00 24.13 500 ALA B O 1
ATOM 5297 N N . TRP B 1 171 ? 9.551 -40.261 23.735 1.00 26.42 501 TRP B N 1
ATOM 5298 C CA . TRP B 1 171 ? 10.242 -40.954 22.647 1.00 22.05 501 TRP B CA 1
ATOM 5299 C C . TRP B 1 171 ? 9.322 -41.952 21.961 1.00 22.53 501 TRP B C 1
ATOM 5300 O O . TRP B 1 171 ? 9.328 -42.074 20.724 1.00 24.78 501 TRP B O 1
ATOM 5311 N N . GLU B 1 172 ? 8.473 -42.607 22.739 1.00 24.91 502 GLU B N 1
ATOM 5312 C CA . GLU B 1 172 ? 7.515 -43.529 22.161 1.00 24.43 502 GLU B CA 1
ATOM 5313 C C . GLU B 1 172 ? 6.601 -42.767 21.206 1.00 23.73 502 GLU B C 1
ATOM 5314 O O . GLU B 1 172 ? 6.278 -43.265 20.138 1.00 24.12 502 GLU B O 1
ATOM 5320 N N . LEU B 1 173 ? 6.183 -41.563 21.595 1.00 23.77 503 LEU B N 1
ATOM 5321 C CA . LEU B 1 173 ? 5.335 -40.772 20.705 1.00 23.50 503 LEU B CA 1
ATOM 5322 C C . LEU B 1 173 ? 6.091 -40.314 19.456 1.00 24.45 503 LEU B C 1
ATOM 5323 O O . LEU B 1 173 ? 5.527 -40.328 18.357 1.00 22.88 503 LEU B O 1
ATOM 5328 N N . VAL B 1 174 ? 7.344 -39.870 19.611 1.00 21.83 504 VAL B N 1
ATOM 5329 C CA . VAL B 1 174 ? 8.171 -39.518 18.449 1.00 21.60 504 VAL B CA 1
ATOM 5330 C C . VAL B 1 174 ? 8.132 -40.637 17.418 1.00 21.65 504 VAL B C 1
ATOM 5331 O O . VAL B 1 174 ? 7.932 -40.410 16.219 1.00 20.82 504 VAL B O 1
ATOM 5335 N N . LEU B 1 175 ? 8.338 -41.874 17.879 1.00 23.40 505 LEU B N 1
ATOM 5336 C CA . LEU B 1 175 ? 8.400 -43.001 16.948 1.00 21.92 505 LEU B CA 1
ATOM 5337 C C . LEU B 1 175 ? 7.028 -43.355 16.376 1.00 20.97 505 LEU B C 1
ATOM 5338 O O . LEU B 1 175 ? 6.921 -43.738 15.200 1.00 21.74 505 LEU B O 1
ATOM 5343 N N . ASP B 1 176 ? 5.964 -43.241 17.185 1.00 22.47 506 ASP B N 1
ATOM 5344 C CA . ASP B 1 176 ? 4.613 -43.476 16.673 1.00 21.82 506 ASP B CA 1
ATOM 5345 C C . ASP B 1 176 ? 4.260 -42.479 15.564 1.00 19.85 506 ASP B C 1
ATOM 5346 O O . ASP B 1 176 ? 3.692 -42.854 14.524 1.00 22.32 506 ASP B O 1
ATOM 5351 N N . ILE B 1 177 ? 4.624 -41.206 15.759 1.00 20.14 507 ILE B N 1
ATOM 5352 C CA . ILE B 1 177 ? 4.381 -40.195 14.728 1.00 19.11 507 ILE B CA 1
ATOM 5353 C C . ILE B 1 177 ? 5.207 -40.489 13.485 1.00 19.07 507 ILE B C 1
ATOM 5354 O O . ILE B 1 177 ? 4.713 -40.365 12.354 1.00 19.05 507 ILE B O 1
ATOM 5359 N N . LEU B 1 178 ? 6.493 -40.844 13.663 1.00 19.34 508 LEU B N 1
ATOM 5360 C CA . LEU B 1 178 ? 7.309 -41.126 12.487 1.00 19.93 508 LEU B CA 1
ATOM 5361 C C . LEU B 1 178 ? 6.728 -42.285 11.689 1.00 19.48 508 LEU B C 1
ATOM 5362 O O . LEU B 1 178 ? 6.764 -42.274 10.450 1.00 19.83 508 LEU B O 1
ATOM 5367 N N . GLU B 1 179 ? 6.175 -43.287 12.382 1.00 21.03 509 GLU B N 1
ATOM 5368 C CA . GLU B 1 179 ? 5.505 -44.376 11.684 1.00 19.98 509 GLU B CA 1
ATOM 5369 C C . GLU B 1 179 ? 4.272 -43.886 10.922 1.00 19.65 509 GLU B C 1
ATOM 5370 O O . GLU B 1 179 ? 4.003 -44.364 9.814 1.00 20.91 509 GLU B O 1
ATOM 5376 N N . LEU B 1 180 ? 3.522 -42.936 11.496 1.00 19.35 510 LEU B N 1
ATOM 5377 C CA . LEU B 1 180 ? 2.417 -42.331 10.751 1.00 19.79 510 LEU B CA 1
ATOM 5378 C C . LEU B 1 180 ? 2.907 -41.627 9.489 1.00 18.79 510 LEU B C 1
ATOM 5379 O O . LEU B 1 180 ? 2.250 -41.693 8.448 1.00 19.82 510 LEU B O 1
ATOM 5384 N N . TYR B 1 181 ? 4.055 -40.948 9.561 1.00 18.70 511 TYR B N 1
ATOM 5385 C CA . TYR B 1 181 ? 4.588 -40.323 8.351 1.00 18.54 511 TYR B CA 1
ATOM 5386 C C . TYR B 1 181 ? 5.031 -41.362 7.332 1.00 18.82 511 TYR B C 1
ATOM 5387 O O . TYR B 1 181 ? 4.864 -41.174 6.122 1.00 18.85 511 TYR B O 1
ATOM 5396 N N . ARG B 1 182 ? 5.653 -42.453 7.792 1.00 19.19 512 ARG B N 1
ATOM 5397 C CA . ARG B 1 182 ? 5.928 -43.536 6.859 1.00 20.17 512 ARG B CA 1
ATOM 5398 C C . ARG B 1 182 ? 4.645 -43.995 6.168 1.00 20.19 512 ARG B C 1
ATOM 5399 O O . ARG B 1 182 ? 4.643 -44.245 4.963 1.00 20.99 512 ARG B O 1
ATOM 5407 N N . ARG B 1 183 ? 3.550 -44.127 6.916 1.00 20.11 513 ARG B N 1
ATOM 5408 C CA . ARG B 1 183 ? 2.290 -44.577 6.311 1.00 20.72 513 ARG B CA 1
ATOM 5409 C C . ARG B 1 183 ? 1.693 -43.522 5.366 1.00 21.13 513 ARG B C 1
ATOM 5410 O O . ARG B 1 183 ? 1.176 -43.861 4.298 1.00 22.97 513 ARG B O 1
ATOM 5418 N N . TRP B 1 184 ? 1.757 -42.245 5.737 1.00 22.08 514 TRP B N 1
ATOM 5419 C CA . TRP B 1 184 ? 1.368 -41.151 4.838 1.00 18.56 514 TRP B CA 1
ATOM 5420 C C . TRP B 1 184 ? 2.049 -41.303 3.482 1.00 22.76 514 TRP B C 1
ATOM 5421 O O . TRP B 1 184 ? 1.395 -41.280 2.434 1.00 21.41 514 TRP B O 1
ATOM 5432 N N . TYR B 1 185 ? 3.373 -41.488 3.481 1.00 18.86 515 TYR B N 1
ATOM 5433 C CA . TYR B 1 185 ? 4.067 -41.642 2.203 1.00 19.07 515 TYR B CA 1
ATOM 5434 C C . TYR B 1 185 ? 3.835 -43.009 1.549 1.00 19.52 515 TYR B C 1
ATOM 5435 O O . TYR B 1 185 ? 3.487 -43.084 0.367 1.00 20.89 515 TYR B O 1
ATOM 5444 N N . GLU B 1 186 ? 4.051 -44.110 2.274 1.00 19.80 516 GLU B N 1
ATOM 5445 C CA . GLU B 1 186 ? 4.063 -45.428 1.642 1.00 21.09 516 GLU B CA 1
ATOM 5446 C C . GLU B 1 186 ? 2.657 -45.973 1.394 1.00 23.30 516 GLU B C 1
ATOM 5447 O O . GLU B 1 186 ? 2.398 -46.552 0.332 1.00 24.78 516 GLU B O 1
ATOM 5453 N N . GLU B 1 187 ? 1.747 -45.818 2.359 1.00 22.28 517 GLU B N 1
ATOM 5454 C CA . GLU B 1 187 ? 0.394 -46.364 2.224 1.00 21.85 517 GLU B CA 1
ATOM 5455 C C . GLU B 1 187 ? -0.515 -45.462 1.387 1.00 24.79 517 GLU B C 1
ATOM 5456 O O . GLU B 1 187 ? -1.324 -45.962 0.601 1.00 25.49 517 GLU B O 1
ATOM 5462 N N . CYS B 1 188 ? -0.415 -44.146 1.538 1.00 21.33 518 CYS B N 1
ATOM 5463 C CA . CYS B 1 188 ? -1.303 -43.252 0.799 1.00 20.76 518 CYS B CA 1
ATOM 5464 C C . CYS B 1 188 ? -0.687 -42.878 -0.547 1.00 22.21 518 CYS B C 1
ATOM 5465 O O . CYS B 1 188 ? -1.277 -43.125 -1.603 1.00 23.93 518 CYS B O 1
ATOM 5468 N N . LEU B 1 189 ? 0.518 -42.301 -0.519 1.00 20.38 519 LEU B N 1
ATOM 5469 C CA . LEU B 1 189 ? 1.139 -41.787 -1.730 1.00 20.28 519 LEU B CA 1
ATOM 5470 C C . LEU B 1 189 ? 1.952 -42.819 -2.497 1.00 20.02 519 LEU B C 1
ATOM 5471 O O . LEU B 1 189 ? 2.444 -42.498 -3.582 1.00 20.26 519 LEU B O 1
ATOM 5476 N N . ALA B 1 190 ? 2.128 -44.037 -1.959 1.00 20.31 520 ALA B N 1
ATOM 5477 C CA . ALA B 1 190 ? 2.896 -45.092 -2.620 1.00 22.31 520 ALA B CA 1
ATOM 5478 C C . ALA B 1 190 ? 4.345 -44.684 -2.878 1.00 20.84 520 ALA B C 1
ATOM 5479 O O . ALA B 1 190 ? 4.946 -45.107 -3.862 1.00 22.41 520 ALA B O 1
ATOM 5481 N N . VAL B 1 191 ? 4.900 -43.862 -1.998 1.00 21.82 521 VAL B N 1
ATOM 5482 C CA . VAL B 1 191 ? 6.276 -43.379 -2.077 1.00 22.59 521 VAL B CA 1
ATOM 5483 C C . VAL B 1 191 ? 7.076 -44.085 -0.988 1.00 20.51 521 VAL B C 1
ATOM 5484 O O . VAL B 1 191 ? 6.774 -43.911 0.201 1.00 21.11 521 VAL B O 1
ATOM 5488 N N . PRO B 1 192 ? 8.121 -44.837 -1.329 1.00 21.23 522 PRO B N 1
ATOM 5489 C CA . PRO B 1 192 ? 8.946 -45.468 -0.291 1.00 22.27 522 PRO B CA 1
ATOM 5490 C C . PRO B 1 192 ? 9.843 -44.441 0.384 1.00 21.95 522 PRO B C 1
ATOM 5491 O O . PRO B 1 192 ? 10.370 -43.531 -0.259 1.00 23.38 522 PRO B O 1
ATOM 5495 N N . VAL B 1 193 ? 9.979 -44.568 1.702 1.00 20.72 523 VAL B N 1
ATOM 5496 C CA . VAL B 1 193 ? 10.809 -43.652 2.470 1.00 20.39 523 VAL B CA 1
ATOM 5497 C C . VAL B 1 193 ? 11.657 -44.460 3.436 1.00 20.67 523 VAL B C 1
ATOM 5498 O O . VAL B 1 193 ? 11.356 -45.612 3.750 1.00 26.07 523 VAL B O 1
ATOM 5502 N N . ILE B 1 194 ? 12.722 -43.831 3.928 1.00 22.29 524 ILE B N 1
ATOM 5503 C CA . ILE B 1 194 ? 13.644 -44.472 4.855 1.00 20.93 524 ILE B CA 1
ATOM 5504 C C . ILE B 1 194 ? 13.577 -43.718 6.176 1.00 23.89 524 ILE B C 1
ATOM 5505 O O . ILE B 1 194 ? 13.808 -42.506 6.210 1.00 23.82 524 ILE B O 1
ATOM 5510 N N . LYS B 1 195 ? 13.271 -44.428 7.257 1.00 20.80 525 LYS B N 1
ATOM 5511 C CA . LYS B 1 195 ? 13.289 -43.825 8.584 1.00 20.66 525 LYS B CA 1
ATOM 5512 C C . LYS B 1 195 ? 14.716 -43.756 9.104 1.00 20.96 525 LYS B C 1
ATOM 5513 O O . LYS B 1 195 ? 15.483 -44.723 8.983 1.00 21.36 525 LYS B O 1
ATOM 5519 N N . GLY B 1 196 ? 15.055 -42.644 9.750 1.00 22.80 526 GLY B N 1
ATOM 5520 C CA . GLY B 1 196 ? 16.402 -42.533 10.282 1.00 21.05 526 GLY B CA 1
ATOM 5521 C C . GLY B 1 196 ? 16.504 -41.427 11.307 1.00 24.04 526 GLY B C 1
ATOM 5522 O O . GLY B 1 196 ? 15.540 -40.715 11.595 1.00 22.76 526 GLY B O 1
ATOM 5523 N N . GLU B 1 197 ? 17.697 -41.288 11.862 1.00 21.22 527 GLU B N 1
ATOM 5524 C CA . GLU B 1 197 ? 17.999 -40.233 12.810 1.00 22.45 527 GLU B CA 1
ATOM 5525 C C . GLU B 1 197 ? 18.895 -39.218 12.106 1.00 24.57 527 GLU B C 1
ATOM 5526 O O . GLU B 1 197 ? 19.782 -39.597 11.345 1.00 23.97 527 GLU B O 1
ATOM 5532 N N . LYS B 1 198 ? 18.665 -37.923 12.324 1.00 22.94 528 LYS B N 1
ATOM 5533 C CA . LYS B 1 198 ? 19.569 -36.934 11.738 1.00 20.97 528 LYS B CA 1
ATOM 5534 C C . LYS B 1 198 ? 20.898 -36.886 12.500 1.00 23.39 528 LYS B C 1
ATOM 5535 O O . LYS B 1 198 ? 20.960 -37.140 13.701 1.00 22.75 528 LYS B O 1
ATOM 5541 N N . SER B 1 199 ? 21.958 -36.526 11.788 1.00 21.64 529 SER B N 1
ATOM 5542 C CA . SER B 1 199 ? 23.253 -36.265 12.392 1.00 22.10 529 SER B CA 1
ATOM 5543 C C . SER B 1 199 ? 23.180 -35.066 13.341 1.00 25.72 529 SER B C 1
ATOM 5544 O O . SER B 1 199 ? 22.219 -34.284 13.346 1.00 24.25 529 SER B O 1
ATOM 5547 N N . GLU B 1 200 ? 24.221 -34.925 14.169 1.00 27.33 530 GLU B N 1
ATOM 5548 C CA . GLU B 1 200 ? 24.287 -33.788 15.086 1.00 28.71 530 GLU B CA 1
ATOM 5549 C C . GLU B 1 200 ? 24.271 -32.458 14.341 1.00 28.62 530 GLU B C 1
ATOM 5550 O O . GLU B 1 200 ? 23.658 -31.492 14.805 1.00 31.14 530 GLU B O 1
ATOM 5556 N N . GLY B 1 201 ? 24.948 -32.384 13.190 1.00 29.93 531 GLY B N 1
ATOM 5557 C CA . GLY B 1 201 ? 24.967 -31.153 12.416 1.00 29.57 531 GLY B CA 1
ATOM 5558 C C . GLY B 1 201 ? 23.682 -30.863 11.671 1.00 31.82 531 GLY B C 1
ATOM 5559 O O . GLY B 1 201 ? 23.453 -29.709 11.290 1.00 34.25 531 GLY B O 1
ATOM 5560 N N . GLU B 1 202 ? 22.833 -31.877 11.453 1.00 25.19 532 GLU B N 1
ATOM 5561 C CA . GLU B 1 202 ? 21.612 -31.709 10.675 1.00 24.98 532 GLU B CA 1
ATOM 5562 C C . GLU B 1 202 ? 20.335 -31.700 11.509 1.00 28.81 532 GLU B C 1
ATOM 5563 O O . GLU B 1 202 ? 19.273 -31.347 10.980 1.00 28.77 532 GLU B O 1
ATOM 5569 N N . LYS B 1 203 ? 20.405 -32.057 12.789 1.00 26.87 533 LYS B N 1
ATOM 5570 C CA . LYS B 1 203 ? 19.215 -32.124 13.620 1.00 22.36 533 LYS B CA 1
ATOM 5571 C C . LYS B 1 203 ? 18.733 -30.722 13.980 1.00 25.21 533 LYS B C 1
ATOM 5572 O O . LYS B 1 203 ? 19.456 -29.734 13.847 1.00 25.91 533 LYS B O 1
ATOM 5578 N N . PHE B 1 204 ? 17.493 -30.656 14.451 1.00 23.97 534 PHE B N 1
ATOM 5579 C CA . PHE B 1 204 ? 16.925 -29.417 14.972 1.00 26.02 534 PHE B CA 1
ATOM 5580 C C . PHE B 1 204 ? 17.736 -28.968 16.176 1.00 29.23 534 PHE B C 1
ATOM 5581 O O . PHE B 1 204 ? 17.836 -29.693 17.171 1.00 27.35 534 PHE B O 1
ATOM 5589 N N . ALA B 1 205 ? 18.331 -27.775 16.079 1.00 26.28 535 ALA B N 1
ATOM 5590 C CA . ALA B 1 205 ? 19.220 -27.317 17.141 1.00 35.15 535 ALA B CA 1
ATOM 5591 C C . ALA B 1 205 ? 18.496 -27.203 18.478 1.00 32.49 535 ALA B C 1
ATOM 5592 O O . ALA B 1 205 ? 19.093 -27.462 19.528 1.00 34.98 535 ALA B O 1
ATOM 5594 N N . GLY B 1 206 ? 17.215 -26.848 18.466 1.00 35.21 536 GLY B N 1
ATOM 5595 C CA . GLY B 1 206 ? 16.501 -26.701 19.717 1.00 39.37 536 GLY B CA 1
ATOM 5596 C C . GLY B 1 206 ? 16.140 -27.993 20.418 1.00 43.37 536 GLY B C 1
ATOM 5597 O O . GLY B 1 206 ? 15.542 -27.947 21.496 1.00 49.93 536 GLY B O 1
ATOM 5598 N N . GLY B 1 207 ? 16.485 -29.147 19.848 1.00 33.62 537 GLY B N 1
ATOM 5599 C CA . GLY B 1 207 ? 16.069 -30.425 20.375 1.00 28.55 537 GLY B CA 1
ATOM 5600 C C . GLY B 1 207 ? 17.235 -31.344 20.686 1.00 30.14 537 GLY B C 1
ATOM 5601 O O . GLY B 1 207 ? 18.404 -31.009 20.474 1.00 30.51 537 GLY B O 1
ATOM 5602 N N . LYS B 1 208 ? 16.882 -32.523 21.194 1.00 25.46 538 LYS B N 1
ATOM 5603 C CA . LYS B 1 208 ? 17.859 -33.534 21.573 1.00 25.84 538 LYS B CA 1
ATOM 5604 C C . LYS B 1 208 ? 18.111 -34.561 20.479 1.00 24.72 538 LYS B C 1
ATOM 5605 O O . LYS B 1 208 ? 19.264 -34.968 20.281 1.00 27.78 538 LYS B O 1
ATOM 5611 N N . LYS B 1 209 ? 17.073 -35.011 19.776 1.00 22.56 539 LYS B N 1
ATOM 5612 C CA . LYS B 1 209 ? 17.285 -35.961 18.692 1.00 22.54 539 LYS B CA 1
ATOM 5613 C C . LYS B 1 209 ? 16.204 -35.755 17.655 1.00 24.39 539 LYS B C 1
ATOM 5614 O O . LYS B 1 209 ? 15.032 -35.649 18.012 1.00 26.18 539 LYS B O 1
ATOM 5620 N N . THR B 1 210 ? 16.588 -35.703 16.386 1.00 20.75 540 THR B N 1
ATOM 5621 C CA . THR B 1 210 ? 15.626 -35.517 15.306 1.00 20.27 540 THR B CA 1
ATOM 5622 C C . THR B 1 210 ? 15.562 -36.806 14.508 1.00 23.15 540 THR B C 1
ATOM 5623 O O . THR B 1 210 ? 16.604 -37.347 14.114 1.00 24.08 540 THR B O 1
ATOM 5627 N N . THR B 1 211 ? 14.353 -37.327 14.317 1.00 20.04 541 THR B N 1
ATOM 5628 C CA . THR B 1 211 ? 14.123 -38.442 13.421 1.00 21.78 541 THR B CA 1
ATOM 5629 C C . THR B 1 211 ? 13.435 -37.922 12.171 1.00 20.03 541 THR B C 1
ATOM 5630 O O . THR B 1 211 ? 12.783 -36.862 12.164 1.00 19.76 541 THR B O 1
ATOM 5634 N N . THR B 1 212 ? 13.583 -38.683 11.097 1.00 20.18 542 THR B N 1
ATOM 5635 C CA . THR B 1 212 ? 13.183 -38.207 9.787 1.00 19.43 542 THR B CA 1
ATOM 5636 C C . THR B 1 212 ? 12.720 -39.380 8.945 1.00 19.51 542 THR B C 1
ATOM 5637 O O . THR B 1 212 ? 13.080 -40.533 9.206 1.00 20.23 542 THR B O 1
ATOM 5641 N N . VAL B 1 213 ? 11.905 -39.084 7.939 1.00 20.25 543 VAL B N 1
ATOM 5642 C CA . VAL B 1 213 ? 11.730 -39.995 6.809 1.00 19.41 543 VAL B CA 1
ATOM 5643 C C . VAL B 1 213 ? 12.291 -39.314 5.574 1.00 19.62 543 VAL B C 1
ATOM 5644 O O . VAL B 1 213 ? 12.011 -38.134 5.341 1.00 20.25 543 VAL B O 1
ATOM 5648 N N . GLU B 1 214 ? 13.092 -40.039 4.796 1.00 22.82 544 GLU B N 1
ATOM 5649 C CA . GLU B 1 214 ? 13.795 -39.498 3.638 1.00 19.82 544 GLU B CA 1
ATOM 5650 C C . GLU B 1 214 ? 13.336 -40.199 2.367 1.00 19.98 544 GLU B C 1
ATOM 5651 O O . GLU B 1 214 ? 13.174 -41.425 2.347 1.00 22.88 544 GLU B O 1
ATOM 5657 N N . ALA B 1 215 ? 13.096 -39.416 1.310 1.00 20.39 545 ALA B N 1
ATOM 5658 C CA . ALA B 1 215 ? 12.792 -39.956 -0.007 1.00 20.12 545 ALA B CA 1
ATOM 5659 C C . ALA B 1 215 ? 13.940 -39.669 -0.960 1.00 20.45 545 ALA B C 1
ATOM 5660 O O . ALA B 1 215 ? 14.841 -38.877 -0.665 1.00 22.82 545 ALA B O 1
ATOM 5662 N N . PHE B 1 216 ? 13.898 -40.325 -2.122 1.00 21.71 546 PHE B N 1
ATOM 5663 C CA . PHE B 1 216 ? 14.973 -40.253 -3.107 1.00 23.88 546 PHE B CA 1
ATOM 5664 C C . PHE B 1 216 ? 14.379 -39.953 -4.476 1.00 23.69 546 PHE B C 1
ATOM 5665 O O . PHE B 1 216 ? 13.393 -40.577 -4.875 1.00 25.41 546 PHE B O 1
ATOM 5673 N N . ILE B 1 217 ? 14.988 -39.015 -5.191 1.00 21.71 547 ILE B N 1
ATOM 5674 C CA . ILE B 1 217 ? 14.521 -38.624 -6.523 1.00 25.67 547 ILE B CA 1
ATOM 5675 C C . ILE B 1 217 ? 15.547 -39.115 -7.537 1.00 26.96 547 ILE B C 1
ATOM 5676 O O . ILE B 1 217 ? 16.602 -38.492 -7.695 1.00 25.76 547 ILE B O 1
ATOM 5681 N N . PRO B 1 218 ? 15.302 -40.224 -8.233 1.00 25.59 548 PRO B N 1
ATOM 5682 C CA . PRO B 1 218 ? 16.338 -40.758 -9.136 1.00 26.66 548 PRO B CA 1
ATOM 5683 C C . PRO B 1 218 ? 16.778 -39.796 -10.229 1.00 27.25 548 PRO B C 1
ATOM 5684 O O . PRO B 1 218 ? 17.948 -39.821 -10.621 1.00 29.26 548 PRO B O 1
ATOM 5688 N N . GLU B 1 219 ? 15.890 -38.935 -10.738 1.00 26.43 549 GLU B N 1
ATOM 5689 C CA . GLU B 1 219 ? 16.263 -38.182 -11.933 1.00 25.63 549 GLU B CA 1
ATOM 5690 C C . GLU B 1 219 ? 17.330 -37.129 -11.668 1.00 27.48 549 GLU B C 1
ATOM 5691 O O . GLU B 1 219 ? 18.045 -36.746 -12.600 1.00 32.43 549 GLU B O 1
ATOM 5697 N N . ASN B 1 220 ? 17.448 -36.637 -10.434 1.00 27.59 550 ASN B N 1
ATOM 5698 C CA . ASN B 1 220 ? 18.517 -35.706 -10.104 1.00 28.11 550 ASN B CA 1
ATOM 5699 C C . ASN B 1 220 ? 19.445 -36.240 -9.025 1.00 26.06 550 ASN B C 1
ATOM 5700 O O . ASN B 1 220 ? 20.373 -35.531 -8.619 1.00 31.51 550 ASN B O 1
ATOM 5705 N N . GLY B 1 221 ? 19.209 -37.463 -8.553 1.00 24.81 551 GLY B N 1
ATOM 5706 C CA . GLY B 1 221 ? 20.075 -38.101 -7.581 1.00 28.47 551 GLY B CA 1
ATOM 5707 C C . GLY B 1 221 ? 19.996 -37.526 -6.185 1.00 26.93 551 GLY B C 1
ATOM 5708 O O . GLY B 1 221 ? 20.900 -37.747 -5.382 1.00 29.39 551 GLY B O 1
ATOM 5709 N N . ARG B 1 222 ? 18.940 -36.793 -5.856 1.00 23.08 552 ARG B N 1
ATOM 5710 C CA . ARG B 1 222 ? 18.890 -36.063 -4.601 1.00 24.18 552 ARG B CA 1
ATOM 5711 C C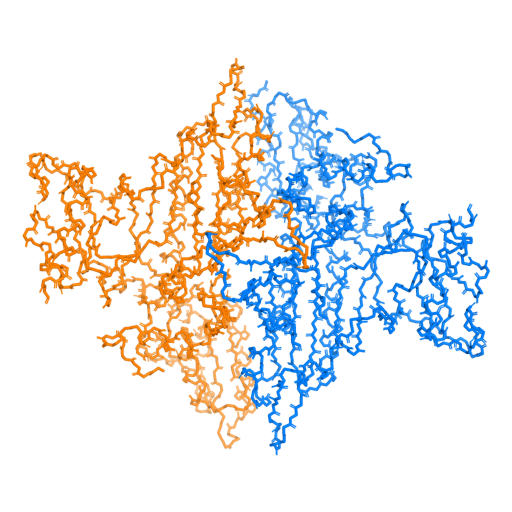 . ARG B 1 222 ? 17.978 -36.744 -3.593 1.00 26.56 552 ARG B C 1
ATOM 5712 O O . ARG B 1 222 ? 16.876 -37.199 -3.930 1.00 23.55 552 ARG B O 1
ATOM 5720 N N . GLY B 1 223 ? 18.437 -36.798 -2.348 1.00 21.74 553 GLY B N 1
ATOM 5721 C CA . GLY B 1 223 ? 17.543 -37.092 -1.252 1.00 22.54 553 GLY B CA 1
ATOM 5722 C C . GLY B 1 223 ? 16.720 -35.870 -0.883 1.00 22.32 553 GLY B C 1
ATOM 5723 O O . GLY B 1 223 ? 17.128 -34.726 -1.082 1.00 21.85 553 GLY B O 1
ATOM 5724 N N . ILE B 1 224 ? 15.537 -36.114 -0.335 1.00 20.27 554 ILE B N 1
ATOM 5725 C CA . ILE B 1 224 ? 14.676 -35.026 0.118 1.00 21.32 554 ILE B CA 1
ATOM 5726 C C . ILE B 1 224 ? 14.021 -35.452 1.420 1.00 22.68 554 ILE B C 1
ATOM 5727 O O . ILE B 1 224 ? 13.500 -36.569 1.521 1.00 21.84 554 ILE B O 1
ATOM 5732 N N . GLN B 1 225 ? 14.067 -34.579 2.423 1.00 21.02 555 GLN B N 1
ATOM 5733 C CA . GLN B 1 225 ? 13.427 -34.868 3.697 1.00 20.97 555 GLN B CA 1
ATOM 5734 C C . GLN B 1 225 ? 11.916 -34.792 3.541 1.00 19.37 555 GLN B C 1
ATOM 5735 O O . GLN B 1 225 ? 11.378 -33.757 3.117 1.00 22.58 555 GLN B O 1
ATOM 5741 N N . ALA B 1 226 ? 11.236 -35.890 3.864 1.00 19.00 556 ALA B N 1
ATOM 5742 C CA . ALA B 1 226 ? 9.802 -36.024 3.630 1.00 18.73 556 ALA B CA 1
ATOM 5743 C C . ALA B 1 226 ? 8.955 -35.586 4.820 1.00 18.40 556 ALA B C 1
ATOM 5744 O O . ALA B 1 226 ? 7.826 -35.108 4.622 1.00 19.58 556 ALA B O 1
ATOM 5746 N N . ALA B 1 227 ? 9.453 -35.731 6.044 1.00 18.27 557 ALA B N 1
ATOM 5747 C CA . ALA B 1 227 ? 8.740 -35.343 7.259 1.00 18.09 557 ALA B CA 1
ATOM 5748 C C . ALA B 1 227 ? 9.693 -35.508 8.426 1.00 20.91 557 ALA B C 1
ATOM 5749 O O . ALA B 1 227 ? 10.727 -36.193 8.304 1.00 21.77 557 ALA B O 1
ATOM 5751 N N . THR B 1 228 ? 9.336 -34.907 9.570 1.00 18.21 558 THR B N 1
ATOM 5752 C CA . THR B 1 228 ? 10.274 -34.925 10.688 1.00 19.95 558 THR B CA 1
ATOM 5753 C C . THR B 1 228 ? 9.555 -35.051 12.026 1.00 18.47 558 THR B C 1
ATOM 5754 O O . THR B 1 228 ? 8.419 -34.584 12.197 1.00 19.69 558 THR B O 1
ATOM 5758 N N . SER B 1 229 ? 10.235 -35.708 12.977 1.00 18.79 559 SER B N 1
ATOM 5759 C CA . SER B 1 229 ? 9.681 -35.895 14.317 1.00 19.31 559 SER B CA 1
ATOM 5760 C C . SER B 1 229 ? 10.826 -35.805 15.324 1.00 20.15 559 SER B C 1
ATOM 5761 O O . SER B 1 229 ? 11.772 -36.611 15.277 1.00 20.27 559 SER B O 1
ATOM 5764 N N . HIS B 1 230 ? 10.746 -34.834 16.239 1.00 19.32 560 HIS B N 1
ATOM 5765 C CA . HIS B 1 230 ? 11.819 -34.468 17.158 1.00 19.68 560 HIS B CA 1
ATOM 5766 C C . HIS B 1 230 ? 11.488 -34.878 18.584 1.00 20.00 560 HIS B C 1
ATOM 5767 O O . HIS B 1 230 ? 10.384 -34.598 19.081 1.00 21.35 560 HIS B O 1
ATOM 5774 N N . LEU B 1 231 ? 12.469 -35.504 19.245 1.00 20.45 561 LEU B N 1
ATOM 5775 C CA . LEU B 1 231 ? 12.519 -35.560 20.696 1.00 21.64 561 LEU B CA 1
ATOM 5776 C C . LEU B 1 231 ? 13.219 -34.288 21.150 1.00 23.95 561 LEU B C 1
ATOM 5777 O O . LEU B 1 231 ? 14.420 -34.097 20.896 1.00 25.30 561 LEU B O 1
ATOM 5782 N N . LEU B 1 232 ? 12.463 -33.395 21.780 1.00 26.51 562 LEU B N 1
ATOM 5783 C CA . LEU B 1 232 ? 13.014 -32.140 22.259 1.00 23.26 562 LEU B CA 1
ATOM 5784 C C . LEU B 1 232 ? 13.644 -32.268 23.632 1.00 28.36 562 LEU B C 1
ATOM 5785 O O . LEU B 1 232 ? 14.411 -31.382 24.028 1.00 29.06 562 LEU B O 1
ATOM 5790 N N . GLY B 1 233 ? 13.353 -33.348 24.357 1.00 28.52 563 GLY B N 1
ATOM 5791 C CA . GLY B 1 233 ? 13.840 -33.466 25.719 1.00 29.27 563 GLY B CA 1
ATOM 5792 C C . GLY B 1 233 ? 13.273 -32.356 26.581 1.00 34.13 563 GLY B C 1
ATOM 5793 O O . GLY B 1 233 ? 12.101 -31.984 26.470 1.00 28.98 563 GLY B O 1
ATOM 5794 N N . THR B 1 234 ? 14.130 -31.792 27.426 1.00 30.65 564 THR B N 1
ATOM 5795 C CA . THR B 1 234 ? 13.744 -30.749 28.366 1.00 27.40 564 THR B CA 1
ATOM 5796 C C . THR B 1 234 ? 14.282 -29.369 27.994 1.00 28.71 564 THR B C 1
ATOM 5797 O O . THR B 1 234 ? 14.110 -28.430 28.774 1.00 30.77 564 THR B O 1
ATOM 5801 N N . ASN B 1 235 ? 14.907 -29.214 26.819 1.00 32.92 565 ASN B N 1
ATOM 5802 C CA . ASN B 1 235 ? 15.535 -27.940 26.462 1.00 41.02 565 ASN B CA 1
ATOM 5803 C C . ASN B 1 235 ? 14.512 -26.803 26.415 1.00 32.06 565 ASN B C 1
ATOM 5804 O O . ASN B 1 235 ? 14.691 -25.746 27.046 1.00 33.83 565 ASN B O 1
ATOM 5809 N N . PHE B 1 236 ? 13.426 -27.002 25.667 1.00 30.64 566 PHE B N 1
ATOM 5810 C CA . PHE B 1 236 ? 12.405 -25.966 25.599 1.00 30.98 566 PHE B CA 1
ATOM 5811 C C . PHE B 1 236 ? 11.679 -25.823 26.928 1.00 28.03 566 PHE B C 1
ATOM 5812 O O . PHE B 1 236 ? 11.214 -24.729 27.265 1.00 28.75 566 PHE B O 1
ATOM 5820 N N . ALA B 1 237 ? 11.585 -26.910 27.700 1.00 28.56 567 ALA B N 1
ATOM 5821 C CA . ALA B 1 237 ? 10.952 -26.823 29.010 1.00 27.73 567 ALA B CA 1
ATOM 5822 C C . ALA B 1 237 ? 11.739 -25.908 29.936 1.00 31.25 567 ALA B C 1
ATOM 5823 O O . ALA B 1 237 ? 11.154 -25.140 30.703 1.00 32.47 567 ALA B O 1
ATOM 5825 N N . LYS B 1 238 ? 13.068 -25.964 29.868 1.00 30.16 568 LYS B N 1
ATOM 5826 C CA . LYS B 1 238 ? 13.870 -25.014 30.633 1.00 33.90 568 LYS B CA 1
ATOM 5827 C C . LYS B 1 238 ? 13.706 -23.601 30.098 1.00 35.33 568 LYS B C 1
ATOM 5828 O O . LYS B 1 238 ? 13.576 -22.648 30.876 1.00 37.05 568 LYS B O 1
ATOM 5834 N N . MET B 1 239 ? 13.718 -23.449 28.771 1.00 32.44 569 MET B N 1
ATOM 5835 C CA . MET B 1 239 ? 13.663 -22.112 28.187 1.00 34.79 569 MET B CA 1
ATOM 5836 C C . MET B 1 239 ? 12.340 -21.410 28.493 1.00 33.86 569 MET B C 1
ATOM 5837 O O . MET B 1 239 ? 12.317 -20.205 28.771 1.00 35.87 569 MET B O 1
ATOM 5842 N N . PHE B 1 240 ? 11.231 -22.142 28.465 1.00 29.67 570 PHE B N 1
ATOM 5843 C CA . PHE B 1 240 ? 9.918 -21.548 28.655 1.00 29.35 570 PHE B CA 1
ATOM 5844 C C . PHE B 1 240 ? 9.336 -21.804 30.037 1.00 30.73 570 PHE B C 1
ATOM 5845 O O . PHE B 1 240 ? 8.206 -21.379 30.304 1.00 32.77 570 PHE B O 1
ATOM 5853 N N . GLU B 1 241 ? 10.074 -22.483 30.918 1.00 29.88 571 GLU B N 1
ATOM 5854 C CA . GLU B 1 241 ? 9.627 -22.743 32.285 1.00 34.01 571 GLU B CA 1
ATOM 5855 C C . GLU B 1 241 ? 8.338 -23.567 32.308 1.00 29.66 571 GLU B C 1
ATOM 5856 O O . GLU B 1 241 ? 7.352 -23.210 32.960 1.00 33.56 571 GLU B O 1
ATOM 5862 N N . ILE B 1 242 ? 8.353 -24.679 31.574 1.00 29.03 572 ILE B N 1
ATOM 5863 C CA . ILE B 1 242 ? 7.237 -25.621 31.527 1.00 28.79 572 ILE B CA 1
ATOM 5864 C C . ILE B 1 242 ? 7.551 -26.720 32.534 1.00 32.37 572 ILE B C 1
ATOM 5865 O O . ILE B 1 242 ? 8.329 -27.639 32.255 1.00 30.09 572 ILE B O 1
ATOM 5870 N N . GLU B 1 243 ? 6.960 -26.608 33.722 1.00 33.52 573 GLU B N 1
ATOM 5871 C CA . GLU B 1 243 ? 7.256 -27.488 34.844 1.00 31.50 573 GLU B CA 1
ATOM 5872 C C . GLU B 1 243 ? 5.952 -28.044 35.399 1.00 35.28 573 GLU B C 1
ATOM 5873 O O . GLU B 1 243 ? 4.881 -27.466 35.220 1.00 35.56 573 GLU B O 1
ATOM 5879 N N . PHE B 1 244 ? 6.050 -29.178 36.085 1.00 34.81 574 PHE B N 1
ATOM 5880 C CA . PHE B 1 244 ? 4.875 -29.805 36.672 1.00 29.24 574 PHE B CA 1
ATOM 5881 C C . PHE B 1 244 ? 5.251 -30.442 37.999 1.00 37.81 574 PHE B C 1
ATOM 5882 O O . PHE B 1 244 ? 6.379 -30.899 38.192 1.00 36.80 574 PHE B O 1
ATOM 5890 N N . GLU B 1 245 ? 4.289 -30.467 38.914 1.00 37.05 575 GLU B N 1
ATOM 5891 C CA . GLU B 1 245 ? 4.480 -31.167 40.174 1.00 37.17 575 GLU B CA 1
ATOM 5892 C C . GLU B 1 245 ? 4.121 -32.633 39.979 1.00 36.61 575 GLU B C 1
ATOM 5893 O O . GLU B 1 245 ? 3.038 -32.953 39.479 1.00 36.78 575 GLU B O 1
ATOM 5897 N N . ASP B 1 246 ? 5.037 -33.525 40.353 1.00 44.38 576 ASP B N 1
ATOM 5898 C CA . ASP B 1 246 ? 4.805 -34.957 40.214 1.00 45.63 576 ASP B CA 1
ATOM 5899 C C . ASP B 1 246 ? 4.020 -35.472 41.422 1.00 51.37 576 ASP B C 1
ATOM 5900 O O . ASP B 1 246 ? 3.626 -34.708 42.307 1.00 50.56 576 ASP B O 1
ATOM 5905 N N . GLU B 1 247 ? 3.815 -36.792 41.485 1.00 66.42 577 GLU B N 1
ATOM 5906 C CA . GLU B 1 247 ? 3.065 -37.377 42.592 1.00 68.13 577 GLU B CA 1
ATOM 5907 C C . GLU B 1 247 ? 3.772 -37.193 43.930 1.00 67.33 577 GLU B C 1
ATOM 5908 O O . GLU B 1 247 ? 3.109 -37.027 44.961 1.00 70.89 577 GLU B O 1
ATOM 5914 N N . GLU B 1 248 ? 5.108 -37.220 43.942 1.00 62.88 578 GLU B N 1
ATOM 5915 C CA . GLU B 1 248 ? 5.850 -36.985 45.176 1.00 62.05 578 GLU B CA 1
ATOM 5916 C C . GLU B 1 248 ? 5.850 -35.521 45.595 1.00 65.00 578 GLU B C 1
ATOM 5917 O O . GLU B 1 248 ? 6.356 -35.204 46.677 1.00 67.60 578 GLU B O 1
ATOM 5919 N N . GLY B 1 249 ? 5.303 -34.630 44.772 1.00 59.79 579 GLY B N 1
ATOM 5920 C CA . GLY B 1 249 ? 5.246 -33.220 45.097 1.00 57.91 579 GLY B CA 1
ATOM 5921 C C . GLY B 1 249 ? 6.428 -32.397 44.640 1.00 58.12 579 GLY B C 1
ATOM 5922 O O . GLY B 1 249 ? 6.520 -31.221 45.013 1.00 59.85 579 GLY B O 1
ATOM 5923 N N . HIS B 1 250 ? 7.334 -32.965 43.850 1.00 49.52 580 HIS B N 1
ATOM 5924 C CA . HIS B 1 250 ? 8.514 -32.251 43.389 1.00 45.15 580 HIS B CA 1
ATOM 5925 C C . HIS B 1 250 ? 8.276 -31.667 42.002 1.00 43.12 580 HIS B C 1
ATOM 5926 O O . HIS B 1 250 ? 7.570 -32.250 41.175 1.00 45.39 580 HIS B O 1
ATOM 5933 N N . LYS B 1 251 ? 8.878 -30.505 41.761 1.00 47.00 581 LYS B N 1
ATOM 5934 C CA . LYS B 1 251 ? 8.751 -29.832 40.476 1.00 44.71 581 LYS B CA 1
ATOM 5935 C C . LYS B 1 251 ? 9.747 -30.426 39.488 1.00 43.65 581 LYS B C 1
ATOM 5936 O O . LYS B 1 251 ? 10.936 -30.563 39.797 1.00 41.16 581 LYS B O 1
ATOM 5938 N N . ARG B 1 252 ? 9.257 -30.782 38.298 1.00 36.59 582 ARG B N 1
ATOM 5939 C CA . ARG B 1 252 ? 10.071 -31.416 37.275 1.00 34.64 582 ARG B CA 1
ATOM 5940 C C . ARG B 1 252 ? 9.765 -30.773 35.933 1.00 32.53 582 ARG B C 1
ATOM 5941 O O . ARG B 1 252 ? 8.701 -30.188 35.733 1.00 36.27 582 ARG B O 1
ATOM 5945 N N . LEU B 1 253 ? 10.706 -30.906 35.010 1.00 33.42 583 LEU B N 1
ATOM 5946 C CA . LEU B 1 253 ? 10.528 -30.401 33.657 1.00 30.00 583 LEU B CA 1
ATOM 5947 C C . LEU B 1 253 ? 9.784 -31.416 32.800 1.00 29.66 583 LEU B C 1
ATOM 5948 O O . LEU B 1 253 ? 9.944 -32.628 32.960 1.00 32.47 583 LEU B O 1
ATOM 5953 N N . VAL B 1 254 ? 8.959 -30.910 31.878 1.00 25.16 584 VAL B N 1
ATOM 5954 C CA . VAL B 1 254 ? 8.303 -31.787 30.919 1.00 23.92 584 VAL B CA 1
ATOM 5955 C C . VAL B 1 254 ? 9.289 -32.203 29.836 1.00 24.00 584 VAL B C 1
ATOM 5956 O O . VAL B 1 254 ? 10.323 -31.566 29.614 1.00 27.33 584 VAL B O 1
ATOM 5960 N N . HIS B 1 255 ? 8.948 -33.300 29.160 1.00 24.93 585 HIS B N 1
ATOM 5961 C CA . HIS B 1 255 ? 9.720 -33.855 28.044 1.00 27.33 585 HIS B CA 1
ATOM 5962 C C . HIS B 1 255 ? 8.836 -33.634 26.826 1.00 23.63 585 HIS B C 1
ATOM 5963 O O . HIS B 1 255 ? 7.700 -34.078 26.803 1.00 24.34 585 HIS B O 1
ATOM 5970 N N . GLN B 1 256 ? 9.380 -33.011 25.790 1.00 24.95 586 GLN B N 1
ATOM 5971 C CA . GLN B 1 256 ? 8.535 -32.557 24.698 1.00 22.79 586 GLN B CA 1
ATOM 5972 C C . GLN B 1 256 ? 8.889 -33.237 23.378 1.00 22.32 586 GLN B C 1
ATOM 5973 O O . GLN B 1 256 ? 9.979 -33.797 23.194 1.00 22.43 586 GLN B O 1
ATOM 5979 N N . THR B 1 257 ? 7.930 -33.194 22.464 1.00 21.09 587 THR B N 1
ATOM 5980 C CA . THR B 1 257 ? 8.138 -33.589 21.080 1.00 19.96 587 THR B CA 1
ATOM 5981 C C . THR B 1 257 ? 7.553 -32.509 20.182 1.00 21.79 587 THR B C 1
ATOM 5982 O O . THR B 1 257 ? 6.689 -31.733 20.602 1.00 21.11 587 THR B O 1
ATOM 5986 N N . SER B 1 258 ? 8.028 -32.478 18.940 1.00 19.23 588 SER B N 1
ATOM 5987 C CA . SER B 1 258 ? 7.308 -31.717 17.910 1.00 18.80 588 SER B CA 1
ATOM 5988 C C . SER B 1 258 ? 7.535 -32.410 16.580 1.00 19.28 588 SER B C 1
ATOM 5989 O O . SER B 1 258 ? 8.495 -33.171 16.412 1.00 18.98 588 SER B O 1
ATOM 5992 N N . TRP B 1 259 ? 6.631 -32.175 15.631 1.00 18.24 589 TRP B N 1
ATOM 5993 C CA . TRP B 1 259 ? 6.665 -32.974 14.414 1.00 18.10 589 TRP B CA 1
ATOM 5994 C C . TRP B 1 259 ? 5.862 -32.269 13.335 1.00 17.76 589 TRP B C 1
ATOM 5995 O O . TRP B 1 259 ? 4.864 -31.619 13.628 1.00 17.91 589 TRP B O 1
ATOM 6006 N N . GLY B 1 260 ? 6.313 -32.398 12.096 1.00 17.68 590 GLY B N 1
ATOM 6007 C CA . GLY B 1 260 ? 5.623 -31.719 11.014 1.00 17.42 590 GLY B CA 1
ATOM 6008 C C . GLY B 1 260 ? 5.749 -32.408 9.674 1.00 17.40 590 GLY B C 1
ATOM 6009 O O . GLY B 1 260 ? 6.700 -33.171 9.407 1.00 17.59 590 GLY B O 1
ATOM 6010 N N . CYS B 1 261 ? 4.780 -32.084 8.813 1.00 17.76 591 CYS B N 1
ATOM 6011 C CA . CYS B 1 261 ? 4.820 -32.568 7.432 1.00 17.22 591 CYS B CA 1
ATOM 6012 C C . CYS B 1 261 ? 3.967 -31.599 6.611 1.00 17.03 591 CYS B C 1
ATOM 6013 O O . CYS B 1 261 ? 3.007 -31.008 7.129 1.00 17.45 591 CYS B O 1
ATOM 6016 N N . THR B 1 262 ? 4.329 -31.448 5.334 1.00 17.09 592 THR B N 1
ATOM 6017 C CA . THR B 1 262 ? 3.803 -30.342 4.509 1.00 16.99 592 THR B CA 1
ATOM 6018 C C . THR B 1 262 ? 3.331 -30.838 3.147 1.00 17.76 592 THR B C 1
ATOM 6019 O O . THR B 1 262 ? 3.415 -32.023 2.812 1.00 17.80 592 THR B O 1
ATOM 6023 N N . THR B 1 263 ? 2.815 -29.885 2.337 1.00 18.10 593 THR B N 1
ATOM 6024 C CA . THR B 1 263 ? 2.466 -30.157 0.942 1.00 20.77 593 THR B CA 1
ATOM 6025 C C . THR B 1 263 ? 3.672 -30.520 0.079 1.00 17.44 593 THR B C 1
ATOM 6026 O O . THR B 1 263 ? 3.474 -30.884 -1.090 1.00 18.16 593 THR B O 1
ATOM 6030 N N . ARG B 1 264 ? 4.907 -30.469 0.620 1.00 17.51 594 ARG B N 1
ATOM 6031 C CA . ARG B 1 264 ? 6.032 -31.080 -0.082 1.00 17.81 594 ARG B CA 1
ATOM 6032 C C . ARG B 1 264 ? 5.721 -32.523 -0.458 1.00 18.74 594 ARG B C 1
ATOM 6033 O O . ARG B 1 264 ? 6.187 -33.006 -1.501 1.00 19.85 594 ARG B O 1
ATOM 6041 N N . SER B 1 265 ? 4.940 -33.212 0.378 1.00 17.78 595 SER B N 1
ATOM 6042 C CA . SER B 1 265 ? 4.575 -34.595 0.101 1.00 17.95 595 SER B CA 1
ATOM 6043 C C . SER B 1 265 ? 3.920 -34.751 -1.271 1.00 20.30 595 SER B C 1
ATOM 6044 O O . SER B 1 265 ? 4.179 -35.729 -1.986 1.00 20.31 595 SER B O 1
ATOM 6047 N N . LEU B 1 266 ? 3.096 -33.782 -1.685 1.00 20.14 596 LEU B N 1
ATOM 6048 C CA . LEU B 1 266 ? 2.500 -33.860 -3.019 1.00 21.10 596 LEU B CA 1
ATOM 6049 C C . LEU B 1 266 ? 3.552 -33.765 -4.123 1.00 18.56 596 LEU B C 1
ATOM 6050 O O . LEU B 1 266 ? 3.463 -34.467 -5.136 1.00 22.19 596 LEU B O 1
ATOM 6055 N N . GLY B 1 267 ? 4.539 -32.878 -3.961 1.00 18.53 597 GLY B N 1
ATOM 6056 C CA . GLY B 1 267 ? 5.597 -32.773 -4.957 1.00 20.02 597 GLY B CA 1
ATOM 6057 C C . GLY B 1 267 ? 6.423 -34.043 -5.053 1.00 19.66 597 GLY B C 1
ATOM 6058 O O . GLY B 1 267 ? 6.806 -34.465 -6.149 1.00 21.32 597 GLY B O 1
ATOM 6059 N N . VAL B 1 268 ? 6.683 -34.673 -3.910 1.00 20.07 598 VAL B N 1
ATOM 6060 C CA . VAL B 1 268 ? 7.392 -35.952 -3.909 1.00 20.38 598 VAL B CA 1
ATOM 6061 C C . VAL B 1 268 ? 6.574 -37.012 -4.646 1.00 20.98 598 VAL B C 1
ATOM 6062 O O . VAL B 1 268 ? 7.115 -37.787 -5.447 1.00 21.70 598 VAL B O 1
ATOM 6066 N N . MET B 1 269 ? 5.264 -37.048 -4.398 1.00 22.38 599 MET B N 1
ATOM 6067 C CA A MET B 1 269 ? 4.393 -37.969 -5.124 0.24 21.26 599 MET B CA 1
ATOM 6068 C CA B MET B 1 269 ? 4.393 -37.971 -5.128 0.76 20.61 599 MET B CA 1
ATOM 6069 C C . MET B 1 269 ? 4.484 -37.737 -6.632 1.00 23.52 599 MET B C 1
ATOM 6070 O O . MET B 1 269 ? 4.625 -38.690 -7.418 1.00 23.85 599 MET B O 1
ATOM 6079 N N . ILE B 1 270 ? 4.372 -36.472 -7.058 1.00 21.56 600 ILE B N 1
ATOM 6080 C CA . ILE B 1 270 ? 4.434 -36.146 -8.484 1.00 23.39 600 ILE B CA 1
ATOM 6081 C C . ILE B 1 270 ? 5.738 -36.647 -9.092 1.00 24.74 600 ILE B C 1
ATOM 6082 O O . ILE B 1 270 ? 5.742 -37.313 -10.134 1.00 24.33 600 ILE B O 1
ATOM 6087 N N . MET B 1 271 ? 6.866 -36.329 -8.449 1.00 23.26 601 MET B N 1
ATOM 6088 C CA . MET B 1 271 ? 8.163 -36.720 -8.996 1.00 25.01 601 MET B CA 1
ATOM 6089 C C . MET B 1 271 ? 8.336 -38.232 -9.015 1.00 25.50 601 MET B C 1
ATOM 6090 O O . MET B 1 271 ? 8.975 -38.769 -9.923 1.00 25.38 601 MET B O 1
ATOM 6095 N N . THR B 1 272 ? 7.770 -38.934 -8.035 1.00 21.73 602 THR B N 1
ATOM 6096 C CA . THR B 1 272 ? 7.969 -40.379 -7.967 1.00 22.02 602 THR B CA 1
ATOM 6097 C C . THR B 1 272 ? 7.182 -41.098 -9.055 1.00 25.45 602 THR B C 1
ATOM 6098 O O . THR B 1 272 ? 7.719 -41.967 -9.751 1.00 26.27 602 THR B O 1
ATOM 6102 N N . HIS B 1 273 ? 5.906 -40.743 -9.236 1.00 22.23 603 HIS B N 1
ATOM 6103 C CA . HIS B 1 273 ? 5.056 -41.559 -10.096 1.00 23.15 603 HIS B CA 1
ATOM 6104 C C . HIS B 1 273 ? 4.760 -40.959 -11.460 1.00 25.31 603 HIS B C 1
ATOM 6105 O O . HIS B 1 273 ? 4.292 -41.690 -12.339 1.00 28.48 603 HIS B O 1
ATOM 6112 N N . GLY B 1 274 ? 4.993 -39.666 -11.657 1.00 24.30 604 GLY B N 1
ATOM 6113 C CA . GLY B 1 274 ? 4.705 -39.066 -12.945 1.00 24.17 604 GLY B CA 1
ATOM 6114 C C . GLY B 1 274 ? 5.520 -39.697 -14.057 1.00 24.36 604 GLY B C 1
ATOM 6115 O O . GLY B 1 274 ? 6.559 -40.335 -13.837 1.00 27.36 604 GLY B O 1
ATOM 6116 N N . ASP B 1 275 ? 5.024 -39.530 -15.278 1.00 25.11 605 ASP B N 1
ATOM 6117 C CA . ASP B 1 275 ? 5.670 -40.103 -16.450 1.00 25.40 605 ASP B CA 1
ATOM 6118 C C . ASP B 1 275 ? 5.618 -39.070 -17.573 1.00 28.28 605 ASP B C 1
ATOM 6119 O O . ASP B 1 275 ? 5.254 -37.909 -17.358 1.00 27.45 605 ASP B O 1
ATOM 6124 N N . ASP B 1 276 ? 5.971 -39.503 -18.786 1.00 31.65 606 ASP B N 1
ATOM 6125 C CA . ASP B 1 276 ? 6.021 -38.574 -19.911 1.00 33.74 606 ASP B CA 1
ATOM 6126 C C . ASP B 1 276 ? 4.651 -38.033 -20.293 1.00 33.43 606 ASP B C 1
ATOM 6127 O O . ASP B 1 276 ? 4.575 -36.995 -20.958 1.00 36.29 606 ASP B O 1
ATOM 6132 N N . LYS B 1 277 ? 3.572 -38.707 -19.898 1.00 31.15 607 LYS B N 1
ATOM 6133 C CA . LYS B 1 277 ? 2.224 -38.245 -20.202 1.00 31.38 607 LYS B CA 1
ATOM 6134 C C . LYS B 1 277 ? 1.656 -37.328 -19.126 1.00 30.99 607 LYS B C 1
ATOM 6135 O O . LYS B 1 277 ? 0.578 -36.754 -19.325 1.00 31.12 607 LYS B O 1
ATOM 6141 N N . GLY B 1 278 ? 2.354 -37.165 -18.006 1.00 29.05 608 GLY B N 1
ATOM 6142 C CA . GLY B 1 278 ? 1.878 -36.299 -16.938 1.00 26.24 608 GLY B CA 1
ATOM 6143 C C . GLY B 1 278 ? 1.772 -36.991 -15.599 1.00 25.21 608 GLY B C 1
ATOM 6144 O O . GLY B 1 278 ? 2.583 -37.862 -15.270 1.00 26.19 608 GLY B O 1
ATOM 6145 N N . LEU B 1 279 ? 0.782 -36.601 -14.803 1.00 25.13 609 LEU B N 1
ATOM 6146 C CA . LEU B 1 279 ? 0.642 -37.152 -13.465 1.00 24.57 609 LEU B CA 1
ATOM 6147 C C . LEU B 1 279 ? 0.146 -38.588 -13.509 1.00 26.84 609 LEU B C 1
ATOM 6148 O O . LEU B 1 279 ? -0.525 -39.025 -14.445 1.00 26.91 609 LEU B O 1
ATOM 6153 N N . VAL B 1 280 ? 0.450 -39.310 -12.433 1.00 23.79 610 VAL B N 1
ATOM 6154 C CA . VAL B 1 280 ? -0.140 -40.612 -12.146 1.00 23.42 610 VAL B CA 1
ATOM 6155 C C . VAL B 1 280 ? -0.489 -40.557 -10.666 1.00 25.27 610 VAL B C 1
ATOM 6156 O O . VAL B 1 280 ? 0.409 -40.432 -9.824 1.00 25.81 610 VAL B O 1
ATOM 6160 N N . ILE B 1 281 ? -1.774 -40.595 -10.339 1.00 22.18 611 ILE B N 1
ATOM 6161 C CA . ILE B 1 281 ? -2.222 -40.457 -8.955 1.00 21.28 611 ILE B CA 1
ATOM 6162 C C . ILE B 1 281 ? -2.489 -41.848 -8.392 1.00 24.34 611 ILE B C 1
ATOM 6163 O O . ILE B 1 281 ? -3.272 -42.601 -8.988 1.00 23.58 611 ILE B O 1
ATOM 6168 N N . PRO B 1 282 ? -1.889 -42.223 -7.267 1.00 22.04 612 PRO B N 1
ATOM 6169 C CA . PRO B 1 282 ? -2.231 -43.507 -6.640 1.00 22.69 612 PRO B CA 1
ATOM 6170 C C . PRO B 1 282 ? -3.704 -43.542 -6.268 1.00 22.03 612 PRO B C 1
ATOM 6171 O O . PRO B 1 282 ? -4.241 -42.559 -5.728 1.00 21.28 612 PRO B O 1
ATOM 6175 N N . PRO B 1 283 ? -4.388 -44.661 -6.545 1.00 23.25 613 PRO B N 1
ATOM 6176 C CA . PRO B 1 283 ? -5.829 -44.751 -6.247 1.00 24.31 613 PRO B CA 1
ATOM 6177 C C . PRO B 1 283 ? -6.230 -44.273 -4.865 1.00 23.46 613 PRO B C 1
ATOM 6178 O O . PRO B 1 283 ? -7.261 -43.594 -4.723 1.00 24.79 613 PRO B O 1
ATOM 6182 N N . ARG B 1 284 ? -5.422 -44.568 -3.841 1.00 23.69 614 ARG B N 1
ATOM 6183 C CA . ARG B 1 284 ? -5.815 -44.247 -2.480 1.00 21.96 614 ARG B CA 1
ATOM 6184 C C . ARG B 1 284 ? -5.910 -42.753 -2.215 1.00 22.50 614 ARG B C 1
ATOM 6185 O O . ARG B 1 284 ? -6.552 -42.358 -1.236 1.00 27.47 614 ARG B O 1
ATOM 6193 N N . VAL B 1 285 ? -5.294 -41.909 -3.049 1.00 21.53 615 VAL B N 1
ATOM 6194 C CA . VAL B 1 285 ? -5.427 -40.470 -2.883 1.00 23.26 615 VAL B CA 1
ATOM 6195 C C . VAL B 1 285 ? -6.106 -39.807 -4.076 1.00 21.69 615 VAL B C 1
ATOM 6196 O O . VAL B 1 285 ? -6.115 -38.578 -4.172 1.00 24.18 615 VAL B O 1
ATOM 6200 N N . ALA B 1 286 ? -6.679 -40.596 -4.985 1.00 21.17 616 ALA B N 1
ATOM 6201 C CA . ALA B 1 286 ? -7.337 -40.040 -6.165 1.00 21.89 616 ALA B CA 1
ATOM 6202 C C . ALA B 1 286 ? -8.784 -39.688 -5.826 1.00 22.71 616 ALA B C 1
ATOM 6203 O O . ALA B 1 286 ? -9.574 -40.576 -5.484 1.00 27.55 616 ALA B O 1
ATOM 6205 N N . SER B 1 287 ? -9.137 -38.400 -5.952 1.00 26.64 617 SER B N 1
ATOM 6206 C CA . SER B 1 287 ? -10.529 -37.991 -5.755 1.00 28.00 617 SER B CA 1
ATOM 6207 C C . SER B 1 287 ? -11.435 -38.567 -6.829 1.00 28.99 617 SER B C 1
ATOM 6208 O O . SER B 1 287 ? -12.608 -38.856 -6.562 1.00 32.69 617 SER B O 1
ATOM 6211 N N . VAL B 1 288 ? -10.920 -38.708 -8.045 1.00 24.27 618 VAL B N 1
ATOM 6212 C CA . VAL B 1 288 ? -11.567 -39.441 -9.120 1.00 23.61 618 VAL B CA 1
ATOM 6213 C C . VAL B 1 288 ? -10.725 -40.681 -9.370 1.00 26.23 618 VAL B C 1
ATOM 6214 O O . VAL B 1 288 ? -9.609 -40.587 -9.903 1.00 26.29 618 VAL B O 1
ATOM 6218 N N . GLN B 1 289 ? -11.253 -41.844 -8.997 1.00 25.16 619 GLN B N 1
ATOM 6219 C CA . GLN B 1 289 ? -10.551 -43.090 -9.269 1.00 23.80 619 GLN B CA 1
ATOM 6220 C C . GLN B 1 289 ? -10.862 -43.625 -10.657 1.00 26.42 619 GLN B C 1
ATOM 6221 O O . GLN B 1 289 ? -9.971 -44.146 -11.333 1.00 26.31 619 GLN B O 1
ATOM 6227 N N . VAL B 1 290 ? -12.119 -43.501 -11.091 1.00 26.48 620 VAL B N 1
ATOM 6228 C CA . VAL B 1 290 ? -12.563 -43.945 -12.404 1.00 28.81 620 VAL B CA 1
ATOM 6229 C C . VAL B 1 290 ? -13.283 -42.779 -13.061 1.00 25.95 620 VAL B C 1
ATOM 6230 O O . VAL B 1 290 ? -14.189 -42.189 -12.460 1.00 26.85 620 VAL B O 1
ATOM 6234 N N . VAL B 1 291 ? -12.860 -42.431 -14.273 1.00 25.57 621 VAL B N 1
ATOM 6235 C CA . VAL B 1 291 ? -13.598 -41.493 -15.114 1.00 27.86 621 VAL B CA 1
ATOM 6236 C C . VAL B 1 291 ? -14.288 -42.268 -16.230 1.00 28.26 621 VAL B C 1
ATOM 6237 O O . VAL B 1 291 ? -13.657 -43.076 -16.926 1.00 30.18 621 VAL B O 1
ATOM 6241 N N . ILE B 1 292 ? -15.595 -42.046 -16.376 1.00 29.15 622 ILE B N 1
ATOM 6242 C CA . ILE B 1 292 ? -16.405 -42.653 -17.423 1.00 32.33 622 ILE B CA 1
ATOM 6243 C C . ILE B 1 292 ? -16.556 -41.641 -18.545 1.00 33.79 622 ILE B C 1
ATOM 6244 O O . ILE B 1 292 ? -16.986 -40.506 -18.309 1.00 31.13 622 ILE B O 1
ATOM 6249 N N . ILE B 1 293 ? -16.182 -42.042 -19.753 1.00 33.42 623 ILE B N 1
ATOM 6250 C CA . ILE B 1 293 ? -16.226 -41.152 -20.909 1.00 36.51 623 ILE B CA 1
ATOM 6251 C C . ILE B 1 293 ? -17.175 -41.729 -21.948 1.00 38.03 623 ILE B C 1
ATOM 6252 O O . ILE B 1 293 ? -16.869 -42.760 -22.565 1.00 36.47 623 ILE B O 1
ATOM 6257 N N . PRO B 1 294 ? -18.334 -41.108 -22.163 1.00 37.98 624 PRO B N 1
ATOM 6258 C CA . PRO B 1 294 ? -19.231 -41.540 -23.243 1.00 38.39 624 PRO B CA 1
ATOM 6259 C C . PRO B 1 294 ? -18.675 -41.081 -24.585 1.00 41.88 624 PRO B C 1
ATOM 6260 O O . PRO B 1 294 ? -18.314 -39.913 -24.753 1.00 42.46 624 PRO B O 1
ATOM 6264 N N . ILE B 1 295 ? -18.579 -42.013 -25.529 1.00 43.25 625 ILE B N 1
ATOM 6265 C CA . ILE B 1 295 ? -18.083 -41.713 -26.870 1.00 43.24 625 ILE B CA 1
ATOM 6266 C C . ILE B 1 295 ? -19.288 -41.343 -27.727 1.00 45.44 625 ILE B C 1
ATOM 6267 O O . ILE B 1 295 ? -20.022 -42.212 -28.202 1.00 45.01 625 ILE B O 1
ATOM 6272 N N . LEU B 1 296 ? -19.491 -40.044 -27.921 1.00 47.84 626 LEU B N 1
ATOM 6273 C CA . LEU B 1 296 ? -20.611 -39.514 -28.688 1.00 51.12 626 LEU B CA 1
ATOM 6274 C C . LEU B 1 296 ? -20.079 -38.972 -30.008 1.00 50.90 626 LEU B C 1
ATOM 6275 O O . LEU B 1 296 ? -19.234 -38.070 -30.016 1.00 53.43 626 LEU B O 1
ATOM 6280 N N . PHE B 1 297 ? -20.569 -39.524 -31.116 0.74 41.64 627 PHE B N 1
ATOM 6281 C CA . PHE B 1 297 ? -20.169 -39.082 -32.445 0.74 42.73 627 PHE B CA 1
ATOM 6282 C C . PHE B 1 297 ? -21.317 -39.327 -33.410 0.74 46.92 627 PHE B C 1
ATOM 6283 O O . PHE B 1 297 ? -21.853 -40.437 -33.460 0.74 45.07 627 PHE B O 1
ATOM 6291 N N . LYS B 1 298 ? -21.690 -38.291 -34.168 1.00 50.58 628 LYS B N 1
ATOM 6292 C CA . LYS B 1 298 ? -22.739 -38.381 -35.189 1.00 52.29 628 LYS B CA 1
ATOM 6293 C C . LYS B 1 298 ? -24.069 -38.871 -34.620 1.00 56.78 628 LYS B C 1
ATOM 6294 O O . LYS B 1 298 ? -24.820 -39.584 -35.294 1.00 54.42 628 LYS B O 1
ATOM 6296 N N . ASP B 1 299 ? -24.363 -38.489 -33.373 1.00 62.29 629 ASP B N 1
ATOM 6297 C CA . ASP B 1 299 ? -25.634 -38.799 -32.710 1.00 65.50 629 ASP B CA 1
ATOM 6298 C C . ASP B 1 299 ? -25.934 -40.296 -32.673 1.00 68.86 629 ASP B C 1
ATOM 6299 O O . ASP B 1 299 ? -27.096 -40.708 -32.726 1.00 70.78 629 ASP B O 1
ATOM 6304 N N . GLU B 1 300 ? -24.901 -41.131 -32.574 1.00 69.19 630 GLU B N 1
ATOM 6305 C CA . GLU B 1 300 ? -25.086 -42.584 -32.602 1.00 70.21 630 GLU B CA 1
ATOM 6306 C C . GLU B 1 300 ? -25.327 -43.101 -31.185 1.00 73.17 630 GLU B C 1
ATOM 6307 O O . GLU B 1 300 ? -24.387 -43.266 -30.402 1.00 71.28 630 GLU B O 1
ATOM 6313 N N . ASN B 1 301 ? -26.602 -43.347 -30.860 1.00 71.35 631 ASN B N 1
ATOM 6314 C CA . ASN B 1 301 ? -27.027 -43.961 -29.597 1.00 66.20 631 ASN B CA 1
ATOM 6315 C C . ASN B 1 301 ? -26.781 -43.069 -28.382 1.00 65.14 631 ASN B C 1
ATOM 6316 O O . ASN B 1 301 ? -26.479 -43.564 -27.291 1.00 62.65 631 ASN B O 1
ATOM 6321 N N . THR B 1 302 ? -26.935 -41.757 -28.565 1.00 64.78 632 THR B N 1
ATOM 6322 C CA . THR B 1 302 ? -26.604 -40.794 -27.516 1.00 65.02 632 THR B CA 1
ATOM 6323 C C . THR B 1 302 ? -27.351 -41.089 -26.219 1.00 65.76 632 THR B C 1
ATOM 6324 O O . THR B 1 302 ? -26.739 -41.217 -25.146 1.00 67.75 632 THR B O 1
ATOM 6328 N N . GLY B 1 303 ? -28.682 -41.182 -26.294 1.00 60.31 633 GLY B N 1
ATOM 6329 C CA . GLY B 1 303 ? -29.467 -41.384 -25.088 1.00 56.34 633 GLY B CA 1
ATOM 6330 C C . GLY B 1 303 ? -29.125 -42.687 -24.382 1.00 53.28 633 GLY B C 1
ATOM 6331 O O . GLY B 1 303 ? -28.997 -42.725 -23.156 1.00 53.48 633 GLY B O 1
ATOM 6332 N N . GLU B 1 304 ? -28.964 -43.758 -25.159 1.00 51.42 634 GLU B N 1
ATOM 6333 C CA . GLU B 1 304 ? -28.627 -45.059 -24.582 1.00 53.87 634 GLU B CA 1
ATOM 6334 C C . GLU B 1 304 ? -27.295 -44.996 -23.856 1.00 52.31 634 GLU B C 1
ATOM 6335 O O . GLU B 1 304 ? -27.166 -45.468 -22.714 1.00 53.02 634 GLU B O 1
ATOM 6341 N N . ILE B 1 305 ? -26.277 -44.440 -24.517 1.00 44.62 635 ILE B N 1
ATOM 6342 C CA . ILE B 1 305 ? -24.941 -44.376 -23.934 1.00 44.18 635 ILE B CA 1
ATOM 6343 C C . ILE B 1 305 ? -24.967 -43.594 -22.625 1.00 46.23 635 ILE B C 1
ATOM 6344 O O . ILE B 1 305 ? -24.396 -44.022 -21.613 1.00 44.17 635 ILE B O 1
ATOM 6349 N N . LEU B 1 306 ? -25.636 -42.437 -22.625 1.00 45.56 636 LEU B N 1
ATOM 6350 C CA . LEU B 1 306 ? -25.640 -41.612 -21.419 1.00 48.22 636 LEU B CA 1
ATOM 6351 C C . LEU B 1 306 ? -26.392 -42.291 -20.275 1.00 47.58 636 LEU B C 1
ATOM 6352 O O . LEU B 1 306 ? -25.921 -42.294 -19.126 1.00 43.72 636 LEU B O 1
ATOM 6357 N N . GLY B 1 307 ? -27.554 -42.886 -20.566 1.00 51.33 637 GLY B N 1
ATOM 6358 C CA . GLY B 1 307 ? -28.259 -43.627 -19.531 1.00 51.60 637 GLY B CA 1
ATOM 6359 C C . GLY B 1 307 ? -27.418 -44.749 -18.947 1.00 48.33 637 GLY B C 1
ATOM 6360 O O . GLY B 1 307 ? -27.375 -44.941 -17.726 1.00 51.37 637 GLY B O 1
ATOM 6361 N N . LYS B 1 308 ? -26.720 -45.490 -19.810 1.00 44.06 638 LYS B N 1
ATOM 6362 C CA . LYS B 1 308 ? -25.897 -46.593 -19.328 1.00 42.79 638 LYS B CA 1
ATOM 6363 C C . LYS B 1 308 ? -24.747 -46.091 -18.466 1.00 42.88 638 LYS B C 1
ATOM 6364 O O . LYS B 1 308 ? -24.398 -46.724 -17.462 1.00 42.19 638 LYS B O 1
ATOM 6370 N N . CYS B 1 309 ? -24.131 -44.971 -18.852 1.00 40.33 639 CYS B N 1
ATOM 6371 C CA . CYS B 1 309 ? -23.060 -44.415 -18.027 1.00 39.56 639 CYS B CA 1
ATOM 6372 C C . CYS B 1 309 ? -23.572 -44.051 -16.641 1.00 42.99 639 CYS B C 1
ATOM 6373 O O . CYS B 1 309 ? -22.888 -44.290 -15.637 1.00 37.81 639 CYS B O 1
ATOM 6376 N N . ARG B 1 310 ? -24.776 -43.470 -16.564 1.00 43.17 640 ARG B N 1
ATOM 6377 C CA . ARG B 1 310 ? -25.351 -43.168 -15.254 1.00 42.32 640 ARG B CA 1
ATOM 6378 C C . ARG B 1 310 ? -25.555 -44.441 -14.433 1.00 39.46 640 ARG B C 1
ATOM 6379 O O . ARG B 1 310 ? -25.271 -44.469 -13.222 1.00 42.58 640 ARG B O 1
ATOM 6387 N N . GLU B 1 311 ? -26.039 -45.508 -15.078 1.00 43.82 641 GLU B N 1
ATOM 6388 C CA . GLU B 1 311 ? -26.223 -46.780 -14.374 1.00 44.68 641 GLU B CA 1
ATOM 6389 C C . GLU B 1 311 ? -24.899 -47.314 -13.837 1.00 46.44 641 GLU B C 1
ATOM 6390 O O . GLU B 1 311 ? -24.815 -47.778 -12.690 1.00 39.49 641 GLU B O 1
ATOM 6396 N N . LEU B 1 312 ? -23.856 -47.278 -14.670 1.00 49.30 642 LEU B N 1
ATOM 6397 C CA . LEU B 1 312 ? -22.554 -47.792 -14.252 1.00 50.27 642 LEU B CA 1
ATOM 6398 C C . LEU B 1 312 ? -21.989 -46.985 -13.095 1.00 46.12 642 LEU B C 1
ATOM 6399 O O . LEU B 1 312 ? -21.394 -47.551 -12.169 1.00 45.80 642 LEU B O 1
ATOM 6404 N N . LYS B 1 313 ? -22.152 -45.660 -13.136 1.00 42.16 643 LYS B N 1
ATOM 6405 C CA . LYS B 1 313 ? -21.683 -44.833 -12.028 1.00 39.43 643 LYS B CA 1
ATOM 6406 C C . LYS B 1 313 ? -22.386 -45.214 -10.736 1.00 43.32 643 LYS B C 1
ATOM 6407 O O . LYS B 1 313 ? -21.746 -45.352 -9.689 1.00 40.65 643 LYS B O 1
ATOM 6413 N N . THR B 1 314 ? -23.710 -45.391 -10.789 1.00 48.36 644 THR B N 1
ATOM 6414 C CA . THR B 1 314 ? -24.426 -45.803 -9.582 1.00 46.54 644 THR B CA 1
ATOM 6415 C C . THR B 1 314 ? -23.913 -47.144 -9.061 1.00 38.10 644 THR B C 1
ATOM 6416 O O . THR B 1 314 ? -23.690 -47.314 -7.850 1.00 38.77 644 THR B O 1
ATOM 6420 N N . MET B 1 315 ? -23.685 -48.099 -9.966 1.00 38.34 645 MET B N 1
ATOM 6421 C CA . MET B 1 315 ? -23.213 -49.413 -9.533 1.00 43.52 645 MET B CA 1
ATOM 6422 C C . MET B 1 315 ? -21.838 -49.328 -8.884 1.00 53.78 645 MET B C 1
ATOM 6423 O O . MET B 1 315 ? -21.600 -49.932 -7.831 1.00 55.34 645 MET B O 1
ATOM 6428 N N . LEU B 1 316 ? -20.917 -48.583 -9.498 1.00 50.56 646 LEU B N 1
ATOM 6429 C CA . LEU B 1 316 ? -19.564 -48.493 -8.957 1.00 45.39 646 LEU B CA 1
ATOM 6430 C C . LEU B 1 316 ? -19.548 -47.745 -7.632 1.00 39.06 646 LEU B C 1
ATOM 6431 O O . LEU B 1 316 ? -18.816 -48.128 -6.707 1.00 41.79 646 LEU B O 1
ATOM 6436 N N . GLU B 1 317 ? -20.331 -46.666 -7.526 1.00 38.77 647 GLU B N 1
ATOM 6437 C CA . GLU B 1 317 ? -20.412 -45.931 -6.270 1.00 45.21 647 GLU B CA 1
ATOM 6438 C C . GLU B 1 317 ? -20.934 -46.823 -5.156 1.00 50.58 647 GLU B C 1
ATOM 6439 O O . GLU B 1 317 ? -20.486 -46.719 -4.007 1.00 49.78 647 GLU B O 1
ATOM 6445 N N . LYS B 1 318 ? -21.868 -47.725 -5.479 1.00 53.21 648 LYS B N 1
ATOM 6446 C CA . LYS B 1 318 ? -22.315 -48.689 -4.478 1.00 51.77 648 LYS B CA 1
ATOM 6447 C C . LYS B 1 318 ? -21.166 -49.527 -3.919 1.00 55.21 648 LYS B C 1
ATOM 6448 O O . LYS B 1 318 ? -21.313 -50.122 -2.846 1.00 52.39 648 LYS B O 1
ATOM 6450 N N . ALA B 1 319 ? -20.022 -49.573 -4.606 1.00 58.72 649 ALA B N 1
ATOM 6451 C CA . ALA B 1 319 ? -18.838 -50.276 -4.130 1.00 54.40 649 ALA B CA 1
ATOM 6452 C C . ALA B 1 319 ? -17.763 -49.331 -3.595 1.00 50.34 649 ALA B C 1
ATOM 6453 O O . ALA B 1 319 ? -16.596 -49.724 -3.493 1.00 50.03 649 ALA B O 1
ATOM 6455 N N . ASP B 1 320 ? -18.135 -48.097 -3.251 1.00 52.22 650 ASP B N 1
ATOM 6456 C CA . ASP B 1 320 ? -17.230 -47.082 -2.706 1.00 55.11 650 ASP B CA 1
ATOM 6457 C C . ASP B 1 320 ? -16.119 -46.680 -3.673 1.00 47.21 650 ASP B C 1
ATOM 6458 O O . ASP B 1 320 ? -15.098 -46.126 -3.251 1.00 43.53 650 ASP B O 1
ATOM 6463 N N . ILE B 1 321 ? -16.303 -46.940 -4.962 1.00 44.11 651 ILE B N 1
ATOM 6464 C CA . ILE B 1 321 ? -15.382 -46.455 -5.982 1.00 36.99 651 ILE B CA 1
ATOM 6465 C C . ILE B 1 321 ? -15.746 -45.019 -6.323 1.00 39.32 651 ILE B C 1
ATOM 6466 O O . ILE B 1 321 ? -16.915 -44.698 -6.573 1.00 34.42 651 ILE B O 1
ATOM 6471 N N . ARG B 1 322 ? -14.752 -44.140 -6.323 1.00 30.66 652 ARG B N 1
ATOM 6472 C CA . ARG B 1 322 ? -14.991 -42.730 -6.596 1.00 27.67 652 ARG B CA 1
ATOM 6473 C C . ARG B 1 322 ? -15.028 -42.524 -8.104 1.00 31.86 652 ARG B C 1
ATOM 6474 O O . ARG B 1 322 ? -14.006 -42.649 -8.782 1.00 28.22 652 ARG B O 1
ATOM 6482 N N . VAL B 1 323 ? -16.215 -42.219 -8.625 1.00 30.96 653 VAL B N 1
ATOM 6483 C CA . VAL B 1 323 ? -16.498 -42.238 -10.051 1.00 32.38 653 VAL B CA 1
ATOM 6484 C C . VAL B 1 323 ? -16.937 -40.851 -10.483 1.00 32.50 653 VAL B C 1
ATOM 6485 O O . VAL B 1 323 ? -17.705 -40.188 -9.782 1.00 31.46 653 VAL B O 1
ATOM 6489 N N . ARG B 1 324 ? -16.463 -40.425 -11.650 1.00 31.95 654 ARG B N 1
ATOM 6490 C CA . ARG B 1 324 ? -16.998 -39.233 -12.298 1.00 31.41 654 ARG B CA 1
ATOM 6491 C C . ARG B 1 324 ? -17.335 -39.568 -13.740 1.00 31.57 654 ARG B C 1
ATOM 6492 O O . ARG B 1 324 ? -16.527 -40.187 -14.435 1.00 29.98 654 ARG B O 1
ATOM 6500 N N . ILE B 1 325 ? -18.526 -39.171 -14.188 1.00 30.90 655 ILE B N 1
ATOM 6501 C CA . ILE B 1 325 ? -18.876 -39.242 -15.602 1.00 32.48 655 ILE B CA 1
ATOM 6502 C C . ILE B 1 325 ? -18.522 -37.905 -16.234 1.00 32.04 655 ILE B C 1
ATOM 6503 O O . ILE B 1 325 ? -19.023 -36.856 -15.807 1.00 34.24 655 ILE B O 1
ATOM 6508 N N . ASP B 1 326 ? -17.655 -37.928 -17.245 1.00 30.99 656 ASP B N 1
ATOM 6509 C CA . ASP B 1 326 ? -17.385 -36.713 -18.014 1.00 31.66 656 ASP B CA 1
ATOM 6510 C C . ASP B 1 326 ? -18.317 -36.692 -19.220 1.00 33.97 656 ASP B C 1
ATOM 6511 O O . ASP B 1 326 ? -17.978 -37.110 -20.328 1.00 35.07 656 ASP B O 1
ATOM 6516 N N . ASP B 1 327 ? -19.525 -36.186 -18.977 1.00 38.47 657 ASP B N 1
ATOM 6517 C CA . ASP B 1 327 ? -20.536 -35.995 -20.005 1.00 40.27 657 ASP B CA 1
ATOM 6518 C C . ASP B 1 327 ? -20.591 -34.556 -20.498 1.00 41.34 657 ASP B C 1
ATOM 6519 O O . ASP B 1 327 ? -21.624 -34.128 -21.027 1.00 39.14 657 ASP B O 1
ATOM 6524 N N . ARG B 1 328 ? -19.517 -33.794 -20.313 1.00 33.86 658 ARG B N 1
ATOM 6525 C CA . ARG B 1 328 ? -19.508 -32.419 -20.788 1.00 34.64 658 ARG B CA 1
ATOM 6526 C C . ARG B 1 328 ? -19.633 -32.397 -22.306 1.00 38.50 658 ARG B C 1
ATOM 6527 O O . ARG B 1 328 ? -18.801 -32.959 -23.026 1.00 36.45 658 ARG B O 1
ATOM 6535 N N . SER B 1 329 ? -20.702 -31.766 -22.794 1.00 38.32 659 SER B N 1
ATOM 6536 C CA . SER B 1 329 ? -21.006 -31.818 -24.216 1.00 38.95 659 SER B CA 1
ATOM 6537 C C . SER B 1 329 ? -20.009 -31.040 -25.061 1.00 36.29 659 SER B C 1
ATOM 6538 O O . SER B 1 329 ? -19.889 -31.315 -26.259 1.00 40.59 659 SER B O 1
ATOM 6541 N N . ASN B 1 330 ? -19.301 -30.078 -24.475 1.00 36.08 660 ASN B N 1
ATOM 6542 C CA . ASN B 1 330 ? -18.481 -29.148 -25.236 1.00 40.59 660 ASN B CA 1
ATOM 6543 C C . ASN B 1 330 ? -17.019 -29.584 -25.363 1.00 38.36 660 ASN B C 1
ATOM 6544 O O . ASN B 1 330 ? -16.165 -28.757 -25.707 1.00 33.18 660 ASN B O 1
ATOM 6549 N N . TYR B 1 331 ? -16.712 -30.857 -25.100 1.00 33.70 661 TYR B N 1
ATOM 6550 C CA . TYR B 1 331 ? -15.380 -31.408 -25.324 1.00 29.07 661 TYR B CA 1
ATOM 6551 C C . TYR B 1 331 ? -15.511 -32.738 -26.052 1.00 29.34 661 TYR B C 1
ATOM 6552 O O . TYR B 1 331 ? -16.454 -33.497 -25.808 1.00 32.78 661 TYR B O 1
ATOM 6561 N N . THR B 1 332 ? -14.566 -33.012 -26.949 1.00 29.96 662 THR B N 1
ATOM 6562 C CA . THR B 1 332 ? -14.550 -34.263 -27.691 1.00 30.74 662 THR B CA 1
ATOM 6563 C C . THR B 1 332 ? -14.032 -35.407 -26.819 1.00 32.67 662 THR B C 1
ATOM 6564 O O . THR B 1 332 ? -13.336 -35.183 -25.819 1.00 33.89 662 THR B O 1
ATOM 6568 N N . PRO B 1 333 ? -14.361 -36.652 -27.188 1.00 33.55 663 PRO B N 1
ATOM 6569 C CA . PRO B 1 333 ? -13.810 -37.801 -26.445 1.00 35.05 663 PRO B CA 1
ATOM 6570 C C . PRO B 1 333 ? -12.291 -37.853 -26.411 1.00 36.28 663 PRO B C 1
ATOM 6571 O O . PRO B 1 333 ? -11.717 -38.211 -25.371 1.00 34.11 663 PRO B O 1
ATOM 6575 N N . GLY B 1 334 ? -11.617 -37.537 -27.519 1.00 35.12 664 GLY B N 1
ATOM 6576 C CA . GLY B 1 334 ? -10.163 -37.528 -27.502 1.00 34.80 664 GLY B CA 1
ATOM 6577 C C . GLY B 1 334 ? -9.608 -36.493 -26.544 1.00 34.24 664 GLY B C 1
ATOM 6578 O O . GLY B 1 334 ? -8.639 -36.751 -25.812 1.00 34.16 664 GLY B O 1
ATOM 6579 N N . TRP B 1 335 ? -10.225 -35.308 -26.521 1.00 31.95 665 TRP B N 1
ATOM 6580 C CA . TRP B 1 335 ? -9.825 -34.297 -25.554 1.00 31.55 665 TRP B CA 1
ATOM 6581 C C . TRP B 1 335 ? -9.974 -34.820 -24.135 1.00 30.79 665 TRP B C 1
ATOM 6582 O O . TRP B 1 335 ? -9.097 -34.600 -23.292 1.00 32.06 665 TRP B O 1
ATOM 6593 N N . LYS B 1 336 ? -11.084 -35.508 -23.852 1.00 30.44 666 LYS B N 1
ATOM 6594 C CA . LYS B 1 336 ? -11.294 -36.045 -22.508 1.00 28.52 666 LYS B CA 1
ATOM 6595 C C . LYS B 1 336 ? -10.246 -37.095 -22.154 1.00 28.17 666 LYS B C 1
ATOM 6596 O O . LYS B 1 336 ? -9.753 -37.130 -21.016 1.00 28.26 666 LYS B O 1
ATOM 6602 N N . TYR B 1 337 ? -9.918 -37.977 -23.105 1.00 29.10 667 TYR B N 1
ATOM 6603 C CA . TYR B 1 337 ? -8.862 -38.962 -22.881 1.00 30.33 667 TYR B CA 1
ATOM 6604 C C . TYR B 1 337 ? -7.593 -38.269 -22.414 1.00 31.37 667 TYR B C 1
ATOM 6605 O O . TYR B 1 337 ? -7.025 -38.598 -21.359 1.00 30.24 667 TYR B O 1
ATOM 6614 N N . ASN B 1 338 ? -7.146 -37.269 -23.185 1.00 32.37 668 ASN B N 1
ATOM 6615 C CA A ASN B 1 338 ? -5.891 -36.605 -22.866 0.50 32.55 668 ASN B CA 1
ATOM 6616 C CA B ASN B 1 338 ? -5.891 -36.611 -22.862 0.50 32.60 668 ASN B CA 1
ATOM 6617 C C . ASN B 1 338 ? -5.975 -35.813 -21.564 1.00 31.52 668 ASN B C 1
ATOM 6618 O O . ASN B 1 338 ? -5.016 -35.754 -20.799 1.00 32.12 668 ASN B O 1
ATOM 6627 N N . HIS B 1 339 ? -7.136 -35.193 -21.300 1.00 26.40 669 HIS B N 1
ATOM 6628 C CA . HIS B 1 339 ? -7.313 -34.392 -20.092 1.00 25.02 669 HIS B CA 1
ATOM 6629 C C . HIS B 1 339 ? -7.181 -35.253 -18.841 1.00 26.66 669 HIS B C 1
ATOM 6630 O O . HIS B 1 339 ? -6.395 -34.948 -17.929 1.00 26.55 669 HIS B O 1
ATOM 6637 N N . TRP B 1 340 ? -7.944 -36.343 -18.778 1.00 26.66 670 TRP B N 1
ATOM 6638 C CA . TRP B 1 340 ? -7.878 -37.182 -17.584 1.00 26.12 670 TRP B CA 1
ATOM 6639 C C . TRP B 1 340 ? -6.584 -37.977 -17.501 1.00 27.72 670 TRP B C 1
ATOM 6640 O O . TRP B 1 340 ? -6.182 -38.360 -16.396 1.00 27.13 670 TRP B O 1
ATOM 6651 N N . GLU B 1 341 ? -5.901 -38.197 -18.626 1.00 26.74 671 GLU B N 1
ATOM 6652 C CA . GLU B 1 341 ? -4.591 -38.836 -18.571 1.00 25.03 671 GLU B CA 1
ATOM 6653 C C . GLU B 1 341 ? -3.535 -37.891 -17.993 1.00 27.85 671 GLU B C 1
ATOM 6654 O O . GLU B 1 341 ? -2.761 -38.279 -17.108 1.00 26.85 671 GLU B O 1
ATOM 6660 N N . VAL B 1 342 ? -3.498 -36.637 -18.462 1.00 26.59 672 VAL B N 1
ATOM 6661 C CA . VAL B 1 342 ? -2.523 -35.695 -17.911 1.00 25.85 672 VAL B CA 1
ATOM 6662 C C . VAL B 1 342 ? -2.793 -35.438 -16.437 1.00 26.28 672 VAL B C 1
ATOM 6663 O O . VAL B 1 342 ? -1.859 -35.210 -15.654 1.00 26.46 672 VAL B O 1
ATOM 6667 N N . LYS B 1 343 ? -4.057 -35.518 -16.022 1.00 24.14 673 LYS B N 1
ATOM 6668 C CA . LYS B 1 343 ? -4.399 -35.332 -14.621 1.00 23.37 673 LYS B CA 1
ATOM 6669 C C . LYS B 1 343 ? -4.133 -36.561 -13.753 1.00 23.84 673 LYS B C 1
ATOM 6670 O O . LYS B 1 343 ? -4.209 -36.456 -12.523 1.00 24.99 673 LYS B O 1
ATOM 6676 N N . GLY B 1 344 ? -3.837 -37.712 -14.350 1.00 23.13 674 GLY B N 1
ATOM 6677 C CA . GLY B 1 344 ? -3.405 -38.862 -13.579 1.00 24.07 674 GLY B CA 1
ATOM 6678 C C . GLY B 1 344 ? -4.495 -39.758 -13.040 1.00 24.28 674 GLY B C 1
ATOM 6679 O O . GLY B 1 344 ? -4.212 -40.579 -12.163 1.00 25.20 674 GLY B O 1
ATOM 6680 N N . VAL B 1 345 ? -5.724 -39.642 -13.537 1.00 24.53 675 VAL B N 1
ATOM 6681 C CA . VAL B 1 345 ? -6.809 -40.499 -13.039 1.00 23.45 675 VAL B CA 1
ATOM 6682 C C . VAL B 1 345 ? -6.437 -41.966 -13.243 1.00 23.57 675 VAL B C 1
ATOM 6683 O O . VAL B 1 345 ? -6.080 -42.364 -14.366 1.00 26.09 675 VAL B O 1
ATOM 6687 N N . PRO B 1 346 ? -6.497 -42.801 -12.196 1.00 25.16 676 PRO B N 1
ATOM 6688 C CA . PRO B 1 346 ? -6.007 -44.189 -12.317 1.00 30.02 676 PRO B CA 1
ATOM 6689 C C . PRO B 1 346 ? -6.653 -45.007 -13.419 1.00 30.17 676 PRO B C 1
ATOM 6690 O O . PRO B 1 346 ? -5.953 -45.770 -14.095 1.00 28.04 676 PRO B O 1
ATOM 6694 N N . LEU B 1 347 ? -7.965 -44.885 -13.616 1.00 27.40 677 LEU B N 1
ATOM 6695 C CA . LEU B 1 347 ? -8.706 -45.761 -14.515 1.00 29.37 677 LEU B CA 1
ATOM 6696 C C . LEU B 1 347 ? -9.638 -44.936 -15.390 1.00 28.50 677 LEU B C 1
ATOM 6697 O O . LEU B 1 347 ? -10.360 -44.065 -14.894 1.00 28.87 677 LEU B O 1
ATOM 6702 N N . ARG B 1 348 ? -9.624 -45.209 -16.688 1.00 29.65 678 ARG B N 1
ATOM 6703 C CA . ARG B 1 348 ? -10.551 -44.571 -17.617 1.00 30.92 678 ARG B CA 1
ATOM 6704 C C . ARG B 1 348 ? -11.458 -45.636 -18.206 1.00 30.80 678 ARG B C 1
ATOM 6705 O O . ARG B 1 348 ? -10.975 -46.654 -18.709 1.00 32.58 678 ARG B O 1
ATOM 6713 N N . LEU B 1 349 ? -12.766 -45.395 -18.156 1.00 28.74 679 LEU B N 1
ATOM 6714 C CA . LEU B 1 349 ? -13.762 -46.323 -18.679 1.00 31.60 679 LEU B CA 1
ATOM 6715 C C . LEU B 1 349 ? -14.435 -45.666 -19.877 1.00 31.50 679 LEU B C 1
ATOM 6716 O O . LEU B 1 349 ? -15.037 -44.594 -19.744 1.00 34.58 679 LEU B O 1
ATOM 6721 N N . GLU B 1 350 ? -14.317 -46.304 -21.037 1.00 36.05 680 GLU B N 1
ATOM 6722 C CA . GLU B 1 350 ? -14.937 -45.863 -22.275 1.00 40.13 680 GLU B CA 1
ATOM 6723 C C . GLU B 1 350 ? -16.135 -46.745 -22.598 1.00 44.20 680 GLU B C 1
ATOM 6724 O O . GLU B 1 350 ? -16.063 -47.982 -22.515 1.00 43.87 680 GLU B O 1
ATOM 6730 N N . LEU B 1 351 ? -17.230 -46.089 -22.984 1.00 44.03 681 LEU B N 1
ATOM 6731 C CA . LEU B 1 351 ? -18.464 -46.749 -23.402 1.00 45.18 681 LEU B CA 1
ATOM 6732 C C . LEU B 1 351 ? -18.952 -46.058 -24.672 1.00 47.08 681 LEU B C 1
ATOM 6733 O O . LEU B 1 351 ? -19.462 -44.933 -24.624 1.00 44.35 681 LEU B O 1
ATOM 6738 N N . GLY B 1 352 ? -18.784 -46.734 -25.806 1.00 45.62 682 GLY B N 1
ATOM 6739 C CA . GLY B 1 352 ? -19.282 -46.248 -27.071 1.00 50.82 682 GLY B CA 1
ATOM 6740 C C . GLY B 1 352 ? -20.403 -47.125 -27.590 1.00 51.34 682 GLY B C 1
ATOM 6741 O O . GLY B 1 352 ? -20.876 -48.038 -26.901 1.00 52.79 682 GLY B O 1
ATOM 6742 N N . PRO B 1 353 ? -20.854 -46.856 -28.821 1.00 52.30 683 PRO B N 1
ATOM 6743 C CA . PRO B 1 353 ? -21.963 -47.647 -29.383 1.00 51.93 683 PRO B CA 1
ATOM 6744 C C . PRO B 1 353 ? -21.704 -49.147 -29.397 1.00 55.49 683 PRO B C 1
ATOM 6745 O O . PRO B 1 353 ? -22.545 -49.942 -28.931 1.00 57.44 683 PRO B O 1
ATOM 6747 N N . LYS B 1 354 ? -20.551 -49.556 -29.929 1.00 59.33 684 LYS B N 1
ATOM 6748 C CA . LYS B 1 354 ? -20.211 -50.973 -29.976 1.00 62.21 684 LYS B CA 1
ATOM 6749 C C . LYS B 1 354 ? -20.275 -51.594 -28.589 1.00 65.99 684 LYS B C 1
ATOM 6750 O O . LYS B 1 354 ? -20.869 -52.661 -28.397 1.00 68.52 684 LYS B O 1
ATOM 6752 N N . ASP B 1 355 ? -19.687 -50.919 -27.604 1.00 64.27 685 ASP B N 1
ATOM 6753 C CA . ASP B 1 355 ? -19.631 -51.452 -26.250 1.00 62.49 685 ASP B CA 1
ATOM 6754 C C . ASP B 1 355 ? -21.021 -51.603 -25.654 1.00 61.41 685 ASP B C 1
ATOM 6755 O O . ASP B 1 355 ? -21.315 -52.597 -24.974 1.00 59.20 685 ASP B O 1
ATOM 6760 N N . LEU B 1 356 ? -21.888 -50.612 -25.887 1.00 61.44 686 LEU B N 1
ATOM 6761 C CA . LEU B 1 356 ? -23.279 -50.745 -25.475 1.00 59.02 686 LEU B CA 1
ATOM 6762 C C . LEU B 1 356 ? -23.885 -52.010 -26.059 1.00 62.09 686 LEU B C 1
ATOM 6763 O O . LEU B 1 356 ? -24.594 -52.749 -25.364 1.00 65.17 686 LEU B O 1
ATOM 6765 N N . ALA B 1 357 ? -23.596 -52.292 -27.332 1.00 61.54 687 ALA B N 1
ATOM 6766 C CA . ALA B 1 357 ? -24.138 -53.506 -27.943 1.00 65.12 687 ALA B CA 1
ATOM 6767 C C . ALA B 1 357 ? -23.588 -54.764 -27.275 1.00 71.98 687 ALA B C 1
ATOM 6768 O O . ALA B 1 357 ? -24.337 -55.707 -26.992 1.00 71.80 687 ALA B O 1
ATOM 6770 N N . LYS B 1 358 ? -22.281 -54.791 -27.011 1.00 73.37 688 LYS B N 1
ATOM 6771 C CA . LYS B 1 358 ? -21.626 -55.981 -26.473 1.00 70.12 688 LYS B CA 1
ATOM 6772 C C . LYS B 1 358 ? -21.909 -56.216 -24.995 1.00 69.15 688 LYS B C 1
ATOM 6773 O O . LYS B 1 358 ? -21.623 -57.310 -24.495 1.00 68.49 688 LYS B O 1
ATOM 6779 N N . GLY B 1 359 ? -22.448 -55.230 -24.278 1.00 59.96 689 GLY B N 1
ATOM 6780 C CA . GLY B 1 359 ? -22.586 -55.381 -22.843 1.00 54.67 689 GLY B CA 1
ATOM 6781 C C . GLY B 1 359 ? -21.276 -55.267 -22.105 1.00 55.43 689 GLY B C 1
ATOM 6782 O O . GLY B 1 359 ? -21.148 -55.786 -20.988 1.00 50.02 689 GLY B O 1
ATOM 6783 N N . THR B 1 360 ? -20.296 -54.604 -22.704 1.00 59.05 690 THR B N 1
ATOM 6784 C CA . THR B 1 360 ? -18.949 -54.481 -22.184 1.00 59.14 690 THR B CA 1
ATOM 6785 C C . THR B 1 360 ? -18.630 -53.009 -21.966 1.00 56.83 690 THR B C 1
ATOM 6786 O O . THR B 1 360 ? -19.351 -52.114 -22.412 1.00 55.85 690 THR B O 1
ATOM 6790 N N . ALA B 1 361 ? -17.541 -52.769 -21.248 1.00 53.60 691 ALA B N 1
ATOM 6791 C CA . ALA B 1 361 ? -16.918 -51.458 -21.177 1.00 47.56 691 ALA B CA 1
ATOM 6792 C C . ALA B 1 361 ? -15.418 -51.657 -21.315 1.00 51.16 691 ALA B C 1
ATOM 6793 O O . ALA B 1 361 ? -14.873 -52.691 -20.904 1.00 47.76 691 ALA B O 1
ATOM 6795 N N . ARG B 1 362 ? -14.745 -50.675 -21.915 1.00 49.20 692 ARG B N 1
ATOM 6796 C CA . ARG B 1 362 ? -13.303 -50.772 -22.103 1.00 47.43 692 ARG B CA 1
ATOM 6797 C C . ARG B 1 362 ? -12.610 -49.917 -21.049 1.00 40.84 692 ARG B C 1
ATOM 6798 O O . ARG B 1 362 ? -12.884 -48.722 -20.948 1.00 38.57 692 ARG B O 1
ATOM 6806 N N . VAL B 1 363 ? -11.708 -50.519 -20.278 1.00 37.49 693 VAL B N 1
ATOM 6807 C CA . VAL B 1 363 ? -11.057 -49.850 -19.156 1.00 34.34 693 VAL B CA 1
ATOM 6808 C C . VAL B 1 363 ? -9.558 -49.793 -19.420 1.00 38.48 693 VAL B C 1
ATOM 6809 O O . VAL B 1 363 ? -8.951 -50.795 -19.807 1.00 38.71 693 VAL B O 1
ATOM 6813 N N . VAL B 1 364 ? -8.966 -48.621 -19.218 1.00 33.89 694 VAL B N 1
ATOM 6814 C CA . VAL B 1 364 ? -7.537 -48.409 -19.416 1.00 35.22 694 VAL B CA 1
ATOM 6815 C C . VAL B 1 364 ? -6.936 -47.938 -18.098 1.00 31.76 694 VAL B C 1
ATOM 6816 O O . VAL B 1 364 ? -7.464 -47.020 -17.461 1.00 33.16 694 VAL B O 1
ATOM 6820 N N . ARG B 1 365 ? -5.844 -48.573 -17.681 1.00 33.91 695 ARG B N 1
ATOM 6821 C CA . ARG B 1 365 ? -5.158 -48.158 -16.465 1.00 34.13 695 ARG B CA 1
ATOM 6822 C C . ARG B 1 365 ? -4.050 -47.167 -16.799 1.00 32.00 695 ARG B C 1
ATOM 6823 O O . ARG B 1 365 ? -3.315 -47.338 -17.775 1.00 32.20 695 ARG B O 1
ATOM 6831 N N . ARG B 1 366 ? -3.939 -46.131 -15.970 1.00 29.74 696 ARG B N 1
ATOM 6832 C CA . ARG B 1 366 ? -3.078 -44.998 -16.294 1.00 29.83 696 ARG B CA 1
ATOM 6833 C C . ARG B 1 366 ? -1.601 -45.353 -16.162 1.00 31.26 696 ARG B C 1
ATOM 6834 O O . ARG B 1 366 ? -0.771 -44.864 -16.938 1.00 31.58 696 ARG B O 1
ATOM 6842 N N . ASP B 1 367 ? -1.255 -46.205 -15.197 1.00 28.17 697 ASP B N 1
ATOM 6843 C CA . ASP B 1 367 ? 0.158 -46.466 -14.923 1.00 31.24 697 ASP B CA 1
ATOM 6844 C C . ASP B 1 367 ? 0.836 -47.228 -16.060 1.00 33.79 697 ASP B C 1
ATOM 6845 O O . ASP B 1 367 ? 1.979 -46.920 -16.419 1.00 35.74 697 ASP B O 1
ATOM 6850 N N . THR B 1 368 ? 0.159 -48.226 -16.638 1.00 32.29 698 THR B N 1
ATOM 6851 C CA . THR B 1 368 ? 0.755 -49.053 -17.681 1.00 33.44 698 THR B CA 1
ATOM 6852 C C . THR B 1 368 ? 0.105 -48.902 -19.047 1.00 35.07 698 THR B C 1
ATOM 6853 O O . THR B 1 368 ? 0.690 -49.346 -20.040 1.00 40.97 698 THR B O 1
ATOM 6857 N N . GLY B 1 369 ? -1.086 -48.313 -19.127 1.00 37.86 699 GLY B N 1
ATOM 6858 C CA . GLY B 1 369 ? -1.802 -48.222 -20.378 1.00 39.00 699 GLY B CA 1
ATOM 6859 C C . GLY B 1 369 ? -2.581 -49.458 -20.769 1.00 41.93 699 GLY B C 1
ATOM 6860 O O . GLY B 1 369 ? -3.302 -49.417 -21.774 1.00 43.76 699 GLY B O 1
ATOM 6861 N N . GLU B 1 370 ? -2.475 -50.548 -20.007 1.00 41.59 700 GLU B N 1
ATOM 6862 C CA . GLU B 1 370 ? -3.143 -51.793 -20.370 1.00 40.40 700 GLU B CA 1
ATOM 6863 C C . GLU B 1 370 ? -4.656 -51.614 -20.427 1.00 42.75 700 GLU B C 1
ATOM 6864 O O . GLU B 1 370 ? -5.250 -50.926 -19.593 1.00 42.45 700 GLU B O 1
ATOM 6870 N N . ALA B 1 371 ? -5.277 -52.251 -21.419 1.00 41.35 701 ALA B N 1
ATOM 6871 C CA . ALA B 1 371 ? -6.711 -52.172 -21.651 1.00 42.71 701 ALA B CA 1
ATOM 6872 C C . ALA B 1 371 ? -7.374 -53.512 -21.351 1.00 45.55 701 ALA B C 1
ATOM 6873 O O . ALA B 1 371 ? -6.801 -54.577 -21.590 1.00 50.85 701 ALA B O 1
ATOM 6875 N N . TYR B 1 372 ? -8.594 -53.441 -20.824 1.00 42.92 702 TYR B N 1
ATOM 6876 C CA . TYR B 1 372 ? -9.381 -54.610 -20.457 1.00 43.57 702 TYR B CA 1
ATOM 6877 C C . TYR B 1 372 ? -10.806 -54.402 -20.946 1.00 45.42 702 TYR B C 1
ATOM 6878 O O . TYR B 1 372 ? -11.365 -53.317 -20.774 1.00 50.15 702 TYR B O 1
ATOM 6887 N N . GLN B 1 373 ? -11.394 -55.432 -21.548 1.00 47.46 703 GLN B N 1
ATOM 6888 C CA . GLN B 1 373 ? -12.824 -55.439 -21.834 1.00 46.52 703 GLN B CA 1
ATOM 6889 C C . GLN B 1 373 ? -13.518 -56.168 -20.685 1.00 49.39 703 GLN B C 1
ATOM 6890 O O . GLN B 1 373 ? -13.197 -57.325 -20.400 1.00 53.23 703 GLN B O 1
ATOM 6896 N N . ILE B 1 374 ? -14.430 -55.484 -20.002 1.00 48.51 704 ILE B N 1
ATOM 6897 C CA . ILE B 1 374 ? -15.054 -56.030 -18.802 1.00 47.46 704 ILE B CA 1
ATOM 6898 C C . ILE B 1 374 ? -16.564 -55.964 -18.968 1.00 48.62 704 ILE B C 1
ATOM 6899 O O . ILE B 1 374 ? -17.102 -54.923 -19.365 1.00 50.48 704 ILE B O 1
ATOM 6904 N N . SER B 1 375 ? -17.245 -57.072 -18.678 1.00 49.51 705 SER B N 1
ATOM 6905 C CA . SER B 1 375 ? -18.701 -57.066 -18.660 1.00 53.77 705 SER B CA 1
ATOM 6906 C C . SER B 1 375 ? -19.195 -56.149 -17.550 1.00 52.44 705 SER B C 1
ATOM 6907 O O . SER B 1 375 ? -18.535 -55.974 -16.522 1.00 50.80 705 SER B O 1
ATOM 6910 N N . TRP B 1 376 ? -20.372 -55.558 -17.769 1.00 54.34 706 TRP B N 1
ATOM 6911 C CA . TRP B 1 376 ? -20.914 -54.612 -16.796 1.00 55.61 706 TRP B CA 1
ATOM 6912 C C . TRP B 1 376 ? -21.076 -55.255 -15.423 1.00 55.83 706 TRP B C 1
ATOM 6913 O O . TRP B 1 376 ? -20.821 -54.614 -14.398 1.00 55.60 706 TRP B O 1
ATOM 6924 N N . ALA B 1 377 ? -21.467 -56.532 -15.383 1.00 55.63 707 ALA B N 1
ATOM 6925 C CA . ALA B 1 377 ? -21.655 -57.204 -14.101 1.00 50.46 707 ALA B CA 1
ATOM 6926 C C . ALA B 1 377 ? -20.337 -57.392 -13.358 1.00 56.00 707 ALA B C 1
ATOM 6927 O O . ALA B 1 377 ? -20.321 -57.397 -12.123 1.00 61.61 707 ALA B O 1
ATOM 6929 N N . ASP B 1 378 ? -19.228 -57.540 -14.086 1.00 52.04 708 ASP B N 1
ATOM 6930 C CA . ASP B 1 378 ? -17.920 -57.738 -13.472 1.00 50.51 708 ASP B CA 1
ATOM 6931 C C . ASP B 1 378 ? -17.252 -56.440 -13.040 1.00 47.46 708 ASP B C 1
ATOM 6932 O O . ASP B 1 378 ? -16.225 -56.498 -12.347 1.00 46.47 708 ASP B O 1
ATOM 6937 N N . LEU B 1 379 ? -17.808 -55.288 -13.429 1.00 51.19 709 LEU B N 1
ATOM 6938 C CA . LEU B 1 379 ? -17.078 -54.026 -13.351 1.00 48.81 709 LEU B CA 1
ATOM 6939 C C . LEU B 1 379 ? -16.615 -53.715 -11.936 1.00 50.02 709 LEU B C 1
ATOM 6940 O O . LEU B 1 379 ? -15.443 -53.405 -11.719 1.00 51.71 709 LEU B O 1
ATOM 6945 N N . ALA B 1 380 ? -17.525 -53.752 -10.960 1.00 45.50 710 ALA B N 1
ATOM 6946 C CA . ALA B 1 380 ? -17.152 -53.338 -9.607 1.00 41.47 710 ALA B CA 1
ATOM 6947 C C . ALA B 1 380 ? -16.027 -54.181 -9.014 1.00 46.63 710 ALA B C 1
ATOM 6948 O O . ALA B 1 380 ? -14.974 -53.617 -8.649 1.00 46.50 710 ALA B O 1
ATOM 6950 N N . PRO B 1 381 ? -16.163 -55.509 -8.887 1.00 42.95 711 PRO B N 1
ATOM 6951 C CA . PRO B 1 381 ? -15.043 -56.291 -8.338 1.00 42.22 711 PRO B CA 1
ATOM 6952 C C . PRO B 1 381 ? -13.774 -56.169 -9.162 1.00 45.36 711 PRO B C 1
ATOM 6953 O O . PRO B 1 381 ? -12.673 -56.046 -8.598 1.00 49.18 711 PRO B O 1
ATOM 6957 N N . LYS B 1 382 ? -13.899 -56.164 -10.492 1.00 45.70 712 LYS B N 1
ATOM 6958 C CA . LYS B 1 382 ? -12.709 -56.118 -11.333 1.00 40.89 712 LYS B CA 1
ATOM 6959 C C . LYS B 1 382 ? -11.965 -54.792 -11.182 1.00 41.75 712 LYS B C 1
ATOM 6960 O O . LYS B 1 382 ? -10.727 -54.768 -11.154 1.00 43.65 712 LYS B O 1
ATOM 6966 N N . LEU B 1 383 ? -12.695 -53.681 -11.061 1.00 34.07 713 LEU B N 1
ATOM 6967 C CA . LEU B 1 383 ? -12.041 -52.388 -10.888 1.00 34.39 713 LEU B CA 1
ATOM 6968 C C . LEU B 1 383 ? -11.409 -52.266 -9.509 1.00 39.86 713 LEU B C 1
ATOM 6969 O O . LEU B 1 383 ? -10.343 -51.653 -9.366 1.00 35.95 713 LEU B O 1
ATOM 6974 N N . LEU B 1 384 ? -12.054 -52.822 -8.476 1.00 41.25 714 LEU B N 1
ATOM 6975 C CA . LEU B 1 384 ? -11.411 -52.848 -7.160 1.00 39.71 714 LEU B CA 1
ATOM 6976 C C . LEU B 1 384 ? -10.076 -53.581 -7.234 1.00 39.97 714 LEU B C 1
ATOM 6977 O O . LEU B 1 384 ? -9.050 -53.112 -6.712 1.00 36.69 714 LEU B O 1
ATOM 6982 N N . GLU B 1 385 ? -10.079 -54.737 -7.897 1.00 38.69 715 GLU B N 1
ATOM 6983 C CA . GLU B 1 385 ? -8.862 -55.519 -8.073 1.00 39.27 715 GLU B CA 1
ATOM 6984 C C . GLU B 1 385 ? -7.791 -54.725 -8.820 1.00 36.92 715 GLU B C 1
ATOM 6985 O O . GLU B 1 385 ? -6.613 -54.727 -8.432 1.00 37.21 715 GLU B O 1
ATOM 6991 N N . LEU B 1 386 ? -8.189 -54.028 -9.890 1.00 34.23 716 LEU B N 1
ATOM 6992 C CA . LEU B 1 386 ? -7.235 -53.248 -10.674 1.00 31.89 716 LEU B CA 1
ATOM 6993 C C . LEU B 1 386 ? -6.645 -52.102 -9.864 1.00 30.99 716 LEU B C 1
ATOM 6994 O O . LEU B 1 386 ? -5.458 -51.787 -9.998 1.00 35.39 716 LEU B O 1
ATOM 6999 N N . MET B 1 387 ? -7.457 -51.448 -9.032 1.00 28.76 717 MET B N 1
ATOM 7000 C CA . MET B 1 387 ? -6.930 -50.347 -8.231 1.00 27.79 717 MET B CA 1
ATOM 7001 C C . MET B 1 387 ? -5.954 -50.841 -7.169 1.00 31.02 717 MET B C 1
ATOM 7002 O O . MET B 1 387 ? -4.933 -50.186 -6.905 1.00 29.86 717 MET B O 1
ATOM 7007 N N . GLU B 1 388 ? -6.248 -51.988 -6.546 1.00 32.95 718 GLU B N 1
ATOM 7008 C CA . GLU B 1 388 ? -5.262 -52.585 -5.647 1.00 35.84 718 GLU B CA 1
ATOM 7009 C C . GLU B 1 388 ? -3.957 -52.867 -6.382 1.00 33.72 718 GLU B C 1
ATOM 7010 O O . GLU B 1 388 ? -2.865 -52.553 -5.878 1.00 31.82 718 GLU B O 1
ATOM 7016 N N . GLY B 1 389 ? -4.057 -53.430 -7.592 1.00 31.33 719 GLY B N 1
ATOM 7017 C CA . GLY B 1 389 ? -2.866 -53.699 -8.384 1.00 30.91 719 GLY B CA 1
ATOM 7018 C C . GLY B 1 389 ? -2.081 -52.446 -8.729 1.00 30.79 719 GLY B C 1
ATOM 7019 O O . GLY B 1 389 ? -0.854 -52.436 -8.658 1.00 31.13 719 GLY B O 1
ATOM 7020 N N . ILE B 1 390 ? -2.778 -51.371 -9.107 1.00 28.47 720 ILE B N 1
ATOM 7021 C CA . ILE B 1 390 ? -2.096 -50.123 -9.456 1.00 27.10 720 ILE B CA 1
ATOM 7022 C C . ILE B 1 390 ? -1.355 -49.555 -8.247 1.00 30.37 720 ILE B C 1
ATOM 7023 O O . ILE B 1 390 ? -0.188 -49.153 -8.345 1.00 27.27 720 ILE B O 1
ATOM 7028 N N . GLN B 1 391 ? -2.036 -49.469 -7.098 1.00 26.65 721 GLN B N 1
ATOM 7029 C CA . GLN B 1 391 ? -1.390 -48.920 -5.904 1.00 24.25 721 GLN B CA 1
ATOM 7030 C C . GLN B 1 391 ? -0.139 -49.723 -5.550 1.00 25.78 721 GLN B C 1
ATOM 7031 O O . GLN B 1 391 ? 0.957 -49.159 -5.346 1.00 26.83 721 GLN B O 1
ATOM 7037 N N . ARG B 1 392 ? -0.286 -51.055 -5.524 1.00 25.36 722 ARG B N 1
ATOM 7038 C CA . ARG B 1 392 ? 0.827 -51.942 -5.199 1.00 29.06 722 ARG B CA 1
ATOM 7039 C C . ARG B 1 392 ? 1.971 -51.782 -6.200 1.00 27.69 722 ARG B C 1
ATOM 7040 O O . ARG B 1 392 ? 3.141 -51.679 -5.807 1.00 28.57 722 ARG B O 1
ATOM 7048 N N . SER B 1 393 ? 1.650 -51.719 -7.497 1.00 28.45 723 SER B N 1
ATOM 7049 C CA . SER B 1 393 ? 2.674 -51.640 -8.531 1.00 27.42 723 SER B CA 1
ATOM 7050 C C . SER B 1 393 ? 3.436 -50.321 -8.468 1.00 27.02 723 SER B C 1
ATOM 7051 O O . SER B 1 393 ? 4.666 -50.305 -8.616 1.00 29.06 723 SER B O 1
ATOM 7054 N N . LEU B 1 394 ? 2.724 -49.201 -8.291 1.00 25.25 724 LEU B N 1
ATOM 7055 C CA . LEU B 1 394 ? 3.399 -47.914 -8.151 1.00 25.81 724 LEU B CA 1
ATOM 7056 C C . LEU B 1 394 ? 4.403 -47.954 -7.009 1.00 26.68 724 LEU B C 1
ATOM 7057 O O . LEU B 1 394 ? 5.561 -47.521 -7.159 1.00 25.45 724 LEU B O 1
ATOM 7062 N N . PHE B 1 395 ? 3.978 -48.488 -5.857 1.00 25.09 725 PHE B N 1
ATOM 7063 C CA . PHE B 1 395 ? 4.897 -48.565 -4.723 1.00 25.96 725 PHE B CA 1
ATOM 7064 C C . PHE B 1 395 ? 6.087 -49.476 -5.018 1.00 26.07 725 PHE B C 1
ATOM 7065 O O . PHE B 1 395 ? 7.236 -49.121 -4.735 1.00 25.27 725 PHE B O 1
ATOM 7073 N N . GLU B 1 396 ? 5.834 -50.660 -5.580 1.00 25.35 726 GLU B N 1
ATOM 7074 C CA . GLU B 1 396 ? 6.908 -51.634 -5.769 1.00 25.86 726 GLU B CA 1
ATOM 7075 C C . GLU B 1 396 ? 7.938 -51.133 -6.770 1.00 27.41 726 GLU B C 1
ATOM 7076 O O . GLU B 1 396 ? 9.148 -51.317 -6.571 1.00 27.17 726 GLU B O 1
ATOM 7082 N N . LYS B 1 397 ? 7.483 -50.488 -7.847 1.00 25.19 727 LYS B N 1
ATOM 7083 C CA . LYS B 1 397 ? 8.423 -49.951 -8.822 1.00 26.30 727 LYS B CA 1
ATOM 7084 C C . LYS B 1 397 ? 9.254 -48.832 -8.213 1.00 27.08 727 LYS B C 1
ATOM 7085 O O . LYS B 1 397 ? 10.476 -48.770 -8.425 1.00 26.73 727 LYS B O 1
ATOM 7091 N N . ALA B 1 398 ? 8.616 -47.962 -7.419 1.00 25.56 728 ALA B N 1
ATOM 7092 C CA . ALA B 1 398 ? 9.362 -46.893 -6.765 1.00 23.99 728 ALA B CA 1
ATOM 7093 C C . ALA B 1 398 ? 10.369 -47.447 -5.765 1.00 26.21 728 ALA B C 1
ATOM 7094 O O . ALA B 1 398 ? 11.484 -46.922 -5.633 1.00 25.97 728 ALA B O 1
ATOM 7096 N N . LYS B 1 399 ? 9.988 -48.497 -5.039 1.00 23.81 729 LYS B N 1
ATOM 7097 C CA . LYS B 1 399 ? 10.901 -49.086 -4.063 1.00 25.13 729 LYS B CA 1
ATOM 7098 C C . LYS B 1 399 ? 12.089 -49.738 -4.754 1.00 27.68 729 LYS B C 1
ATOM 7099 O O . LYS B 1 399 ? 13.223 -49.657 -4.259 1.00 25.65 729 LYS B O 1
ATOM 7105 N N . ALA B 1 400 ? 11.853 -50.377 -5.905 1.00 28.26 730 ALA B N 1
ATOM 7106 C CA . ALA B 1 400 ? 12.963 -50.937 -6.670 1.00 31.59 730 ALA B CA 1
ATOM 7107 C C . ALA B 1 400 ? 13.915 -49.844 -7.144 1.00 31.14 730 ALA B C 1
ATOM 7108 O O . ALA B 1 400 ? 15.142 -50.026 -7.121 1.00 30.67 730 ALA B O 1
ATOM 7110 N N . ARG B 1 401 ? 13.373 -48.695 -7.565 1.00 28.44 731 ARG B N 1
ATOM 7111 C CA . ARG B 1 401 ? 14.247 -47.588 -7.962 1.00 26.91 731 ARG B CA 1
ATOM 7112 C C . ARG B 1 401 ? 15.044 -47.056 -6.775 1.00 28.69 731 ARG B C 1
ATOM 7113 O O . ARG B 1 401 ? 16.217 -46.680 -6.917 1.00 28.90 731 ARG B O 1
ATOM 7121 N N . LEU B 1 402 ? 14.414 -46.999 -5.599 1.00 26.46 732 LEU B N 1
ATOM 7122 C CA . LEU B 1 402 ? 15.121 -46.582 -4.390 1.00 26.13 732 LEU B CA 1
ATOM 7123 C C . LEU B 1 402 ? 16.273 -47.527 -4.082 1.00 27.24 732 LEU B C 1
ATOM 7124 O O . LEU B 1 402 ? 17.394 -47.087 -3.796 1.00 30.15 732 LEU B O 1
ATOM 7129 N N . HIS B 1 403 ? 16.001 -48.822 -4.161 1.00 26.82 733 HIS B N 1
ATOM 7130 C CA . HIS B 1 403 ? 17.010 -49.837 -3.897 1.00 28.56 733 HIS B CA 1
ATOM 7131 C C . HIS B 1 403 ? 18.176 -49.697 -4.866 1.00 29.43 733 HIS B C 1
ATOM 7132 O O . HIS B 1 403 ? 19.329 -49.746 -4.462 1.00 30.96 733 HIS B O 1
ATOM 7139 N N . GLU B 1 404 ? 17.871 -49.522 -6.145 1.00 29.61 734 GLU B N 1
ATOM 7140 C CA . GLU B 1 404 ? 18.915 -49.360 -7.150 1.00 33.14 734 GLU B CA 1
ATOM 7141 C C . GLU B 1 404 ? 19.702 -48.068 -6.970 1.00 32.10 734 GLU B C 1
ATOM 7142 O O . GLU B 1 404 ? 20.854 -47.992 -7.414 1.00 34.68 734 GLU B O 1
ATOM 7144 N N . GLY B 1 405 ? 19.122 -47.062 -6.323 1.00 30.20 735 GLY B N 1
ATOM 7145 C CA . GLY B 1 405 ? 19.819 -45.805 -6.156 1.00 28.30 735 GLY B CA 1
ATOM 7146 C C . GLY B 1 405 ? 20.744 -45.677 -4.959 1.00 26.89 735 GLY B C 1
ATOM 7147 O O . GLY B 1 405 ? 21.290 -44.591 -4.753 1.00 29.87 735 GLY B O 1
ATOM 7148 N N . ILE B 1 406 ? 20.933 -46.722 -4.153 1.00 28.17 736 ILE B N 1
ATOM 7149 C CA . ILE B 1 406 ? 21.786 -46.652 -2.966 1.00 25.33 736 ILE B CA 1
ATOM 7150 C C . ILE B 1 406 ? 22.930 -47.641 -3.135 1.00 26.04 736 ILE B C 1
ATOM 7151 O O . ILE B 1 406 ? 22.695 -48.843 -3.300 1.00 30.96 736 ILE B O 1
ATOM 7156 N N . GLU B 1 407 ? 24.162 -47.145 -3.066 1.00 25.29 737 GLU B N 1
ATOM 7157 C CA . GLU B 1 407 ? 25.350 -47.980 -3.175 1.00 25.93 737 GLU B CA 1
ATOM 7158 C C . GLU B 1 407 ? 26.022 -48.094 -1.816 1.00 27.67 737 GLU B C 1
ATOM 7159 O O . GLU B 1 407 ? 26.275 -47.083 -1.155 1.00 27.05 737 GLU B O 1
ATOM 7165 N N . LYS B 1 408 ? 26.311 -49.326 -1.404 1.00 27.35 738 LYS B N 1
ATOM 7166 C CA . LYS B 1 408 ? 27.081 -49.551 -0.192 1.00 29.50 738 LYS B CA 1
ATOM 7167 C C . LYS B 1 408 ? 28.555 -49.339 -0.503 1.00 30.37 738 LYS B C 1
ATOM 7168 O O . LYS B 1 408 ? 29.081 -49.904 -1.464 1.00 32.35 738 LYS B O 1
ATOM 7174 N N . ILE B 1 409 ? 29.218 -48.497 0.287 1.00 26.74 739 ILE B N 1
ATOM 7175 C CA . ILE B 1 409 ? 30.631 -48.204 0.075 1.00 29.74 739 ILE B CA 1
ATOM 7176 C C . ILE B 1 409 ? 31.404 -48.412 1.372 1.00 32.10 739 ILE B C 1
ATOM 7177 O O . ILE B 1 409 ? 30.832 -48.558 2.454 1.00 28.46 739 ILE B O 1
ATOM 7182 N N . SER B 1 410 ? 32.731 -48.442 1.244 1.00 32.73 740 SER B N 1
ATOM 7183 C CA . SER B 1 410 ? 33.610 -48.562 2.398 1.00 28.27 740 SER B CA 1
ATOM 7184 C C . SER B 1 410 ? 34.648 -47.454 2.511 1.00 34.54 740 SER B C 1
ATOM 7185 O O . SER B 1 410 ? 35.159 -47.231 3.614 1.00 34.22 740 SER B O 1
ATOM 7188 N N . THR B 1 411 ? 34.967 -46.752 1.423 1.00 31.72 741 THR B N 1
ATOM 7189 C CA . THR B 1 411 ? 36.022 -45.746 1.438 1.00 35.56 741 THR B CA 1
ATOM 7190 C C . THR B 1 411 ? 35.586 -44.525 0.639 1.00 37.48 741 THR B C 1
ATOM 7191 O O . THR B 1 411 ? 34.720 -44.605 -0.237 1.00 34.05 741 THR B O 1
ATOM 7195 N N . PHE B 1 412 ? 36.218 -43.387 0.940 1.00 33.90 742 PHE B N 1
ATOM 7196 C CA . PHE B 1 412 ? 35.820 -42.131 0.310 1.00 35.52 742 PHE B CA 1
ATOM 7197 C C . PHE B 1 412 ? 36.073 -42.120 -1.195 1.00 33.28 742 PHE B C 1
ATOM 7198 O O . PHE B 1 412 ? 35.384 -41.391 -1.927 1.00 33.36 742 PHE B O 1
ATOM 7206 N N . ASP B 1 413 ? 37.025 -42.920 -1.680 1.00 36.88 743 ASP B N 1
ATOM 7207 C CA . ASP B 1 413 ? 37.312 -42.929 -3.111 1.00 40.46 743 ASP B CA 1
ATOM 7208 C C . ASP B 1 413 ? 36.129 -43.416 -3.945 1.00 39.50 743 ASP B C 1
ATOM 7209 O O . ASP B 1 413 ? 36.090 -43.156 -5.153 1.00 40.43 743 ASP B O 1
ATOM 7214 N N . GLU B 1 414 ? 35.150 -44.087 -3.331 1.00 35.47 744 GLU B N 1
ATOM 7215 C CA . GLU B 1 414 ? 33.969 -44.539 -4.059 1.00 33.29 744 GLU B CA 1
ATOM 7216 C C . GLU B 1 414 ? 32.888 -43.463 -4.167 1.00 34.26 744 GLU B C 1
ATOM 7217 O O . GLU B 1 414 ? 31.952 -43.609 -4.978 1.00 35.20 744 GLU B O 1
ATOM 7223 N N . VAL B 1 415 ? 33.029 -42.372 -3.404 1.00 32.79 745 VAL B N 1
ATOM 7224 C CA . VAL B 1 415 ? 31.945 -41.403 -3.257 1.00 29.21 745 VAL B CA 1
ATOM 7225 C C . VAL B 1 415 ? 31.669 -40.683 -4.571 1.00 32.40 745 VAL B C 1
ATOM 7226 O O . VAL B 1 415 ? 30.522 -40.624 -5.026 1.00 30.69 745 VAL B O 1
ATOM 7230 N N . MET B 1 416 ? 32.695 -40.080 -5.169 1.00 33.46 746 MET B N 1
ATOM 7231 C CA . MET B 1 416 ? 32.460 -39.305 -6.385 1.00 34.41 746 MET B CA 1
ATOM 7232 C C . MET B 1 416 ? 31.916 -40.141 -7.538 1.00 35.51 746 MET B C 1
ATOM 7233 O O . MET B 1 416 ? 30.992 -39.663 -8.219 1.00 34.46 746 MET B O 1
ATOM 7238 N N . PRO B 1 417 ? 32.404 -41.359 -7.809 1.00 33.53 747 PRO B N 1
ATOM 7239 C CA . PRO B 1 417 ? 31.732 -42.172 -8.835 1.00 34.50 747 PRO B CA 1
ATOM 7240 C C . PRO B 1 417 ? 30.275 -42.448 -8.518 1.00 36.05 747 PRO B C 1
ATOM 7241 O O . PRO B 1 417 ? 29.437 -42.405 -9.433 1.00 33.05 747 PRO B O 1
ATOM 7245 N N . ALA B 1 418 ? 29.937 -42.729 -7.248 1.00 31.88 748 ALA B N 1
ATOM 7246 C CA . ALA B 1 418 ? 28.527 -42.960 -6.932 1.00 28.54 748 ALA B CA 1
ATOM 7247 C C . ALA B 1 418 ? 27.690 -41.708 -7.148 1.00 26.92 748 ALA B C 1
ATOM 7248 O O . ALA B 1 418 ? 26.573 -41.780 -7.679 1.00 28.03 748 ALA B O 1
ATOM 7250 N N . LEU B 1 419 ? 28.204 -40.549 -6.732 1.00 28.25 749 LEU B N 1
ATOM 7251 C CA . LEU B 1 419 ? 27.462 -39.309 -6.919 1.00 28.71 749 LEU B CA 1
ATOM 7252 C C . LEU B 1 419 ? 27.285 -39.001 -8.397 1.00 28.37 749 LEU B C 1
ATOM 7253 O O . LEU B 1 419 ? 26.235 -38.484 -8.805 1.00 30.17 749 LEU B O 1
ATOM 7258 N N . ASN B 1 420 ? 28.290 -39.322 -9.212 1.00 32.36 750 ASN B N 1
ATOM 7259 C CA . ASN B 1 420 ? 28.175 -39.101 -10.646 1.00 35.70 750 ASN B CA 1
ATOM 7260 C C . ASN B 1 420 ? 27.181 -40.051 -11.297 1.00 36.21 750 ASN B C 1
ATOM 7261 O O . ASN B 1 420 ? 26.599 -39.704 -12.332 1.00 38.46 750 ASN B O 1
ATOM 7266 N N . ARG B 1 421 ? 26.954 -41.225 -10.705 1.00 34.24 751 ARG B N 1
ATOM 7267 C CA . ARG B 1 421 ? 25.843 -42.074 -11.125 1.00 33.93 751 ARG B CA 1
ATOM 7268 C C . ARG B 1 421 ? 24.485 -41.614 -10.583 1.00 33.36 751 ARG B C 1
ATOM 7269 O O . ARG B 1 421 ? 23.495 -42.334 -10.768 1.00 30.97 751 ARG B O 1
ATOM 7277 N N . LYS B 1 422 ? 24.418 -40.453 -9.922 1.00 29.62 752 LYS B N 1
ATOM 7278 C CA . LYS B 1 422 ? 23.182 -39.938 -9.320 1.00 27.86 752 LYS B CA 1
ATOM 7279 C C . LYS B 1 422 ? 22.625 -40.892 -8.260 1.00 28.26 752 LYS B C 1
ATOM 7280 O O . LYS B 1 422 ? 21.414 -41.100 -8.155 1.00 28.16 752 LYS B O 1
ATOM 7286 N N . HIS B 1 423 ? 23.519 -41.480 -7.464 1.00 26.32 753 HIS B N 1
ATOM 7287 C CA . HIS B 1 423 ? 23.136 -42.400 -6.406 1.00 24.72 753 HIS B CA 1
ATOM 7288 C C . HIS B 1 423 ? 23.434 -41.806 -5.036 1.00 25.50 753 HIS B C 1
ATOM 7289 O O . HIS B 1 423 ? 24.210 -40.856 -4.902 1.00 28.99 753 HIS B O 1
ATOM 7296 N N . LEU B 1 424 ? 22.773 -42.365 -4.025 1.00 23.93 754 LEU B N 1
ATOM 7297 C CA . LEU B 1 424 ? 23.133 -42.163 -2.631 1.00 25.30 754 LEU B CA 1
ATOM 7298 C C . LEU B 1 424 ? 24.169 -43.205 -2.238 1.00 24.07 754 LEU B C 1
ATOM 7299 O O . LEU B 1 424 ? 24.366 -44.200 -2.938 1.00 24.97 754 LEU B O 1
ATOM 7304 N N . VAL B 1 425 ? 24.835 -42.977 -1.105 1.00 24.09 755 VAL B N 1
ATOM 7305 C CA . VAL B 1 425 ? 25.782 -43.958 -0.576 1.00 24.46 755 VAL B CA 1
ATOM 7306 C C . VAL B 1 425 ? 25.428 -44.316 0.858 1.00 25.19 755 VAL B C 1
ATOM 7307 O O . VAL B 1 425 ? 25.033 -43.460 1.654 1.00 23.80 755 VAL B O 1
ATOM 7311 N N . LEU B 1 426 ? 25.594 -45.586 1.196 1.00 24.56 756 LEU B N 1
ATOM 7312 C CA . LEU B 1 426 ? 25.461 -46.049 2.565 1.00 24.50 756 LEU B CA 1
ATOM 7313 C C . LEU B 1 426 ? 26.874 -46.397 3.012 1.00 25.02 756 LEU B C 1
ATOM 7314 O O . LEU B 1 426 ? 27.503 -47.289 2.430 1.00 26.52 756 LEU B O 1
ATOM 7319 N N . ALA B 1 427 ? 27.386 -45.670 4.003 1.00 24.92 757 ALA B N 1
ATOM 7320 C CA . ALA B 1 427 ? 28.784 -45.811 4.401 1.00 26.03 757 ALA B CA 1
ATOM 7321 C C . ALA B 1 427 ? 28.924 -45.944 5.910 1.00 25.46 757 ALA B C 1
ATOM 7322 O O . ALA B 1 427 ? 28.146 -45.375 6.667 1.00 25.03 757 ALA B O 1
ATOM 7324 N N . PRO B 1 428 ? 29.924 -46.686 6.382 1.00 26.02 758 PRO B N 1
ATOM 7325 C CA . PRO B 1 428 ? 30.159 -46.741 7.830 1.00 26.13 758 PRO B CA 1
ATOM 7326 C C . PRO B 1 428 ? 30.832 -45.451 8.272 1.00 26.07 758 PRO B C 1
ATOM 7327 O O . PRO B 1 428 ? 31.781 -44.992 7.636 1.00 26.31 758 PRO B O 1
ATOM 7331 N N . TRP B 1 429 ? 30.313 -44.842 9.342 1.00 25.77 759 TRP B N 1
ATOM 7332 C CA . TRP B 1 429 ? 30.705 -43.494 9.733 1.00 25.65 759 TRP B CA 1
ATOM 7333 C C . TRP B 1 429 ? 30.931 -43.424 11.240 1.00 25.85 759 TRP B C 1
ATOM 7334 O O . TRP B 1 429 ? 30.180 -44.024 12.025 1.00 26.29 759 TRP B O 1
ATOM 7345 N N . CYS B 1 430 ? 31.973 -42.657 11.625 1.00 26.34 760 CYS B N 1
ATOM 7346 C CA . CYS B 1 430 ? 32.318 -42.397 13.022 1.00 26.42 760 CYS B CA 1
ATOM 7347 C C . CYS B 1 430 ? 31.410 -41.363 13.682 1.00 26.82 760 CYS B C 1
ATOM 7348 O O . CYS B 1 430 ? 31.437 -41.234 14.908 1.00 29.73 760 CYS B O 1
ATOM 7351 N N . GLU B 1 431 ? 30.610 -40.618 12.909 1.00 25.41 761 GLU B N 1
ATOM 7352 C CA . GLU B 1 431 ? 29.615 -39.664 13.414 1.00 26.56 761 GLU B CA 1
ATOM 7353 C C . GLU B 1 431 ? 30.209 -38.361 13.945 1.00 28.18 761 GLU B C 1
ATOM 7354 O O . GLU B 1 431 ? 29.495 -37.579 14.582 1.00 35.90 761 GLU B O 1
ATOM 7360 N N . ASP B 1 432 ? 31.477 -38.088 13.653 1.00 30.99 762 ASP B N 1
ATOM 7361 C CA . ASP B 1 432 ? 32.092 -36.822 14.066 1.00 33.17 762 ASP B CA 1
ATOM 7362 C C . ASP B 1 432 ? 31.578 -35.657 13.215 1.00 27.73 762 ASP B C 1
ATOM 7363 O O . ASP B 1 432 ? 31.703 -35.679 11.967 1.00 34.22 762 ASP B O 1
ATOM 7368 N N . PRO B 1 433 ? 31.028 -34.606 13.842 1.00 39.06 763 PRO B N 1
ATOM 7369 C CA . PRO B 1 433 ? 30.502 -33.471 13.060 1.00 36.19 763 PRO B CA 1
ATOM 7370 C C . PRO B 1 433 ? 31.554 -32.757 12.229 1.00 31.47 763 PRO B C 1
ATOM 7371 O O . PRO B 1 433 ? 31.233 -32.274 11.130 1.00 31.83 763 PRO B O 1
ATOM 7375 N N . GLU B 1 434 ? 32.789 -32.640 12.740 1.00 30.01 764 GLU B N 1
ATOM 7376 C CA . GLU B 1 434 ? 33.862 -32.079 11.925 1.00 30.28 764 GLU B CA 1
ATOM 7377 C C . GLU B 1 434 ? 33.961 -32.818 10.602 1.00 34.40 764 GLU B C 1
ATOM 7378 O O . GLU B 1 434 ? 34.121 -32.202 9.539 1.00 31.01 764 GLU B O 1
ATOM 7384 N N . SER B 1 435 ? 33.834 -34.145 10.644 1.00 27.44 765 SER B N 1
ATOM 7385 C CA . SER B 1 435 ? 33.966 -34.909 9.415 1.00 26.57 765 SER B CA 1
ATOM 7386 C C . SER B 1 435 ? 32.796 -34.660 8.475 1.00 26.10 765 SER B C 1
ATOM 7387 O O . SER B 1 435 ? 33.004 -34.627 7.261 1.00 26.80 765 SER B O 1
ATOM 7390 N N . GLU B 1 436 ? 31.567 -34.464 8.994 1.00 24.88 766 GLU B N 1
ATOM 7391 C CA . GLU B 1 436 ? 30.488 -34.104 8.062 1.00 24.59 766 GLU B CA 1
ATOM 7392 C C . GLU B 1 436 ? 30.761 -32.762 7.380 1.00 25.66 766 GLU B C 1
ATOM 7393 O O . GLU B 1 436 ? 30.538 -32.611 6.167 1.00 26.39 766 GLU B O 1
ATOM 7399 N N . GLU B 1 437 ? 31.275 -31.793 8.125 1.00 27.18 767 GLU B N 1
ATOM 7400 C CA . GLU B 1 437 ? 31.580 -30.501 7.525 1.00 31.93 767 GLU B CA 1
ATOM 7401 C C . GLU B 1 437 ? 32.666 -30.645 6.462 1.00 28.66 767 GLU B C 1
ATOM 7402 O O . GLU B 1 437 ? 32.575 -30.052 5.396 1.00 29.23 767 GLU B O 1
ATOM 7408 N N . GLN B 1 438 ? 33.691 -31.438 6.753 1.00 25.78 768 GLN B N 1
ATOM 7409 C CA . GLN B 1 438 ? 34.769 -31.643 5.796 1.00 26.30 768 GLN B CA 1
ATOM 7410 C C . GLN B 1 438 ? 34.270 -32.352 4.547 1.00 30.17 768 GLN B C 1
ATOM 7411 O O . GLN B 1 438 ? 34.685 -32.019 3.436 1.00 30.04 768 GLN B O 1
ATOM 7417 N N . ILE B 1 439 ? 33.392 -33.344 4.717 1.00 25.65 769 ILE B N 1
ATOM 7418 C CA . ILE B 1 439 ? 32.875 -34.089 3.577 1.00 29.59 769 ILE B CA 1
ATOM 7419 C C . ILE B 1 439 ? 32.039 -33.188 2.679 1.00 28.03 769 ILE B C 1
ATOM 7420 O O . ILE B 1 439 ? 32.134 -33.262 1.447 1.00 27.55 769 ILE B O 1
ATOM 7425 N N . LYS B 1 440 ? 31.208 -32.327 3.279 1.00 25.17 770 LYS B N 1
ATOM 7426 C CA . LYS B 1 440 ? 30.448 -31.356 2.497 1.00 24.93 770 LYS B CA 1
ATOM 7427 C C . LYS B 1 440 ? 31.380 -30.494 1.658 1.00 32.17 770 LYS B C 1
ATOM 7428 O O . LYS B 1 440 ? 31.182 -30.339 0.442 1.00 34.61 770 LYS B O 1
ATOM 7434 N N . LYS B 1 441 ? 32.430 -29.954 2.287 1.00 30.44 771 LYS B N 1
ATOM 7435 C CA . LYS B 1 441 ? 33.352 -29.087 1.552 1.00 31.18 771 LYS B CA 1
ATOM 7436 C C . LYS B 1 441 ? 34.105 -29.842 0.457 1.00 31.81 771 LYS B C 1
ATOM 7437 O O . LYS B 1 441 ? 34.251 -29.339 -0.666 1.00 36.82 771 LYS B O 1
ATOM 7443 N N . GLU B 1 442 ? 34.606 -31.042 0.762 1.00 28.57 772 GLU B N 1
ATOM 7444 C CA . GLU B 1 442 ? 35.397 -31.779 -0.217 1.00 30.40 772 GLU B CA 1
ATOM 7445 C C . GLU B 1 442 ? 34.552 -32.194 -1.412 1.00 35.33 772 GLU B C 1
ATOM 7446 O O . GLU B 1 442 ? 35.002 -32.097 -2.563 1.00 36.20 772 GLU B O 1
ATOM 7452 N N . THR B 1 443 ? 33.324 -32.659 -1.170 1.00 30.53 773 THR B N 1
ATOM 7453 C CA . THR B 1 443 ? 32.513 -33.088 -2.297 1.00 30.60 773 THR B CA 1
ATOM 7454 C C . THR B 1 443 ? 32.050 -31.900 -3.121 1.00 34.26 773 THR B C 1
ATOM 7455 O O . THR B 1 443 ? 31.974 -32.003 -4.351 1.00 39.40 773 THR B O 1
ATOM 7459 N N . GLN B 1 444 ? 31.789 -30.754 -2.480 1.00 34.40 774 GLN B N 1
ATOM 7460 C CA . GLN B 1 444 ? 31.489 -29.560 -3.264 1.00 34.80 774 GLN B CA 1
ATOM 7461 C C . GLN B 1 444 ? 32.673 -29.162 -4.137 1.00 41.03 774 GLN B C 1
ATOM 7462 O O . GLN B 1 444 ? 32.498 -28.826 -5.313 1.00 44.93 774 GLN B O 1
ATOM 7468 N N . LYS B 1 445 ? 33.889 -29.208 -3.586 1.00 38.17 775 LYS B N 1
ATOM 7469 C CA . LYS B 1 445 ? 35.058 -28.807 -4.366 1.00 47.18 775 LYS B CA 1
ATOM 7470 C C . LYS B 1 445 ? 35.291 -29.744 -5.544 1.00 53.10 775 LYS B C 1
ATOM 7471 O O . LYS B 1 445 ? 35.577 -29.292 -6.663 1.00 58.78 775 LYS B O 1
ATOM 7475 N N . LEU B 1 446 ? 35.177 -31.056 -5.317 1.00 47.44 776 LEU B N 1
ATOM 7476 C CA . LEU B 1 446 ? 35.375 -32.002 -6.410 1.00 39.33 776 LEU B CA 1
ATOM 7477 C C . LEU B 1 446 ? 34.291 -31.852 -7.475 1.00 44.22 776 LEU B C 1
ATOM 7478 O O . LEU B 1 446 ? 34.577 -31.928 -8.679 1.00 47.90 776 LEU B O 1
ATOM 7483 N N . SER B 1 447 ? 33.046 -31.613 -7.051 1.00 42.23 777 SER B N 1
ATOM 7484 C CA . SER B 1 447 ? 31.973 -31.347 -8.003 1.00 48.03 777 SER B CA 1
ATOM 7485 C C . SER B 1 447 ? 32.287 -30.118 -8.840 1.00 57.18 777 SER B C 1
ATOM 7486 O O . SER B 1 447 ? 32.121 -30.127 -10.067 1.00 59.89 777 SER B O 1
ATOM 7489 N N . GLU B 1 448 ? 32.736 -29.041 -8.188 1.00 64.05 778 GLU B N 1
ATOM 7490 C CA . GLU B 1 448 ? 33.104 -27.825 -8.904 1.00 64.58 778 GLU B CA 1
ATOM 7491 C C . GLU B 1 448 ? 34.173 -28.116 -9.947 1.00 65.37 778 GLU B C 1
ATOM 7492 O O . GLU B 1 448 ? 34.058 -27.701 -11.105 1.00 69.14 778 GLU B O 1
ATOM 7498 N N . ILE B 1 449 ? 35.214 -28.851 -9.550 1.00 62.87 779 ILE B N 1
ATOM 7499 C CA . ILE B 1 449 ? 36.291 -29.191 -10.480 1.00 64.67 779 ILE B CA 1
ATOM 7500 C C . ILE B 1 449 ? 35.745 -29.938 -11.692 1.00 76.51 779 ILE B C 1
ATOM 7501 O O . ILE B 1 449 ? 36.090 -29.628 -12.839 1.00 82.27 779 ILE B O 1
ATOM 7506 N N . GLN B 1 450 ? 34.878 -30.928 -11.459 1.00 77.18 780 GLN B N 1
ATOM 7507 C CA . GLN B 1 450 ? 34.289 -31.659 -12.582 1.00 71.47 780 GLN B CA 1
ATOM 7508 C C . GLN B 1 450 ? 33.476 -30.741 -13.485 1.00 74.64 780 GLN B C 1
ATOM 7509 O O . GLN B 1 450 ? 33.498 -30.890 -14.712 1.00 77.58 780 GLN B O 1
ATOM 7515 N N . THR B 1 462 ? 23.485 -27.353 -5.617 1.00 48.65 792 THR B N 1
ATOM 7516 C CA . THR B 1 462 ? 24.927 -27.484 -5.422 1.00 55.50 792 THR B CA 1
ATOM 7517 C C . THR B 1 462 ? 25.347 -28.952 -5.437 1.00 53.16 792 THR B C 1
ATOM 7518 O O . THR B 1 462 ? 24.504 -29.848 -5.465 1.00 56.95 792 THR B O 1
ATOM 7520 N N . GLY B 1 463 ? 26.653 -29.193 -5.418 1.00 37.91 793 GLY B N 1
ATOM 7521 C CA . GLY B 1 463 ? 27.190 -30.532 -5.506 1.00 38.19 793 GLY B CA 1
ATOM 7522 C C . GLY B 1 463 ? 27.590 -31.172 -4.199 1.00 33.97 793 GLY B C 1
ATOM 7523 O O . GLY B 1 463 ? 28.052 -32.316 -4.212 1.00 40.84 793 GLY B O 1
ATOM 7524 N N . ALA B 1 464 ? 27.431 -30.481 -3.072 1.00 38.52 794 ALA B N 1
ATOM 7525 C CA . ALA B 1 464 ? 27.878 -31.035 -1.799 1.00 31.04 794 ALA B CA 1
ATOM 7526 C C . ALA B 1 464 ? 27.037 -32.241 -1.418 1.00 26.24 794 ALA B C 1
ATOM 7527 O O . ALA B 1 464 ? 25.815 -32.252 -1.580 1.00 29.05 794 ALA B O 1
ATOM 7529 N N . MET B 1 465 ? 27.706 -33.263 -0.902 1.00 24.34 795 MET B N 1
ATOM 7530 C CA . MET B 1 465 ? 27.038 -34.419 -0.333 1.00 28.17 795 MET B CA 1
ATOM 7531 C C . MET B 1 465 ? 26.973 -34.207 1.171 1.00 24.56 795 MET B C 1
ATOM 7532 O O . MET B 1 465 ? 27.947 -33.748 1.779 1.00 29.96 795 MET B O 1
ATOM 7537 N N . LYS B 1 466 ? 25.818 -34.498 1.765 1.00 22.88 796 LYS B N 1
ATOM 7538 C CA . LYS B 1 466 ? 25.684 -34.412 3.212 1.00 23.35 796 LYS B CA 1
ATOM 7539 C C . LYS B 1 466 ? 25.026 -35.683 3.721 1.00 24.48 796 LYS B C 1
ATOM 7540 O O . LYS B 1 466 ? 24.603 -36.538 2.939 1.00 22.54 796 LYS B O 1
ATOM 7546 N N . THR B 1 467 ? 24.962 -35.831 5.043 1.00 22.96 797 THR B N 1
ATOM 7547 C CA . THR B 1 467 ? 24.170 -36.928 5.574 1.00 22.15 797 THR B CA 1
ATOM 7548 C C . THR B 1 467 ? 22.699 -36.648 5.332 1.00 21.64 797 THR B C 1
ATOM 7549 O O . THR B 1 467 ? 22.226 -35.512 5.461 1.00 23.12 797 THR B O 1
ATOM 7553 N N . LEU B 1 468 ? 21.982 -37.692 4.952 1.00 21.76 798 LEU B N 1
ATOM 7554 C CA . LEU B 1 468 ? 20.538 -37.647 4.859 1.00 21.12 798 LEU B CA 1
ATOM 7555 C C . LEU B 1 468 ? 19.937 -38.172 6.152 1.00 24.52 798 LEU B C 1
ATOM 7556 O O . LEU B 1 468 ? 19.137 -37.491 6.795 1.00 25.41 798 LEU B O 1
ATOM 7561 N N . CYS B 1 469 ? 20.366 -39.353 6.587 1.00 21.46 799 CYS B N 1
ATOM 7562 C CA . CYS B 1 469 ? 19.969 -39.839 7.893 1.00 21.71 799 CYS B CA 1
ATOM 7563 C C . CYS B 1 469 ? 20.840 -41.053 8.216 1.00 23.24 799 CYS B C 1
ATOM 7564 O O . CYS B 1 469 ? 21.544 -41.600 7.354 1.00 24.84 799 CYS B O 1
ATOM 7567 N N . ILE B 1 470 ? 20.806 -41.424 9.477 1.00 21.87 800 ILE B N 1
ATOM 7568 C CA . ILE B 1 470 ? 21.415 -42.661 9.961 1.00 22.34 800 ILE B CA 1
ATOM 7569 C C . ILE B 1 470 ? 20.228 -43.606 10.083 1.00 22.25 800 ILE B C 1
ATOM 7570 O O . ILE B 1 470 ? 19.420 -43.438 10.999 1.00 22.06 800 ILE B O 1
ATOM 7575 N N . PRO B 1 471 ? 20.059 -44.571 9.185 1.00 22.69 801 PRO B N 1
ATOM 7576 C CA . PRO B 1 471 ? 18.806 -45.341 9.171 1.00 23.25 801 PRO B CA 1
ATOM 7577 C C . PRO B 1 471 ? 18.574 -46.113 10.461 1.00 22.55 801 PRO B C 1
ATOM 7578 O O . PRO B 1 471 ? 19.519 -46.588 11.106 1.00 22.98 801 PRO B O 1
ATOM 7582 N N . PHE B 1 472 ? 17.289 -46.260 10.817 1.00 22.33 802 PHE B N 1
ATOM 7583 C CA . PHE B 1 472 ? 16.906 -47.139 11.924 1.00 25.64 802 PHE B CA 1
ATOM 7584 C C . PHE B 1 472 ? 17.289 -48.580 11.628 1.00 24.51 802 PHE B C 1
ATOM 7585 O O . PHE B 1 472 ? 17.688 -49.333 12.532 1.00 26.01 802 PHE B O 1
ATOM 7593 N N . ASP B 1 473 ? 17.146 -48.997 10.373 1.00 25.18 803 ASP B N 1
ATOM 7594 C CA . ASP B 1 473 ? 17.484 -50.362 9.981 1.00 26.15 803 ASP B CA 1
ATOM 7595 C C . ASP B 1 473 ? 18.994 -50.422 9.791 1.00 26.48 803 ASP B C 1
ATOM 7596 O O . ASP B 1 473 ? 19.511 -50.053 8.733 1.00 32.23 803 ASP B O 1
ATOM 7601 N N . GLN B 1 474 ? 19.707 -50.886 10.822 1.00 25.79 804 GLN B N 1
ATOM 7602 C CA . GLN B 1 474 ? 21.162 -50.933 10.794 1.00 28.30 804 GLN B CA 1
ATOM 7603 C C . GLN B 1 474 ? 21.620 -52.346 10.497 1.00 28.03 804 GLN B C 1
ATOM 7604 O O . GLN B 1 474 ? 21.325 -53.252 11.289 1.00 32.33 804 GLN B O 1
ATOM 7610 N N . PRO B 1 475 ? 22.335 -52.587 9.406 1.00 25.73 805 PRO B N 1
ATOM 7611 C CA . PRO B 1 475 ? 23.087 -53.843 9.289 1.00 26.45 805 PRO B CA 1
ATOM 7612 C C . PRO B 1 475 ? 24.141 -53.912 10.376 1.00 26.95 805 PRO B C 1
ATOM 7613 O O . PRO B 1 475 ? 24.507 -52.882 10.964 1.00 28.68 805 PRO B O 1
ATOM 7617 N N . PRO B 1 476 ? 24.644 -55.105 10.695 1.00 29.67 806 PRO B N 1
ATOM 7618 C CA . PRO B 1 476 ? 25.704 -55.188 11.703 1.00 27.96 806 PRO B CA 1
ATOM 7619 C C . PRO B 1 476 ? 26.907 -54.344 11.304 1.00 31.49 806 PRO B C 1
ATOM 7620 O O . PRO B 1 476 ? 27.175 -54.121 10.120 1.00 27.85 806 PRO B O 1
ATOM 7624 N N . MET B 1 477 ? 27.601 -53.829 12.322 1.00 28.02 807 MET B N 1
ATOM 7625 C CA . MET B 1 477 ? 28.841 -53.097 12.135 1.00 28.10 807 MET B CA 1
ATOM 7626 C C . MET B 1 477 ? 29.960 -54.030 12.570 1.00 28.91 807 MET B C 1
ATOM 7627 O O . MET B 1 477 ? 30.206 -54.172 13.776 1.00 32.50 807 MET B O 1
ATOM 7632 N N . PRO B 1 478 ? 30.634 -54.694 11.641 1.00 29.31 808 PRO B N 1
ATOM 7633 C CA . PRO B 1 478 ? 31.663 -55.667 12.029 1.00 30.14 808 PRO B CA 1
ATOM 7634 C C . PRO B 1 478 ? 32.751 -55.000 12.848 1.00 31.16 808 PRO B C 1
ATOM 7635 O O . PRO B 1 478 ? 33.181 -53.888 12.549 1.00 31.94 808 PRO B O 1
ATOM 7639 N N . GLU B 1 479 ? 33.194 -55.694 13.897 1.00 30.96 809 GLU B N 1
ATOM 7640 C CA . GLU B 1 479 ? 34.242 -55.153 14.751 1.00 31.28 809 GLU B CA 1
ATOM 7641 C C . GLU B 1 479 ? 35.468 -54.810 13.916 1.00 31.49 809 GLU B C 1
ATOM 7642 O O . GLU B 1 479 ? 35.882 -55.586 13.050 1.00 36.08 809 GLU B O 1
ATOM 7648 N N . GLY B 1 480 ? 36.018 -53.619 14.150 1.00 34.01 810 GLY B N 1
ATOM 7649 C CA . GLY B 1 480 ? 37.156 -53.142 13.401 1.00 34.36 810 GLY B CA 1
ATOM 7650 C C . GLY B 1 480 ? 36.835 -52.365 12.139 1.00 31.45 810 GLY B C 1
ATOM 7651 O O . GLY B 1 480 ? 37.770 -51.888 11.478 1.00 38.17 810 GLY B O 1
ATOM 7652 N N . THR B 1 481 ? 35.560 -52.245 11.759 1.00 30.26 811 THR B N 1
ATOM 7653 C CA . THR B 1 481 ? 35.226 -51.463 10.576 1.00 32.13 811 THR B CA 1
ATOM 7654 C C . THR B 1 481 ? 35.632 -50.011 10.784 1.00 30.16 811 THR B C 1
ATOM 7655 O O . THR B 1 481 ? 35.335 -49.413 11.822 1.00 29.32 811 THR B O 1
ATOM 7659 N N . LYS B 1 482 ? 36.296 -49.438 9.791 1.00 31.78 812 LYS B N 1
ATOM 7660 C CA . LYS B 1 482 ? 36.767 -48.062 9.883 1.00 29.30 812 LYS B CA 1
ATOM 7661 C C . LYS B 1 482 ? 35.795 -47.106 9.207 1.00 30.66 812 LYS B C 1
ATOM 7662 O O . LYS B 1 482 ? 35.171 -47.444 8.201 1.00 29.74 812 LYS B O 1
ATOM 7668 N N . CYS B 1 483 ? 35.671 -45.916 9.777 1.00 28.26 813 CYS B N 1
ATOM 7669 C CA . CYS B 1 483 ? 34.942 -44.838 9.130 1.00 27.65 813 CYS B CA 1
ATOM 7670 C C . CYS B 1 483 ? 35.465 -44.629 7.718 1.00 27.79 813 CYS B C 1
ATOM 7671 O O . CYS B 1 483 ? 36.679 -44.591 7.484 1.00 29.53 813 CYS B O 1
ATOM 7674 N N . PHE B 1 484 ? 34.533 -44.455 6.772 1.00 27.33 814 PHE B N 1
ATOM 7675 C CA . PHE B 1 484 ? 34.895 -44.341 5.364 1.00 27.48 814 PHE B CA 1
ATOM 7676 C C . PHE B 1 484 ? 35.698 -43.084 5.062 1.00 30.14 814 PHE B C 1
ATOM 7677 O O . PHE B 1 484 ? 36.360 -43.031 4.023 1.00 29.04 814 PHE B O 1
ATOM 7685 N N . TYR B 1 485 ? 35.644 -42.072 5.928 1.00 27.38 815 TYR B N 1
ATOM 7686 C CA . TYR B 1 485 ? 36.333 -40.816 5.679 1.00 27.51 815 TYR B CA 1
ATOM 7687 C C . TYR B 1 485 ? 37.521 -40.599 6.600 1.00 28.43 815 TYR B C 1
ATOM 7688 O O . TYR B 1 485 ? 38.602 -40.253 6.121 1.00 31.00 815 TYR B O 1
ATOM 7697 N N . THR B 1 486 ? 37.353 -40.810 7.910 1.00 28.14 816 THR B N 1
ATOM 7698 C CA . THR B 1 486 ? 38.412 -40.496 8.868 1.00 28.52 816 THR B CA 1
ATOM 7699 C C . THR B 1 486 ? 39.323 -41.670 9.189 1.00 33.03 816 THR B C 1
ATOM 7700 O O . THR B 1 486 ? 40.440 -41.450 9.680 1.00 31.70 816 THR B O 1
ATOM 7704 N N . GLY B 1 487 ? 38.891 -42.903 8.939 1.00 30.11 817 GLY B N 1
ATOM 7705 C CA . GLY B 1 487 ? 39.681 -44.039 9.359 1.00 29.72 817 GLY B CA 1
ATOM 7706 C C . GLY B 1 487 ? 39.553 -44.389 10.823 1.00 29.83 817 GLY B C 1
ATOM 7707 O O . GLY B 1 487 ? 40.162 -45.377 11.266 1.00 32.91 817 GLY B O 1
ATOM 7708 N N . LYS B 1 488 ? 38.816 -43.598 11.593 1.00 29.40 818 LYS B N 1
ATOM 7709 C CA . LYS B 1 488 ? 38.537 -43.901 12.979 1.00 32.04 818 LYS B CA 1
ATOM 7710 C C . LYS B 1 488 ? 37.510 -45.029 13.044 1.00 34.97 818 LYS B C 1
ATOM 7711 O O . LYS B 1 488 ? 36.936 -45.410 12.023 1.00 33.27 818 LYS B O 1
ATOM 7717 N N . PRO B 1 489 ? 37.283 -45.616 14.221 1.00 31.38 819 PRO B N 1
ATOM 7718 C CA . PRO B 1 489 ? 36.285 -46.691 14.305 1.00 29.25 819 PRO B CA 1
ATOM 7719 C C . PRO B 1 489 ? 34.906 -46.193 13.902 1.00 28.46 819 PRO B C 1
ATOM 7720 O O . PRO B 1 489 ? 34.412 -45.193 14.423 1.00 28.99 819 PRO B O 1
ATOM 7724 N N . ALA B 1 490 ? 34.284 -46.909 12.970 1.00 28.23 820 ALA B N 1
ATOM 7725 C CA . ALA B 1 490 ? 32.949 -46.547 12.538 1.00 29.62 820 ALA B CA 1
ATOM 7726 C C . ALA B 1 490 ? 31.949 -46.893 13.630 1.00 28.72 820 ALA B C 1
ATOM 7727 O O . ALA B 1 490 ? 32.121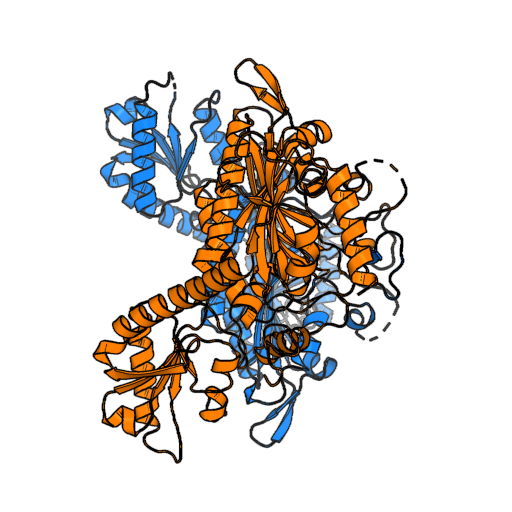 -47.856 14.379 1.00 30.25 820 ALA B O 1
ATOM 7729 N N . LYS B 1 491 ? 30.899 -46.087 13.727 1.00 28.17 821 LYS B N 1
ATOM 7730 C CA . LYS B 1 491 ? 29.834 -46.338 14.678 1.00 27.82 821 LYS B CA 1
ATOM 7731 C C . LYS B 1 491 ? 28.595 -46.885 13.998 1.00 29.23 821 LYS B C 1
ATOM 7732 O O . LYS B 1 491 ? 28.117 -47.968 14.360 1.00 30.37 821 LYS B O 1
ATOM 7738 N N . ARG B 1 492 ? 28.078 -46.183 12.990 1.00 25.64 822 ARG B N 1
ATOM 7739 C CA . ARG B 1 492 ? 26.834 -46.623 12.375 1.00 25.26 822 ARG B CA 1
ATOM 7740 C C . ARG B 1 492 ? 26.902 -46.443 10.865 1.00 27.29 822 ARG B C 1
ATOM 7741 O O . ARG B 1 492 ? 27.668 -45.628 10.349 1.00 27.72 822 ARG B O 1
ATOM 7749 N N . TRP B 1 493 ? 26.089 -47.233 10.162 1.00 24.97 823 TRP B N 1
ATOM 7750 C CA . TRP B 1 493 ? 25.897 -47.035 8.732 1.00 24.77 823 TRP B CA 1
ATOM 7751 C C . TRP B 1 493 ? 25.050 -45.788 8.521 1.00 24.14 823 TRP B C 1
ATOM 7752 O O . TRP B 1 493 ? 23.998 -45.634 9.148 1.00 23.80 823 TRP B O 1
ATOM 7763 N N . THR B 1 494 ? 25.516 -44.912 7.646 1.00 24.03 824 THR B N 1
ATOM 7764 C CA . THR B 1 494 ? 24.874 -43.624 7.426 1.00 23.50 824 THR B CA 1
ATOM 7765 C C . THR B 1 494 ? 24.618 -43.447 5.941 1.00 23.38 824 THR B C 1
ATOM 7766 O O . THR B 1 494 ? 25.437 -43.817 5.102 1.00 23.76 824 THR B O 1
ATOM 7770 N N . LEU B 1 495 ? 23.466 -42.857 5.615 1.00 22.90 825 LEU B N 1
ATOM 7771 C CA . LEU B 1 495 ? 23.070 -42.618 4.239 1.00 22.78 825 LEU B CA 1
ATOM 7772 C C . LEU B 1 495 ? 23.456 -41.189 3.882 1.00 22.63 825 LEU B C 1
ATOM 7773 O O . LEU B 1 495 ? 23.139 -40.262 4.626 1.00 23.73 825 LEU B O 1
ATOM 7778 N N . TRP B 1 496 ? 24.179 -41.023 2.782 1.00 22.91 826 TRP B N 1
ATOM 7779 C CA . TRP B 1 496 ? 24.663 -39.722 2.350 1.00 22.99 826 TRP B CA 1
ATOM 7780 C C . TRP B 1 496 ? 24.236 -39.479 0.912 1.00 22.86 826 TRP B C 1
ATOM 7781 O O . TRP B 1 496 ? 24.086 -40.419 0.130 1.00 25.19 826 TRP B O 1
ATOM 7792 N N . GLY B 1 497 ? 24.109 -38.208 0.549 1.00 22.69 827 GLY B N 1
ATOM 7793 C CA . GLY B 1 497 ? 23.933 -37.880 -0.858 1.00 22.88 827 GLY B CA 1
ATOM 7794 C C . GLY B 1 497 ? 23.785 -36.387 -1.063 1.00 23.50 827 GLY B C 1
ATOM 7795 O O . GLY B 1 497 ? 23.772 -35.599 -0.108 1.00 22.38 827 GLY B O 1
ATOM 7796 N N . ARG B 1 498 ? 23.717 -36.007 -2.342 1.00 22.79 828 ARG B N 1
ATOM 7797 C CA . ARG B 1 498 ? 23.189 -34.693 -2.690 1.00 24.06 828 ARG B CA 1
ATOM 7798 C C . ARG B 1 498 ? 21.747 -34.611 -2.200 1.00 23.12 828 ARG B C 1
ATOM 7799 O O . ARG B 1 498 ? 21.067 -35.628 -2.057 1.00 23.09 828 ARG B O 1
ATOM 7807 N N . SER B 1 499 ? 21.261 -33.393 -1.945 1.00 24.53 829 SER B N 1
ATOM 7808 C CA A SER B 1 499 ? 20.002 -33.235 -1.233 0.48 22.58 829 SER B CA 1
ATOM 7809 C CA B SER B 1 499 ? 19.987 -33.248 -1.258 0.52 22.69 829 SER B CA 1
ATOM 7810 C C . SER B 1 499 ? 19.282 -31.976 -1.691 1.00 23.50 829 SER B C 1
ATOM 7811 O O . SER B 1 499 ? 19.869 -31.081 -2.300 1.00 25.97 829 SER B O 1
ATOM 7816 N N . TYR B 1 500 ? 18.012 -31.916 -1.344 1.00 22.83 830 TYR B N 1
ATOM 7817 C CA . TYR B 1 500 ? 17.263 -30.684 -1.441 1.00 22.37 830 TYR B CA 1
ATOM 7818 C C . TYR B 1 500 ? 17.519 -29.898 -0.162 1.00 31.33 830 TYR B C 1
ATOM 7819 O O . TYR B 1 500 ? 18.263 -30.351 0.726 1.00 33.70 830 TYR B O 1
#

Radius of gyration: 30.74 Å; Cα contacts (8 Å, |Δi|>4): 2146; chains: 2; bounding box: 92×70×82 Å

B-factor: mean 33.27, std 13.07, range [16.13, 210.93]

Nearest PDB structures (foldseek):
  7f9t-assembly1_A  TM=1.002E+00  e=0.000E+00  Toxoplasma gondii
  5xih-assembly1_A  TM=9.948E-01  e=4.349E-104  Toxoplasma gondii ME49
  5xiq-assembly1_A  TM=9.950E-01  e=1.210E-103  Toxoplasma gondii ME49
  5xik-assembly1_A  TM=9.952E-01  e=1.753E-101  Toxoplasma gondii ME49
  5xig-assembly1_D  TM=9.887E-01  e=2.854E-100  Toxoplasma gondii ME49

Foldseek 3Di:
DFADFCQPCVQSSLVCLCVLLPQWADDPDAQDIHGGVQLVLLVVLLCVLLVVVVVVVVAEEDDFDQKAWPCLVVLVDDAQWAWDQDDPNHGDPTIITGAQDCLSGCLLVLLVQAAAQVSPWHKYKYWDKGAGRDPDHHDPLAGGRIFTKMKIKIWHPDLVVQVVVLVVSQVSLQCSQCVQLLFHWFKFWDFPVPADPQADTKIFTWGAQQSQLAIETFWIKTFRQQSSCVSSVNWYQYPVGDIDGITMMMIMGTSSSVVSSQRLQAGSLHGAGQQNRGQAQEEEEEQDVPPPLRVVVVVVLVVVLVVLVHRYHYPPDPPAGSVNVVSSVLSSNRQKYWYTYDVCSVVQWIWIAGNRPRDIDTGHSVCPNVVSVVVSVVRSNVSNVVSVVVLVVQEAEDQAPVVVVVSQVSSHKYWYFAQSDVVVQVVQQVVQVVVVVVVCRGKGFPRQGPPWDDQDPCRAGRYPRHRGDTTTIMHHYD/DADFCQPDVQVLLVCQCVLLQQWADDDDAQDIHGGPLLVLLVVLLCVLLVVVVVVVVAEEDDFDQKAFPCLVPLVPDAQWDWDQDDVPHGDPTIITGAQDCLSGCLLVLQVQAAAQVSPWHKYKYWDKGAGRDPDHHDPLAGGGIFIKMKIKIWHPDLVVQVVVLVVVQVSLQCSQCVQLLFHWFKFWAFPVPADPQADTKIFTWGAQQSQLAIETAWIKTWRAQSSCVSSVNWHQYPVRDIDGITMMMIMGTSSSVSSSQRLQAGSLHGAGQQSSRLAQEEEEEQDDPNQCVVVSVVVVVVLVVVQVVLVHNYHYPPPPPDHRVRVVSSVLSNNRQKYWYDYPVCSVVQWIWMAGNRPRDIDTGHSVCPNVVSVVSSVVRSVVSNVVNVVSLVVQEAEDQAPVVVVVSQVSSHKYWYFAQSDVVQQVVQQVVQVVVVVVVCRGKGFPRQGPDWDDQPPCRAGRYPRHRGDTTTIMHHYD